Protein AF-A0A4R6NXB6-F1 (afdb_monomer)

Nearest PDB structures (foldseek):
  1ma7-assembly1_B-2  TM=5.626E-01  e=2.835E-07  Punavirus P1
  2a3v-assembly1_A  TM=4.832E-01  e=2.351E-07  Vibrio cholerae O1 biovar El Tor str. N16961
  2a3v-assembly1_C  TM=4.839E-01  e=6.283E-07  Vibrio cholerae O1 biovar El Tor str. N16961
  6emy-assembly1_A  TM=5.307E-01  e=3.552E-06  Enterococcus faecalis

pLDDT: mean 80.93, std 15.35, range [24.59, 98.0]

Secondary structure (DSSP, 8-state):
--PPPP-------PPPTTS---HHHHHHHHHTTS-TT-SBTTEETTTTEEE--TT-TTB--EE-TTT--EESSTTS--HHHHHHHHHH---HHHHHHHS-------TTS--SSBPS-EETTEE--SB--BTTB-HHHHHHHHHHHTTT--HHHHHTTPPP-PPPPPPSSTT--S--BTTTTB-HHHHHHHHHHHHTTSS-SSHHHHHHIIIIIPPPP--TTEEE-TTS-HHHHHHHHHHHHHHHHHT-S-B-HHHHHHHHHHHTT-S--TT-HHHHHHHHSTT--S-HHHHHHHHHHHHHHHHHHHHHTT--TTTSSEEETTTTT-B-SSBTTSB--S--EEEGGGS--HHHHHHHHHHHHHH---HHHHHHHHHHHHHHHHHHTTSGGGGT-GGG--HHHHHHHHHHHHT-B-TTSPBPPHHHHHHHHHHHHHHHHHHHHTTTTTTS-TTSS--TT-S-------STTTT-SPPHHHHHHHHHTGGGTT--TT---TT--HHHHHHHHHHHHHHHHHH---HHHHHT-BTT-EEEETTEEEEEEEETTTTEEEEEEEE-HHHHHHHHHHHHHHHTS---GGGTTBSSB-SSTTBSSSB--HHHHHHHHHHHHHH-S--EEEEE-TTSPEEEP-GGG--HHHHHHHHHHHHHHTT--HHHHHHHTT-SSHHHHHTTS---HHHHHHHHHHHTTS-B-TTS-B---SSHHHHHHS-EEETTEEE--HHHHHTTT---TTTT-GGG-TTEE--GGGHHHHHHHHHHHHHHHHHHHHTT--HHHHHHHHHHHHHHHHHHHHHHHHHHTS-HHHHHHHHHHHHHHHHHHHHTT---------------

Foldseek 3Di:
DDDDDDDPPPDPDQDDPDDDDPLVLVLVVLVVLFDCCPPPPQQDNQQQKGFDDQVPPQAQWHQALAQRDIASDFPHHHPVLVVVCVVVVDDPVCSSPPPHNPCPPPLVQADPQAAPQDDVVRAAPEGDNPPSHHPVLVVQVVVVVVVVDDPVRSSVPDYHHYAADAALQRPARHACDDPLSHRPVVVVVVVVCCVVVVAPPDPVRSNCCSQANDAHDDDNRMDGLSQADSQQSSLLSSLVVLCVVLVLHHDGRNLCNQQSVLNGPPPHDQPPPVSCVVLPDPDDPDDPSNSVSNVSSHLSSPCCVCVSSVHDCLPDQKHFQQSPQQAAPWFQSRGDSDTDMDRLVLQVAPLLSVLLSVVCVVVSHHPVLNCLLSVLNSLLQVQLCPDVVSCNQLLPDALVSLVSSLVCLLQPADPVRHGDDLVSSQVSLVSPLVSVVSCVVVVSSVSHDPRNHDDPVSHRDPPPPVLPLVPLADDPLLVVLCVVLLQLQQVDPPDDQASDDSVLSSLLLSLLLLLLLQQLAALCFSQQQWLPQWDQPPNWIWGFTAPPVVRRHGDTATGDPVNVVSLVVLSVVCVPDDAQPQLNGGSAAHNDVGTPHRTDDSVVSQVSQLVSLVVRPFGFDPDADPVGHTHGDDSVSDGSNSSSLNNLAVCVVVVHDLVVSCVSSVHPDSLVSLSSYDPDPVLLQLLLVLFQQFKAWLQLHTDHAPHSCRVLQQWADALQAIFRDPVCSVVRNPPDPDHPQLSVDRRGIHTPLRLVSLVVVLVVLVVVLVVCVVVVHDPVSNVVSVVSNVSSVSVNVSNVVSLVPDDPVSSVSNVVSSSSVNVVCVNVVVHSDDDDDPPDDDDD

Solvent-accessible surface area (backbone atoms only — not comparable to full-atom values): 47493 Å² total; per-residue (Å²): 144,83,83,84,82,84,79,83,76,81,74,80,77,80,63,71,96,87,60,83,78,59,63,68,64,49,46,58,53,44,63,76,70,44,67,81,72,50,60,80,88,29,46,35,71,93,34,35,30,39,40,60,48,61,86,40,87,59,29,46,33,27,59,13,78,65,69,58,47,65,19,66,46,78,98,33,52,34,78,66,57,43,49,50,40,66,72,65,74,53,55,75,68,55,44,66,72,70,60,73,63,70,83,73,68,52,84,88,72,49,53,94,47,52,18,72,45,44,51,88,93,45,62,15,56,31,52,14,66,52,94,50,20,18,64,68,55,38,54,53,45,55,60,37,46,77,69,74,45,53,70,68,72,50,46,78,74,37,78,45,44,77,57,67,67,60,18,64,34,56,55,23,80,50,63,32,50,74,94,82,30,29,20,75,66,56,44,51,53,52,51,48,38,36,74,70,68,78,37,61,99,48,73,65,48,48,48,49,36,33,62,47,62,43,76,43,69,68,57,58,39,27,33,65,49,42,28,32,33,76,54,32,38,49,54,51,48,38,28,53,50,55,40,57,72,69,61,64,59,55,50,39,31,58,34,47,42,54,28,49,66,70,47,41,75,37,72,57,67,74,90,35,61,71,64,45,56,76,65,68,56,90,80,73,92,64,67,74,58,10,50,52,54,46,51,53,39,48,53,45,44,62,60,40,49,36,56,74,62,72,39,60,55,84,74,47,57,58,37,51,43,44,79,42,92,34,31,24,93,59,26,60,83,34,42,35,66,62,83,51,76,47,59,46,69,71,27,73,28,60,70,61,32,53,47,55,52,50,50,45,68,76,65,58,46,34,61,69,55,46,52,43,40,51,53,27,44,35,54,38,29,61,47,32,51,74,40,88,78,36,53,58,56,46,70,76,43,31,50,70,56,47,48,53,34,50,51,53,38,69,70,33,57,44,98,85,70,46,76,48,53,70,70,55,32,48,50,33,50,49,39,37,50,54,51,54,50,52,29,49,78,68,61,73,38,74,66,40,38,81,51,52,54,95,51,94,79,75,60,72,76,81,72,78,67,72,75,73,60,69,76,49,42,55,53,69,70,44,51,51,54,49,59,78,46,43,82,52,33,52,61,58,96,78,68,75,51,54,88,51,52,58,67,56,45,17,54,50,48,44,39,52,48,51,52,30,47,75,62,31,47,53,51,60,42,52,26,57,25,39,63,78,24,69,46,80,55,99,94,40,44,28,39,40,39,48,43,70,92,78,72,42,67,81,40,77,43,83,48,58,69,70,60,51,47,47,52,50,56,50,51,59,61,52,70,78,55,95,66,35,80,71,14,67,60,24,64,40,46,26,55,49,78,48,38,53,56,28,26,37,54,48,67,59,52,42,51,50,50,44,56,32,61,70,65,50,91,82,57,49,42,92,52,60,46,102,84,70,46,65,34,75,46,70,65,88,59,62,48,67,68,21,33,30,18,24,38,45,30,55,43,49,73,72,62,52,54,64,70,59,52,14,57,76,70,70,49,93,48,62,73,66,46,50,63,36,41,81,81,50,70,63,60,54,50,51,22,43,56,55,46,34,71,56,20,21,35,54,87,50,47,83,53,55,44,95,38,58,66,51,47,60,73,54,34,21,73,45,68,60,29,28,31,48,44,66,68,23,35,75,49,70,49,72,59,61,91,64,73,93,46,50,58,80,35,91,48,27,36,37,37,74,50,31,49,64,53,44,54,52,47,44,53,48,41,52,52,51,39,53,49,37,60,76,66,70,54,58,67,72,58,52,49,52,36,51,51,50,42,54,39,46,50,50,43,52,47,37,51,50,53,57,53,66,75,43,57,72,68,59,40,48,53,46,52,52,22,23,50,50,52,45,54,51,35,56,64,70,70,55,63,56,76,75,86,74,81,78,78,88,84,84,89,129

Radius of gyration: 40.52 Å; Cα contacts (8 Å, |Δi|>4): 1138; chains: 1; bounding box: 104×89×130 Å

Sequence (844 aa):
MTSPAAVTALTPTAAPLNGTIDLAAWSVWLDGQVDPDWRPGEWDAERLLFSGNPDNPRTAIWRCLRCGMLTAKGGGLCTLCGRAKKQSGLSSEEFLRTCPPEDTRNRRFGSHEFCVVADGDVRCLRKSWSRGLCRNHYQAFRRNERKGRTFEQWAAGAKPLAALVKCRVRGCIIEPFGRRRLCPTHYKEFRLAVASGSLCDNTGDLAHWVDQVATPFMLAHQFSLNRCTPLVRSEVLFAMQERDRSGDSKIDPEAMRGALKRAAGVGHLVGNTAFWEANTRGGVRGSKVGLVFLRDIKLRLDAAVPRFRGVDPRDEPTWHLSTLDIPSTHTLSGKRVLAGTIDFTEITQSWLRDLVQQWARSTNPDTTALRQYFGSCCRASAVLRCRPGGGDDVTQLGFADINAVVDSFRVALGDKGQELTNKYRRTLLSRFFEILDFGRDTGRLDAVPAGFARHKTHHIAVVEVSEDELGKAIPEPVIRQLDDHLHMLGEEPGIRYGDLSREDAQMMFQAVYSVHRDTGRRPRETCSLKLDCLEYLDGEYNLIWDNQKGKRLNRRLPIVESTAKTIVEWRERRSRLVLPARARNYLFPAATNDAVDGYLRPSRFGEVLNEWVDGIPELYSEDLDSRGNRLPFDRTLIYPYAFRHSFAQRYADAGVRVEVLKEIMDHVQVSTTMGYFKVTLARKREAVETIRHHVLDRAGRPAKAGSPVSYQAKSVAVPFGNCHEPSNVKAGGKACSIRFQCAGCGFYRPDPSYLPAVEDHIRSLKSDRETAQAMDADEFVIRNLTDQISAFQKVVRALRDHMSHLPDEERHAVKEAASVLRKVRAAEGRITLPLHVIKSEQAR

Structure (mmCIF, N/CA/C/O backbone):
data_AF-A0A4R6NXB6-F1
#
_entry.id   AF-A0A4R6NXB6-F1
#
loop_
_atom_site.group_PDB
_atom_site.id
_atom_site.type_symbol
_atom_site.label_atom_id
_atom_site.label_alt_id
_atom_site.label_comp_id
_atom_site.label_asym_id
_atom_site.label_entity_id
_atom_site.label_seq_id
_atom_site.pdbx_PDB_ins_code
_atom_site.Cartn_x
_atom_site.Cartn_y
_atom_site.Cartn_z
_atom_site.occupancy
_atom_site.B_iso_or_equiv
_atom_site.auth_seq_id
_atom_site.auth_comp_id
_atom_site.auth_asym_id
_atom_site.auth_atom_id
_atom_site.pdbx_PDB_model_num
ATOM 1 N N . MET A 1 1 ? 50.641 -51.693 -11.188 1.00 35.03 1 MET A N 1
ATOM 2 C CA . MET A 1 1 ? 51.436 -50.576 -11.741 1.00 35.03 1 MET A CA 1
ATOM 3 C C . MET A 1 1 ? 50.689 -49.960 -12.911 1.00 35.03 1 MET A C 1
ATOM 5 O O . MET A 1 1 ? 50.639 -50.578 -13.963 1.00 35.03 1 MET A O 1
ATOM 9 N N . THR A 1 2 ? 50.056 -48.807 -12.687 1.00 30.47 2 THR A N 1
ATOM 10 C CA . THR A 1 2 ? 49.979 -47.605 -13.552 1.00 30.47 2 THR A CA 1
ATOM 11 C C . THR A 1 2 ? 48.856 -46.723 -12.998 1.00 30.47 2 THR A C 1
ATOM 13 O O . THR A 1 2 ? 47.683 -47.082 -13.036 1.00 30.47 2 THR A O 1
ATOM 16 N N . SER A 1 3 ? 49.261 -45.621 -12.362 1.00 24.59 3 SER A N 1
ATOM 17 C CA . SER A 1 3 ? 48.394 -44.622 -11.730 1.00 24.59 3 SER A CA 1
ATOM 18 C C . SER A 1 3 ? 47.563 -43.844 -12.757 1.00 24.59 3 SER A C 1
ATOM 20 O O . SER A 1 3 ? 48.074 -43.566 -13.844 1.00 24.59 3 SER A O 1
ATOM 22 N N . PRO A 1 4 ? 46.334 -43.419 -12.412 1.00 29.59 4 PRO A N 1
ATOM 23 C CA . PRO A 1 4 ? 45.534 -42.542 -13.252 1.00 29.59 4 PRO A CA 1
ATOM 24 C C . PRO A 1 4 ? 45.952 -41.073 -13.088 1.00 29.59 4 PRO A C 1
ATOM 26 O O . PRO A 1 4 ? 46.299 -40.614 -11.999 1.00 29.59 4 PRO A O 1
ATOM 29 N N . ALA A 1 5 ? 45.932 -40.362 -14.214 1.00 28.41 5 ALA A N 1
ATOM 30 C CA . ALA A 1 5 ? 46.346 -38.977 -14.373 1.00 28.41 5 ALA A CA 1
ATOM 31 C C . ALA A 1 5 ? 45.464 -37.992 -13.585 1.00 28.41 5 ALA A C 1
ATOM 33 O O . ALA A 1 5 ? 44.244 -38.136 -13.506 1.00 28.41 5 ALA A O 1
ATOM 34 N N . ALA A 1 6 ? 46.122 -36.978 -13.024 1.00 25.28 6 ALA A N 1
ATOM 35 C CA . ALA A 1 6 ? 45.539 -35.918 -12.221 1.00 25.28 6 ALA A CA 1
ATOM 36 C C . ALA A 1 6 ? 44.561 -35.048 -13.028 1.00 25.28 6 ALA A C 1
ATOM 38 O O . ALA A 1 6 ? 44.921 -34.448 -14.040 1.00 25.28 6 ALA A O 1
ATOM 39 N N . VAL A 1 7 ? 43.330 -34.943 -12.528 1.00 27.84 7 VAL A N 1
ATOM 40 C CA . VAL A 1 7 ? 42.381 -33.891 -12.894 1.00 27.84 7 VAL A CA 1
ATOM 41 C C . VAL A 1 7 ? 42.765 -32.651 -12.093 1.00 27.84 7 VAL A C 1
ATOM 43 O O . VAL A 1 7 ? 42.602 -32.614 -10.874 1.00 27.84 7 VAL A O 1
ATOM 46 N N . THR A 1 8 ? 43.309 -31.642 -12.768 1.00 25.30 8 THR A N 1
ATOM 47 C CA . THR A 1 8 ? 43.612 -30.343 -12.163 1.00 25.30 8 THR A CA 1
ATOM 48 C C . THR A 1 8 ? 42.298 -29.620 -11.873 1.00 25.30 8 THR A C 1
ATOM 50 O O . THR A 1 8 ? 41.699 -29.013 -12.758 1.00 25.30 8 THR A O 1
ATOM 53 N N . ALA A 1 9 ? 41.825 -29.712 -10.631 1.00 26.39 9 ALA A N 1
ATOM 54 C CA . ALA A 1 9 ? 40.753 -28.869 -10.128 1.00 26.39 9 ALA A CA 1
ATOM 55 C C . ALA A 1 9 ? 41.230 -27.408 -10.138 1.00 26.39 9 ALA A C 1
ATOM 57 O O . ALA A 1 9 ? 42.174 -27.048 -9.436 1.00 26.39 9 ALA A O 1
ATOM 58 N N . LEU A 1 10 ? 40.593 -26.569 -10.956 1.00 29.89 10 LEU A N 1
ATOM 59 C CA . LEU A 1 10 ? 40.720 -25.119 -10.864 1.00 29.89 10 LEU A CA 1
ATOM 60 C C . LEU A 1 10 ? 39.999 -24.671 -9.590 1.00 29.89 10 LEU A C 1
ATOM 62 O O . LEU A 1 10 ? 38.781 -24.512 -9.568 1.00 29.89 10 LEU A O 1
ATOM 66 N N . THR A 1 11 ? 40.756 -24.521 -8.509 1.00 27.50 11 THR A N 1
ATOM 67 C CA . THR A 1 11 ? 40.297 -23.892 -7.270 1.00 27.50 11 THR A CA 1
ATOM 68 C C . THR A 1 11 ? 39.898 -22.443 -7.579 1.00 27.50 11 THR A C 1
ATOM 70 O O . THR A 1 11 ? 40.733 -21.702 -8.103 1.00 27.50 11 THR A O 1
ATOM 73 N N . PRO A 1 12 ? 38.664 -21.994 -7.285 1.00 32.06 12 PRO A N 1
ATOM 74 C CA . PRO A 1 12 ? 38.316 -20.591 -7.431 1.00 32.06 12 PRO A CA 1
ATOM 75 C C . PRO A 1 12 ? 39.052 -19.798 -6.349 1.00 32.06 12 PRO A C 1
ATOM 77 O O . PRO A 1 12 ? 38.792 -19.947 -5.155 1.00 32.06 12 PRO A O 1
ATOM 80 N N . THR A 1 13 ? 40.013 -18.981 -6.771 1.00 31.34 13 THR A N 1
ATOM 81 C CA . THR A 1 13 ? 40.698 -18.014 -5.915 1.00 31.34 13 THR A CA 1
ATOM 82 C C . THR A 1 13 ? 39.649 -17.075 -5.325 1.00 31.34 13 THR A C 1
ATOM 84 O O . THR A 1 13 ? 38.981 -16.352 -6.063 1.00 31.34 13 THR A O 1
ATOM 87 N N . ALA A 1 14 ? 39.467 -17.114 -4.003 1.00 35.28 14 ALA A N 1
ATOM 88 C CA . ALA A 1 14 ? 38.546 -16.233 -3.297 1.00 35.28 14 ALA A CA 1
ATOM 89 C C . ALA A 1 14 ? 38.882 -14.767 -3.617 1.00 35.28 14 ALA A C 1
ATOM 91 O O . ALA A 1 14 ? 39.988 -14.295 -3.342 1.00 35.28 14 ALA A O 1
ATOM 92 N N . ALA A 1 15 ? 37.934 -14.060 -4.237 1.00 35.69 15 ALA A N 1
ATOM 93 C CA . ALA A 1 15 ? 38.073 -12.644 -4.540 1.00 35.69 15 ALA A CA 1
ATOM 94 C C . ALA A 1 15 ? 38.128 -11.830 -3.228 1.00 35.69 15 ALA A C 1
ATOM 96 O O . ALA A 1 15 ? 37.404 -12.155 -2.283 1.00 35.69 15 ALA A O 1
ATOM 97 N N . PRO A 1 16 ? 38.946 -10.764 -3.138 1.00 34.78 16 PRO A N 1
ATOM 98 C CA . PRO A 1 16 ? 39.064 -9.975 -1.917 1.00 34.78 16 PRO A CA 1
ATOM 99 C C . PRO A 1 16 ? 37.724 -9.324 -1.549 1.00 34.78 16 PRO A C 1
ATOM 101 O O . PRO A 1 16 ? 37.105 -8.641 -2.367 1.00 34.78 16 PRO A O 1
ATOM 104 N N . LEU A 1 17 ? 37.311 -9.484 -0.291 1.00 45.06 17 LEU A N 1
ATOM 105 C CA . LEU A 1 17 ? 36.036 -8.994 0.247 1.00 45.06 17 LEU A CA 1
ATOM 106 C C . LEU A 1 17 ? 35.908 -7.455 0.295 1.00 45.06 17 LEU A C 1
ATOM 108 O O . LEU A 1 17 ? 34.807 -6.960 0.485 1.00 45.06 17 LEU A O 1
ATOM 112 N N . ASN A 1 18 ? 36.981 -6.690 0.048 1.00 46.62 18 ASN A N 1
ATOM 113 C CA . ASN A 1 18 ? 36.987 -5.217 0.085 1.00 46.62 18 ASN A CA 1
ATOM 114 C C . ASN A 1 18 ? 37.804 -4.588 -1.064 1.00 46.62 18 ASN A C 1
ATOM 116 O O . ASN A 1 18 ? 38.724 -3.806 -0.833 1.00 46.62 18 ASN A O 1
ATOM 120 N N . GLY A 1 19 ? 37.488 -4.933 -2.316 1.00 54.91 19 GLY A N 1
ATOM 121 C CA . GLY A 1 19 ? 38.167 -4.389 -3.500 1.00 54.91 19 GLY A CA 1
ATOM 122 C C . GLY A 1 19 ? 37.234 -4.012 -4.653 1.00 54.91 19 GLY A C 1
ATOM 123 O O . GLY A 1 19 ? 36.106 -4.508 -4.760 1.00 54.91 19 GLY A O 1
ATOM 124 N N . THR A 1 20 ? 37.737 -3.132 -5.528 1.00 69.88 20 THR A N 1
ATOM 125 C CA . THR A 1 20 ? 37.232 -2.913 -6.893 1.00 69.88 20 THR A CA 1
ATOM 126 C C . THR A 1 20 ? 36.985 -4.256 -7.575 1.00 69.88 20 THR A C 1
ATOM 128 O O . THR A 1 20 ? 37.834 -5.142 -7.506 1.00 69.88 20 THR A O 1
ATOM 131 N N . ILE A 1 21 ? 35.823 -4.415 -8.211 1.00 83.12 21 ILE A N 1
ATOM 132 C CA . ILE A 1 21 ? 35.431 -5.664 -8.875 1.00 83.12 21 ILE A CA 1
ATOM 133 C C . ILE A 1 21 ? 36.449 -5.987 -9.972 1.00 83.12 21 ILE A C 1
ATOM 135 O O . ILE A 1 21 ? 36.679 -5.161 -10.856 1.00 83.12 21 ILE A O 1
ATOM 139 N N . ASP A 1 22 ? 37.036 -7.185 -9.924 1.00 90.75 22 ASP A N 1
ATOM 140 C CA . ASP A 1 22 ? 37.820 -7.715 -11.038 1.00 90.75 22 ASP A CA 1
ATOM 141 C C . ASP A 1 22 ? 36.882 -7.932 -12.232 1.00 90.75 22 ASP A C 1
ATOM 143 O O . ASP A 1 22 ? 36.077 -8.864 -12.260 1.00 90.75 22 ASP A O 1
ATOM 147 N N . LEU A 1 23 ? 36.968 -7.029 -13.209 1.00 92.31 23 LEU A N 1
ATOM 148 C CA . LEU A 1 23 ? 36.091 -7.015 -14.376 1.00 92.31 23 LEU A CA 1
ATOM 149 C C . LEU A 1 23 ? 36.310 -8.227 -15.293 1.00 92.31 23 LEU A C 1
ATOM 151 O O . LEU A 1 23 ? 35.374 -8.627 -15.985 1.00 92.31 23 LEU A O 1
ATOM 155 N N . ALA A 1 24 ? 37.509 -8.818 -15.302 1.00 92.44 24 ALA A N 1
ATOM 156 C CA . ALA A 1 24 ? 37.789 -10.006 -16.102 1.00 92.44 24 ALA A CA 1
ATOM 157 C C . ALA A 1 24 ? 37.125 -11.236 -15.473 1.00 92.44 24 ALA A C 1
ATOM 159 O O . ALA A 1 24 ? 36.384 -11.949 -16.151 1.00 92.44 24 ALA A O 1
ATOM 160 N N . ALA A 1 25 ? 37.308 -11.430 -14.163 1.00 92.56 25 ALA A N 1
ATOM 161 C CA . ALA A 1 25 ? 36.634 -12.494 -13.422 1.00 92.56 25 ALA A CA 1
ATOM 162 C C . ALA A 1 25 ? 35.103 -12.330 -13.444 1.00 92.56 25 ALA A C 1
ATOM 164 O O . ALA A 1 25 ? 34.376 -13.307 -13.621 1.00 92.56 25 ALA A O 1
ATOM 165 N N . TRP A 1 26 ? 34.609 -11.094 -13.334 1.00 94.69 26 TRP A N 1
ATOM 166 C CA . TRP A 1 26 ? 33.186 -10.774 -13.450 1.00 94.69 26 TRP A CA 1
ATOM 167 C C . TRP A 1 26 ? 32.617 -11.141 -14.826 1.00 94.69 26 TRP A C 1
ATOM 169 O O . TRP A 1 26 ? 31.548 -11.744 -14.900 1.00 94.69 26 TRP A O 1
ATOM 179 N N . SER A 1 27 ? 33.341 -10.842 -15.911 1.00 93.81 27 SER A N 1
ATOM 180 C CA . SER A 1 27 ? 32.936 -11.237 -17.267 1.00 93.81 27 SER A CA 1
ATOM 181 C C . SER A 1 27 ? 32.800 -12.755 -17.396 1.00 93.81 27 SER A C 1
ATOM 183 O O . SER A 1 27 ? 31.779 -13.230 -17.882 1.00 93.81 27 SER A O 1
ATOM 185 N N . VAL A 1 28 ? 33.791 -13.513 -16.914 1.00 93.88 28 VAL A N 1
ATOM 186 C CA . VAL A 1 28 ? 33.767 -14.987 -16.951 1.00 93.88 28 VAL A CA 1
ATOM 187 C C . VAL A 1 28 ? 32.607 -15.541 -16.126 1.00 93.88 28 VAL A C 1
ATOM 189 O O . VAL A 1 28 ? 31.932 -16.478 -16.547 1.00 93.88 28 VAL A O 1
ATOM 192 N N . TRP A 1 29 ? 32.343 -14.950 -14.960 1.00 95.00 29 TRP A N 1
ATOM 193 C CA . TRP A 1 29 ? 31.211 -15.350 -14.134 1.00 95.00 29 TRP A CA 1
ATOM 194 C C . TRP A 1 29 ? 29.879 -15.114 -14.852 1.00 95.00 29 TRP A C 1
ATOM 196 O O . TRP A 1 29 ? 29.048 -16.020 -14.882 1.00 95.00 29 TRP A O 1
ATOM 206 N N . LEU A 1 30 ? 29.691 -13.943 -15.475 1.00 94.62 30 LEU A N 1
ATOM 207 C CA . LEU A 1 30 ? 28.478 -13.614 -16.230 1.00 94.62 30 LEU A CA 1
ATOM 208 C C . LEU A 1 30 ? 28.225 -14.573 -17.395 1.00 94.62 30 LEU A C 1
ATOM 210 O O . LEU A 1 30 ? 27.074 -14.955 -17.606 1.00 94.62 30 LEU A O 1
ATOM 214 N N . ASP A 1 31 ? 29.268 -14.996 -18.109 1.00 89.25 31 ASP A N 1
ATOM 215 C CA . ASP A 1 31 ? 29.143 -15.953 -19.215 1.00 89.25 31 ASP A CA 1
ATOM 216 C C . ASP A 1 31 ? 28.554 -17.298 -18.747 1.00 89.25 31 ASP A C 1
ATOM 218 O O . ASP A 1 31 ? 27.840 -17.955 -19.499 1.00 89.25 31 ASP A O 1
ATOM 222 N N . GLY A 1 32 ? 28.772 -17.675 -17.480 1.00 90.69 32 GLY A N 1
ATOM 223 C CA . GLY A 1 32 ? 28.138 -18.840 -16.854 1.00 90.69 32 GLY A CA 1
ATOM 224 C C . GLY A 1 32 ? 26.720 -18.606 -16.308 1.00 90.69 32 GLY A C 1
ATOM 225 O O . GLY A 1 32 ? 26.054 -19.565 -15.923 1.00 90.69 32 GLY A O 1
ATOM 226 N N . GLN A 1 33 ? 26.246 -17.358 -16.231 1.00 91.38 33 GLN A N 1
ATOM 227 C CA . GLN A 1 33 ? 24.912 -17.009 -15.706 1.00 91.38 33 GLN A CA 1
ATOM 228 C C . GLN A 1 33 ? 23.889 -16.648 -16.796 1.00 91.38 33 GLN A C 1
ATOM 230 O O . GLN A 1 33 ? 22.675 -16.665 -16.541 1.00 91.38 33 GLN A O 1
ATOM 235 N N . VAL A 1 34 ? 24.375 -16.252 -17.974 1.00 92.62 34 VAL A N 1
ATOM 236 C CA . VAL A 1 34 ? 23.572 -15.801 -19.114 1.00 92.62 34 VAL A CA 1
ATOM 237 C C . VAL A 1 34 ? 23.265 -16.986 -20.022 1.00 92.62 34 VAL A C 1
ATOM 239 O O . VAL A 1 34 ? 24.162 -17.613 -20.571 1.00 92.62 34 VAL A O 1
ATOM 242 N N . ASP A 1 35 ? 21.980 -17.257 -20.225 1.00 90.56 35 ASP A N 1
ATOM 243 C CA . ASP A 1 35 ? 21.509 -18.234 -21.203 1.00 90.56 35 ASP A CA 1
ATOM 244 C C . ASP A 1 35 ? 21.584 -17.631 -22.624 1.00 90.56 35 ASP A C 1
ATOM 246 O O . ASP A 1 35 ? 20.921 -16.614 -22.879 1.00 90.56 35 ASP A O 1
ATOM 250 N N . PRO A 1 36 ? 22.379 -18.194 -23.554 1.00 85.25 36 PRO A N 1
ATOM 251 C CA . PRO A 1 36 ? 22.469 -17.690 -24.923 1.00 85.25 36 PRO A CA 1
ATOM 252 C C . PRO A 1 36 ? 21.161 -17.858 -25.715 1.00 85.25 36 PRO A C 1
ATOM 254 O O . PRO A 1 36 ? 20.905 -17.050 -26.613 1.00 85.25 36 PRO A O 1
ATOM 257 N N . ASP A 1 37 ? 20.317 -18.827 -25.346 1.00 88.12 37 ASP A N 1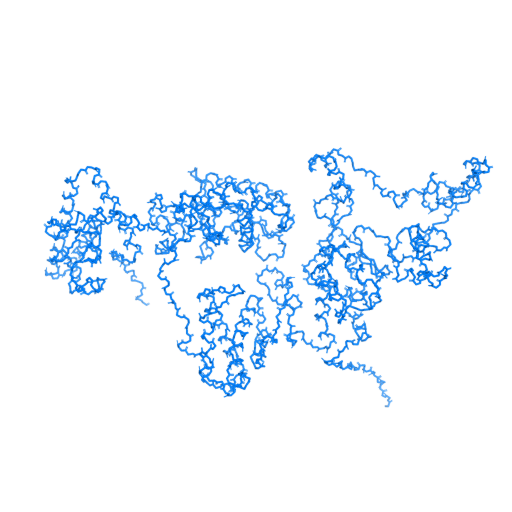
ATOM 258 C CA . ASP A 1 37 ? 19.049 -19.164 -26.010 1.00 88.12 37 ASP A CA 1
ATOM 259 C C . ASP A 1 37 ? 17.830 -18.512 -25.330 1.00 88.12 37 ASP A C 1
ATOM 261 O O . ASP A 1 37 ? 16.674 -18.883 -25.556 1.00 88.12 37 ASP A O 1
ATOM 265 N N . TRP A 1 38 ? 18.071 -17.490 -24.505 1.00 91.94 38 TRP A N 1
ATOM 266 C CA . TRP A 1 38 ? 17.032 -16.742 -23.805 1.00 91.94 38 TRP A CA 1
ATOM 267 C C . TRP A 1 38 ? 15.942 -16.211 -24.747 1.00 91.94 38 TRP A C 1
ATOM 269 O O . TRP A 1 38 ? 16.238 -15.530 -25.718 1.00 91.94 38 TRP A O 1
ATOM 279 N N . ARG A 1 39 ? 14.662 -16.453 -24.421 1.00 89.19 39 ARG A N 1
ATOM 280 C CA . ARG A 1 39 ? 13.484 -16.075 -25.237 1.00 89.19 39 ARG A CA 1
ATOM 281 C C . ARG A 1 39 ? 13.621 -16.465 -26.722 1.00 89.19 39 ARG A C 1
ATOM 283 O O . ARG A 1 39 ? 13.723 -15.582 -27.588 1.00 89.19 39 ARG A O 1
ATOM 290 N N . PRO A 1 40 ? 13.533 -17.772 -27.035 1.00 87.56 40 PRO A N 1
ATOM 291 C CA . PRO A 1 40 ? 13.573 -18.257 -28.409 1.00 87.56 40 PRO A CA 1
ATOM 292 C C . PRO A 1 40 ? 12.555 -17.526 -29.296 1.00 87.56 40 PRO A C 1
ATOM 294 O O . PRO A 1 40 ? 11.373 -17.431 -28.964 1.00 87.56 40 PRO A O 1
ATOM 297 N N . GLY A 1 41 ? 13.023 -16.975 -30.417 1.00 85.50 41 GLY A N 1
ATOM 298 C CA . GLY A 1 41 ? 12.200 -16.220 -31.369 1.00 85.50 41 GLY A CA 1
ATOM 299 C C . GLY A 1 41 ? 12.079 -14.715 -31.097 1.00 85.50 41 GLY A C 1
ATOM 300 O O . GLY A 1 41 ? 11.708 -13.983 -32.013 1.00 85.50 41 GLY A O 1
ATOM 301 N N . GLU A 1 42 ? 12.436 -14.230 -29.902 1.00 91.75 42 GLU A N 1
ATOM 302 C CA . GLU A 1 42 ? 12.564 -12.789 -29.634 1.00 91.75 42 GLU A CA 1
ATOM 303 C C . GLU A 1 42 ? 14.029 -12.339 -29.595 1.00 91.75 42 GLU A C 1
ATOM 305 O O . GLU A 1 42 ? 14.354 -11.295 -30.157 1.00 91.75 42 GLU A O 1
ATOM 310 N N . TRP A 1 43 ? 14.928 -13.096 -28.967 1.00 94.12 43 TRP A N 1
ATOM 311 C CA . TRP A 1 43 ? 16.355 -12.765 -28.910 1.00 94.12 43 TRP A CA 1
ATOM 312 C C . TRP A 1 43 ? 17.151 -13.459 -30.022 1.00 94.12 43 TRP A C 1
ATOM 314 O O . TRP A 1 43 ? 16.947 -14.633 -30.317 1.00 94.12 43 TRP A O 1
ATOM 324 N N . ASP A 1 44 ? 18.081 -12.722 -30.630 1.00 90.62 44 ASP A N 1
ATOM 325 C CA . ASP A 1 44 ? 19.024 -13.215 -31.636 1.00 90.62 44 ASP A CA 1
ATOM 326 C C . ASP A 1 44 ? 20.448 -12.845 -31.185 1.00 90.62 44 ASP A C 1
ATOM 328 O O . ASP A 1 44 ? 20.889 -11.699 -31.347 1.00 90.62 44 ASP A O 1
ATOM 332 N N . ALA A 1 45 ? 21.156 -13.809 -30.581 1.00 88.75 45 ALA A N 1
ATOM 333 C CA . ALA A 1 45 ? 22.508 -13.623 -30.050 1.00 88.75 45 ALA A CA 1
ATOM 334 C C . ALA A 1 45 ? 23.524 -13.298 -31.159 1.00 88.75 45 ALA A C 1
ATOM 336 O O . ALA A 1 45 ? 24.401 -12.443 -30.987 1.00 88.75 45 ALA A O 1
ATOM 337 N N . GLU A 1 46 ? 23.368 -13.898 -32.343 1.00 87.19 46 GLU A N 1
ATOM 338 C CA . GLU A 1 46 ? 24.219 -13.620 -33.501 1.00 87.19 46 GLU A CA 1
ATOM 339 C C . GLU A 1 46 ? 24.029 -12.180 -33.985 1.00 87.19 46 GLU A C 1
ATOM 341 O O . GLU A 1 46 ? 24.990 -11.543 -34.401 1.00 87.19 46 GLU A O 1
ATOM 346 N N . ARG A 1 47 ? 22.835 -11.596 -33.873 1.00 85.81 47 ARG A N 1
ATOM 347 C CA . ARG A 1 47 ? 22.574 -10.204 -34.281 1.00 85.81 47 ARG A CA 1
ATOM 348 C C . ARG A 1 47 ? 22.612 -9.187 -33.147 1.00 85.81 47 ARG A C 1
ATOM 350 O O . ARG A 1 47 ? 22.542 -7.992 -33.436 1.00 85.81 47 ARG A O 1
ATOM 357 N N . LEU A 1 48 ? 22.729 -9.632 -31.895 1.00 89.44 48 LEU A N 1
ATOM 358 C CA . LEU A 1 48 ? 22.557 -8.804 -30.695 1.00 89.44 48 LEU A CA 1
ATOM 359 C C . LEU A 1 48 ? 21.274 -7.969 -30.771 1.00 89.44 48 LEU A C 1
ATOM 361 O O . LEU A 1 48 ? 21.284 -6.757 -30.511 1.00 89.44 48 LEU A O 1
ATOM 365 N N . LEU A 1 49 ? 20.193 -8.599 -31.223 1.00 90.19 49 LEU A N 1
ATOM 366 C CA . LEU A 1 49 ? 18.935 -7.938 -31.535 1.00 90.19 49 LEU A CA 1
ATOM 367 C C . LEU A 1 49 ? 17.798 -8.645 -30.810 1.00 90.19 49 LEU A C 1
ATOM 369 O O . LEU A 1 49 ? 17.563 -9.830 -31.011 1.00 90.19 49 LEU A O 1
ATOM 373 N N . PHE A 1 50 ? 17.057 -7.879 -30.020 1.00 93.31 50 PHE A N 1
ATOM 374 C CA . PHE A 1 50 ? 15.788 -8.309 -29.464 1.00 93.31 50 PHE A CA 1
ATOM 375 C C . PHE A 1 50 ? 14.651 -7.820 -30.362 1.00 93.31 50 PHE A C 1
ATOM 377 O O . PHE A 1 50 ? 14.602 -6.637 -30.708 1.00 93.31 50 PHE A O 1
ATOM 384 N N . SER A 1 51 ? 13.729 -8.711 -30.711 1.00 90.69 51 SER A N 1
ATOM 385 C CA . SER A 1 51 ? 12.533 -8.471 -31.514 1.00 90.69 51 SER A CA 1
ATOM 386 C C . SER A 1 51 ? 11.301 -8.929 -30.750 1.00 90.69 51 SER A C 1
ATOM 388 O O . SER A 1 51 ? 10.986 -10.109 -30.711 1.00 90.69 51 SER A O 1
ATOM 390 N N . GLY A 1 52 ? 10.593 -7.975 -30.149 1.00 89.25 52 GLY A N 1
ATOM 391 C CA . GLY A 1 52 ? 9.439 -8.258 -29.310 1.00 89.25 52 GLY A CA 1
ATOM 392 C C . GLY A 1 52 ? 8.296 -8.943 -30.058 1.00 89.25 52 GLY A C 1
ATOM 393 O O . GLY A 1 52 ? 7.807 -8.422 -31.065 1.00 89.25 52 GLY A O 1
ATOM 394 N N . ASN A 1 53 ? 7.845 -10.071 -29.516 1.00 87.81 53 ASN A N 1
ATOM 395 C CA . ASN A 1 53 ? 6.687 -10.824 -29.963 1.00 87.81 53 ASN A CA 1
ATOM 396 C C . ASN A 1 53 ? 5.415 -10.258 -29.290 1.00 87.81 53 ASN A C 1
ATOM 398 O O . ASN A 1 53 ? 5.319 -10.306 -28.062 1.00 87.81 53 ASN A O 1
ATOM 402 N N . PRO A 1 54 ? 4.431 -9.732 -30.048 1.00 83.06 54 PRO A N 1
ATOM 403 C CA . PRO A 1 54 ? 3.176 -9.216 -29.483 1.00 83.06 54 PRO A CA 1
ATOM 404 C C . PRO A 1 54 ? 2.328 -10.273 -28.765 1.00 83.06 54 PRO A C 1
ATOM 406 O O . PRO A 1 54 ? 1.485 -9.911 -27.949 1.00 83.06 54 PRO A O 1
ATOM 409 N N . ASP A 1 55 ? 2.537 -11.555 -29.065 1.00 82.31 55 ASP A N 1
ATOM 410 C CA . ASP A 1 55 ? 1.780 -12.653 -28.466 1.00 82.31 55 ASP A CA 1
ATOM 411 C C . ASP A 1 55 ? 2.422 -13.132 -27.147 1.00 82.31 55 ASP A C 1
ATOM 413 O O . ASP A 1 55 ? 1.823 -13.910 -26.405 1.00 82.31 55 ASP A O 1
ATOM 417 N N . ASN A 1 56 ? 3.621 -12.633 -26.806 1.00 83.38 56 ASN A N 1
ATOM 418 C CA . ASN A 1 56 ? 4.244 -12.881 -25.512 1.00 83.38 56 ASN A CA 1
ATOM 419 C C . ASN A 1 56 ? 3.736 -11.860 -24.471 1.00 83.38 56 ASN A C 1
ATOM 421 O O . ASN A 1 56 ? 4.101 -10.681 -24.536 1.00 83.38 56 ASN A O 1
ATOM 425 N N . PRO A 1 57 ? 2.972 -12.277 -23.440 1.00 78.75 57 PRO A N 1
ATOM 426 C CA . PRO A 1 57 ? 2.440 -11.361 -22.430 1.00 78.75 57 PRO A CA 1
ATOM 427 C C . PRO A 1 57 ? 3.531 -10.682 -21.584 1.00 78.75 57 PRO A C 1
ATOM 429 O O . PRO A 1 57 ? 3.244 -9.696 -20.901 1.00 78.75 57 PRO A O 1
ATOM 432 N N . ARG A 1 58 ? 4.778 -11.175 -21.629 1.00 82.19 58 ARG A N 1
ATOM 433 C CA . ARG A 1 58 ? 5.954 -10.594 -20.959 1.00 82.19 58 ARG A CA 1
ATOM 434 C C . ARG A 1 58 ? 6.711 -9.575 -21.820 1.00 82.19 58 ARG A C 1
ATOM 436 O O . ARG A 1 58 ? 7.772 -9.102 -21.406 1.00 82.19 58 ARG A O 1
ATOM 443 N N . THR A 1 59 ? 6.177 -9.196 -22.978 1.00 86.88 59 THR A N 1
ATOM 444 C CA . THR A 1 59 ? 6.722 -8.144 -23.845 1.00 86.88 59 THR A CA 1
ATOM 445 C C . THR A 1 59 ? 5.713 -7.007 -23.974 1.00 86.88 59 THR A C 1
ATOM 447 O O . THR A 1 59 ? 4.542 -7.216 -24.273 1.00 86.88 59 THR A O 1
ATOM 450 N N . ALA A 1 60 ? 6.143 -5.771 -23.725 1.00 85.25 60 ALA A N 1
ATOM 451 C CA . ALA A 1 60 ? 5.297 -4.582 -23.804 1.00 85.25 60 ALA A CA 1
ATOM 452 C C . ALA A 1 60 ? 5.194 -4.079 -25.254 1.00 85.25 60 ALA A C 1
ATOM 454 O O . ALA A 1 60 ? 5.643 -2.982 -25.585 1.00 85.25 60 ALA A O 1
ATOM 455 N N . ILE A 1 61 ? 4.635 -4.913 -26.133 1.00 84.81 61 ILE A N 1
ATOM 456 C CA . ILE A 1 61 ? 4.374 -4.597 -27.538 1.00 84.81 61 ILE A CA 1
ATOM 457 C C . ILE A 1 61 ? 2.949 -5.010 -27.889 1.00 84.81 61 ILE A C 1
ATOM 459 O O . ILE A 1 61 ? 2.483 -6.077 -27.513 1.00 84.81 61 ILE A O 1
ATOM 463 N N . TRP A 1 62 ? 2.265 -4.154 -28.641 1.00 84.38 62 TRP A N 1
ATOM 464 C CA . TRP A 1 62 ? 0.872 -4.322 -29.032 1.00 84.38 62 TRP A CA 1
ATOM 465 C C . TRP A 1 62 ? 0.689 -4.027 -30.518 1.00 84.38 62 TRP A C 1
ATOM 467 O O . TRP A 1 62 ? 1.508 -3.347 -31.142 1.00 84.38 62 TRP A O 1
ATOM 477 N N . ARG A 1 63 ? -0.408 -4.515 -31.097 1.00 83.31 63 ARG A N 1
ATOM 478 C CA . ARG A 1 63 ? -0.807 -4.189 -32.471 1.00 83.31 63 ARG A CA 1
ATOM 479 C C . ARG A 1 63 ? -1.632 -2.904 -32.472 1.00 83.31 63 ARG A C 1
ATOM 481 O O . ARG A 1 63 ? -2.563 -2.757 -31.688 1.00 83.31 63 ARG A O 1
ATOM 488 N N . CYS A 1 64 ? -1.290 -1.972 -33.358 1.00 78.19 64 CYS A N 1
ATOM 489 C CA . CYS A 1 64 ? -2.060 -0.751 -33.567 1.00 78.19 64 CYS A CA 1
ATOM 490 C C . CYS A 1 64 ? -3.483 -1.097 -34.011 1.00 78.19 64 CYS A C 1
ATOM 492 O O . CYS A 1 64 ? -3.652 -1.751 -35.040 1.00 78.19 64 CYS A O 1
ATOM 494 N N . LEU A 1 65 ? -4.488 -0.572 -33.305 1.00 79.50 65 LEU A N 1
ATOM 495 C CA . LEU A 1 65 ? -5.904 -0.831 -33.602 1.00 79.50 65 LEU A CA 1
ATOM 496 C C . LEU A 1 65 ? -6.345 -0.375 -35.003 1.00 79.50 65 LEU A C 1
ATOM 498 O O . LEU A 1 65 ? -7.367 -0.836 -35.496 1.00 79.50 65 LEU A O 1
ATOM 502 N N . ARG A 1 66 ? -5.589 0.525 -35.651 1.00 77.62 66 ARG A N 1
ATOM 503 C CA . ARG A 1 66 ? -5.913 1.019 -36.997 1.00 77.62 66 ARG A CA 1
ATOM 504 C C . ARG A 1 66 ? -5.142 0.326 -38.112 1.00 77.62 66 ARG A C 1
ATOM 506 O O . ARG A 1 66 ? -5.743 -0.158 -39.058 1.00 77.62 66 ARG A O 1
ATOM 513 N N . CYS A 1 67 ? -3.813 0.329 -38.038 1.00 73.06 67 CYS A N 1
ATOM 514 C CA . CYS A 1 67 ? -2.961 -0.149 -39.133 1.00 73.06 67 CYS A CA 1
ATOM 515 C C . CYS A 1 67 ? -2.309 -1.511 -38.867 1.00 73.06 67 CYS A C 1
ATOM 517 O O . CYS A 1 67 ? -1.499 -1.959 -39.671 1.00 73.06 67 CYS A O 1
ATOM 519 N N . GLY A 1 68 ? -2.567 -2.140 -37.717 1.00 75.62 68 GLY A N 1
ATOM 520 C CA . GLY A 1 68 ? -1.987 -3.435 -37.349 1.00 75.62 68 GLY A CA 1
ATOM 521 C C . GLY A 1 68 ? -0.483 -3.423 -37.039 1.00 75.62 68 GLY A C 1
ATOM 522 O O . GLY A 1 68 ? 0.039 -4.424 -36.550 1.00 75.62 68 GLY A O 1
ATOM 523 N N . MET A 1 69 ? 0.228 -2.309 -37.268 1.00 76.44 69 MET A N 1
ATOM 524 C CA . MET A 1 69 ? 1.661 -2.203 -36.969 1.00 76.44 69 MET A CA 1
ATOM 525 C C . MET A 1 69 ? 1.957 -2.371 -35.478 1.00 76.44 69 MET A C 1
ATOM 527 O O . MET A 1 69 ? 1.240 -1.845 -34.625 1.00 76.44 69 MET A O 1
ATOM 531 N N . LEU A 1 70 ? 3.077 -3.030 -35.178 1.00 81.12 70 LEU A N 1
ATOM 532 C CA . LEU A 1 70 ? 3.564 -3.196 -33.812 1.00 81.12 70 LEU A CA 1
ATOM 533 C C . LEU A 1 70 ? 3.988 -1.855 -33.204 1.00 81.12 70 LEU A C 1
ATOM 535 O O . LEU A 1 70 ? 4.719 -1.072 -33.817 1.00 81.12 70 LEU A O 1
ATOM 539 N N . THR A 1 71 ? 3.545 -1.601 -31.979 1.00 77.38 71 THR A N 1
ATOM 540 C CA . THR A 1 71 ? 3.805 -0.377 -31.226 1.00 77.38 71 THR A CA 1
ATOM 541 C C . THR A 1 71 ? 4.016 -0.689 -29.746 1.00 77.38 71 THR A C 1
ATOM 543 O O . THR A 1 71 ? 3.432 -1.626 -29.218 1.00 77.38 71 THR A O 1
ATOM 546 N N . ALA A 1 72 ? 4.829 0.117 -29.060 1.00 71.88 72 ALA A N 1
ATOM 547 C CA . ALA A 1 72 ? 5.017 0.036 -27.608 1.00 71.88 72 ALA A CA 1
ATOM 548 C C . ALA A 1 72 ? 3.917 0.772 -26.812 1.00 71.88 72 ALA A C 1
ATOM 550 O O . ALA A 1 72 ? 4.060 1.025 -25.621 1.00 71.88 72 ALA A O 1
ATOM 551 N N . LYS A 1 73 ? 2.808 1.156 -27.462 1.00 69.88 73 LYS A N 1
ATOM 552 C CA . LYS A 1 73 ? 1.661 1.802 -26.812 1.00 69.88 73 LYS A CA 1
ATOM 553 C C . LYS A 1 73 ? 0.540 0.790 -26.582 1.00 69.88 73 LYS A C 1
ATOM 555 O O . LYS A 1 73 ? -0.073 0.333 -27.544 1.00 69.88 73 LYS A O 1
ATOM 560 N N . GLY A 1 74 ? 0.271 0.478 -25.315 1.00 62.47 74 GLY A N 1
ATOM 561 C CA . GLY A 1 74 ? -0.799 -0.435 -24.907 1.00 62.47 74 GLY A CA 1
ATOM 562 C C . GLY A 1 74 ? -2.187 0.038 -25.325 1.00 62.47 74 GLY A C 1
ATOM 563 O O . GLY A 1 74 ? -2.522 1.204 -25.130 1.00 62.47 74 GLY A O 1
ATOM 564 N N . GLY A 1 75 ? -2.962 -0.869 -25.933 1.00 60.38 75 GLY A N 1
ATOM 565 C CA . GLY A 1 75 ? -4.391 -0.685 -26.230 1.00 60.38 75 GLY A CA 1
ATOM 566 C C . GLY A 1 75 ? -4.741 0.462 -27.185 1.00 60.38 75 GLY A C 1
ATOM 567 O O . GLY A 1 75 ? -5.891 0.886 -27.216 1.00 60.38 75 GLY A O 1
ATOM 568 N N . GLY A 1 76 ? -3.775 1.001 -27.938 1.00 70.94 76 GLY A N 1
ATOM 569 C CA . GLY A 1 76 ? -3.949 2.265 -28.653 1.00 70.94 76 GLY A CA 1
ATOM 570 C C . GLY A 1 76 ? -3.424 2.300 -30.087 1.00 70.94 76 GLY A C 1
ATOM 571 O O . GLY A 1 76 ? -3.030 1.306 -30.697 1.00 70.94 76 GLY A O 1
ATOM 572 N N . LEU A 1 77 ? -3.429 3.511 -30.642 1.00 75.50 77 LEU A N 1
ATOM 573 C CA . LEU A 1 77 ? -2.887 3.812 -31.963 1.00 75.50 77 LEU A CA 1
ATOM 574 C C . LEU A 1 77 ? -1.359 3.970 -31.905 1.00 75.50 77 LEU A C 1
ATOM 576 O O . LEU A 1 77 ? -0.818 4.570 -30.970 1.00 75.50 77 LEU A O 1
ATOM 580 N N . CYS A 1 78 ? -0.653 3.510 -32.944 1.00 75.94 78 CYS A N 1
ATOM 581 C CA . CYS A 1 78 ? 0.774 3.797 -33.108 1.00 75.94 78 CYS A CA 1
ATOM 582 C C . CYS A 1 78 ? 1.020 5.315 -33.210 1.00 75.94 78 CYS A C 1
ATOM 584 O O . CYS A 1 78 ? 0.101 6.088 -33.467 1.00 75.94 78 CYS A O 1
ATOM 586 N N . THR A 1 79 ? 2.262 5.778 -33.050 1.00 74.94 79 THR A N 1
ATOM 587 C CA . THR A 1 79 ? 2.578 7.223 -33.049 1.00 74.94 79 THR A CA 1
ATOM 588 C C . THR A 1 79 ? 2.090 7.968 -34.298 1.00 74.94 79 THR A C 1
ATOM 590 O O . THR A 1 79 ? 1.664 9.116 -34.179 1.00 74.94 79 THR A O 1
ATOM 593 N N . LEU A 1 80 ? 2.110 7.325 -35.470 1.00 76.38 80 LEU A N 1
ATOM 594 C CA . LEU A 1 80 ? 1.606 7.915 -36.715 1.00 76.38 80 LEU A CA 1
ATOM 595 C C . LEU A 1 80 ? 0.077 8.006 -36.711 1.00 76.38 80 LEU A C 1
ATOM 597 O O . LEU A 1 80 ? -0.457 9.106 -36.815 1.00 76.38 80 LEU A O 1
ATOM 601 N N . CYS A 1 81 ? -0.623 6.890 -36.487 1.00 75.94 81 CYS A N 1
ATOM 602 C CA . CYS A 1 81 ? -2.086 6.881 -36.423 1.00 75.94 81 CYS A CA 1
ATOM 603 C C . CYS A 1 81 ? -2.626 7.750 -35.279 1.00 75.94 81 CYS A C 1
ATOM 605 O O . CYS A 1 81 ? -3.658 8.385 -35.431 1.00 75.94 81 CYS A O 1
ATOM 607 N N . GLY A 1 82 ? -1.922 7.834 -34.149 1.00 79.81 82 GLY A N 1
ATOM 608 C CA . GLY A 1 82 ? -2.286 8.711 -33.038 1.00 79.81 82 GLY A CA 1
ATOM 609 C C . GLY A 1 82 ? -2.156 10.193 -33.393 1.00 79.81 82 GLY A C 1
ATOM 610 O O . GLY A 1 82 ? -2.994 10.994 -32.983 1.00 79.81 82 GLY A O 1
ATOM 611 N N . ARG A 1 83 ? -1.145 10.569 -34.190 1.00 78.44 83 ARG A N 1
ATOM 612 C CA . ARG A 1 83 ? -1.021 11.934 -34.721 1.00 78.44 83 ARG A CA 1
ATOM 613 C C . ARG A 1 83 ? -2.113 12.225 -35.750 1.00 78.44 83 ARG A C 1
ATOM 615 O O . ARG A 1 83 ? -2.734 13.275 -35.647 1.00 78.44 83 ARG A O 1
ATOM 622 N N . ALA A 1 84 ? -2.370 11.293 -36.667 1.00 77.94 84 ALA A N 1
ATOM 623 C CA . ALA A 1 84 ? -3.437 11.409 -37.660 1.00 77.94 84 ALA A CA 1
ATOM 624 C C . ALA A 1 84 ? -4.813 11.553 -36.992 1.00 77.94 84 ALA A C 1
ATOM 626 O O . ALA A 1 84 ? -5.554 12.471 -37.321 1.00 77.94 84 ALA A O 1
ATOM 627 N N . LYS A 1 85 ? -5.105 10.745 -35.963 1.00 81.00 85 LYS A N 1
ATOM 628 C CA . LYS A 1 85 ? -6.316 10.888 -35.145 1.00 81.00 85 LYS A CA 1
ATOM 629 C C . LYS A 1 85 ? -6.412 12.288 -34.548 1.00 81.00 85 LYS A C 1
ATOM 631 O O . LYS A 1 85 ? -7.423 12.958 -34.725 1.00 81.00 85 LYS A O 1
ATOM 636 N N . LYS A 1 86 ? -5.351 12.753 -33.877 1.00 80.25 86 LYS A N 1
ATOM 637 C CA . LYS A 1 86 ? -5.337 14.086 -33.257 1.00 80.25 86 LYS A CA 1
ATOM 638 C C . LYS A 1 86 ? -5.566 15.203 -34.282 1.00 80.25 86 LYS A C 1
ATOM 640 O O . LYS A 1 86 ? -6.235 16.174 -33.966 1.00 80.25 86 LYS A O 1
ATOM 645 N N . GLN A 1 87 ? -5.016 15.063 -35.486 1.00 78.88 87 GLN A N 1
ATOM 646 C CA . GLN A 1 87 ? -5.197 16.023 -36.578 1.00 78.88 87 GLN A CA 1
ATOM 647 C C . GLN A 1 87 ? -6.590 15.950 -37.213 1.00 78.88 87 GLN A C 1
ATOM 649 O O . GLN A 1 87 ? -7.080 16.968 -37.680 1.00 78.88 87 GLN A O 1
ATOM 654 N N . SER A 1 88 ? -7.231 14.779 -37.209 1.00 79.88 88 SER A N 1
ATOM 655 C CA . SER A 1 88 ? -8.570 14.595 -37.780 1.00 79.88 88 SER A CA 1
ATOM 656 C C . SER A 1 88 ? -9.698 15.206 -36.945 1.00 79.88 88 SER A C 1
ATOM 658 O O . SER A 1 88 ? -10.777 15.427 -37.475 1.00 79.88 88 SER A O 1
ATOM 660 N N . GLY A 1 89 ? -9.484 15.430 -35.643 1.00 77.12 89 GLY A N 1
ATOM 661 C CA . GLY A 1 89 ? -10.526 15.905 -34.722 1.00 77.12 89 GLY A CA 1
ATOM 662 C C . GLY A 1 89 ? -11.642 14.891 -34.417 1.00 77.12 89 GLY A C 1
ATOM 663 O O . GLY A 1 89 ? -12.510 15.185 -33.603 1.00 77.12 89 GLY A O 1
ATOM 664 N N . LEU A 1 90 ? -11.610 13.700 -35.023 1.00 79.19 90 LEU A N 1
ATOM 665 C CA . LEU A 1 90 ? -12.613 12.646 -34.851 1.00 79.19 90 LEU A CA 1
ATOM 666 C C . LEU A 1 90 ? -12.510 11.953 -33.483 1.00 79.19 90 LEU A C 1
ATOM 668 O O . LEU A 1 90 ? -11.422 11.835 -32.896 1.00 79.19 90 LEU A O 1
ATOM 672 N N . SER A 1 91 ? -13.634 11.403 -33.013 1.00 77.69 91 SER A N 1
ATOM 673 C CA . SER A 1 91 ? -13.640 10.513 -31.849 1.00 77.69 91 SER A CA 1
ATOM 674 C C . SER A 1 91 ? -12.808 9.241 -32.106 1.00 77.69 91 SER A C 1
ATOM 676 O O . SER A 1 91 ? -12.464 8.898 -33.241 1.00 77.69 91 SER A O 1
ATOM 678 N N . SER A 1 92 ? -12.432 8.521 -31.038 1.00 75.44 92 SER A N 1
ATOM 679 C CA . SER A 1 92 ? -11.678 7.257 -31.162 1.00 75.44 92 SER A CA 1
ATOM 680 C C . SER A 1 92 ? -12.398 6.237 -32.041 1.00 75.44 92 SER A C 1
ATOM 682 O O . SER A 1 92 ? -11.758 5.594 -32.869 1.00 75.44 92 SER A O 1
ATOM 684 N N . GLU A 1 93 ? -13.706 6.089 -31.843 1.00 78.25 93 GLU A N 1
ATOM 685 C CA . GLU A 1 93 ? -14.518 5.084 -32.521 1.00 78.25 93 GLU A CA 1
ATOM 686 C C . GLU A 1 93 ? -14.736 5.445 -33.992 1.00 78.25 93 GLU A C 1
ATOM 688 O O . GLU A 1 93 ? -14.515 4.612 -34.870 1.00 78.25 93 GLU A O 1
ATOM 693 N N . GLU A 1 94 ? -15.054 6.709 -34.282 1.00 78.00 94 GLU A N 1
ATOM 694 C CA . GLU A 1 94 ? -15.224 7.184 -35.656 1.00 78.00 94 GLU A CA 1
ATOM 695 C C . GLU A 1 94 ? -13.921 7.077 -36.443 1.00 78.00 94 GLU A C 1
ATOM 697 O O . GLU A 1 94 ? -13.921 6.514 -37.534 1.00 78.00 94 GLU A O 1
ATOM 702 N N . PHE A 1 95 ? -12.789 7.511 -35.877 1.00 80.62 95 PHE A N 1
ATOM 703 C CA . PHE A 1 95 ? -11.485 7.409 -36.540 1.00 80.62 95 PHE A CA 1
ATOM 704 C C . PHE A 1 95 ? -11.118 5.956 -36.887 1.00 80.62 95 PHE A C 1
ATOM 706 O O . PHE A 1 95 ? -10.556 5.680 -37.952 1.00 80.62 95 PHE A O 1
ATOM 713 N N . LEU A 1 96 ? -11.445 5.013 -35.995 1.00 79.12 96 LEU A N 1
ATOM 714 C CA . LEU A 1 96 ? -11.241 3.583 -36.218 1.00 79.12 96 LEU A CA 1
ATOM 715 C C . LEU A 1 96 ? -12.204 2.983 -37.249 1.00 79.12 96 LEU A C 1
ATOM 717 O O . LEU A 1 96 ? -11.899 1.912 -37.764 1.00 79.12 96 LEU A O 1
ATOM 721 N N . ARG A 1 97 ? -13.318 3.638 -37.588 1.00 78.75 97 ARG A N 1
ATOM 722 C CA . ARG A 1 97 ? -14.257 3.171 -38.623 1.00 78.75 97 ARG A CA 1
ATOM 723 C C . ARG A 1 97 ? -13.996 3.819 -39.984 1.00 78.75 97 ARG A C 1
ATOM 725 O O . ARG A 1 97 ? -14.010 3.116 -40.989 1.00 78.75 97 ARG A O 1
ATOM 732 N N . THR A 1 98 ? -13.708 5.118 -40.034 1.00 70.31 98 THR A N 1
ATOM 733 C CA . THR A 1 98 ? -13.823 5.920 -41.269 1.00 70.31 98 THR A CA 1
ATOM 734 C C . THR A 1 98 ? -12.514 6.186 -42.007 1.00 70.31 98 THR A C 1
ATOM 736 O O . THR A 1 98 ? -12.523 6.323 -43.226 1.00 70.31 98 THR A O 1
ATOM 739 N N . CYS A 1 99 ? -11.369 6.256 -41.324 1.00 60.88 99 CYS A N 1
ATOM 740 C CA . CYS A 1 99 ? -10.150 6.797 -41.936 1.00 60.88 99 CYS A CA 1
ATOM 741 C C . CYS A 1 99 ? -9.237 5.674 -42.441 1.00 60.88 99 CYS A C 1
ATOM 743 O O . CYS A 1 99 ? -8.546 5.118 -41.592 1.00 60.88 99 CYS A O 1
ATOM 745 N N . PRO A 1 100 ? -9.239 5.239 -43.721 1.00 59.72 100 PRO A N 1
ATOM 746 C CA . PRO A 1 100 ? -8.574 4.006 -44.184 1.00 59.72 100 PRO A CA 1
ATOM 747 C C . PRO A 1 100 ? -7.149 3.874 -43.627 1.00 59.72 100 PRO A C 1
ATOM 749 O O . PRO A 1 100 ? -6.500 4.906 -43.435 1.00 59.72 100 PRO A O 1
ATOM 752 N N . PRO A 1 101 ? -6.656 2.657 -43.307 1.00 58.25 101 PRO A N 1
ATOM 753 C CA . PRO A 1 101 ? -5.267 2.502 -42.902 1.00 58.25 101 PRO A CA 1
ATOM 754 C C . PRO A 1 101 ? -4.425 3.097 -44.022 1.00 58.25 101 PRO A C 1
ATOM 756 O O . PRO A 1 101 ? -4.367 2.531 -45.111 1.00 58.25 101 PRO A O 1
ATOM 759 N N . GLU A 1 102 ? -3.857 4.286 -43.795 1.00 51.69 102 GLU A N 1
ATOM 760 C CA . GLU A 1 102 ? -3.005 4.881 -44.806 1.00 51.69 102 GLU A CA 1
ATOM 761 C C . GLU A 1 102 ? -1.956 3.831 -45.126 1.00 51.69 102 GLU A C 1
ATOM 763 O O . GLU A 1 102 ? -1.311 3.301 -44.209 1.00 51.69 102 GLU A O 1
ATOM 768 N N . ASP A 1 103 ? -1.758 3.575 -46.417 1.00 46.41 103 ASP A N 1
ATOM 769 C CA . ASP A 1 103 ? -0.686 2.740 -46.947 1.00 46.41 103 ASP A CA 1
ATOM 770 C C . ASP A 1 103 ? 0.669 3.456 -46.759 1.00 46.41 103 ASP A C 1
ATOM 772 O O . ASP A 1 103 ? 1.558 3.478 -47.605 1.00 46.41 103 ASP A O 1
ATOM 776 N N . THR A 1 104 ? 0.868 4.020 -45.568 1.00 44.59 104 THR A N 1
ATOM 777 C CA . THR A 1 104 ? 2.134 4.235 -44.888 1.00 44.59 104 THR A CA 1
ATOM 778 C C . THR A 1 104 ? 2.792 2.885 -44.588 1.00 44.59 104 THR A C 1
ATOM 780 O O . THR A 1 104 ? 3.373 2.674 -43.524 1.00 44.59 104 THR A O 1
ATOM 783 N N . ARG A 1 105 ? 2.813 1.976 -45.578 1.00 45.66 105 ARG A N 1
ATOM 784 C CA . ARG A 1 105 ? 3.937 1.075 -45.810 1.00 45.66 105 ARG A CA 1
ATOM 785 C C . ARG A 1 105 ? 5.151 1.968 -45.956 1.00 45.66 105 ARG A C 1
ATOM 787 O O . ARG A 1 105 ? 5.510 2.387 -47.046 1.00 45.66 105 ARG A O 1
ATOM 794 N N . ASN A 1 106 ? 5.705 2.359 -44.817 1.00 44.91 106 ASN A N 1
ATOM 795 C CA . ASN A 1 106 ? 7.111 2.560 -44.586 1.00 44.91 106 ASN A CA 1
ATOM 796 C C . ASN A 1 106 ? 7.881 2.916 -45.871 1.00 44.91 106 ASN A C 1
ATOM 798 O O . ASN A 1 106 ? 8.725 2.152 -46.325 1.00 44.91 106 ASN A O 1
ATOM 802 N N . ARG A 1 107 ? 7.623 4.101 -46.458 1.00 43.25 107 ARG A N 1
ATOM 803 C CA . ARG A 1 107 ? 8.342 4.584 -47.660 1.00 43.25 107 ARG A CA 1
ATOM 804 C C . ARG A 1 107 ? 9.868 4.627 -47.448 1.00 43.25 107 ARG A C 1
ATOM 806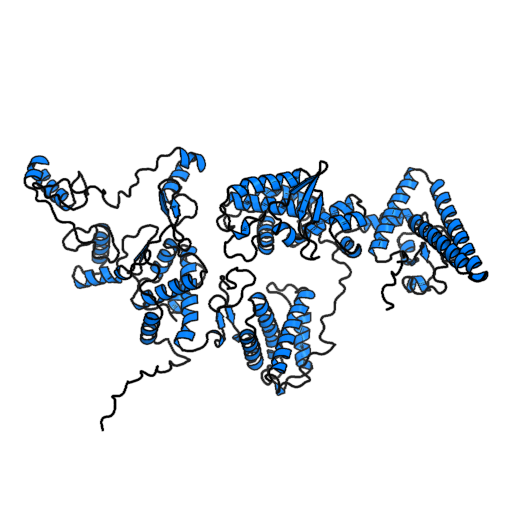 O O . ARG A 1 107 ? 10.624 4.786 -48.397 1.00 43.25 107 ARG A O 1
ATOM 813 N N . ARG A 1 108 ? 10.338 4.460 -46.203 1.00 43.53 108 ARG A N 1
ATOM 814 C CA . ARG A 1 108 ? 11.750 4.303 -45.821 1.00 43.53 108 ARG A CA 1
ATOM 815 C C . ARG A 1 108 ? 12.341 2.895 -46.026 1.00 43.53 108 ARG A C 1
ATOM 817 O O . ARG A 1 108 ? 13.558 2.781 -45.954 1.00 43.53 108 ARG A O 1
ATOM 824 N N . PHE A 1 109 ? 11.544 1.851 -46.267 1.00 47.22 109 PHE A N 1
ATOM 825 C CA . PHE A 1 109 ? 11.999 0.446 -46.301 1.00 47.22 109 PHE A CA 1
ATOM 826 C C . PHE A 1 109 ? 12.189 -0.123 -47.715 1.00 47.22 109 PHE A C 1
ATOM 828 O O . PHE A 1 109 ? 12.541 -1.293 -47.860 1.00 47.22 109 PHE A O 1
ATOM 835 N N . GLY A 1 110 ? 12.012 0.706 -48.750 1.00 46.19 110 GLY A N 1
ATOM 836 C CA . GLY A 1 110 ? 11.948 0.243 -50.137 1.00 46.19 110 GLY A CA 1
ATOM 837 C C . GLY A 1 110 ? 10.630 -0.482 -50.419 1.00 46.19 110 GLY A C 1
ATOM 838 O O . GLY A 1 110 ? 9.970 -0.978 -49.504 1.00 46.19 110 GLY A O 1
ATOM 839 N N . SER A 1 111 ? 10.200 -0.512 -51.679 1.00 48.88 111 SER A N 1
ATOM 840 C CA . SER A 1 111 ? 9.063 -1.349 -52.066 1.00 48.88 111 SER A CA 1
ATOM 841 C C . SER A 1 111 ? 9.394 -2.822 -51.789 1.00 48.88 111 SER A C 1
ATOM 843 O O . SER A 1 111 ? 10.548 -3.235 -51.903 1.00 48.88 111 SER A O 1
ATOM 845 N N . HIS A 1 112 ? 8.385 -3.637 -51.468 1.00 55.22 112 HIS A N 1
ATOM 846 C CA . HIS A 1 112 ? 8.542 -5.103 -51.467 1.00 55.22 112 HIS A CA 1
ATOM 847 C C . HIS A 1 112 ? 8.716 -5.660 -52.892 1.00 55.22 112 HIS A C 1
ATOM 849 O O . HIS A 1 112 ? 9.027 -6.831 -53.069 1.00 55.22 112 HIS A O 1
ATOM 855 N N . GLU A 1 113 ? 8.531 -4.810 -53.901 1.00 66.00 113 GLU A N 1
ATOM 856 C CA . GLU A 1 113 ? 8.698 -5.129 -55.311 1.00 66.00 113 GLU A CA 1
ATOM 857 C C . GLU A 1 113 ? 10.180 -5.214 -55.682 1.00 66.00 113 GLU A C 1
ATOM 859 O O . GLU A 1 113 ? 10.992 -4.374 -55.276 1.00 66.00 113 GLU A O 1
ATOM 864 N N . PHE A 1 114 ? 10.526 -6.231 -56.467 1.00 79.56 114 PHE A N 1
ATOM 865 C CA . PHE A 1 114 ? 11.858 -6.413 -57.033 1.00 79.56 114 PHE A CA 1
ATOM 866 C C . PHE A 1 114 ? 12.088 -5.490 -58.230 1.00 79.56 114 PHE A C 1
ATOM 868 O O . PHE A 1 114 ? 11.161 -4.934 -58.813 1.00 79.56 114 PHE A O 1
ATOM 875 N N . CYS A 1 115 ? 13.356 -5.317 -58.587 1.00 84.31 115 CYS A N 1
ATOM 876 C CA . CYS A 1 115 ? 13.746 -4.606 -59.790 1.00 84.31 115 CYS A CA 1
ATOM 877 C C . CYS A 1 115 ? 13.161 -5.276 -61.040 1.00 84.31 115 CYS A C 1
ATOM 879 O O . CYS A 1 115 ? 13.304 -6.484 -61.215 1.00 84.31 115 CYS A O 1
ATOM 881 N N . VAL A 1 116 ? 12.591 -4.476 -61.939 1.00 86.56 116 VAL A N 1
ATOM 882 C CA . VAL A 1 116 ? 11.977 -4.947 -63.191 1.00 86.56 116 VAL A CA 1
ATOM 883 C C . VAL A 1 116 ? 12.982 -5.464 -64.229 1.00 86.56 116 VAL A C 1
ATOM 885 O O . VAL A 1 116 ? 12.574 -6.032 -65.233 1.00 86.56 116 VAL A O 1
ATOM 888 N N . VAL A 1 117 ? 14.292 -5.284 -64.013 1.00 86.06 117 VAL A N 1
ATOM 889 C CA . VAL A 1 117 ? 15.330 -5.802 -64.922 1.00 86.06 117 VAL A CA 1
ATOM 890 C C . VAL A 1 117 ? 15.402 -7.325 -64.830 1.00 86.06 117 VAL A C 1
ATOM 892 O O . VAL A 1 117 ? 15.670 -7.874 -63.757 1.00 86.06 117 VAL A O 1
ATOM 895 N N . ALA A 1 118 ? 15.241 -7.982 -65.973 1.00 84.56 118 ALA A N 1
ATOM 896 C CA . ALA A 1 118 ? 15.373 -9.419 -66.154 1.00 84.56 118 ALA A CA 1
ATOM 897 C C . ALA A 1 118 ? 16.126 -9.717 -67.460 1.00 84.56 118 ALA A C 1
ATOM 899 O O . ALA A 1 118 ? 16.121 -8.894 -68.372 1.00 84.56 118 ALA A O 1
ATOM 900 N N . ASP A 1 119 ? 16.766 -10.880 -67.521 1.00 84.06 119 ASP A N 1
ATOM 901 C CA . ASP A 1 119 ? 17.423 -11.427 -68.712 1.00 84.06 119 ASP A CA 1
ATOM 902 C C . ASP A 1 119 ? 17.017 -12.904 -68.827 1.00 84.06 119 ASP A C 1
ATOM 904 O O . ASP A 1 119 ? 17.370 -13.717 -67.967 1.00 84.06 119 ASP A O 1
ATOM 908 N N . GLY A 1 120 ? 16.166 -13.221 -69.809 1.00 80.44 120 GLY A N 1
ATOM 909 C CA . GLY A 1 120 ? 15.444 -14.496 -69.868 1.00 80.44 120 GLY A CA 1
ATOM 910 C C . GLY A 1 120 ? 14.642 -14.765 -68.585 1.00 80.44 120 GLY A C 1
ATOM 911 O O . GLY A 1 120 ? 13.911 -13.898 -68.101 1.00 80.44 120 GLY A O 1
ATOM 912 N N . ASP A 1 121 ? 14.830 -15.948 -67.998 1.00 81.31 121 ASP A N 1
ATOM 913 C CA . ASP A 1 121 ? 14.188 -16.353 -66.737 1.00 81.31 121 ASP A CA 1
ATOM 914 C C . ASP A 1 121 ? 14.868 -15.777 -65.479 1.00 81.31 121 ASP A C 1
ATOM 916 O O . ASP A 1 121 ? 14.361 -15.911 -64.361 1.00 81.31 121 ASP A O 1
ATOM 920 N N . VAL A 1 122 ? 16.015 -15.103 -65.624 1.00 84.38 122 VAL A N 1
ATOM 921 C CA . VAL A 1 122 ? 16.776 -14.572 -64.488 1.00 84.38 122 VAL A CA 1
ATOM 922 C C . VAL A 1 122 ? 16.327 -13.147 -64.176 1.00 84.38 122 VAL A C 1
ATOM 924 O O . VAL A 1 122 ? 16.575 -12.206 -64.929 1.00 84.38 122 VAL A O 1
ATOM 927 N N . ARG A 1 123 ? 15.705 -12.955 -63.009 1.00 86.31 123 ARG A N 1
ATOM 928 C CA . ARG A 1 123 ? 15.286 -11.632 -62.519 1.00 86.31 123 ARG A CA 1
ATOM 929 C C . ARG A 1 123 ? 16.314 -11.013 -61.583 1.00 86.31 123 ARG A C 1
ATOM 931 O O . ARG A 1 123 ? 17.012 -11.696 -60.836 1.00 86.31 123 ARG A O 1
ATOM 938 N N . CYS A 1 124 ? 16.381 -9.686 -61.576 1.00 86.88 124 CYS A N 1
ATOM 939 C CA . CYS A 1 124 ? 17.172 -8.954 -60.599 1.00 86.88 124 CYS A CA 1
ATOM 940 C C . CYS A 1 124 ? 16.558 -9.101 -59.196 1.00 86.88 124 CYS A C 1
ATOM 942 O O . CYS A 1 124 ? 15.489 -8.569 -58.908 1.00 86.88 124 CYS A O 1
ATOM 944 N N . LEU A 1 125 ? 17.276 -9.765 -58.289 1.00 83.69 125 LEU A N 1
ATOM 945 C CA . LEU A 1 125 ? 16.812 -10.085 -56.930 1.00 83.69 125 LEU A CA 1
ATOM 946 C C . LEU A 1 125 ? 17.000 -8.929 -55.932 1.00 83.69 125 LEU A C 1
ATOM 948 O O . LEU A 1 125 ? 17.097 -9.142 -54.726 1.00 83.69 125 LEU A O 1
ATOM 952 N N . ARG A 1 126 ? 17.109 -7.692 -56.421 1.00 80.25 126 ARG A N 1
ATOM 953 C CA . ARG A 1 126 ? 17.281 -6.491 -55.589 1.00 80.25 126 ARG A CA 1
ATOM 954 C C . ARG A 1 126 ? 15.984 -5.713 -55.520 1.00 80.25 126 ARG A C 1
ATOM 956 O O . ARG A 1 126 ? 15.294 -5.606 -56.534 1.00 80.25 126 ARG A O 1
ATOM 963 N N . LYS A 1 127 ? 15.683 -5.109 -54.370 1.00 77.12 127 LYS A N 1
ATOM 964 C CA . LYS A 1 127 ? 14.453 -4.325 -54.214 1.00 77.12 127 LYS A CA 1
ATOM 965 C C . LYS A 1 127 ? 14.450 -3.090 -55.108 1.00 77.12 127 LYS A C 1
ATOM 967 O O . LYS A 1 127 ? 15.477 -2.425 -55.303 1.00 77.12 127 LYS A O 1
ATOM 972 N N . SER A 1 128 ? 13.277 -2.793 -55.654 1.00 76.56 128 SER A N 1
ATOM 973 C CA . SER A 1 128 ? 13.017 -1.567 -56.393 1.00 76.56 128 SER A CA 1
ATOM 974 C C . SER A 1 128 ? 13.177 -0.360 -55.460 1.00 76.56 128 SER A C 1
ATOM 976 O O . SER A 1 128 ? 12.785 -0.354 -54.291 1.00 76.56 128 SER A O 1
ATOM 978 N N . TRP A 1 129 ? 13.857 0.657 -55.979 1.00 69.81 129 TRP A N 1
ATOM 979 C CA . TRP A 1 129 ? 14.167 1.898 -55.281 1.00 69.81 129 TRP A CA 1
ATOM 980 C C . TRP A 1 129 ? 13.435 3.083 -55.907 1.00 69.81 129 TRP A C 1
ATOM 982 O O . TRP A 1 129 ? 12.929 3.941 -55.189 1.00 69.81 129 TRP A O 1
ATOM 992 N N . SER A 1 130 ? 13.392 3.146 -57.240 1.00 73.94 130 SER A N 1
ATOM 993 C CA . SER A 1 130 ? 12.690 4.192 -57.986 1.00 73.94 130 SER A CA 1
ATOM 994 C C . SER A 1 130 ? 12.397 3.720 -59.410 1.00 73.94 130 SER A C 1
ATOM 996 O O . SER A 1 130 ? 13.241 3.063 -60.020 1.00 73.94 130 SER A O 1
ATOM 998 N N . ARG A 1 131 ? 11.212 4.062 -59.938 1.00 76.25 131 ARG A N 1
ATOM 999 C CA . ARG A 1 131 ? 10.724 3.661 -61.276 1.00 76.25 131 ARG A CA 1
ATOM 1000 C C . ARG A 1 131 ? 10.806 2.145 -61.538 1.00 76.25 131 ARG A C 1
ATOM 1002 O O . ARG A 1 131 ? 11.243 1.727 -62.602 1.00 76.25 131 ARG A O 1
ATOM 1009 N N . GLY A 1 132 ? 10.482 1.319 -60.541 1.00 76.88 132 GLY A N 1
ATOM 1010 C CA . GLY A 1 132 ? 10.584 -0.142 -60.660 1.00 76.88 132 GLY A CA 1
ATOM 1011 C C . GLY A 1 132 ? 12.021 -0.683 -60.708 1.00 76.88 132 GLY A C 1
ATOM 1012 O O . GLY A 1 132 ? 12.210 -1.889 -60.791 1.00 76.88 132 GLY A O 1
ATOM 1013 N N . LEU A 1 133 ? 13.058 0.162 -60.648 1.00 83.25 133 LEU A N 1
ATOM 1014 C CA . LEU A 1 133 ? 14.461 -0.249 -60.742 1.00 83.25 133 LEU A CA 1
ATOM 1015 C C . LEU A 1 133 ? 15.145 -0.268 -59.374 1.00 83.25 133 LEU A C 1
ATOM 1017 O O . LEU A 1 133 ? 14.951 0.635 -58.555 1.00 83.25 133 LEU A O 1
ATOM 1021 N N . CYS A 1 134 ? 16.051 -1.227 -59.147 1.00 80.62 134 CYS A N 1
ATOM 1022 C CA . CYS A 1 134 ? 16.977 -1.148 -58.015 1.00 80.62 134 CYS A CA 1
ATOM 1023 C C . CYS A 1 134 ? 17.902 0.069 -58.157 1.00 80.62 134 CYS A C 1
ATOM 1025 O O . CYS A 1 134 ? 18.136 0.570 -59.255 1.00 80.62 134 CYS A O 1
ATOM 1027 N N . ARG A 1 135 ? 18.510 0.533 -57.061 1.00 74.56 135 ARG A N 1
ATOM 1028 C CA . ARG A 1 135 ? 19.338 1.755 -57.070 1.00 74.56 135 ARG A CA 1
ATOM 1029 C C . ARG A 1 135 ? 20.504 1.720 -58.072 1.00 74.56 135 ARG A C 1
ATOM 1031 O O . ARG A 1 135 ? 20.787 2.741 -58.694 1.00 74.56 135 ARG A O 1
ATOM 1038 N N . ASN A 1 136 ? 21.160 0.569 -58.256 1.00 80.62 136 ASN A N 1
ATOM 1039 C CA . ASN A 1 136 ? 22.252 0.422 -59.231 1.00 80.62 136 ASN A CA 1
ATOM 1040 C C . ASN A 1 136 ? 21.743 0.557 -60.669 1.00 80.62 136 ASN A C 1
ATOM 1042 O O . ASN A 1 136 ? 22.336 1.273 -61.474 1.00 80.62 136 ASN A O 1
ATOM 1046 N N . HIS A 1 137 ? 20.630 -0.110 -60.963 1.00 87.50 137 HIS A N 1
ATOM 1047 C CA . HIS A 1 137 ? 19.956 -0.049 -62.253 1.00 87.50 137 HIS A CA 1
ATOM 1048 C C . HIS A 1 137 ? 19.404 1.345 -62.524 1.00 87.50 137 HIS A C 1
ATOM 1050 O O . HIS A 1 137 ? 19.670 1.892 -63.581 1.00 87.50 137 HIS A O 1
ATOM 1056 N N . TYR A 1 138 ? 18.792 1.997 -61.539 1.00 85.56 138 TYR A N 1
ATOM 1057 C CA . TYR A 1 138 ? 18.354 3.382 -61.654 1.00 85.56 138 TYR A CA 1
ATOM 1058 C C . TYR A 1 138 ? 19.522 4.345 -61.913 1.00 85.56 138 TYR A C 1
ATOM 1060 O O . TYR A 1 138 ? 19.417 5.227 -62.755 1.00 85.56 138 TYR A O 1
ATOM 1068 N N . GLN A 1 139 ? 20.666 4.196 -61.234 1.00 84.19 139 GLN A N 1
ATOM 1069 C CA . GLN A 1 139 ? 21.846 5.037 -61.490 1.00 84.19 139 GLN A CA 1
ATOM 1070 C C . GLN A 1 139 ? 22.489 4.766 -62.856 1.00 84.19 139 GLN A C 1
ATOM 1072 O O . GLN A 1 139 ? 23.031 5.683 -63.477 1.00 84.19 139 GLN A O 1
ATOM 1077 N N . ALA A 1 140 ? 22.476 3.516 -63.322 1.00 85.62 140 ALA A N 1
ATOM 1078 C CA . ALA A 1 140 ? 22.913 3.165 -64.669 1.00 85.62 140 ALA A CA 1
ATOM 1079 C C . ALA A 1 140 ? 21.958 3.749 -65.718 1.00 85.62 140 ALA A C 1
ATOM 1081 O O . ALA A 1 140 ? 22.418 4.405 -66.651 1.00 85.62 140 ALA A O 1
ATOM 1082 N N . PHE A 1 141 ? 20.651 3.609 -65.507 1.00 88.56 141 PHE A N 1
ATOM 1083 C CA . PHE A 1 141 ? 19.616 4.180 -66.352 1.00 88.56 141 PHE A CA 1
ATOM 1084 C C . PHE A 1 141 ? 19.719 5.704 -66.400 1.00 88.56 141 PHE A C 1
ATOM 1086 O O . PHE A 1 141 ? 19.889 6.248 -67.476 1.00 88.56 141 PHE A O 1
ATOM 1093 N N . ARG A 1 142 ? 19.794 6.406 -65.261 1.00 87.19 142 ARG A N 1
ATOM 1094 C CA . ARG A 1 142 ? 19.984 7.871 -65.192 1.00 87.19 142 ARG A CA 1
ATOM 1095 C C . ARG A 1 142 ? 21.202 8.370 -65.970 1.00 87.19 142 ARG A C 1
ATOM 1097 O O . ARG A 1 142 ? 21.173 9.468 -66.516 1.00 87.19 142 ARG A O 1
ATOM 1104 N N . ARG A 1 143 ? 22.294 7.597 -66.005 1.00 85.69 143 ARG A N 1
ATOM 1105 C CA . ARG A 1 143 ? 23.485 7.930 -66.807 1.00 85.69 143 ARG A CA 1
ATOM 1106 C C . ARG A 1 143 ? 23.254 7.747 -68.309 1.00 85.69 143 ARG A C 1
ATOM 1108 O O . ARG A 1 143 ? 23.867 8.474 -69.079 1.00 85.69 143 ARG A O 1
ATOM 1115 N N . ASN A 1 144 ? 22.401 6.807 -68.711 1.00 86.81 144 ASN A N 1
ATOM 1116 C CA . ASN A 1 144 ? 22.025 6.561 -70.106 1.00 86.81 144 ASN A CA 1
ATOM 1117 C C . ASN A 1 144 ? 20.892 7.489 -70.581 1.00 86.81 144 ASN A C 1
ATOM 1119 O O . ASN A 1 144 ? 20.941 7.965 -71.707 1.00 86.81 144 ASN A O 1
ATOM 1123 N N . GLU A 1 145 ? 19.951 7.830 -69.698 1.00 86.19 145 GLU A N 1
ATOM 1124 C CA . GLU A 1 145 ? 18.891 8.829 -69.894 1.00 86.19 145 GLU A CA 1
ATOM 1125 C C . GLU A 1 145 ? 19.516 10.200 -70.196 1.00 86.19 145 GLU A C 1
ATOM 1127 O O . GLU A 1 145 ? 19.163 10.848 -71.174 1.00 86.19 145 GLU A O 1
ATOM 1132 N N . ARG A 1 146 ? 20.559 10.596 -69.448 1.00 85.94 146 ARG A N 1
ATOM 1133 C CA . ARG A 1 146 ? 21.365 11.801 -69.742 1.00 85.94 146 ARG A CA 1
ATOM 1134 C C . ARG A 1 146 ? 22.096 11.760 -71.090 1.00 85.94 146 ARG A C 1
ATOM 1136 O O . ARG A 1 146 ? 22.548 12.800 -71.548 1.00 85.94 146 ARG A O 1
ATOM 1143 N N . LYS A 1 147 ? 22.250 10.578 -71.692 1.00 85.69 147 LYS A N 1
ATOM 1144 C CA . LYS A 1 147 ? 22.837 10.365 -73.025 1.00 85.69 147 LYS A CA 1
ATOM 1145 C C . LYS A 1 147 ? 21.762 10.121 -74.100 1.00 85.69 147 LYS A C 1
ATOM 1147 O O . LYS A 1 147 ? 22.102 9.660 -75.182 1.00 85.69 147 LYS A O 1
ATOM 1152 N N . GLY A 1 148 ? 20.487 10.383 -73.796 1.00 84.81 148 GLY A N 1
ATOM 1153 C CA . GLY A 1 148 ? 19.372 10.307 -74.746 1.00 84.81 148 GLY A CA 1
ATOM 1154 C C . GLY A 1 148 ? 18.766 8.918 -74.976 1.00 84.81 148 GLY A C 1
ATOM 1155 O O . GLY A 1 148 ? 17.937 8.779 -75.867 1.00 84.81 148 GLY A O 1
ATOM 1156 N N . ARG A 1 149 ? 19.142 7.881 -74.210 1.00 84.75 149 ARG A N 1
ATOM 1157 C CA . ARG A 1 149 ? 18.556 6.532 -74.361 1.00 84.75 149 ARG A CA 1
ATOM 1158 C C . ARG A 1 149 ? 17.234 6.396 -73.607 1.00 84.75 149 ARG A C 1
ATOM 1160 O O . ARG A 1 149 ? 17.150 6.818 -72.451 1.00 84.75 149 ARG A O 1
ATOM 1167 N N . THR A 1 150 ? 16.249 5.738 -74.223 1.00 86.62 150 THR A N 1
ATOM 1168 C CA . THR A 1 150 ? 14.978 5.402 -73.561 1.00 86.62 150 THR A CA 1
ATOM 1169 C C . THR A 1 150 ? 15.148 4.260 -72.557 1.00 86.62 150 THR A C 1
ATOM 1171 O O . THR A 1 150 ? 16.189 3.593 -72.499 1.00 86.62 150 THR A O 1
ATOM 1174 N N . PHE A 1 151 ? 14.128 4.045 -71.725 1.00 82.56 151 PHE A N 1
ATOM 1175 C CA . PHE A 1 151 ? 14.133 2.985 -70.721 1.00 82.56 151 PHE A CA 1
ATOM 1176 C C . PHE A 1 151 ? 14.241 1.599 -71.362 1.00 82.56 151 PHE A C 1
ATOM 1178 O O . PHE A 1 151 ? 15.061 0.796 -70.925 1.00 82.56 151 PHE A O 1
ATOM 1185 N N . GLU A 1 152 ? 13.500 1.362 -72.440 1.00 81.56 152 GLU A N 1
ATOM 1186 C CA . GLU A 1 152 ? 13.434 0.099 -73.179 1.00 81.56 152 GLU A CA 1
ATOM 1187 C C . GLU A 1 152 ? 14.789 -0.227 -73.823 1.00 81.56 152 GLU A C 1
ATOM 1189 O O . GLU A 1 152 ? 15.308 -1.333 -73.674 1.00 81.56 152 GLU A O 1
ATOM 1194 N N . GLN A 1 153 ? 15.422 0.771 -74.451 1.00 82.62 153 GLN A N 1
ATOM 1195 C CA . GLN A 1 153 ? 16.746 0.642 -75.071 1.00 82.62 153 GLN A CA 1
ATOM 1196 C C . GLN A 1 153 ? 17.850 0.337 -74.054 1.00 82.62 153 GLN A C 1
ATOM 1198 O O . GLN A 1 153 ? 18.818 -0.358 -74.360 1.00 82.62 153 GLN A O 1
ATOM 1203 N N . TRP A 1 154 ? 17.749 0.892 -72.844 1.00 88.50 154 TRP A N 1
ATOM 1204 C CA . TRP A 1 154 ? 18.702 0.609 -71.776 1.00 88.50 154 TRP A CA 1
ATOM 1205 C C . TRP A 1 154 ? 18.430 -0.747 -71.110 1.00 88.50 154 TRP A C 1
ATOM 1207 O O . TRP A 1 154 ? 19.378 -1.488 -70.844 1.00 88.50 154 TRP A O 1
ATOM 1217 N N . ALA A 1 155 ? 17.160 -1.079 -70.862 1.00 82.75 155 ALA A N 1
ATOM 1218 C CA . ALA A 1 155 ? 16.750 -2.312 -70.199 1.00 82.75 155 ALA A CA 1
ATOM 1219 C C . ALA A 1 155 ? 17.128 -3.558 -71.013 1.00 82.75 155 ALA A C 1
ATOM 1221 O O . ALA A 1 155 ? 17.600 -4.522 -70.420 1.00 82.75 155 ALA A O 1
ATOM 1222 N N . ALA A 1 156 ? 17.041 -3.502 -72.350 1.00 80.38 156 ALA A N 1
ATOM 1223 C CA . ALA A 1 156 ? 17.422 -4.600 -73.247 1.00 80.38 156 ALA A CA 1
ATOM 1224 C C . ALA A 1 156 ? 18.890 -5.061 -73.103 1.00 80.38 156 ALA A C 1
ATOM 1226 O O . ALA A 1 156 ? 19.216 -6.193 -73.437 1.00 80.38 156 ALA A O 1
ATOM 1227 N N . GLY A 1 157 ? 19.786 -4.198 -72.604 1.00 82.19 157 GLY A N 1
ATOM 1228 C CA . GLY A 1 157 ? 21.192 -4.532 -72.335 1.00 82.19 157 GLY A CA 1
ATOM 1229 C C . GLY A 1 157 ? 21.548 -4.624 -70.847 1.00 82.19 157 GLY A C 1
ATOM 1230 O O . GLY A 1 157 ? 22.725 -4.754 -70.498 1.00 82.19 157 GLY A O 1
ATOM 1231 N N . ALA A 1 158 ? 20.572 -4.484 -69.946 1.00 86.12 158 ALA A N 1
ATOM 1232 C CA . ALA A 1 158 ? 20.808 -4.448 -68.510 1.00 86.12 158 ALA A CA 1
ATOM 1233 C C . ALA A 1 158 ? 20.790 -5.863 -67.918 1.00 86.12 158 ALA A C 1
ATOM 1235 O O . ALA A 1 158 ? 19.763 -6.527 -67.896 1.00 86.12 158 ALA A O 1
ATOM 1236 N N . LYS A 1 159 ? 21.915 -6.305 -67.347 1.00 88.75 159 LYS A N 1
ATOM 1237 C CA . LYS A 1 159 ? 21.985 -7.620 -66.695 1.00 88.75 159 LYS A CA 1
ATOM 1238 C C . LYS A 1 159 ? 21.318 -7.611 -65.309 1.00 88.75 159 LYS A C 1
ATOM 1240 O O . LYS A 1 159 ? 21.524 -6.646 -64.552 1.00 88.75 159 LYS A O 1
ATOM 1245 N N . PRO A 1 160 ? 20.560 -8.660 -64.936 1.00 87.50 160 PRO A N 1
ATOM 1246 C CA . PRO A 1 160 ? 20.014 -8.824 -63.596 1.00 87.50 160 PRO A CA 1
ATOM 1247 C C . PRO A 1 160 ? 21.142 -8.947 -62.568 1.00 87.50 160 PRO A C 1
ATOM 1249 O O . PRO A 1 160 ? 22.242 -9.415 -62.859 1.00 87.50 160 PRO A O 1
ATOM 1252 N N . LEU A 1 161 ? 20.884 -8.482 -61.346 1.00 85.00 161 LEU A N 1
ATOM 1253 C CA . LEU A 1 161 ? 21.861 -8.513 -60.262 1.00 85.00 161 LEU A CA 1
ATOM 1254 C C . LEU A 1 161 ? 21.374 -9.438 -59.149 1.00 85.00 161 LEU A C 1
ATOM 1256 O O . LEU A 1 161 ? 20.206 -9.384 -58.764 1.00 85.00 161 LEU A O 1
ATOM 1260 N N . ALA A 1 162 ? 22.294 -10.223 -58.585 1.00 80.69 162 ALA A N 1
ATOM 1261 C CA . ALA A 1 162 ? 22.025 -11.028 -57.398 1.00 80.69 162 ALA A CA 1
ATOM 1262 C C . ALA A 1 162 ? 21.613 -10.150 -56.201 1.00 80.69 162 ALA A C 1
ATOM 1264 O O . ALA A 1 162 ? 21.957 -8.954 -56.132 1.00 80.69 162 ALA A O 1
ATOM 1265 N N . ALA A 1 163 ? 20.902 -10.767 -55.254 1.00 72.69 163 ALA A N 1
ATOM 1266 C CA . ALA A 1 163 ? 20.509 -10.144 -53.998 1.00 72.69 163 ALA A CA 1
ATOM 1267 C C . ALA A 1 163 ? 21.747 -9.610 -53.266 1.00 72.69 163 ALA A C 1
ATOM 1269 O O . ALA A 1 163 ? 22.818 -10.222 -53.272 1.00 72.69 163 ALA A O 1
ATOM 1270 N N . LEU A 1 164 ? 21.624 -8.433 -52.655 1.00 69.06 164 LEU A N 1
ATOM 1271 C CA . LEU A 1 164 ? 22.705 -7.900 -51.836 1.00 69.06 164 LEU A CA 1
ATOM 1272 C C . LEU A 1 164 ? 22.721 -8.624 -50.488 1.00 69.06 164 LEU A C 1
ATOM 1274 O O . LEU A 1 164 ? 21.684 -8.778 -49.847 1.00 69.06 164 LEU A O 1
ATOM 1278 N N . VAL A 1 165 ? 23.918 -9.021 -50.042 1.00 67.44 165 VAL A N 1
ATOM 1279 C CA . VAL A 1 165 ? 24.155 -9.454 -48.655 1.00 67.44 165 VAL A CA 1
ATOM 1280 C C . VAL A 1 165 ? 23.685 -8.334 -47.722 1.00 67.44 165 VAL A C 1
ATOM 1282 O O . VAL A 1 165 ? 23.802 -7.171 -48.093 1.00 67.44 165 VAL A O 1
ATOM 1285 N N . LYS A 1 166 ? 23.146 -8.658 -46.542 1.00 75.69 166 LYS A N 1
ATOM 1286 C CA . LYS A 1 166 ? 22.647 -7.677 -45.557 1.00 75.69 166 LYS A CA 1
ATOM 1287 C C . LYS A 1 166 ? 23.679 -6.576 -45.255 1.00 75.69 166 LYS A C 1
ATOM 1289 O O . LYS A 1 166 ? 24.881 -6.748 -45.469 1.00 75.69 166 LYS A O 1
ATOM 1294 N N . CYS A 1 167 ? 23.202 -5.427 -44.766 1.00 84.75 167 CYS A N 1
ATOM 1295 C CA . CYS A 1 167 ? 24.073 -4.343 -44.306 1.00 84.75 167 CYS A CA 1
ATOM 1296 C C . CYS A 1 167 ? 25.118 -4.875 -43.313 1.00 84.75 167 CYS A C 1
ATOM 1298 O O . CYS A 1 167 ? 24.790 -5.700 -42.466 1.00 84.75 167 CYS A O 1
ATOM 1300 N N . ARG A 1 168 ? 26.361 -4.379 -43.400 1.00 87.69 168 ARG A N 1
ATOM 1301 C CA . ARG A 1 168 ? 27.448 -4.767 -42.487 1.00 87.69 168 ARG A CA 1
ATOM 1302 C C . ARG A 1 168 ? 27.144 -4.471 -41.021 1.00 87.69 168 ARG A C 1
ATOM 1304 O O . ARG A 1 168 ? 27.666 -5.169 -40.167 1.00 87.69 168 ARG A O 1
ATOM 1311 N N . VAL A 1 169 ? 26.308 -3.470 -40.734 1.00 86.62 169 VAL A N 1
ATOM 1312 C CA . VAL A 1 169 ? 25.860 -3.180 -39.364 1.00 86.62 169 VAL A CA 1
ATOM 1313 C C . VAL A 1 169 ? 25.060 -4.364 -38.834 1.00 86.62 169 VAL A C 1
ATOM 1315 O O . VAL A 1 169 ? 23.976 -4.663 -39.341 1.00 86.62 169 VAL A O 1
ATOM 1318 N N . ARG A 1 170 ? 25.602 -5.016 -37.804 1.00 85.12 170 ARG A N 1
ATOM 1319 C CA . ARG A 1 170 ? 25.021 -6.186 -37.142 1.00 85.12 170 ARG A CA 1
ATOM 1320 C C . ARG A 1 170 ? 23.567 -5.915 -36.736 1.00 85.12 170 ARG A C 1
ATOM 1322 O O . ARG A 1 170 ? 23.256 -4.874 -36.165 1.00 85.12 170 ARG A O 1
ATOM 1329 N N . GLY A 1 171 ? 22.661 -6.822 -37.106 1.00 79.62 171 GLY A N 1
ATOM 1330 C CA . GLY A 1 171 ? 21.218 -6.690 -36.856 1.00 79.62 171 GLY A CA 1
ATOM 1331 C C . GLY A 1 171 ? 20.454 -5.756 -37.806 1.00 79.62 171 GLY A C 1
ATOM 1332 O O . GLY A 1 171 ? 19.230 -5.679 -37.721 1.00 79.62 171 GLY A O 1
ATOM 1333 N N . CYS A 1 172 ? 21.116 -5.068 -38.743 1.00 84.19 172 CYS A N 1
ATOM 1334 C CA . CYS A 1 172 ? 20.427 -4.228 -39.720 1.00 84.19 172 CYS A CA 1
ATOM 1335 C C . CYS A 1 172 ? 19.815 -5.067 -40.853 1.00 84.19 172 CYS A C 1
ATOM 1337 O O . CYS A 1 172 ? 20.500 -5.824 -41.541 1.00 84.19 172 CYS A O 1
ATOM 1339 N N . ILE A 1 173 ? 18.516 -4.876 -41.087 1.00 74.56 173 ILE A N 1
ATOM 1340 C CA . ILE A 1 173 ? 17.748 -5.614 -42.104 1.00 74.56 173 ILE A CA 1
ATOM 1341 C C . ILE A 1 173 ? 17.640 -4.889 -43.453 1.00 74.56 173 ILE A C 1
ATOM 1343 O O . ILE A 1 173 ? 17.073 -5.432 -44.398 1.00 74.56 173 ILE A O 1
ATOM 1347 N N . ILE A 1 174 ? 18.138 -3.652 -43.553 1.00 76.06 174 ILE A N 1
ATOM 1348 C CA . ILE A 1 174 ? 18.023 -2.856 -44.780 1.00 76.06 174 ILE A CA 1
ATOM 1349 C C . ILE A 1 174 ? 19.101 -3.284 -45.776 1.00 76.06 174 ILE A C 1
ATOM 1351 O O . ILE A 1 174 ? 20.276 -3.410 -45.422 1.00 76.06 174 ILE A O 1
ATOM 1355 N N . GLU A 1 175 ? 18.701 -3.463 -47.036 1.00 74.06 175 GLU A N 1
ATOM 1356 C CA . GLU A 1 175 ? 19.625 -3.780 -48.123 1.00 74.06 175 GLU A CA 1
ATOM 1357 C C . GLU A 1 175 ? 20.717 -2.705 -48.241 1.00 74.06 175 GLU A C 1
ATOM 1359 O O . GLU A 1 175 ? 20.424 -1.499 -48.258 1.00 74.06 175 GLU A O 1
ATOM 1364 N N . PRO A 1 176 ? 21.997 -3.107 -48.305 1.00 76.62 176 PRO A N 1
ATOM 1365 C CA . PRO A 1 176 ? 23.069 -2.155 -48.471 1.00 76.62 176 PRO A CA 1
ATOM 1366 C C . PRO A 1 176 ? 23.128 -1.604 -49.891 1.00 76.62 176 PRO A C 1
ATOM 1368 O O . PRO A 1 176 ? 22.395 -2.006 -50.787 1.00 76.62 176 PRO A O 1
ATOM 1371 N N . PHE A 1 177 ? 24.046 -0.675 -50.122 1.00 70.12 177 PHE A N 1
ATOM 1372 C CA . PHE A 1 177 ? 24.429 -0.256 -51.459 1.00 70.12 177 PHE A CA 1
ATOM 1373 C C . PHE A 1 177 ? 25.931 0.042 -51.516 1.00 70.12 177 PHE A C 1
ATOM 1375 O O . PHE A 1 177 ? 26.580 0.318 -50.505 1.00 70.12 177 PHE A O 1
ATOM 1382 N N . GLY A 1 178 ? 26.485 -0.006 -52.727 1.00 69.00 178 GLY A N 1
ATOM 1383 C CA . GLY A 1 178 ? 27.899 0.280 -52.970 1.00 69.00 178 GLY A CA 1
ATOM 1384 C C . GLY A 1 178 ? 28.868 -0.760 -52.387 1.00 69.00 178 GLY A C 1
ATOM 1385 O O . GLY A 1 178 ? 28.477 -1.760 -51.789 1.00 69.00 178 GLY A O 1
ATOM 1386 N N . ARG A 1 179 ? 30.172 -0.517 -52.573 1.00 72.88 179 ARG A N 1
ATOM 1387 C CA . ARG A 1 179 ? 31.246 -1.461 -52.198 1.00 72.88 179 ARG A CA 1
ATOM 1388 C C . ARG A 1 179 ? 31.423 -1.630 -50.684 1.00 72.88 179 ARG A C 1
ATOM 1390 O O . ARG A 1 179 ? 31.881 -2.672 -50.236 1.00 72.88 179 ARG A O 1
ATOM 1397 N N . ARG A 1 180 ? 31.012 -0.635 -49.888 1.00 77.50 180 ARG A N 1
ATOM 1398 C CA . ARG A 1 180 ? 31.119 -0.657 -48.416 1.00 77.50 180 ARG A CA 1
ATOM 1399 C C . ARG A 1 180 ? 30.074 -1.536 -47.734 1.00 77.50 180 ARG A C 1
ATOM 1401 O O . ARG A 1 180 ? 30.172 -1.738 -46.530 1.00 77.50 180 ARG A O 1
ATOM 1408 N N . ARG A 1 181 ? 29.087 -2.050 -48.481 1.00 84.69 181 ARG A N 1
ATOM 1409 C CA . ARG A 1 181 ? 27.999 -2.893 -47.961 1.00 84.69 181 ARG A CA 1
ATOM 1410 C C . ARG A 1 181 ? 27.265 -2.257 -46.762 1.00 84.69 181 ARG A C 1
ATOM 1412 O O . ARG A 1 181 ? 26.898 -2.946 -45.817 1.00 84.69 181 ARG A O 1
ATOM 1419 N N . LEU A 1 182 ? 27.025 -0.944 -46.816 1.00 85.88 182 LEU A N 1
ATOM 1420 C CA . LEU A 1 182 ? 26.207 -0.207 -45.843 1.00 85.88 182 LEU A CA 1
ATOM 1421 C C . LEU A 1 182 ? 24.866 0.196 -46.461 1.00 85.88 182 LEU A C 1
ATOM 1423 O O . LEU A 1 182 ? 24.806 0.509 -47.649 1.00 85.88 182 LEU A O 1
ATOM 1427 N N . CYS A 1 183 ? 23.791 0.222 -45.671 1.00 83.06 183 CYS A N 1
ATOM 1428 C CA . CYS A 1 183 ? 22.499 0.753 -46.117 1.00 83.06 183 CYS A CA 1
ATOM 1429 C C . CYS A 1 183 ? 22.549 2.278 -46.339 1.00 83.06 183 CYS A C 1
ATOM 1431 O O . CYS A 1 183 ? 23.459 2.932 -45.828 1.00 83.06 183 CYS A O 1
ATOM 1433 N N . PRO A 1 184 ? 21.597 2.879 -47.087 1.00 79.75 184 PRO A N 1
ATOM 1434 C CA . PRO A 1 184 ? 21.532 4.331 -47.325 1.00 79.75 184 PRO A CA 1
ATOM 1435 C C . PRO A 1 184 ? 21.717 5.182 -46.069 1.00 79.75 184 PRO A C 1
ATOM 1437 O O . PRO A 1 184 ? 22.493 6.138 -46.087 1.00 79.75 184 PRO A O 1
ATOM 1440 N N . THR A 1 185 ? 21.053 4.797 -44.980 1.00 83.38 185 THR A N 1
ATOM 1441 C CA . THR A 1 185 ? 21.129 5.483 -43.688 1.00 83.38 185 THR A CA 1
ATOM 1442 C C . THR A 1 185 ? 22.516 5.344 -43.067 1.00 83.38 185 THR A C 1
ATOM 1444 O O . THR A 1 185 ? 23.159 6.350 -42.789 1.00 83.38 185 THR A O 1
ATOM 1447 N N . HIS A 1 186 ? 23.026 4.116 -42.941 1.00 88.75 186 HIS A N 1
ATOM 1448 C CA . HIS A 1 186 ? 24.333 3.853 -42.331 1.00 88.75 186 HIS A CA 1
ATOM 1449 C C . HIS A 1 186 ? 25.496 4.426 -43.127 1.00 88.75 186 HIS A C 1
ATOM 1451 O O . HIS A 1 186 ? 26.445 4.933 -42.548 1.00 88.75 186 HIS A O 1
ATOM 1457 N N . TYR A 1 187 ? 25.417 4.412 -44.455 1.00 87.62 187 TYR A N 1
ATOM 1458 C CA . TYR A 1 187 ? 26.416 5.075 -45.282 1.00 87.62 187 TYR A CA 1
ATOM 1459 C C . TYR A 1 187 ? 26.436 6.583 -45.024 1.00 87.62 187 TYR A C 1
ATOM 1461 O O . TYR A 1 187 ? 27.509 7.169 -44.930 1.00 87.62 187 TYR A O 1
ATOM 1469 N N . LYS A 1 188 ? 25.263 7.220 -44.894 1.00 87.31 188 LYS A N 1
ATOM 1470 C CA . LYS A 1 188 ? 25.176 8.648 -44.567 1.00 87.31 188 LYS A CA 1
ATOM 1471 C C . LYS A 1 188 ? 25.765 8.932 -43.184 1.00 87.31 188 LYS A C 1
ATOM 1473 O O . LYS A 1 188 ? 26.546 9.865 -43.062 1.00 87.31 188 LYS A O 1
ATOM 1478 N N . GLU A 1 189 ? 25.423 8.135 -42.175 1.00 88.50 189 GLU A N 1
ATOM 1479 C CA . GLU A 1 189 ? 25.961 8.279 -40.814 1.00 88.50 189 GLU A CA 1
ATOM 1480 C C . GLU A 1 189 ? 27.482 8.099 -40.775 1.00 88.50 189 GLU A C 1
ATOM 1482 O O . GLU A 1 189 ? 28.177 8.945 -40.220 1.00 88.50 189 GLU A O 1
ATOM 1487 N N . PHE A 1 190 ? 28.011 7.070 -41.443 1.00 89.19 190 PHE A N 1
ATOM 1488 C CA . PHE A 1 190 ? 29.453 6.857 -41.563 1.00 89.19 190 PHE A CA 1
ATOM 1489 C C . PHE A 1 190 ? 30.142 8.039 -42.258 1.00 89.19 190 PHE A C 1
ATOM 1491 O O . PHE A 1 190 ? 31.151 8.544 -41.779 1.00 89.19 190 PHE A O 1
ATOM 1498 N N . ARG A 1 191 ? 29.572 8.552 -43.357 1.00 89.88 191 ARG A N 1
ATOM 1499 C CA . ARG A 1 191 ? 30.116 9.729 -44.054 1.00 89.88 191 ARG A CA 1
ATOM 1500 C C . ARG A 1 191 ? 30.074 10.998 -43.209 1.00 89.88 191 ARG A C 1
ATOM 1502 O O . ARG A 1 191 ? 30.969 11.819 -43.361 1.00 89.88 191 ARG A O 1
ATOM 1509 N N . LEU A 1 192 ? 29.070 11.161 -42.349 1.00 89.81 192 LEU A N 1
ATOM 1510 C CA . LEU A 1 192 ? 29.012 12.277 -41.405 1.00 89.81 192 LEU A CA 1
ATOM 1511 C C . LEU A 1 192 ? 30.104 12.158 -40.337 1.00 89.81 192 LEU A C 1
ATOM 1513 O O . LEU A 1 192 ? 30.758 13.155 -40.068 1.00 89.81 192 LEU A O 1
ATOM 1517 N N . ALA A 1 193 ? 30.347 10.958 -39.802 1.00 86.31 193 ALA A N 1
ATOM 1518 C CA . ALA A 1 193 ? 31.426 10.716 -38.840 1.00 86.31 193 ALA A CA 1
ATOM 1519 C C . ALA A 1 193 ? 32.823 10.939 -39.450 1.00 86.31 193 ALA A C 1
ATOM 1521 O O . ALA A 1 193 ? 33.716 11.469 -38.793 1.00 86.31 193 ALA A O 1
ATOM 1522 N N . VAL A 1 194 ? 32.997 10.586 -40.727 1.00 89.50 194 VAL A N 1
ATOM 1523 C CA . VAL A 1 194 ? 34.220 10.899 -41.479 1.00 89.50 194 VAL A CA 1
ATOM 1524 C C . VAL A 1 194 ? 34.355 12.406 -41.710 1.00 89.50 194 VAL A C 1
ATOM 1526 O O . VAL A 1 194 ? 35.426 12.972 -41.522 1.00 89.50 194 VAL A O 1
ATOM 1529 N N . ALA A 1 195 ? 33.269 13.083 -42.093 1.00 89.81 195 ALA A N 1
ATOM 1530 C CA . ALA A 1 195 ? 33.282 14.524 -42.339 1.00 89.81 195 ALA A CA 1
ATOM 1531 C C . ALA A 1 195 ? 33.513 15.355 -41.065 1.00 89.81 195 ALA A C 1
ATOM 1533 O O . ALA A 1 195 ? 34.086 16.435 -41.151 1.00 89.81 195 ALA A O 1
ATOM 1534 N N . SER A 1 196 ? 33.096 14.862 -39.894 1.00 88.75 196 SER A N 1
ATOM 1535 C CA . SER A 1 196 ? 33.350 15.509 -38.601 1.00 88.75 196 SER A CA 1
ATOM 1536 C C . SER A 1 196 ? 34.759 15.264 -38.054 1.00 88.75 196 SER A C 1
ATOM 1538 O O . SER A 1 196 ? 35.057 15.723 -36.956 1.00 88.75 196 SER A O 1
ATOM 1540 N N . GLY A 1 197 ? 35.606 14.512 -38.768 1.00 86.31 197 GLY A N 1
ATOM 1541 C CA . GLY A 1 197 ? 36.943 14.129 -38.306 1.00 86.31 197 GLY A CA 1
ATOM 1542 C C . GLY A 1 197 ? 36.942 13.088 -37.183 1.00 86.31 197 GLY A C 1
ATOM 1543 O O . GLY A 1 197 ? 37.989 12.806 -36.613 1.00 86.31 197 GLY A O 1
ATOM 1544 N N . SER A 1 198 ? 35.784 12.505 -36.853 1.00 82.69 198 SER A N 1
ATOM 1545 C CA . SER A 1 198 ? 35.662 11.494 -35.795 1.00 82.69 198 SER A CA 1
ATOM 1546 C C . SER A 1 198 ? 36.145 10.111 -36.238 1.00 82.69 198 SER A C 1
ATOM 1548 O O . SER A 1 198 ? 36.395 9.263 -35.390 1.00 82.69 198 SER A O 1
ATOM 1550 N N . LEU A 1 199 ? 36.236 9.875 -37.550 1.00 87.06 199 LEU A N 1
ATOM 1551 C CA . LEU A 1 199 ? 36.754 8.657 -38.171 1.00 87.06 199 LEU A CA 1
ATOM 1552 C C . LEU A 1 199 ? 37.505 9.003 -39.459 1.00 87.06 199 LEU A C 1
ATOM 1554 O O . LEU A 1 199 ? 37.165 9.961 -40.153 1.00 87.06 199 LEU A O 1
ATOM 1558 N N . CYS A 1 200 ? 38.468 8.177 -39.839 1.00 87.19 200 CYS A N 1
ATOM 1559 C CA . CYS A 1 200 ? 39.095 8.204 -41.149 1.00 87.19 200 CYS A CA 1
ATOM 1560 C C . CYS A 1 200 ? 38.335 7.314 -42.143 1.00 87.19 200 CYS A C 1
ATOM 1562 O O . CYS A 1 200 ? 37.690 6.322 -41.795 1.00 87.19 200 CYS A O 1
ATOM 1564 N N . ASP A 1 201 ? 38.430 7.640 -43.434 1.00 85.50 201 ASP A N 1
ATOM 1565 C CA . ASP A 1 201 ? 37.770 6.870 -44.490 1.00 85.50 201 ASP A CA 1
ATOM 1566 C C . ASP A 1 201 ? 38.557 5.602 -44.894 1.00 85.50 201 ASP A C 1
ATOM 1568 O O . ASP A 1 201 ? 38.879 5.403 -46.066 1.00 85.50 201 ASP A O 1
ATOM 1572 N N . ASN A 1 202 ? 38.887 4.745 -43.922 1.00 87.94 202 ASN A N 1
ATOM 1573 C CA . ASN A 1 202 ? 39.684 3.528 -44.110 1.00 87.94 202 ASN A CA 1
ATOM 1574 C C . ASN A 1 202 ? 38.913 2.250 -43.699 1.00 87.94 202 ASN A C 1
ATOM 1576 O O . ASN A 1 202 ? 37.771 2.298 -43.234 1.00 87.94 202 ASN A O 1
ATOM 1580 N N . THR A 1 203 ? 39.504 1.075 -43.938 1.00 84.62 203 THR A N 1
ATOM 1581 C CA . THR A 1 203 ? 38.879 -0.224 -43.633 1.00 84.62 203 THR A CA 1
ATOM 1582 C C . THR A 1 203 ? 38.779 -0.515 -42.137 1.00 84.62 203 THR A C 1
ATOM 1584 O O . THR A 1 203 ? 37.792 -1.130 -41.731 1.00 84.62 203 THR A O 1
ATOM 1587 N N . GLY A 1 204 ? 39.757 -0.075 -41.339 1.00 86.25 204 GLY A N 1
ATOM 1588 C CA . GLY A 1 204 ? 39.801 -0.277 -39.888 1.00 86.25 204 GLY A CA 1
ATOM 1589 C C . GLY A 1 204 ? 38.709 0.503 -39.161 1.00 86.25 204 GLY A C 1
ATOM 1590 O O . GLY A 1 204 ? 37.904 -0.087 -38.447 1.00 86.25 204 GLY A O 1
ATOM 1591 N N . ASP A 1 205 ? 38.590 1.798 -39.438 1.00 85.88 205 ASP A N 1
ATOM 1592 C CA . ASP A 1 205 ? 37.577 2.677 -38.848 1.00 85.88 205 ASP A CA 1
ATOM 1593 C C . ASP A 1 205 ? 36.170 2.327 -39.320 1.00 85.88 205 ASP A C 1
ATOM 1595 O O . ASP A 1 205 ? 35.211 2.428 -38.557 1.00 85.88 205 ASP A O 1
ATOM 1599 N N . LEU A 1 206 ? 36.025 1.852 -40.562 1.00 87.56 206 LEU A N 1
ATOM 1600 C CA . LEU A 1 206 ? 34.758 1.294 -41.022 1.00 87.56 206 LEU A CA 1
ATOM 1601 C C . LEU A 1 206 ? 34.369 0.046 -40.218 1.00 87.56 206 LEU A C 1
ATOM 1603 O O . LEU A 1 206 ? 33.198 -0.089 -39.872 1.00 87.56 206 LEU A O 1
ATOM 1607 N N . ALA A 1 207 ? 35.311 -0.860 -39.940 1.00 86.56 207 ALA A N 1
ATOM 1608 C CA . ALA A 1 207 ? 35.045 -2.047 -39.126 1.00 86.56 207 ALA A CA 1
ATOM 1609 C C . ALA A 1 207 ? 34.701 -1.657 -37.680 1.00 86.56 207 ALA A C 1
ATOM 1611 O O . ALA A 1 207 ? 33.634 -2.020 -37.190 1.00 86.56 207 ALA A O 1
ATOM 1612 N N . HIS A 1 208 ? 35.517 -0.805 -37.053 1.00 85.06 208 HIS A N 1
ATOM 1613 C CA . HIS A 1 208 ? 35.257 -0.279 -35.713 1.00 85.06 208 HIS A CA 1
ATOM 1614 C C . HIS A 1 208 ? 33.884 0.403 -35.619 1.00 85.06 208 HIS A C 1
ATOM 1616 O O . HIS A 1 208 ? 33.099 0.123 -34.711 1.00 85.06 208 HIS A O 1
ATOM 1622 N N . TRP A 1 209 ? 33.545 1.256 -36.589 1.00 87.81 209 TRP A N 1
ATOM 1623 C CA . TRP A 1 209 ? 32.258 1.940 -36.605 1.00 87.81 209 TRP A CA 1
ATOM 1624 C C . TRP A 1 209 ? 31.089 0.967 -36.734 1.00 87.81 209 TRP A C 1
ATOM 1626 O O . TRP A 1 209 ? 30.102 1.099 -36.016 1.00 87.81 209 TRP A O 1
ATOM 1636 N N . VAL A 1 210 ? 31.193 -0.022 -37.620 1.00 87.06 210 VAL A N 1
ATOM 1637 C CA . VAL A 1 210 ? 30.160 -1.046 -37.815 1.00 87.06 210 VAL A CA 1
ATOM 1638 C C . VAL A 1 210 ? 29.929 -1.870 -36.541 1.00 87.06 210 VAL A C 1
ATOM 1640 O O . VAL A 1 210 ? 28.772 -2.106 -36.179 1.00 87.06 210 VAL A O 1
ATOM 1643 N N . ASP A 1 211 ? 31.004 -2.264 -35.860 1.00 79.94 211 ASP A N 1
ATOM 1644 C CA . ASP A 1 211 ? 30.952 -3.233 -34.760 1.00 79.94 211 ASP A CA 1
ATOM 1645 C C . ASP A 1 211 ? 30.706 -2.599 -33.384 1.00 79.94 211 ASP A C 1
ATOM 1647 O O . ASP A 1 211 ? 30.189 -3.268 -32.488 1.00 79.94 211 ASP A O 1
ATOM 1651 N N . GLN A 1 212 ? 31.075 -1.326 -33.202 1.00 75.44 212 GLN A N 1
ATOM 1652 C CA . GLN A 1 212 ? 31.064 -0.663 -31.888 1.00 75.44 212 GLN A CA 1
ATOM 1653 C C . GLN A 1 212 ? 30.243 0.634 -31.860 1.00 75.44 212 GLN A C 1
ATOM 1655 O O . GLN A 1 212 ? 29.786 1.061 -30.800 1.00 75.44 212 GLN A O 1
ATOM 1660 N N . VAL A 1 213 ? 30.010 1.278 -33.011 1.00 80.44 213 VAL A N 1
ATOM 1661 C CA . VAL A 1 213 ? 29.425 2.632 -33.050 1.00 80.44 213 VAL A CA 1
ATOM 1662 C C . VAL A 1 213 ? 28.050 2.667 -33.712 1.00 80.44 213 VAL A C 1
ATOM 1664 O O . VAL A 1 213 ? 27.190 3.425 -33.266 1.00 80.44 213 VAL A O 1
ATOM 1667 N N . ALA A 1 214 ? 27.796 1.872 -34.744 1.00 84.38 214 ALA A N 1
ATOM 1668 C CA . ALA A 1 214 ? 26.564 1.929 -35.514 1.00 84.38 214 ALA A CA 1
ATOM 1669 C C . ALA A 1 214 ? 25.394 1.266 -34.768 1.00 84.38 214 ALA A C 1
ATOM 1671 O O . ALA A 1 214 ? 25.493 0.148 -34.257 1.00 84.38 214 ALA A O 1
ATOM 1672 N N . THR A 1 215 ? 24.242 1.942 -34.746 1.00 83.94 215 THR A N 1
ATOM 1673 C CA . THR A 1 215 ? 22.983 1.323 -34.296 1.00 83.94 215 THR A CA 1
ATOM 1674 C C . THR A 1 215 ? 22.323 0.669 -35.499 1.00 83.94 215 THR A C 1
ATOM 1676 O O . THR A 1 215 ? 22.160 1.370 -36.500 1.00 83.94 215 THR A O 1
ATOM 1679 N N . PRO A 1 216 ? 21.882 -0.600 -35.461 1.00 85.62 216 PRO A N 1
ATOM 1680 C CA . PRO A 1 216 ? 21.085 -1.129 -36.556 1.00 85.62 216 PRO A CA 1
ATOM 1681 C C . PRO A 1 216 ? 19.817 -0.305 -36.753 1.00 85.62 216 PRO A C 1
ATOM 1683 O O . PRO A 1 216 ? 19.302 0.348 -35.842 1.00 85.62 216 PRO A O 1
ATOM 1686 N N . PHE A 1 217 ? 19.287 -0.364 -37.968 1.00 82.12 217 PHE A N 1
ATOM 1687 C CA . PHE A 1 217 ? 17.934 0.102 -38.176 1.00 82.12 217 PHE A CA 1
ATOM 1688 C C . PHE A 1 217 ? 16.981 -0.827 -37.403 1.00 82.12 217 PHE A C 1
ATOM 1690 O O . PHE A 1 217 ? 17.000 -2.035 -37.630 1.00 82.12 217 PHE A O 1
ATOM 1697 N N . MET A 1 218 ? 16.156 -0.269 -36.514 1.00 84.38 218 MET A N 1
ATOM 1698 C CA . MET A 1 218 ? 15.266 -1.025 -35.625 1.00 84.38 218 MET A CA 1
ATOM 1699 C C . MET A 1 218 ? 13.818 -0.565 -35.769 1.00 84.38 218 MET A C 1
ATOM 1701 O O . MET A 1 218 ? 13.530 0.632 -35.840 1.00 84.38 218 MET A O 1
ATOM 1705 N N . LEU A 1 219 ? 12.895 -1.523 -35.758 1.00 79.25 219 LEU A N 1
ATOM 1706 C CA . LEU A 1 219 ? 11.459 -1.270 -35.669 1.00 79.25 219 LEU A CA 1
ATOM 1707 C C . LEU A 1 219 ? 11.043 -0.946 -34.232 1.00 79.25 219 LEU A C 1
ATOM 1709 O O . LEU A 1 219 ? 11.798 -1.151 -33.288 1.00 79.25 219 LEU A O 1
ATOM 1713 N N . ALA A 1 220 ? 9.822 -0.440 -34.036 1.00 77.38 220 ALA A N 1
ATOM 1714 C CA . ALA A 1 220 ? 9.337 -0.027 -32.716 1.00 77.38 220 ALA A CA 1
ATOM 1715 C C . ALA A 1 220 ? 9.450 -1.131 -31.644 1.00 77.38 220 ALA A C 1
ATOM 1717 O O . ALA A 1 220 ? 9.764 -0.811 -30.503 1.00 77.38 220 ALA A O 1
ATOM 1718 N N . HIS A 1 221 ? 9.284 -2.396 -32.035 1.00 83.94 221 HIS A N 1
ATOM 1719 C CA . HIS A 1 221 ? 9.364 -3.577 -31.173 1.00 83.94 221 HIS A CA 1
ATOM 1720 C C . HIS A 1 221 ? 10.783 -4.124 -30.967 1.00 83.94 221 HIS A C 1
ATOM 1722 O O . HIS A 1 221 ? 10.938 -5.187 -30.377 1.00 83.94 221 HIS A O 1
ATOM 1728 N N . GLN A 1 222 ? 11.815 -3.428 -31.450 1.00 88.56 222 GLN A N 1
ATOM 1729 C CA . GLN A 1 222 ? 13.192 -3.914 -31.426 1.00 88.56 222 GLN A CA 1
ATOM 1730 C C . GLN A 1 222 ? 14.136 -3.011 -30.630 1.00 88.56 222 GLN A C 1
ATOM 1732 O O . GLN A 1 222 ? 14.048 -1.778 -30.702 1.00 88.56 222 GLN A O 1
ATOM 1737 N N . PHE A 1 223 ? 15.093 -3.633 -29.943 1.00 92.00 223 PHE A N 1
ATOM 1738 C CA . PHE A 1 223 ? 16.278 -2.980 -29.383 1.00 92.00 223 PHE A CA 1
ATOM 1739 C C . PHE A 1 223 ? 17.530 -3.819 -29.669 1.00 92.00 223 PHE A C 1
ATOM 1741 O O . PHE A 1 223 ? 17.433 -5.022 -29.893 1.00 92.00 223 PHE A O 1
ATOM 1748 N N . SER A 1 224 ? 18.708 -3.193 -29.672 1.00 91.06 224 SER A N 1
ATOM 1749 C CA . SER A 1 224 ? 19.970 -3.867 -29.985 1.00 91.06 224 SER A CA 1
ATOM 1750 C C . SER A 1 224 ? 21.061 -3.518 -28.986 1.00 91.06 224 SER A C 1
ATOM 1752 O O . SER A 1 224 ? 21.189 -2.358 -28.591 1.00 91.06 224 SER A O 1
ATOM 1754 N N . LEU A 1 225 ? 21.877 -4.516 -28.643 1.00 90.62 225 LEU A N 1
ATOM 1755 C CA . LEU A 1 225 ? 23.052 -4.369 -27.783 1.00 90.62 225 LEU A CA 1
ATOM 1756 C C . LEU A 1 225 ? 24.345 -4.105 -28.577 1.00 90.62 225 LEU A C 1
ATOM 1758 O O . LEU A 1 225 ? 25.427 -4.080 -27.996 1.00 90.62 225 LEU A O 1
ATOM 1762 N N . ASN A 1 226 ? 24.264 -3.879 -29.898 1.00 86.62 226 ASN A N 1
ATOM 1763 C CA . ASN A 1 226 ? 25.448 -3.714 -30.753 1.00 86.62 226 ASN A CA 1
ATOM 1764 C C . ASN A 1 226 ? 26.384 -2.584 -30.282 1.00 86.62 226 ASN A C 1
ATOM 1766 O O . ASN A 1 226 ? 27.596 -2.731 -30.340 1.00 86.62 226 ASN A O 1
ATOM 1770 N N . ARG A 1 227 ? 25.839 -1.479 -29.751 1.00 85.19 227 ARG A N 1
ATOM 1771 C CA . ARG A 1 227 ? 26.631 -0.328 -29.262 1.00 85.19 227 ARG A CA 1
ATOM 1772 C C . ARG A 1 227 ? 27.203 -0.478 -27.851 1.00 85.19 227 ARG A C 1
ATOM 1774 O O . ARG A 1 227 ? 27.900 0.417 -27.375 1.00 85.19 227 ARG A O 1
ATOM 1781 N N . CYS A 1 228 ? 26.835 -1.539 -27.147 1.00 88.50 228 CYS A N 1
ATOM 1782 C CA . CYS A 1 228 ? 27.394 -1.836 -25.837 1.00 88.50 228 CYS A CA 1
ATOM 1783 C C . CYS A 1 228 ? 28.738 -2.541 -26.024 1.00 88.50 228 CYS A C 1
ATOM 1785 O O . CYS A 1 228 ? 28.893 -3.315 -26.971 1.00 88.50 228 CYS A O 1
ATOM 1787 N N . THR A 1 229 ? 29.690 -2.298 -25.126 1.00 89.31 229 THR A N 1
ATOM 1788 C CA . THR A 1 229 ? 30.927 -3.088 -25.063 1.00 89.31 229 THR A CA 1
ATOM 1789 C C . THR A 1 229 ? 30.594 -4.547 -24.730 1.00 89.31 229 THR A C 1
ATOM 1791 O O . THR A 1 229 ? 29.510 -4.808 -24.199 1.00 89.31 229 THR A O 1
ATOM 1794 N N . PRO A 1 230 ? 31.484 -5.516 -25.016 1.00 90.06 230 PRO A N 1
ATOM 1795 C CA . PRO A 1 230 ? 31.243 -6.923 -24.691 1.00 90.06 230 PRO A CA 1
ATOM 1796 C C . PRO A 1 230 ? 30.765 -7.150 -23.251 1.00 90.06 230 PRO A C 1
ATOM 1798 O O . PRO A 1 230 ? 29.745 -7.802 -23.057 1.00 90.06 230 PRO A O 1
ATOM 1801 N N . LEU A 1 231 ? 31.406 -6.510 -22.269 1.00 93.31 231 LEU A N 1
ATOM 1802 C CA . LEU A 1 231 ? 31.022 -6.649 -20.866 1.00 93.31 231 LEU A CA 1
ATOM 1803 C C . LEU A 1 231 ? 29.634 -6.062 -20.571 1.00 93.31 231 LEU A C 1
ATOM 1805 O O . LEU A 1 231 ? 28.796 -6.733 -19.976 1.00 93.31 231 LEU A O 1
ATOM 1809 N N . VAL A 1 232 ? 29.335 -4.856 -21.066 1.00 93.44 232 VAL A N 1
ATOM 1810 C CA . VAL A 1 232 ? 28.006 -4.246 -20.886 1.00 93.44 232 VAL A CA 1
ATOM 1811 C C . VAL A 1 232 ? 26.908 -5.069 -21.569 1.00 93.44 232 VAL A C 1
ATOM 1813 O O . VAL A 1 232 ? 25.779 -5.101 -21.082 1.00 93.44 232 VAL A O 1
ATOM 1816 N N . ARG A 1 233 ? 27.203 -5.766 -22.679 1.00 92.38 233 ARG A N 1
ATOM 1817 C CA . ARG A 1 233 ? 26.245 -6.698 -23.305 1.00 92.38 233 ARG A CA 1
ATOM 1818 C C . ARG A 1 233 ? 25.883 -7.823 -22.335 1.00 92.38 233 ARG A C 1
ATOM 1820 O O . ARG A 1 233 ? 24.691 -8.044 -22.129 1.00 92.38 233 ARG A O 1
ATOM 1827 N N . SER A 1 234 ? 26.876 -8.476 -21.729 1.00 94.06 234 SER A N 1
ATOM 1828 C CA . SER A 1 234 ? 26.657 -9.554 -20.756 1.00 94.06 234 SER A CA 1
ATOM 1829 C C . SER A 1 234 ? 25.942 -9.052 -19.498 1.00 94.06 234 SER A C 1
ATOM 1831 O O . SER A 1 234 ? 24.980 -9.674 -19.059 1.00 94.06 234 SER A O 1
ATOM 1833 N N . GLU A 1 235 ? 26.312 -7.880 -18.971 1.00 95.88 235 GLU A N 1
ATOM 1834 C CA . GLU A 1 235 ? 25.648 -7.264 -17.810 1.00 95.88 235 GLU A CA 1
ATOM 1835 C C . GLU A 1 235 ? 24.170 -6.940 -18.078 1.00 95.88 235 GLU A C 1
ATOM 1837 O O . GLU A 1 235 ? 23.298 -7.226 -17.253 1.00 95.88 235 GLU A O 1
ATOM 1842 N N . VAL A 1 236 ? 23.862 -6.356 -19.242 1.00 94.00 236 VAL A N 1
ATOM 1843 C CA . VAL A 1 236 ? 22.476 -6.056 -19.626 1.00 94.00 236 VAL A CA 1
ATOM 1844 C C . VAL A 1 236 ? 21.686 -7.342 -19.848 1.00 94.00 236 VAL A C 1
ATOM 1846 O O . VAL A 1 236 ? 20.545 -7.424 -19.394 1.00 94.00 236 VAL A O 1
ATOM 1849 N N . LEU A 1 237 ? 22.259 -8.341 -20.527 1.00 94.00 237 LEU A N 1
ATOM 1850 C CA . LEU A 1 237 ? 21.597 -9.628 -20.749 1.00 94.00 237 LEU A CA 1
ATOM 1851 C C . LEU A 1 237 ? 21.288 -10.327 -19.432 1.00 94.00 237 LEU A C 1
ATOM 1853 O O . LEU A 1 237 ? 20.143 -10.714 -19.216 1.00 94.00 237 LEU A O 1
ATOM 1857 N N . PHE A 1 238 ? 22.263 -10.400 -18.529 1.00 94.56 238 PHE A N 1
ATOM 1858 C CA . PHE A 1 238 ? 22.075 -10.938 -17.188 1.00 94.56 238 PHE A CA 1
ATOM 1859 C C . PHE A 1 238 ? 20.915 -10.245 -16.465 1.00 94.56 238 PHE A C 1
ATOM 1861 O O . PHE A 1 238 ? 19.983 -10.907 -16.008 1.00 94.56 238 PHE A O 1
ATOM 1868 N N . ALA A 1 239 ? 20.904 -8.909 -16.437 1.00 91.69 239 ALA A N 1
ATOM 1869 C CA . ALA A 1 239 ? 19.834 -8.158 -15.792 1.00 91.69 239 ALA A CA 1
ATOM 1870 C C . ALA A 1 239 ? 18.455 -8.408 -16.437 1.00 91.69 239 ALA A C 1
ATOM 1872 O O . ALA A 1 239 ? 17.457 -8.527 -15.727 1.00 91.69 239 ALA A O 1
ATOM 1873 N N . MET A 1 240 ? 18.368 -8.511 -17.767 1.00 90.56 240 MET A N 1
ATOM 1874 C CA . MET A 1 240 ? 17.098 -8.801 -18.450 1.00 90.56 240 MET A CA 1
ATOM 1875 C C . MET A 1 240 ? 16.609 -10.231 -18.198 1.00 90.56 240 MET A C 1
ATOM 1877 O O . MET A 1 240 ? 15.408 -10.442 -18.035 1.00 90.56 240 MET A O 1
ATOM 1881 N N . GLN A 1 241 ? 17.518 -11.199 -18.107 1.00 91.06 241 GLN A N 1
ATOM 1882 C CA . GLN A 1 241 ? 17.169 -12.579 -17.782 1.00 91.06 241 GLN A CA 1
ATOM 1883 C C . GLN A 1 241 ? 16.714 -12.723 -16.331 1.00 91.06 241 GLN A C 1
ATOM 1885 O O . GLN A 1 241 ? 15.691 -13.354 -16.077 1.00 91.06 241 GLN A O 1
ATOM 1890 N N . GLU A 1 242 ? 17.394 -12.075 -15.383 1.00 85.62 242 GLU A N 1
ATOM 1891 C CA . GLU A 1 242 ? 16.942 -12.020 -13.989 1.00 85.62 242 GLU A CA 1
ATOM 1892 C C . GLU A 1 242 ? 15.551 -11.378 -13.881 1.00 85.62 242 GLU A C 1
ATOM 1894 O O . GLU A 1 242 ? 14.710 -11.849 -13.115 1.00 85.62 242 GLU A O 1
ATOM 1899 N N . ARG A 1 243 ? 15.276 -10.333 -14.675 1.00 84.06 243 ARG A N 1
ATOM 1900 C CA . ARG A 1 243 ? 13.954 -9.684 -14.748 1.00 84.06 243 ARG A CA 1
ATOM 1901 C C . ARG A 1 243 ? 12.862 -10.618 -15.242 1.00 84.06 243 ARG A C 1
ATOM 1903 O O . ARG A 1 243 ? 11.743 -10.598 -14.731 1.00 84.06 243 ARG A O 1
ATOM 1910 N N . ASP A 1 244 ? 13.175 -11.439 -16.231 1.00 83.12 244 ASP A N 1
ATOM 1911 C CA . ASP A 1 244 ? 12.237 -12.437 -16.723 1.00 83.12 244 ASP A CA 1
ATOM 1912 C C . ASP A 1 244 ? 12.010 -13.575 -15.734 1.00 83.12 244 ASP A C 1
ATOM 1914 O O . ASP A 1 244 ? 10.872 -14.034 -15.588 1.00 83.12 244 ASP A O 1
ATOM 1918 N N . ARG A 1 245 ? 13.064 -14.033 -15.050 1.00 81.25 245 ARG A N 1
ATOM 1919 C CA . ARG A 1 245 ? 12.973 -15.092 -14.036 1.00 81.25 245 ARG A CA 1
ATOM 1920 C C . ARG A 1 245 ? 12.105 -14.653 -12.862 1.00 81.25 245 ARG A C 1
ATOM 1922 O O . ARG A 1 245 ? 11.247 -15.421 -12.434 1.00 81.25 245 ARG A O 1
ATOM 1929 N N . SER A 1 246 ? 12.265 -13.416 -12.392 1.00 69.12 246 SER A N 1
ATOM 1930 C CA . SER A 1 246 ? 11.447 -12.883 -11.299 1.00 69.12 246 SER A CA 1
ATOM 1931 C C . SER A 1 246 ? 9.988 -12.647 -11.705 1.00 69.12 246 SER A C 1
ATOM 1933 O O . SER A 1 246 ? 9.094 -12.716 -10.869 1.00 69.12 246 SER A O 1
ATOM 1935 N N . GLY A 1 247 ? 9.714 -12.441 -13.000 1.00 66.50 247 GLY A N 1
ATOM 1936 C CA . GLY A 1 247 ? 8.357 -12.228 -13.510 1.00 66.50 247 GLY A CA 1
ATOM 1937 C C . GLY A 1 247 ? 7.767 -10.863 -13.151 1.00 66.50 247 GLY A C 1
ATOM 1938 O O . GLY A 1 247 ? 6.576 -10.638 -13.360 1.00 66.50 247 GLY A O 1
ATOM 1939 N N . ASP A 1 248 ? 8.613 -9.955 -12.663 1.00 56.84 248 ASP A N 1
ATOM 1940 C CA . ASP A 1 248 ? 8.244 -8.677 -12.056 1.00 56.84 248 ASP A CA 1
ATOM 1941 C C . ASP A 1 248 ? 7.554 -7.715 -13.026 1.00 56.84 248 ASP A C 1
ATOM 1943 O O . ASP A 1 248 ? 6.793 -6.841 -12.608 1.00 56.84 248 ASP A O 1
ATOM 1947 N N . SER A 1 249 ? 7.858 -7.796 -14.328 1.00 68.19 249 SER A N 1
ATOM 1948 C CA . SER A 1 249 ? 7.387 -6.830 -15.325 1.00 68.19 249 SER A CA 1
ATOM 1949 C C . SER A 1 249 ? 7.717 -7.226 -16.766 1.00 68.19 249 SER A C 1
ATOM 1951 O O . SER A 1 249 ? 8.647 -7.981 -17.033 1.00 68.19 249 SER A O 1
ATOM 1953 N N . LYS A 1 250 ? 6.997 -6.623 -17.721 1.00 80.69 250 LYS A N 1
ATOM 1954 C CA . LYS A 1 250 ? 7.257 -6.775 -19.160 1.00 80.69 250 LYS A CA 1
ATOM 1955 C C . LYS A 1 250 ? 8.595 -6.138 -19.568 1.00 80.69 250 LYS A C 1
ATOM 1957 O O . LYS A 1 250 ? 9.044 -5.157 -18.960 1.00 80.69 250 LYS A O 1
ATOM 1962 N N . ILE A 1 251 ? 9.194 -6.658 -20.636 1.00 86.19 251 ILE A N 1
ATOM 1963 C CA . ILE A 1 251 ? 10.295 -6.006 -21.357 1.00 86.19 251 ILE A CA 1
ATOM 1964 C C . ILE A 1 251 ? 9.697 -5.010 -22.343 1.00 86.19 251 ILE A C 1
ATOM 1966 O O . ILE A 1 251 ? 8.879 -5.383 -23.181 1.00 86.19 251 ILE A O 1
ATOM 1970 N N . ASP A 1 252 ? 10.098 -3.744 -22.238 1.00 86.00 252 ASP A N 1
ATOM 1971 C CA . ASP A 1 252 ? 9.680 -2.665 -23.135 1.00 86.00 252 ASP A CA 1
ATOM 1972 C C . ASP A 1 252 ? 10.849 -2.298 -24.063 1.00 86.00 252 ASP A C 1
ATOM 1974 O O . ASP A 1 252 ? 11.808 -1.651 -23.624 1.00 86.00 252 ASP A O 1
ATOM 1978 N N . PRO A 1 253 ? 10.793 -2.685 -25.354 1.00 88.81 253 PRO A N 1
ATOM 1979 C CA . PRO A 1 253 ? 11.847 -2.368 -26.308 1.00 88.81 253 PRO A CA 1
ATOM 1980 C C . PRO A 1 253 ? 12.099 -0.868 -26.498 1.00 88.81 253 PRO A C 1
ATOM 1982 O O . PRO A 1 253 ? 13.233 -0.456 -26.752 1.00 88.81 253 PRO A O 1
ATOM 1985 N N . GLU A 1 254 ? 11.076 -0.020 -26.376 1.00 83.12 254 GLU A N 1
ATOM 1986 C CA . GLU A 1 254 ? 11.238 1.426 -26.512 1.00 83.12 254 GLU A CA 1
ATOM 1987 C C . GLU A 1 254 ? 11.966 2.019 -25.304 1.00 83.12 254 GLU A C 1
ATOM 1989 O O . GLU A 1 254 ? 12.916 2.792 -25.480 1.00 83.12 254 GLU A O 1
ATOM 1994 N N . ALA A 1 255 ? 11.588 1.607 -24.095 1.00 82.81 255 ALA A N 1
ATOM 1995 C CA . ALA A 1 255 ? 12.282 2.000 -22.875 1.00 82.81 255 ALA A CA 1
ATOM 1996 C C . ALA A 1 255 ? 13.736 1.505 -22.857 1.00 82.81 255 ALA A C 1
ATOM 1998 O O . ALA A 1 255 ? 14.644 2.284 -22.542 1.00 82.81 255 ALA A O 1
ATOM 1999 N N . MET A 1 256 ? 13.970 0.260 -23.287 1.00 88.69 256 MET A N 1
ATOM 2000 C CA . MET A 1 256 ? 15.307 -0.325 -23.396 1.00 88.69 256 MET A CA 1
ATOM 2001 C C . MET A 1 256 ? 16.202 0.449 -24.356 1.00 88.69 256 MET A C 1
ATOM 2003 O O . MET A 1 256 ? 17.350 0.730 -24.023 1.00 88.69 256 MET A O 1
ATOM 2007 N N . ARG A 1 257 ? 15.694 0.912 -25.504 1.00 87.94 257 ARG A N 1
ATOM 2008 C CA . ARG A 1 257 ? 16.476 1.810 -26.377 1.00 87.94 257 ARG A CA 1
ATOM 2009 C C . ARG A 1 257 ? 16.901 3.093 -25.665 1.00 87.94 257 ARG A C 1
ATOM 2011 O O . ARG A 1 257 ? 18.018 3.567 -25.869 1.00 87.94 257 ARG A O 1
ATOM 2018 N N . GLY A 1 258 ? 16.027 3.656 -24.831 1.00 85.31 258 GLY A N 1
ATOM 2019 C CA . GLY A 1 258 ? 16.338 4.829 -24.015 1.00 85.31 258 GLY A CA 1
ATOM 2020 C C . GLY A 1 258 ? 17.452 4.577 -22.992 1.00 85.31 258 GLY A C 1
ATOM 2021 O O . GLY A 1 258 ? 18.290 5.461 -22.787 1.00 85.31 258 GLY A O 1
ATOM 2022 N N . ALA A 1 259 ? 17.473 3.389 -22.383 1.00 87.12 259 ALA A N 1
ATOM 2023 C CA . ALA A 1 259 ? 18.517 2.939 -21.464 1.00 87.12 259 ALA A CA 1
ATOM 2024 C C . ALA A 1 259 ? 19.852 2.695 -22.195 1.00 87.12 259 ALA A C 1
ATOM 2026 O O . ALA A 1 259 ? 20.870 3.299 -21.862 1.00 87.12 259 ALA A O 1
ATOM 2027 N N . LEU A 1 260 ? 19.828 1.897 -23.264 1.00 89.56 260 LEU A N 1
ATOM 2028 C CA . LEU A 1 260 ? 21.008 1.496 -24.038 1.00 89.56 260 LEU A CA 1
ATOM 2029 C C . LEU A 1 260 ? 21.700 2.667 -24.733 1.00 89.56 260 LEU A C 1
ATOM 2031 O O . LEU A 1 260 ? 22.918 2.671 -24.875 1.00 89.56 260 LEU A O 1
ATOM 2035 N N . LYS A 1 261 ? 20.950 3.708 -25.115 1.00 87.06 261 LYS A N 1
ATOM 2036 C CA . LYS A 1 261 ? 21.542 4.943 -25.644 1.00 87.06 261 LYS A CA 1
ATOM 2037 C C . LYS A 1 261 ? 22.513 5.597 -24.649 1.00 87.06 261 LYS A C 1
ATOM 2039 O O . LYS A 1 261 ? 23.465 6.226 -25.093 1.00 87.06 261 LYS A O 1
ATOM 2044 N N . ARG A 1 262 ? 22.264 5.472 -23.340 1.00 86.81 262 ARG A N 1
ATOM 2045 C CA . ARG A 1 262 ? 23.121 6.024 -22.275 1.00 86.81 262 ARG A CA 1
ATOM 2046 C C . ARG A 1 262 ? 24.295 5.110 -21.950 1.00 86.81 262 ARG A C 1
ATOM 2048 O O . ARG A 1 262 ? 25.377 5.609 -21.689 1.00 86.81 262 ARG A O 1
ATOM 2055 N N . ALA A 1 263 ? 24.082 3.796 -22.003 1.00 87.75 263 ALA A N 1
ATOM 2056 C CA . ALA A 1 263 ? 25.128 2.797 -21.785 1.00 87.75 263 ALA A CA 1
ATOM 2057 C C . ALA A 1 263 ? 26.070 2.617 -22.997 1.00 87.75 263 ALA A C 1
ATOM 2059 O O . ALA A 1 263 ? 27.044 1.871 -22.922 1.00 87.75 263 ALA A O 1
ATOM 2060 N N . ALA A 1 264 ? 25.786 3.268 -24.130 1.00 84.94 264 ALA A N 1
ATOM 2061 C CA . ALA A 1 264 ? 26.605 3.176 -25.334 1.00 84.94 264 ALA A CA 1
ATOM 2062 C C . ALA A 1 264 ? 28.025 3.711 -25.081 1.00 84.94 264 ALA A C 1
ATOM 2064 O O . ALA A 1 264 ? 28.189 4.847 -24.640 1.00 84.94 264 ALA A O 1
ATOM 2065 N N . GLY A 1 265 ? 29.039 2.901 -25.392 1.00 81.56 265 GLY A N 1
ATOM 2066 C CA . GLY A 1 265 ? 30.451 3.248 -25.184 1.00 81.56 265 GLY A CA 1
ATOM 2067 C C . GLY A 1 265 ? 30.942 3.184 -23.731 1.00 81.56 265 GLY A C 1
ATOM 2068 O O . GLY A 1 265 ? 32.105 3.483 -23.482 1.00 81.56 265 GLY A O 1
ATOM 2069 N N . VAL A 1 266 ? 30.097 2.788 -22.773 1.00 90.19 266 VAL A N 1
ATOM 2070 C CA . VAL A 1 266 ? 30.510 2.575 -21.378 1.00 90.19 266 VAL A CA 1
ATOM 2071 C C . VAL A 1 266 ? 31.276 1.254 -21.271 1.00 90.19 266 VAL A C 1
ATOM 2073 O O . VAL A 1 266 ? 30.849 0.253 -21.836 1.00 90.19 266 VAL A O 1
ATOM 2076 N N . GLY A 1 267 ? 32.403 1.242 -20.551 1.00 90.25 267 GLY A N 1
ATOM 2077 C CA . GLY A 1 267 ? 33.243 0.048 -20.389 1.00 90.25 267 GLY A CA 1
ATOM 2078 C C . GLY A 1 267 ? 32.565 -1.078 -19.602 1.00 90.25 267 GLY A C 1
ATOM 2079 O O . GLY A 1 267 ? 32.554 -2.215 -20.066 1.00 90.25 267 GLY A O 1
ATOM 2080 N N . HIS A 1 268 ? 31.972 -0.737 -18.454 1.00 93.31 268 HIS A N 1
ATOM 2081 C CA . HIS A 1 268 ? 31.241 -1.630 -17.547 1.00 93.31 268 HIS A CA 1
ATOM 2082 C C . HIS A 1 268 ? 30.190 -0.842 -16.745 1.00 93.31 268 HIS A C 1
ATOM 2084 O O . HIS A 1 268 ? 30.342 0.368 -16.527 1.00 93.31 268 HIS A O 1
ATOM 2090 N N . LEU A 1 269 ? 29.136 -1.518 -16.291 1.00 93.81 269 LEU A N 1
ATOM 2091 C CA . LEU A 1 269 ? 28.064 -0.960 -15.465 1.00 93.81 269 LEU A CA 1
ATOM 2092 C C . LEU A 1 269 ? 28.230 -1.312 -13.984 1.00 93.81 269 LEU A C 1
ATOM 2094 O O . LEU A 1 269 ? 27.938 -0.473 -13.124 1.00 93.81 269 LEU A O 1
ATOM 2098 N N . VAL A 1 270 ? 28.688 -2.526 -13.666 1.00 92.62 270 VAL A N 1
ATOM 2099 C CA . VAL A 1 270 ? 28.862 -2.968 -12.279 1.00 92.62 270 VAL A CA 1
ATOM 2100 C C . VAL A 1 270 ? 29.873 -2.067 -11.562 1.00 92.62 270 VAL A C 1
ATOM 2102 O O . VAL A 1 270 ? 30.910 -1.711 -12.124 1.00 92.62 270 VAL A O 1
ATOM 2105 N N . GLY A 1 271 ? 29.541 -1.611 -10.351 1.00 85.56 271 GLY A N 1
ATOM 2106 C CA . GLY A 1 271 ? 30.412 -0.741 -9.548 1.00 85.56 271 GLY A CA 1
ATOM 2107 C C . GLY A 1 271 ? 30.745 0.636 -10.154 1.00 85.56 271 GLY A C 1
ATOM 2108 O O . GLY A 1 271 ? 31.538 1.373 -9.575 1.00 85.56 271 GLY A O 1
ATOM 2109 N N . ASN A 1 272 ? 30.163 1.021 -11.298 1.00 89.81 272 ASN A N 1
ATOM 2110 C CA . ASN A 1 272 ? 30.483 2.280 -11.978 1.00 89.81 272 ASN A CA 1
ATOM 2111 C C . ASN A 1 272 ? 29.708 3.467 -11.381 1.00 89.81 272 ASN A C 1
ATOM 2113 O O . ASN A 1 272 ? 28.701 3.924 -11.932 1.00 89.81 272 ASN A O 1
ATOM 2117 N N . THR A 1 273 ? 30.163 3.963 -10.231 1.00 84.50 273 THR A N 1
ATOM 2118 C CA . THR A 1 273 ? 29.492 5.040 -9.484 1.00 84.50 273 THR A CA 1
ATOM 2119 C C . THR A 1 273 ? 29.271 6.294 -10.331 1.00 84.50 273 THR A C 1
ATOM 2121 O O . THR A 1 273 ? 28.156 6.809 -10.358 1.00 84.50 273 THR A O 1
ATOM 2124 N N . ALA A 1 274 ? 30.274 6.733 -11.099 1.00 85.31 274 ALA A N 1
ATOM 2125 C CA . ALA A 1 274 ? 30.180 7.937 -11.929 1.00 85.31 274 ALA A CA 1
ATOM 2126 C C . ALA A 1 274 ? 29.082 7.832 -13.005 1.00 85.31 274 ALA A C 1
ATOM 2128 O O . ALA A 1 274 ? 28.298 8.766 -13.195 1.00 85.31 274 ALA A O 1
ATOM 2129 N N . PHE A 1 275 ? 28.977 6.681 -13.683 1.00 88.38 275 PHE A N 1
ATOM 2130 C CA . PHE A 1 275 ? 27.900 6.436 -14.644 1.00 88.38 275 PHE A CA 1
ATOM 2131 C C . PHE A 1 275 ? 26.526 6.504 -13.974 1.00 88.38 275 PHE A C 1
ATOM 2133 O O . PHE A 1 275 ? 25.608 7.144 -14.500 1.00 88.38 275 PHE A O 1
ATOM 2140 N N . TRP A 1 276 ? 26.375 5.850 -12.819 1.00 86.38 276 TRP A N 1
ATOM 2141 C CA . TRP A 1 276 ? 25.097 5.805 -12.121 1.00 86.38 276 TRP A CA 1
ATOM 2142 C C . TRP A 1 276 ? 24.690 7.179 -11.600 1.00 86.38 276 TRP A C 1
ATOM 2144 O O . TRP A 1 276 ? 23.570 7.599 -11.866 1.00 86.38 276 TRP A O 1
ATOM 2154 N N . GLU A 1 277 ? 25.588 7.930 -10.968 1.00 81.88 277 GLU A N 1
ATOM 2155 C CA . GLU A 1 277 ? 25.298 9.282 -10.479 1.00 81.88 277 GLU A CA 1
ATOM 2156 C C . GLU A 1 277 ? 24.835 10.229 -11.589 1.00 81.88 277 GLU A C 1
ATOM 2158 O O . GLU A 1 277 ? 23.843 10.942 -11.409 1.00 81.88 277 GLU A O 1
ATOM 2163 N N . ALA A 1 278 ? 25.474 10.168 -12.762 1.00 80.75 278 ALA A N 1
ATOM 2164 C CA . ALA A 1 278 ? 25.096 10.962 -13.929 1.00 80.75 278 ALA A CA 1
ATOM 2165 C C . ALA A 1 278 ? 23.716 10.591 -14.510 1.00 80.75 278 ALA A C 1
ATOM 2167 O O . ALA A 1 278 ? 23.095 11.397 -15.206 1.00 80.75 278 ALA A O 1
ATOM 2168 N N . ASN A 1 279 ? 23.221 9.376 -14.245 1.00 76.44 279 ASN A N 1
ATOM 2169 C CA . ASN A 1 279 ? 22.003 8.841 -14.856 1.00 76.44 279 ASN A CA 1
ATOM 2170 C C . ASN A 1 279 ? 20.866 8.552 -13.861 1.00 76.44 279 ASN A C 1
ATOM 2172 O O . ASN A 1 279 ? 19.759 8.243 -14.305 1.00 76.44 279 ASN A O 1
ATOM 2176 N N . THR A 1 280 ? 21.077 8.661 -12.543 1.00 66.56 280 THR A N 1
ATOM 2177 C CA . THR A 1 280 ? 20.048 8.351 -11.532 1.00 66.56 280 THR A CA 1
ATOM 2178 C C . THR A 1 280 ? 19.621 9.530 -10.657 1.00 66.56 280 THR A C 1
ATOM 2180 O O . THR A 1 280 ? 18.479 9.486 -10.176 1.00 66.56 280 THR A O 1
ATOM 2183 N N . ARG A 1 281 ? 20.446 10.581 -10.486 1.00 57.34 281 ARG A N 1
ATOM 2184 C CA . ARG A 1 281 ? 20.087 11.793 -9.715 1.00 57.34 281 ARG A CA 1
ATOM 2185 C C . ARG A 1 281 ? 19.089 12.675 -10.492 1.00 57.34 281 ARG A C 1
ATOM 2187 O O . ARG A 1 281 ? 19.134 12.772 -11.718 1.00 57.34 281 ARG A O 1
ATOM 2194 N N . GLY A 1 282 ? 18.114 13.244 -9.777 1.00 46.72 282 GLY A N 1
ATOM 2195 C CA . GLY A 1 282 ? 16.949 13.930 -10.353 1.00 46.72 282 GLY A CA 1
ATOM 2196 C C . GLY A 1 282 ? 17.314 15.126 -11.241 1.00 46.72 282 GLY A C 1
ATOM 2197 O O . GLY A 1 282 ? 18.153 15.935 -10.869 1.00 46.72 282 GLY A O 1
ATOM 2198 N N . GLY A 1 283 ? 16.669 15.239 -12.410 1.00 45.84 283 GLY A N 1
ATOM 2199 C CA . GLY A 1 283 ? 16.810 16.394 -13.315 1.00 45.84 283 GLY A CA 1
ATOM 2200 C C . GLY A 1 283 ? 17.174 16.075 -14.771 1.00 45.84 283 GLY A C 1
ATOM 2201 O O . GLY A 1 283 ? 17.133 16.966 -15.618 1.00 45.84 283 GLY A O 1
ATOM 2202 N N . VAL A 1 284 ? 17.480 14.820 -15.119 1.00 41.91 284 VAL A N 1
ATOM 2203 C CA . VAL A 1 284 ? 17.855 14.467 -16.501 1.00 41.91 284 VAL A CA 1
ATOM 2204 C C . VAL A 1 284 ? 16.651 14.588 -17.449 1.00 41.91 284 VAL A C 1
ATOM 2206 O O . VAL A 1 284 ? 15.701 13.805 -17.375 1.00 41.91 284 VAL A O 1
ATOM 2209 N N . ARG A 1 285 ? 16.702 15.538 -18.396 1.00 39.81 285 ARG A N 1
ATOM 2210 C CA . ARG A 1 285 ? 15.738 15.643 -19.508 1.00 39.81 285 ARG A CA 1
ATOM 2211 C C . ARG A 1 285 ? 15.838 14.394 -20.396 1.00 39.81 285 ARG A C 1
ATOM 2213 O O . ARG A 1 285 ? 16.771 14.231 -21.176 1.00 39.81 285 ARG A O 1
ATOM 2220 N N . GLY A 1 286 ? 14.868 13.489 -20.276 1.00 45.88 286 GLY A N 1
ATOM 2221 C CA . GLY A 1 286 ? 14.755 12.274 -21.083 1.00 45.88 286 GLY A CA 1
ATOM 2222 C C . GLY A 1 286 ? 13.485 11.484 -20.761 1.00 45.88 286 GLY A C 1
ATOM 2223 O O . GLY A 1 286 ? 12.795 11.787 -19.792 1.00 45.88 286 GLY A O 1
ATOM 2224 N N . SER A 1 287 ? 13.160 10.475 -21.581 1.00 49.31 287 SER A N 1
ATOM 2225 C CA . SER A 1 287 ? 12.028 9.566 -21.329 1.00 49.31 287 SER A CA 1
ATOM 2226 C C . SER A 1 287 ? 12.104 9.005 -19.903 1.00 49.31 287 SER A C 1
ATOM 2228 O O . SER A 1 287 ? 13.020 8.238 -19.595 1.00 49.31 287 SER A O 1
ATOM 2230 N N . LYS A 1 288 ? 11.135 9.375 -19.048 1.00 59.91 288 LYS A N 1
ATOM 2231 C CA . LYS A 1 288 ? 11.007 8.899 -17.656 1.00 59.91 288 LYS A CA 1
ATOM 2232 C C . LYS A 1 288 ? 11.042 7.363 -17.567 1.00 59.91 288 LYS A C 1
ATOM 2234 O O . LYS A 1 288 ? 11.492 6.827 -16.565 1.00 59.91 288 LYS A O 1
ATOM 2239 N N . VAL A 1 289 ? 10.631 6.666 -18.631 1.00 63.97 289 VAL A N 1
ATOM 2240 C CA . VAL A 1 289 ? 10.538 5.198 -18.700 1.00 63.97 289 VAL A CA 1
ATOM 2241 C C . VAL A 1 289 ? 11.909 4.529 -18.887 1.00 63.97 289 VAL A C 1
ATOM 2243 O O . VAL A 1 289 ? 12.185 3.517 -18.252 1.00 63.97 289 VAL A O 1
ATOM 2246 N N . GLY A 1 290 ? 12.815 5.105 -19.686 1.00 69.75 290 GLY A N 1
ATOM 2247 C CA . GLY A 1 290 ? 14.153 4.524 -19.896 1.00 69.75 290 GLY A CA 1
ATOM 2248 C C . GLY A 1 290 ? 15.041 4.564 -18.644 1.00 69.75 290 GLY A C 1
ATOM 2249 O O . GLY A 1 290 ? 15.855 3.670 -18.429 1.00 69.75 290 GLY A O 1
ATOM 2250 N N . LEU A 1 291 ? 14.851 5.569 -17.782 1.00 74.12 291 LEU A N 1
ATOM 2251 C CA . LEU A 1 291 ? 15.550 5.670 -16.494 1.00 74.12 291 LEU A CA 1
ATOM 2252 C C . LEU A 1 291 ? 15.107 4.590 -15.498 1.00 74.12 291 LEU A C 1
ATOM 2254 O O . LEU A 1 291 ? 15.913 4.144 -14.687 1.00 74.12 291 LEU A O 1
ATOM 2258 N N . VAL A 1 292 ? 13.848 4.144 -15.570 1.00 74.94 292 VAL A N 1
ATOM 2259 C CA . VAL A 1 292 ? 13.346 3.041 -14.735 1.00 74.94 292 VAL A CA 1
ATOM 2260 C C . VAL A 1 292 ? 14.065 1.739 -15.085 1.00 74.94 292 VAL A C 1
ATOM 2262 O O . VAL A 1 292 ? 14.531 1.053 -14.182 1.00 74.94 292 VAL A O 1
ATOM 2265 N N . PHE A 1 293 ? 14.236 1.441 -16.377 1.00 81.06 293 PHE A N 1
ATOM 2266 C CA . PHE A 1 293 ? 14.981 0.254 -16.814 1.00 81.06 293 PHE A CA 1
ATOM 2267 C C . PHE A 1 293 ? 16.463 0.308 -16.428 1.00 81.06 293 PHE A C 1
ATOM 2269 O O . PHE A 1 293 ? 17.008 -0.701 -16.000 1.00 81.06 293 PHE A O 1
ATOM 2276 N N . LEU A 1 294 ? 17.111 1.476 -16.502 1.00 85.19 294 LEU A N 1
ATOM 2277 C CA . LEU A 1 294 ? 18.489 1.618 -16.013 1.00 85.19 294 LEU A CA 1
ATOM 2278 C C . LEU A 1 294 ? 18.610 1.349 -14.508 1.00 85.19 294 LEU A C 1
ATOM 2280 O O . LEU A 1 294 ? 19.555 0.692 -14.085 1.00 85.19 294 LEU A O 1
ATOM 2284 N N . ARG A 1 295 ? 17.651 1.817 -13.702 1.00 82.38 295 ARG A N 1
ATOM 2285 C CA . ARG A 1 295 ? 17.623 1.536 -12.257 1.00 82.38 295 ARG A CA 1
ATOM 2286 C C . ARG A 1 295 ? 17.395 0.054 -11.960 1.00 82.38 295 ARG A C 1
ATOM 2288 O O . ARG A 1 295 ? 18.015 -0.461 -11.039 1.00 82.38 295 ARG A O 1
ATOM 2295 N N . ASP A 1 296 ? 16.555 -0.623 -12.742 1.00 81.38 296 ASP A N 1
ATOM 2296 C CA . ASP A 1 296 ? 16.349 -2.074 -12.631 1.00 81.38 296 ASP A CA 1
ATOM 2297 C C . ASP A 1 296 ? 17.621 -2.857 -12.990 1.00 81.38 296 ASP A C 1
ATOM 2299 O O . ASP A 1 296 ? 17.999 -3.772 -12.265 1.00 81.38 296 ASP A O 1
ATOM 2303 N N . ILE A 1 297 ? 18.338 -2.449 -14.046 1.00 88.25 297 ILE A N 1
ATOM 2304 C CA . ILE A 1 297 ? 19.644 -3.033 -14.391 1.00 88.25 297 ILE A CA 1
ATOM 2305 C C . ILE A 1 297 ? 20.631 -2.850 -13.237 1.00 88.25 297 ILE A C 1
ATOM 2307 O O . ILE A 1 297 ? 21.236 -3.828 -12.809 1.00 88.25 297 ILE A O 1
ATOM 2311 N N . LYS A 1 298 ? 20.756 -1.630 -12.692 1.00 87.69 298 LYS A N 1
ATOM 2312 C CA . LYS A 1 298 ? 21.627 -1.365 -11.537 1.00 87.69 298 LYS A CA 1
ATOM 2313 C C . LYS A 1 298 ? 21.312 -2.302 -10.376 1.00 87.69 298 LYS A C 1
ATOM 2315 O O . LYS A 1 298 ? 22.206 -2.966 -9.872 1.00 87.69 298 LYS A O 1
ATOM 2320 N N . LEU A 1 299 ? 20.043 -2.356 -9.985 1.00 84.00 299 LEU A N 1
ATOM 2321 C CA . LEU A 1 299 ? 19.568 -3.162 -8.867 1.00 84.00 299 LEU A CA 1
ATOM 2322 C C . LEU A 1 299 ? 19.956 -4.641 -9.019 1.00 84.00 299 LEU A C 1
ATOM 2324 O O . LEU A 1 299 ? 20.407 -5.258 -8.059 1.00 84.00 299 LEU A O 1
ATOM 2328 N N . ARG A 1 300 ? 19.798 -5.206 -10.221 1.00 87.12 300 ARG A N 1
ATOM 2329 C CA . ARG A 1 300 ? 20.111 -6.618 -10.496 1.00 87.12 300 ARG A CA 1
ATOM 2330 C C . ARG A 1 300 ? 21.609 -6.891 -10.519 1.00 87.12 300 ARG A C 1
ATOM 2332 O O . ARG A 1 300 ? 22.029 -7.941 -10.048 1.00 87.12 300 ARG A O 1
ATOM 2339 N N . LEU A 1 301 ? 22.405 -5.952 -11.029 1.00 90.12 301 LEU A N 1
ATOM 2340 C CA . LEU A 1 301 ? 23.863 -6.056 -10.984 1.00 90.12 301 LEU A CA 1
ATOM 2341 C C . LEU A 1 301 ? 24.382 -5.943 -9.548 1.00 90.12 301 LEU A C 1
ATOM 2343 O O . LEU A 1 301 ? 25.157 -6.794 -9.130 1.00 90.12 301 LEU A O 1
ATOM 2347 N N . ASP A 1 302 ? 23.911 -4.960 -8.775 1.00 85.19 302 ASP A N 1
ATOM 2348 C CA . ASP A 1 302 ? 24.295 -4.784 -7.369 1.00 85.19 302 ASP A CA 1
ATOM 2349 C C . ASP A 1 302 ? 23.964 -6.045 -6.548 1.00 85.19 302 ASP A C 1
ATOM 2351 O O . ASP A 1 302 ? 24.802 -6.529 -5.793 1.00 85.19 302 ASP A O 1
ATOM 2355 N N . ALA A 1 303 ? 22.785 -6.643 -6.759 1.00 82.50 303 ALA A N 1
ATOM 2356 C CA . ALA A 1 303 ? 22.381 -7.884 -6.092 1.00 82.50 303 ALA A CA 1
ATOM 2357 C C . ALA A 1 303 ? 23.178 -9.130 -6.527 1.00 82.50 303 ALA A C 1
ATOM 2359 O O . ALA A 1 303 ? 23.188 -10.139 -5.821 1.00 82.50 303 ALA A O 1
ATOM 2360 N N . ALA A 1 304 ? 23.837 -9.084 -7.684 1.00 88.19 304 ALA A N 1
ATOM 2361 C CA . ALA A 1 304 ? 24.657 -10.176 -8.194 1.00 88.19 304 ALA A CA 1
ATOM 2362 C C . ALA A 1 304 ? 26.111 -10.121 -7.699 1.00 88.19 304 ALA A C 1
ATOM 2364 O O . ALA A 1 304 ? 26.780 -11.153 -7.690 1.00 88.19 304 ALA A O 1
ATOM 2365 N N . VAL A 1 305 ? 26.593 -8.964 -7.232 1.00 88.81 305 VAL A N 1
ATOM 2366 C CA . VAL A 1 305 ? 27.964 -8.817 -6.714 1.00 88.81 305 VAL A CA 1
ATOM 2367 C C . VAL A 1 305 ? 28.253 -9.745 -5.520 1.00 88.81 305 VAL A C 1
ATOM 2369 O O . VAL A 1 305 ? 29.285 -10.419 -5.566 1.00 88.81 305 VAL A O 1
ATOM 2372 N N . PRO A 1 306 ? 27.385 -9.874 -4.493 1.00 84.81 306 PRO A N 1
ATOM 2373 C CA . PRO A 1 306 ? 27.621 -10.818 -3.396 1.00 84.81 306 PRO A CA 1
ATOM 2374 C C . PRO A 1 306 ? 27.686 -12.267 -3.888 1.00 84.81 306 PRO A C 1
ATOM 2376 O O . PRO A 1 306 ? 28.614 -12.993 -3.543 1.00 84.81 306 PRO A O 1
ATOM 2379 N N . ARG A 1 307 ? 26.786 -12.657 -4.807 1.00 86.44 307 ARG A N 1
ATOM 2380 C CA . ARG A 1 307 ? 26.788 -13.992 -5.436 1.00 86.44 307 ARG A CA 1
ATOM 2381 C C . ARG A 1 307 ? 28.094 -14.278 -6.174 1.00 86.44 307 ARG A C 1
ATOM 2383 O O . ARG A 1 307 ? 28.616 -15.383 -6.074 1.00 86.44 307 ARG A O 1
ATOM 2390 N N . PHE A 1 308 ? 28.626 -13.293 -6.895 1.00 88.75 308 PHE A N 1
ATOM 2391 C CA . PHE A 1 308 ? 29.928 -13.397 -7.556 1.00 88.75 308 PHE A CA 1
ATOM 2392 C C . PHE A 1 308 ? 31.080 -13.558 -6.560 1.00 88.75 308 PHE A C 1
ATOM 2394 O O . PHE A 1 308 ? 32.005 -14.325 -6.813 1.00 88.75 308 PHE A O 1
ATOM 2401 N N . ARG A 1 309 ? 31.004 -12.894 -5.403 1.00 86.81 309 ARG A N 1
ATOM 2402 C CA . ARG A 1 309 ? 31.978 -13.036 -4.311 1.00 86.81 309 ARG A CA 1
ATOM 2403 C C . ARG A 1 309 ? 31.794 -14.315 -3.481 1.00 86.81 309 ARG A C 1
ATOM 2405 O O . ARG A 1 309 ? 32.600 -14.560 -2.591 1.00 86.81 309 ARG A O 1
ATOM 2412 N N . GLY A 1 310 ? 30.761 -15.118 -3.749 1.00 84.06 310 GLY A N 1
ATOM 2413 C CA . GLY A 1 310 ? 30.427 -16.308 -2.959 1.00 84.06 310 GLY A CA 1
ATOM 2414 C C . GLY A 1 310 ? 29.809 -15.998 -1.590 1.00 84.06 310 GLY A C 1
ATOM 2415 O O . GLY A 1 310 ? 29.837 -16.850 -0.708 1.00 84.06 310 GLY A O 1
ATOM 2416 N N . VAL A 1 311 ? 29.268 -14.792 -1.408 1.00 83.94 311 VAL A N 1
ATOM 2417 C CA . VAL A 1 311 ? 28.608 -14.324 -0.181 1.00 83.94 311 VAL A CA 1
ATOM 2418 C C . VAL A 1 311 ? 27.092 -14.446 -0.355 1.00 83.94 311 VAL A C 1
ATOM 2420 O O . VAL A 1 311 ? 26.565 -14.072 -1.410 1.00 83.94 311 VAL A O 1
ATOM 2423 N N . ASP A 1 312 ? 26.372 -14.956 0.653 1.00 80.50 312 ASP A N 1
ATOM 2424 C CA . ASP A 1 312 ? 24.904 -14.921 0.628 1.00 80.50 312 ASP A CA 1
ATOM 2425 C C . ASP A 1 312 ? 24.468 -13.445 0.614 1.00 80.50 312 ASP A C 1
ATOM 2427 O O . ASP A 1 312 ? 24.867 -12.680 1.491 1.00 80.50 312 ASP A O 1
ATOM 2431 N N . PRO A 1 313 ? 23.640 -12.991 -0.342 1.00 80.44 313 PRO A N 1
ATOM 2432 C CA . PRO A 1 313 ? 23.115 -11.627 -0.341 1.00 80.44 313 PRO A CA 1
ATOM 2433 C C . PRO A 1 313 ? 22.417 -11.211 0.967 1.00 80.44 313 PRO A C 1
ATOM 2435 O O . PRO A 1 313 ? 22.284 -10.019 1.236 1.00 80.44 313 PRO A O 1
ATOM 2438 N N . ARG A 1 314 ? 21.956 -12.167 1.784 1.00 83.12 314 ARG A N 1
ATOM 2439 C CA . ARG A 1 314 ? 21.408 -11.905 3.121 1.00 83.12 314 ARG A CA 1
ATOM 2440 C C . ARG A 1 314 ? 22.484 -11.648 4.183 1.00 83.12 314 ARG A C 1
ATOM 2442 O O . ARG A 1 314 ? 22.137 -11.134 5.253 1.00 83.12 314 ARG A O 1
ATOM 2449 N N . ASP A 1 315 ? 23.747 -11.963 3.912 1.00 83.12 315 ASP A N 1
ATOM 2450 C CA . ASP A 1 315 ? 24.903 -11.657 4.764 1.00 83.12 315 ASP A CA 1
ATOM 2451 C C . ASP A 1 315 ? 25.340 -10.196 4.668 1.00 83.12 315 ASP A C 1
ATOM 2453 O O . ASP A 1 315 ? 25.824 -9.629 5.646 1.00 83.12 315 ASP A O 1
ATOM 2457 N N . GLU A 1 316 ? 25.066 -9.555 3.535 1.00 83.94 316 GLU A N 1
ATOM 2458 C CA . GLU A 1 316 ? 25.333 -8.135 3.332 1.00 83.94 316 GLU A CA 1
ATOM 2459 C C . GLU A 1 316 ? 24.504 -7.259 4.288 1.00 83.94 316 GLU A C 1
ATOM 2461 O O . GLU A 1 316 ? 23.339 -7.568 4.578 1.00 83.94 316 GLU A O 1
ATOM 2466 N N . PRO A 1 317 ? 25.057 -6.126 4.756 1.00 83.88 317 PRO A N 1
ATOM 2467 C CA . PRO A 1 317 ? 24.352 -5.227 5.661 1.00 83.88 317 PRO A CA 1
ATOM 2468 C C . PRO A 1 317 ? 23.230 -4.455 4.955 1.00 83.88 317 PRO A C 1
ATOM 2470 O O . PRO A 1 317 ? 22.335 -3.940 5.616 1.00 83.88 317 PRO A O 1
ATOM 2473 N N . THR A 1 318 ? 23.236 -4.377 3.623 1.00 85.62 318 THR A N 1
ATOM 2474 C CA . THR A 1 318 ? 22.173 -3.728 2.850 1.00 85.62 318 THR A CA 1
ATOM 2475 C C . THR A 1 318 ? 21.401 -4.756 2.035 1.00 85.62 318 THR A C 1
ATOM 2477 O O . THR A 1 318 ? 21.923 -5.393 1.125 1.00 85.62 318 THR A O 1
ATOM 2480 N N . TRP A 1 319 ? 20.115 -4.891 2.340 1.00 85.75 319 TRP A N 1
ATOM 2481 C CA . TRP A 1 319 ? 19.206 -5.825 1.692 1.00 85.75 319 TRP A CA 1
ATOM 2482 C C . TRP A 1 319 ? 18.381 -5.136 0.614 1.00 85.75 319 TRP A C 1
ATOM 2484 O O . TRP A 1 319 ? 17.560 -4.264 0.901 1.00 85.75 319 TRP A O 1
ATOM 2494 N N . HIS A 1 320 ? 18.533 -5.585 -0.629 1.00 79.38 320 HIS A N 1
ATOM 2495 C CA . HIS A 1 320 ? 17.678 -5.195 -1.746 1.00 79.38 320 HIS A CA 1
ATOM 2496 C C . HIS A 1 320 ? 16.428 -6.093 -1.789 1.00 79.38 320 HIS A C 1
ATOM 2498 O O . HIS A 1 320 ? 16.450 -7.227 -2.258 1.00 79.38 320 HIS A O 1
ATOM 2504 N N . LEU A 1 321 ? 15.303 -5.585 -1.284 1.00 78.38 321 LEU A N 1
ATOM 2505 C CA . LEU A 1 321 ? 14.119 -6.389 -0.949 1.00 78.38 321 LEU A CA 1
ATOM 2506 C C . LEU A 1 321 ? 13.418 -7.057 -2.138 1.00 78.38 321 LEU A C 1
ATOM 2508 O O . LEU A 1 321 ? 12.650 -7.984 -1.922 1.00 78.38 321 LEU A O 1
ATOM 2512 N N . SER A 1 322 ? 13.596 -6.552 -3.359 1.00 71.25 322 SER A N 1
ATOM 2513 C CA . SER A 1 322 ? 13.005 -7.134 -4.576 1.00 71.25 322 SER A CA 1
ATOM 2514 C C . SER A 1 322 ? 13.914 -8.152 -5.265 1.00 71.25 322 SER A C 1
ATOM 2516 O O . SER A 1 322 ? 13.475 -8.825 -6.187 1.00 71.25 322 SER A O 1
ATOM 2518 N N . THR A 1 323 ? 15.189 -8.232 -4.878 1.00 72.38 323 THR A N 1
ATOM 2519 C CA . THR A 1 323 ? 16.142 -9.223 -5.411 1.00 72.38 323 THR A CA 1
ATOM 2520 C C . THR A 1 323 ? 16.394 -10.354 -4.423 1.00 72.38 323 THR A C 1
ATOM 2522 O O . THR A 1 323 ? 16.795 -11.443 -4.814 1.00 72.38 323 THR A O 1
ATOM 2525 N N . LEU A 1 324 ? 16.143 -10.102 -3.141 1.00 74.31 324 LEU A N 1
ATOM 2526 C CA . LEU A 1 324 ? 15.983 -11.128 -2.126 1.00 74.31 324 LEU A CA 1
ATOM 2527 C C . LEU A 1 324 ? 14.556 -11.674 -2.243 1.00 74.31 324 LEU A C 1
ATOM 2529 O O . LEU A 1 324 ? 13.625 -10.880 -2.345 1.00 74.31 324 LEU A O 1
ATOM 2533 N N . ASP A 1 325 ? 14.367 -12.994 -2.216 1.00 70.00 325 ASP A N 1
ATOM 2534 C CA . ASP A 1 325 ? 13.056 -13.672 -2.256 1.00 70.00 325 ASP A CA 1
ATOM 2535 C C . ASP A 1 325 ? 12.221 -13.418 -0.974 1.00 70.00 325 ASP A C 1
ATOM 2537 O O . ASP A 1 325 ? 11.777 -14.339 -0.288 1.00 70.00 325 ASP A O 1
ATOM 2541 N N . ILE A 1 326 ? 12.042 -12.146 -0.609 1.00 76.44 326 ILE A N 1
ATOM 2542 C CA . ILE A 1 326 ? 11.287 -11.687 0.550 1.00 76.44 326 ILE A CA 1
ATOM 2543 C C . ILE A 1 326 ? 9.800 -11.874 0.256 1.00 76.44 326 ILE A C 1
ATOM 2545 O O . ILE A 1 326 ? 9.300 -11.326 -0.742 1.00 76.44 326 ILE A O 1
ATOM 2549 N N . PRO A 1 327 ? 9.071 -12.584 1.135 1.00 75.12 327 PRO A N 1
ATOM 2550 C CA . PRO A 1 327 ? 7.652 -12.786 0.961 1.00 75.12 327 PRO A CA 1
ATOM 2551 C C . PRO A 1 327 ? 6.877 -11.474 0.846 1.00 75.12 327 PRO A C 1
ATOM 2553 O O . PRO A 1 327 ? 7.123 -10.478 1.539 1.00 75.12 327 PRO A O 1
ATOM 2556 N N . SER A 1 328 ? 5.885 -11.480 -0.031 1.00 73.62 328 SER A N 1
ATOM 2557 C CA . SER A 1 328 ? 4.903 -10.418 -0.141 1.00 73.62 328 SER A CA 1
ATOM 2558 C C . SER A 1 328 ? 3.511 -10.981 0.079 1.00 73.62 328 SER A C 1
ATOM 2560 O O . SER A 1 328 ? 3.074 -11.899 -0.604 1.00 73.62 328 SER A O 1
ATOM 2562 N N . THR A 1 329 ? 2.773 -10.362 0.994 1.00 71.44 329 THR A N 1
ATOM 2563 C CA . THR A 1 329 ? 1.344 -10.623 1.209 1.00 71.44 329 THR A CA 1
ATOM 2564 C C . THR A 1 329 ? 0.455 -9.912 0.186 1.00 71.44 329 THR A C 1
ATOM 2566 O O . THR A 1 329 ? -0.771 -9.985 0.260 1.00 71.44 329 THR A O 1
ATOM 2569 N N . HIS A 1 330 ? 1.058 -9.203 -0.772 1.00 68.50 330 HIS A N 1
ATOM 2570 C CA . HIS A 1 330 ? 0.353 -8.387 -1.755 1.00 68.50 330 HIS A CA 1
ATOM 2571 C C . HIS A 1 330 ? 0.477 -8.896 -3.193 1.00 68.50 330 HIS A C 1
ATOM 2573 O O . HIS A 1 330 ? -0.304 -8.443 -4.036 1.00 68.50 330 HIS A O 1
ATOM 2579 N N . THR A 1 331 ? 1.397 -9.826 -3.470 1.00 64.81 331 THR A N 1
ATOM 2580 C CA . THR A 1 331 ? 1.609 -10.411 -4.804 1.00 64.81 331 THR A CA 1
ATOM 2581 C C . THR A 1 331 ? 1.314 -11.915 -4.848 1.00 64.81 331 THR A C 1
ATOM 2583 O O . THR A 1 331 ? 1.579 -12.640 -3.892 1.00 64.81 331 THR A O 1
ATOM 2586 N N . LEU A 1 332 ? 0.711 -12.397 -5.937 1.00 61.47 332 LEU A N 1
ATOM 2587 C CA . LEU A 1 332 ? 0.304 -13.796 -6.103 1.00 61.47 332 LEU A CA 1
ATOM 2588 C C . LEU A 1 332 ? 1.521 -14.717 -6.202 1.00 61.47 332 LEU A C 1
ATOM 2590 O O . LEU A 1 332 ? 1.489 -15.836 -5.701 1.00 61.47 332 LEU A O 1
ATOM 2594 N N . SER A 1 333 ? 2.598 -14.216 -6.809 1.00 61.25 333 SER A N 1
ATOM 2595 C CA . SER A 1 333 ? 3.916 -14.856 -6.788 1.00 61.25 333 SER A CA 1
ATOM 2596 C C . SER A 1 333 ? 4.458 -15.078 -5.371 1.00 61.25 333 SER A C 1
ATOM 2598 O O . SER A 1 333 ? 5.418 -15.824 -5.198 1.00 61.25 333 SER A O 1
ATOM 2600 N N . GLY A 1 334 ? 3.887 -14.407 -4.364 1.00 62.44 334 GLY A N 1
ATOM 2601 C CA . GLY A 1 334 ? 4.420 -14.360 -3.012 1.00 62.44 334 GLY A CA 1
ATOM 2602 C C . GLY A 1 334 ? 5.736 -13.591 -2.930 1.00 62.44 334 GLY A C 1
ATOM 2603 O O . GLY A 1 334 ? 6.335 -13.567 -1.864 1.00 62.44 334 GLY A O 1
ATOM 2604 N N . LYS A 1 335 ? 6.195 -12.958 -4.019 1.00 64.00 335 LYS A N 1
ATOM 2605 C CA . LYS A 1 335 ? 7.481 -12.260 -4.110 1.00 64.00 335 LYS A CA 1
ATOM 2606 C C . LYS A 1 335 ? 7.294 -10.766 -4.263 1.00 64.00 335 LYS A C 1
ATOM 2608 O O . LYS A 1 335 ? 6.383 -10.284 -4.937 1.00 64.00 335 LYS A O 1
ATOM 2613 N N . ARG A 1 336 ? 8.171 -9.992 -3.639 1.00 64.81 336 ARG A N 1
ATOM 2614 C CA . ARG A 1 336 ? 8.134 -8.540 -3.768 1.00 64.81 336 ARG A CA 1
ATOM 2615 C C . ARG A 1 336 ? 8.597 -8.088 -5.160 1.00 64.81 336 ARG A C 1
ATOM 2617 O O . ARG A 1 336 ? 9.767 -8.184 -5.486 1.00 64.81 336 ARG A O 1
ATOM 2624 N N . VAL A 1 337 ? 7.694 -7.441 -5.893 1.00 59.62 337 VAL A N 1
ATOM 2625 C CA . VAL A 1 337 ? 7.973 -6.863 -7.224 1.00 59.62 337 VAL A CA 1
ATOM 2626 C C . VAL A 1 337 ? 8.517 -5.423 -7.157 1.00 59.62 337 VAL A C 1
ATOM 2628 O O . VAL A 1 337 ? 9.240 -4.961 -8.036 1.00 59.62 337 VAL A O 1
ATOM 2631 N N . LEU A 1 338 ? 8.157 -4.663 -6.115 1.00 61.34 338 LEU A N 1
ATOM 2632 C CA . LEU A 1 338 ? 8.559 -3.257 -5.980 1.00 61.34 338 LEU A CA 1
ATOM 2633 C C . LEU A 1 338 ? 9.958 -3.126 -5.382 1.00 61.34 338 LEU A C 1
ATOM 2635 O O . LEU A 1 338 ? 10.243 -3.736 -4.358 1.00 61.34 338 LEU A O 1
ATOM 2639 N N . ALA A 1 339 ? 10.783 -2.235 -5.929 1.00 63.97 339 ALA A N 1
ATOM 2640 C CA . ALA A 1 339 ? 12.088 -1.919 -5.354 1.00 63.97 339 ALA A CA 1
ATOM 2641 C C . ALA A 1 339 ? 11.990 -1.450 -3.883 1.00 63.97 339 ALA A C 1
ATOM 2643 O O . ALA A 1 339 ? 10.966 -0.933 -3.413 1.00 63.97 339 ALA A O 1
ATOM 2644 N N . GLY A 1 340 ? 13.068 -1.647 -3.132 1.00 71.00 340 GLY A N 1
ATOM 2645 C CA . GLY A 1 340 ? 13.219 -1.159 -1.766 1.00 71.00 340 GLY A CA 1
ATOM 2646 C C . GLY A 1 340 ? 14.485 -1.704 -1.128 1.00 71.00 340 GLY A C 1
ATOM 2647 O O . GLY A 1 340 ? 14.915 -2.802 -1.471 1.00 71.00 340 GLY A O 1
ATOM 2648 N N . THR A 1 341 ? 15.058 -0.941 -0.208 1.00 81.25 341 THR A N 1
ATOM 2649 C CA . THR A 1 341 ? 16.248 -1.331 0.548 1.00 81.25 341 THR A CA 1
ATOM 2650 C C . THR A 1 341 ? 15.960 -1.324 2.043 1.00 81.25 341 THR A C 1
ATOM 2652 O O . THR A 1 341 ? 15.085 -0.586 2.503 1.00 81.25 341 THR A O 1
ATOM 2655 N N . ILE A 1 342 ? 16.671 -2.170 2.780 1.00 87.31 342 ILE A N 1
ATOM 2656 C CA . ILE A 1 342 ? 16.852 -2.068 4.230 1.00 87.31 342 ILE A CA 1
ATOM 2657 C C . ILE A 1 342 ? 18.349 -2.046 4.466 1.00 87.31 342 ILE A C 1
ATOM 2659 O O . ILE A 1 342 ? 19.040 -2.956 4.019 1.00 87.31 342 ILE A O 1
ATOM 2663 N N . ASP A 1 343 ? 18.836 -1.001 5.120 1.00 89.88 343 ASP A N 1
ATOM 2664 C CA . ASP A 1 343 ? 20.243 -0.870 5.464 1.00 89.88 343 ASP A CA 1
ATOM 2665 C C . ASP A 1 343 ? 20.422 -1.120 6.963 1.00 89.88 343 ASP A C 1
ATOM 2667 O O . ASP A 1 343 ? 20.168 -0.254 7.797 1.00 89.88 343 ASP A O 1
ATOM 2671 N N . PHE A 1 344 ? 20.851 -2.329 7.316 1.00 92.31 344 PHE A N 1
ATOM 2672 C CA . PHE A 1 344 ? 21.097 -2.719 8.700 1.00 92.31 344 PHE A CA 1
ATOM 2673 C C . PHE A 1 344 ? 22.203 -1.885 9.363 1.00 92.31 344 PHE A C 1
ATOM 2675 O O . PHE A 1 344 ? 22.266 -1.851 10.592 1.00 92.31 344 PHE A O 1
ATOM 2682 N N . THR A 1 345 ? 23.028 -1.155 8.597 1.00 91.88 345 THR A N 1
ATOM 2683 C CA . THR A 1 345 ? 24.021 -0.237 9.175 1.00 91.88 345 THR A CA 1
ATOM 2684 C C . THR A 1 345 ? 23.409 0.949 9.923 1.00 91.88 345 THR A C 1
ATOM 2686 O O . THR A 1 345 ? 24.087 1.527 10.773 1.00 91.88 345 THR A O 1
ATOM 2689 N N . GLU A 1 346 ? 22.122 1.255 9.704 1.00 93.56 346 GLU A N 1
ATOM 2690 C CA . GLU A 1 346 ? 21.378 2.245 10.500 1.00 93.56 346 GLU A CA 1
ATOM 2691 C C . GLU A 1 346 ? 21.343 1.890 11.998 1.00 93.56 346 GLU A C 1
ATOM 2693 O O . GLU A 1 346 ? 21.255 2.780 12.849 1.00 93.56 346 GLU A O 1
ATOM 2698 N N . ILE A 1 347 ? 21.439 0.598 12.328 1.00 96.31 347 ILE A N 1
ATOM 2699 C CA . ILE A 1 347 ? 21.584 0.106 13.699 1.00 96.31 347 ILE A CA 1
ATOM 2700 C C . ILE A 1 347 ? 23.069 0.140 14.048 1.00 96.31 347 ILE A C 1
ATOM 2702 O O . ILE A 1 347 ? 23.856 -0.630 13.495 1.00 96.31 347 ILE A O 1
ATOM 2706 N N . THR A 1 348 ? 23.470 1.020 14.963 1.00 94.69 348 THR A N 1
ATOM 2707 C CA . THR A 1 348 ? 24.887 1.208 15.307 1.00 94.69 348 THR A CA 1
ATOM 2708 C C . THR A 1 348 ? 25.445 0.080 16.166 1.00 94.69 348 THR A C 1
ATOM 2710 O O . THR A 1 348 ? 26.598 -0.282 15.969 1.00 94.69 348 THR A O 1
ATOM 2713 N N . GLN A 1 349 ? 24.628 -0.514 17.045 1.00 95.50 349 GLN A N 1
ATOM 2714 C CA . GLN A 1 349 ? 25.061 -1.614 17.907 1.00 95.50 349 GLN A CA 1
ATOM 2715 C C . GLN A 1 349 ? 25.158 -2.922 17.125 1.00 95.50 349 GLN A C 1
ATOM 2717 O O . GLN A 1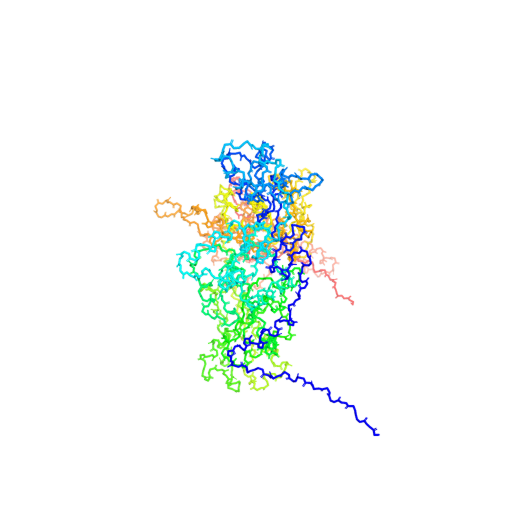 349 ? 24.143 -3.424 16.632 1.00 95.50 349 GLN A O 1
ATOM 2722 N N . SER A 1 350 ? 26.364 -3.490 17.040 1.00 93.25 350 SER A N 1
ATOM 2723 C CA . SER A 1 350 ? 26.641 -4.716 16.275 1.00 93.25 350 SER A CA 1
ATOM 2724 C C . SER A 1 350 ? 25.780 -5.891 16.736 1.00 93.25 350 SER A C 1
ATOM 2726 O O . SER A 1 350 ? 25.119 -6.515 15.914 1.00 93.25 350 SER A O 1
ATOM 2728 N N . TRP A 1 351 ? 25.670 -6.120 18.048 1.00 94.75 351 TRP A N 1
ATOM 2729 C CA . TRP A 1 351 ? 24.861 -7.212 18.600 1.00 94.75 351 TRP A CA 1
ATOM 2730 C C . TRP A 1 351 ? 23.381 -7.115 18.198 1.00 94.75 351 TRP A C 1
ATOM 2732 O O . TRP A 1 351 ? 22.753 -8.125 17.886 1.00 94.75 351 TRP A O 1
ATOM 2742 N N . LEU A 1 352 ? 22.811 -5.903 18.177 1.00 95.81 352 LEU A N 1
ATOM 2743 C CA . LEU A 1 352 ? 21.403 -5.684 17.835 1.00 95.81 352 LEU A CA 1
ATOM 2744 C C . LEU A 1 352 ? 21.184 -5.810 16.326 1.00 95.81 352 LEU A C 1
ATOM 2746 O O . LEU A 1 352 ? 20.159 -6.342 15.897 1.00 95.81 352 LEU A O 1
ATOM 2750 N N . ARG A 1 353 ? 22.154 -5.335 15.534 1.00 95.44 353 ARG A N 1
ATOM 2751 C CA . ARG A 1 353 ? 22.181 -5.468 14.076 1.00 95.44 353 ARG A CA 1
ATOM 2752 C C . ARG A 1 353 ? 22.202 -6.938 13.669 1.00 95.44 353 ARG A C 1
ATOM 2754 O O . ARG A 1 353 ? 21.318 -7.378 12.934 1.00 95.44 353 ARG A O 1
ATOM 2761 N N . ASP A 1 354 ? 23.160 -7.690 14.200 1.00 92.94 354 ASP A N 1
ATOM 2762 C CA . ASP A 1 354 ? 23.338 -9.111 13.914 1.00 92.94 354 ASP A CA 1
ATOM 2763 C C . ASP A 1 354 ? 22.101 -9.903 14.342 1.00 92.94 354 ASP A C 1
ATOM 2765 O O . ASP A 1 354 ? 21.636 -10.789 13.624 1.00 92.94 354 ASP A O 1
ATOM 2769 N N . LEU A 1 355 ? 21.500 -9.536 15.479 1.00 95.12 355 LEU A N 1
ATOM 2770 C CA . LEU A 1 355 ? 20.300 -10.182 15.991 1.00 95.12 355 LEU A CA 1
ATOM 2771 C C . LEU A 1 355 ? 19.088 -10.010 15.065 1.00 95.12 355 LEU A C 1
ATOM 2773 O O . LEU A 1 355 ? 18.432 -11.000 14.731 1.00 95.12 355 LEU A O 1
ATOM 2777 N N . VAL A 1 356 ? 18.780 -8.782 14.631 1.00 95.88 356 VAL A N 1
ATOM 2778 C CA . VAL A 1 356 ? 17.632 -8.545 13.737 1.00 95.88 356 VAL A CA 1
ATOM 2779 C C . VAL A 1 356 ? 17.872 -9.128 12.343 1.00 95.88 356 VAL A C 1
ATOM 2781 O O . VAL A 1 356 ? 16.939 -9.648 11.728 1.00 95.88 356 VAL A O 1
ATOM 2784 N N . GLN A 1 357 ? 19.117 -9.106 11.857 1.00 93.69 357 GLN A N 1
ATOM 2785 C CA . GLN A 1 357 ? 19.480 -9.708 10.578 1.00 93.69 357 GLN A CA 1
ATOM 2786 C C . GLN A 1 357 ? 19.335 -11.236 10.642 1.00 93.69 357 GLN A C 1
ATOM 2788 O O . GLN A 1 357 ? 18.717 -11.832 9.758 1.00 93.69 357 GLN A O 1
ATOM 2793 N N . GLN A 1 358 ? 19.796 -11.871 11.724 1.00 93.00 358 GLN A N 1
ATOM 2794 C CA . GLN A 1 358 ? 19.623 -13.306 11.953 1.00 93.00 358 GLN A CA 1
ATOM 2795 C C . GLN A 1 358 ? 18.147 -13.699 12.084 1.00 93.00 358 GLN A C 1
ATOM 2797 O O . GLN A 1 358 ? 17.732 -14.698 11.497 1.00 93.00 358 GLN A O 1
ATOM 2802 N N . TRP A 1 359 ? 17.349 -12.919 12.819 1.00 95.44 359 TRP A N 1
ATOM 2803 C CA . TRP A 1 359 ? 15.902 -13.126 12.925 1.00 95.44 359 TRP A CA 1
ATOM 2804 C C . TRP A 1 359 ? 15.224 -13.067 11.549 1.00 95.44 359 TRP A C 1
ATOM 2806 O O . TRP A 1 359 ? 14.404 -13.923 11.211 1.00 95.44 359 TRP A O 1
ATOM 2816 N N . ALA A 1 360 ? 15.592 -12.088 10.720 1.00 92.94 360 ALA A N 1
ATOM 2817 C CA . ALA A 1 360 ? 15.036 -11.950 9.380 1.00 92.94 360 ALA A CA 1
ATOM 2818 C C . ALA A 1 360 ? 15.423 -13.132 8.472 1.00 92.94 360 ALA A C 1
ATOM 2820 O O . ALA A 1 360 ? 14.593 -13.595 7.687 1.00 92.94 360 ALA A O 1
ATOM 2821 N N . ARG A 1 361 ? 16.650 -13.660 8.598 1.00 90.12 361 ARG A N 1
ATOM 2822 C CA . ARG A 1 361 ? 17.095 -14.859 7.865 1.00 90.12 361 ARG A CA 1
ATOM 2823 C C . ARG A 1 361 ? 16.352 -16.119 8.306 1.00 90.12 361 ARG A C 1
ATOM 2825 O O . ARG A 1 361 ? 15.956 -16.905 7.451 1.00 90.12 361 ARG A O 1
ATOM 2832 N N . SER A 1 362 ? 16.153 -16.311 9.611 1.00 89.44 362 SER A N 1
ATOM 2833 C CA . SER A 1 362 ? 15.539 -17.531 10.153 1.00 89.44 362 SER A CA 1
ATOM 2834 C C . SER A 1 362 ? 14.024 -17.590 9.956 1.00 89.44 362 SER A C 1
ATOM 2836 O O . SER A 1 362 ? 13.476 -18.676 9.784 1.00 89.44 362 SER A O 1
ATOM 2838 N N . THR A 1 363 ? 13.341 -16.441 9.966 1.00 88.75 363 THR A N 1
ATOM 2839 C CA . THR A 1 363 ? 11.870 -16.381 9.897 1.00 88.75 363 THR A CA 1
ATOM 2840 C C . THR A 1 363 ? 11.323 -16.031 8.514 1.00 88.75 363 THR A C 1
ATOM 2842 O O . THR A 1 363 ? 10.135 -16.234 8.271 1.00 88.75 363 THR A O 1
ATOM 2845 N N . ASN A 1 364 ? 12.171 -15.525 7.607 1.00 86.50 364 ASN A N 1
ATOM 2846 C CA . ASN A 1 364 ? 11.810 -15.053 6.265 1.00 86.50 364 ASN A CA 1
ATOM 2847 C C . ASN A 1 364 ? 10.512 -14.205 6.256 1.00 86.50 364 ASN A C 1
ATOM 2849 O O . ASN A 1 364 ? 9.530 -14.573 5.604 1.00 86.50 364 ASN A O 1
ATOM 2853 N N . PRO A 1 365 ? 10.464 -13.097 7.020 1.00 88.69 365 PRO A N 1
ATOM 2854 C CA . PRO A 1 365 ? 9.245 -12.327 7.241 1.00 88.69 365 PRO A CA 1
ATOM 2855 C C . PRO A 1 365 ? 8.792 -11.605 5.969 1.00 88.69 365 PRO A C 1
ATOM 2857 O O . PRO A 1 365 ? 9.602 -11.255 5.107 1.00 88.69 365 PRO A O 1
ATOM 2860 N N . ASP A 1 366 ? 7.496 -11.293 5.879 1.00 85.88 366 ASP A N 1
ATOM 2861 C CA . ASP A 1 366 ? 7.023 -10.413 4.812 1.00 85.88 366 ASP A CA 1
ATOM 2862 C C . ASP A 1 366 ? 7.606 -8.993 4.942 1.00 85.88 366 ASP A C 1
ATOM 2864 O O . ASP A 1 366 ? 8.080 -8.569 5.998 1.00 85.88 366 ASP A O 1
ATOM 2868 N N . THR A 1 367 ? 7.548 -8.222 3.855 1.00 84.06 367 THR A N 1
ATOM 2869 C CA . THR A 1 367 ? 8.043 -6.833 3.817 1.00 84.06 367 THR A CA 1
ATOM 2870 C C . THR A 1 367 ? 7.530 -5.951 4.962 1.00 84.06 367 THR A C 1
ATOM 2872 O O . THR A 1 367 ? 8.270 -5.101 5.464 1.00 84.06 367 THR A O 1
ATOM 2875 N N . THR A 1 368 ? 6.246 -6.066 5.307 1.00 84.94 368 THR A N 1
ATOM 2876 C CA . THR A 1 368 ? 5.607 -5.193 6.296 1.00 84.94 368 THR A CA 1
ATOM 2877 C C . THR A 1 368 ? 6.131 -5.524 7.681 1.00 84.94 368 THR A C 1
ATOM 2879 O O . THR A 1 368 ? 6.530 -4.617 8.411 1.00 84.94 368 THR A O 1
ATOM 2882 N N . ALA A 1 369 ? 6.181 -6.813 8.013 1.00 90.00 369 ALA A N 1
ATOM 2883 C CA . ALA A 1 369 ? 6.789 -7.297 9.237 1.00 90.00 369 ALA A CA 1
ATOM 2884 C C . ALA A 1 369 ? 8.261 -6.872 9.292 1.00 90.00 369 ALA A C 1
ATOM 2886 O O . ALA A 1 369 ? 8.635 -6.142 10.205 1.00 90.00 369 ALA A O 1
ATOM 2887 N N . LEU A 1 370 ? 9.064 -7.208 8.279 1.00 91.81 370 LEU A N 1
ATOM 2888 C CA . LEU A 1 370 ? 10.494 -6.897 8.241 1.00 91.81 370 LEU A CA 1
ATOM 2889 C C . LEU A 1 370 ? 10.781 -5.416 8.531 1.00 91.81 370 LEU A C 1
ATOM 2891 O O . LEU A 1 370 ? 11.616 -5.106 9.375 1.00 91.81 370 LEU A O 1
ATOM 2895 N N . ARG A 1 371 ? 10.041 -4.497 7.896 1.00 90.38 371 ARG A N 1
ATOM 2896 C CA . ARG A 1 371 ? 10.177 -3.051 8.141 1.00 90.38 371 ARG A CA 1
ATOM 2897 C C . ARG A 1 371 ? 9.773 -2.631 9.552 1.00 90.38 371 ARG A C 1
ATOM 2899 O O . ARG A 1 371 ? 10.404 -1.737 10.104 1.00 90.38 371 ARG A O 1
ATOM 2906 N N . GLN A 1 372 ? 8.734 -3.234 10.129 1.00 93.12 372 GLN A N 1
ATOM 2907 C CA . GLN A 1 372 ? 8.316 -2.937 11.502 1.00 93.12 372 GLN A CA 1
ATOM 2908 C C . GLN A 1 372 ? 9.367 -3.391 12.516 1.00 93.12 372 GLN A C 1
ATOM 2910 O O . GLN A 1 372 ? 9.725 -2.610 13.389 1.00 93.12 372 GLN A O 1
ATOM 2915 N N . TYR A 1 373 ? 9.885 -4.615 12.383 1.00 96.19 373 TYR A N 1
ATOM 2916 C CA . TYR A 1 373 ? 10.938 -5.135 13.259 1.00 96.19 373 TYR A CA 1
ATOM 2917 C C . TYR A 1 373 ? 12.233 -4.330 13.125 1.00 96.19 373 TYR A C 1
ATOM 2919 O O . TYR A 1 373 ? 12.750 -3.837 14.125 1.00 96.19 373 TYR A O 1
ATOM 2927 N N . PHE A 1 374 ? 12.697 -4.106 11.893 1.00 95.50 374 PHE A N 1
ATOM 2928 C CA . PHE A 1 374 ? 13.867 -3.275 11.618 1.00 95.50 374 PHE A CA 1
ATOM 2929 C C . PHE A 1 374 ? 13.708 -1.852 12.174 1.00 95.50 374 PHE A C 1
ATOM 2931 O O . PHE A 1 374 ? 14.552 -1.396 12.939 1.00 95.50 374 PHE A O 1
ATOM 2938 N N . GLY A 1 375 ? 12.593 -1.172 11.879 1.00 94.00 375 GLY A N 1
ATOM 2939 C CA . GLY A 1 375 ? 12.337 0.188 12.362 1.00 94.00 375 GLY A CA 1
ATOM 2940 C C . GLY A 1 375 ? 12.235 0.284 13.889 1.00 94.00 375 GLY A C 1
ATOM 2941 O O . GLY A 1 375 ? 12.677 1.272 14.480 1.00 94.00 375 GLY A O 1
ATOM 2942 N N . SER A 1 376 ? 11.706 -0.752 14.547 1.00 96.00 376 SER A N 1
ATOM 2943 C CA . SER A 1 376 ? 11.734 -0.871 16.006 1.00 96.00 376 SER A CA 1
ATOM 2944 C C . SER A 1 376 ? 13.165 -0.976 16.547 1.00 96.00 376 SER A C 1
ATOM 2946 O O . SER A 1 376 ? 13.500 -0.284 17.509 1.00 96.00 376 SER A O 1
ATOM 2948 N N . CYS A 1 377 ? 14.028 -1.774 15.914 1.00 97.50 377 CYS A N 1
ATOM 2949 C CA . CYS A 1 377 ? 15.441 -1.879 16.279 1.00 97.50 377 CYS A CA 1
ATOM 2950 C C . CYS A 1 377 ? 16.224 -0.586 15.997 1.00 97.50 377 CYS A C 1
ATOM 2952 O O . CYS A 1 377 ? 16.992 -0.171 16.860 1.00 97.50 377 CYS A O 1
ATOM 2954 N N . CYS A 1 378 ? 15.991 0.110 14.876 1.00 96.06 378 CYS A N 1
ATOM 2955 C CA . CYS A 1 378 ? 16.605 1.421 14.608 1.00 96.06 378 CYS A CA 1
ATOM 2956 C C . CYS A 1 378 ? 16.254 2.445 15.691 1.00 96.06 378 CYS A C 1
ATOM 2958 O O . CYS A 1 378 ? 17.115 3.195 16.148 1.00 96.06 378 CYS A O 1
ATOM 2960 N N . ARG A 1 379 ? 14.996 2.457 16.153 1.00 95.06 379 ARG A N 1
ATOM 2961 C CA . ARG A 1 379 ? 14.572 3.344 17.244 1.00 95.06 379 ARG A CA 1
ATOM 2962 C C . ARG A 1 379 ? 15.300 3.025 18.547 1.00 95.06 379 ARG A C 1
ATOM 2964 O O . ARG A 1 379 ? 15.820 3.939 19.181 1.00 95.06 379 ARG A O 1
ATOM 2971 N N . ALA A 1 380 ? 15.358 1.750 18.930 1.00 96.38 380 ALA A N 1
ATOM 2972 C CA . ALA A 1 380 ? 16.101 1.330 20.115 1.00 96.38 380 ALA A CA 1
ATOM 2973 C C . ALA A 1 380 ? 17.594 1.680 19.995 1.00 96.38 380 ALA A C 1
ATOM 2975 O O . ALA A 1 380 ? 18.170 2.243 20.922 1.00 96.38 380 ALA A O 1
ATOM 2976 N N . SER A 1 381 ? 18.187 1.437 18.827 1.00 97.12 381 SER A N 1
ATOM 2977 C CA . SER A 1 381 ? 19.585 1.741 18.527 1.00 97.12 381 SER A CA 1
ATOM 2978 C C . SER A 1 381 ? 19.918 3.225 18.673 1.00 97.12 381 SER A C 1
ATOM 2980 O O . SER A 1 381 ? 20.907 3.585 19.314 1.00 97.12 381 SER A O 1
ATOM 2982 N N . ALA A 1 382 ? 19.052 4.099 18.150 1.00 95.38 382 ALA A N 1
ATOM 2983 C CA . ALA A 1 382 ? 19.212 5.543 18.268 1.00 95.38 382 ALA A CA 1
ATOM 2984 C C . ALA A 1 382 ? 19.240 6.008 19.733 1.00 95.38 382 ALA A C 1
ATOM 2986 O O . ALA A 1 382 ? 20.010 6.905 20.066 1.00 95.38 382 ALA A O 1
ATOM 2987 N N . VAL A 1 383 ? 18.439 5.384 20.604 1.00 95.94 383 VAL A N 1
ATOM 2988 C CA . VAL A 1 383 ? 18.428 5.676 22.046 1.00 95.94 383 VAL A CA 1
ATOM 2989 C C . VAL A 1 383 ? 19.677 5.133 22.727 1.00 95.94 383 VAL A C 1
ATOM 2991 O O . VAL A 1 383 ? 20.323 5.870 23.467 1.00 95.94 383 VAL A O 1
ATOM 2994 N N . LEU A 1 384 ? 20.032 3.871 22.468 1.00 96.00 384 LEU A N 1
ATOM 2995 C CA . LEU A 1 384 ? 21.202 3.216 23.060 1.00 96.00 384 LEU A CA 1
ATOM 2996 C C . LEU A 1 384 ? 22.498 3.962 22.735 1.00 96.00 384 LEU A C 1
ATOM 2998 O O . LEU A 1 384 ? 23.329 4.151 23.618 1.00 96.00 384 LEU A O 1
ATOM 3002 N N . ARG A 1 385 ? 22.623 4.496 21.515 1.00 95.44 385 ARG A N 1
ATOM 3003 C CA . ARG A 1 385 ? 23.766 5.324 21.102 1.00 95.44 385 ARG A CA 1
ATOM 3004 C C . ARG A 1 385 ? 23.968 6.562 21.984 1.00 95.44 385 ARG A C 1
ATOM 3006 O O . ARG A 1 385 ? 25.092 7.024 22.133 1.00 95.44 385 ARG A O 1
ATOM 3013 N N . CYS A 1 386 ? 22.896 7.108 22.555 1.00 93.50 386 CYS A N 1
ATOM 3014 C CA . CYS A 1 386 ? 22.952 8.266 23.449 1.00 93.50 386 CYS A CA 1
ATOM 3015 C C . CYS A 1 386 ? 23.200 7.889 24.920 1.00 93.50 386 CYS A C 1
ATOM 3017 O O . CYS A 1 386 ? 23.290 8.777 25.768 1.00 93.50 386 CYS A O 1
ATOM 3019 N N . ARG A 1 387 ? 23.273 6.595 25.252 1.00 92.38 387 ARG A N 1
ATOM 3020 C CA . ARG A 1 387 ? 23.562 6.115 26.607 1.00 92.38 387 ARG A CA 1
ATOM 3021 C C . ARG A 1 387 ? 25.076 6.068 26.851 1.00 92.38 387 ARG A C 1
ATOM 3023 O O . ARG A 1 387 ? 25.847 5.968 25.895 1.00 92.38 387 ARG A O 1
ATOM 3030 N N . PRO A 1 388 ? 25.528 6.123 28.116 1.00 85.88 388 PRO A N 1
ATOM 3031 C CA . PRO A 1 388 ? 26.930 5.883 28.449 1.00 85.88 388 PRO A CA 1
ATOM 3032 C C . PRO A 1 388 ? 27.412 4.545 27.864 1.00 85.88 388 PRO A C 1
ATOM 3034 O O . PRO A 1 388 ? 26.728 3.536 27.997 1.00 85.88 388 PRO A O 1
ATOM 3037 N N . GLY A 1 389 ? 28.556 4.547 27.174 1.00 82.88 389 GLY A N 1
ATOM 3038 C CA . GLY A 1 389 ? 29.084 3.356 26.491 1.00 82.88 389 GLY A CA 1
ATOM 3039 C C . GLY A 1 389 ? 28.401 3.007 25.160 1.00 82.88 389 GLY A C 1
ATOM 3040 O O . GLY A 1 389 ? 28.726 1.984 24.566 1.00 82.88 389 GLY A O 1
ATOM 3041 N N . GLY A 1 390 ? 27.452 3.822 24.680 1.00 87.19 390 GLY A N 1
ATOM 3042 C CA . GLY A 1 390 ? 26.821 3.680 23.360 1.00 87.19 390 GLY A CA 1
ATOM 3043 C C . GLY A 1 390 ? 25.957 2.427 23.174 1.00 87.19 390 GLY A C 1
ATOM 3044 O O . GLY A 1 390 ? 25.401 2.237 22.095 1.00 87.19 390 GLY A O 1
ATOM 3045 N N . GLY A 1 391 ? 25.829 1.585 24.204 1.00 90.50 391 GLY A N 1
ATOM 3046 C CA . GLY A 1 391 ? 25.082 0.328 24.176 1.00 90.50 391 GLY A CA 1
ATOM 3047 C C . GLY A 1 391 ? 25.728 -0.803 23.369 1.00 90.50 391 GLY A C 1
ATOM 3048 O O . GLY A 1 391 ? 25.030 -1.772 23.079 1.00 90.50 391 GLY A O 1
ATOM 3049 N N . ASP A 1 392 ? 27.008 -0.688 22.994 1.00 90.50 392 ASP A N 1
ATOM 3050 C CA . ASP A 1 392 ? 27.739 -1.738 22.260 1.00 90.50 392 ASP A CA 1
ATOM 3051 C C . ASP A 1 392 ? 28.166 -2.891 23.172 1.00 90.50 392 ASP A C 1
ATOM 3053 O O . ASP A 1 392 ? 28.030 -4.058 22.801 1.00 90.50 392 ASP A O 1
ATOM 3057 N N . ASP A 1 393 ? 28.642 -2.576 24.380 1.00 91.62 393 ASP A N 1
ATOM 3058 C CA . ASP A 1 393 ? 28.949 -3.585 25.390 1.00 91.62 393 ASP A CA 1
ATOM 3059 C C . ASP A 1 393 ? 27.655 -4.084 26.044 1.00 91.62 393 ASP A C 1
ATOM 3061 O O . ASP A 1 393 ? 27.071 -3.439 26.921 1.00 91.62 393 ASP A O 1
ATOM 3065 N N . VAL A 1 394 ? 27.215 -5.266 25.609 1.00 91.31 394 VAL A N 1
ATOM 3066 C CA . VAL A 1 394 ? 26.007 -5.937 26.101 1.00 91.31 394 VAL A CA 1
ATOM 3067 C C . VAL A 1 394 ? 26.017 -6.182 27.609 1.00 91.31 394 VAL A C 1
ATOM 3069 O O . VAL A 1 394 ? 24.945 -6.209 28.211 1.00 91.31 394 VAL A O 1
ATOM 3072 N N . THR A 1 395 ? 27.195 -6.318 28.230 1.00 92.00 395 THR A N 1
ATOM 3073 C CA . THR A 1 395 ? 27.332 -6.633 29.662 1.00 92.00 395 THR A CA 1
ATOM 3074 C C . THR A 1 395 ? 27.031 -5.438 30.566 1.00 92.00 395 THR A C 1
ATOM 3076 O O . THR A 1 395 ? 26.710 -5.613 31.740 1.00 92.00 395 THR A O 1
ATOM 3079 N N . GLN A 1 396 ? 27.083 -4.223 30.012 1.00 92.19 396 GLN A N 1
ATOM 3080 C CA . GLN A 1 396 ? 26.804 -2.972 30.723 1.00 92.19 396 GLN A CA 1
ATOM 3081 C C . GLN A 1 396 ? 25.338 -2.536 30.610 1.00 92.19 396 GLN A C 1
ATOM 3083 O O . GLN A 1 396 ? 24.931 -1.566 31.250 1.00 92.19 396 GLN A O 1
ATOM 3088 N N . LEU A 1 397 ? 24.532 -3.234 29.803 1.00 93.81 397 LEU A N 1
ATOM 3089 C CA . LEU A 1 397 ? 23.125 -2.901 29.610 1.00 93.81 397 LEU A CA 1
ATOM 3090 C C . LEU A 1 397 ? 22.310 -3.194 30.871 1.00 93.81 397 LEU A C 1
ATOM 3092 O O . LEU A 1 397 ? 22.328 -4.299 31.414 1.00 93.81 397 LEU A O 1
ATOM 3096 N N . GLY A 1 398 ? 21.526 -2.211 31.310 1.00 93.38 398 GLY A N 1
ATOM 3097 C CA . GLY A 1 398 ? 20.735 -2.312 32.530 1.00 93.38 398 GLY A CA 1
ATOM 3098 C C . GLY A 1 398 ? 19.291 -1.845 32.388 1.00 93.38 398 GLY A C 1
ATOM 3099 O O . GLY A 1 398 ? 18.793 -1.475 31.323 1.00 93.38 398 GLY A O 1
ATOM 3100 N N . PHE A 1 399 ? 18.598 -1.823 33.527 1.00 93.62 399 PHE A N 1
ATOM 3101 C CA . PHE A 1 399 ? 17.187 -1.439 33.597 1.00 93.62 399 PHE A CA 1
ATOM 3102 C C . PHE A 1 399 ? 16.930 0.006 33.129 1.00 93.62 399 PHE A C 1
ATOM 3104 O O . PHE A 1 399 ? 15.892 0.309 32.540 1.00 93.62 399 PHE A O 1
ATOM 3111 N N . ALA A 1 400 ? 17.887 0.910 33.359 1.00 93.06 400 ALA A N 1
ATOM 3112 C CA . ALA A 1 400 ? 17.795 2.297 32.910 1.00 93.06 400 ALA A CA 1
ATOM 3113 C C . ALA A 1 400 ? 17.801 2.418 31.376 1.00 93.06 400 ALA A C 1
ATOM 3115 O O . ALA A 1 400 ? 17.082 3.253 30.827 1.00 93.06 400 ALA A O 1
ATOM 3116 N N . ASP A 1 401 ? 18.562 1.570 30.683 1.00 95.06 401 ASP A N 1
ATOM 3117 C CA . ASP A 1 401 ? 18.691 1.622 29.226 1.00 95.06 401 ASP A CA 1
ATOM 3118 C C . ASP A 1 401 ? 17.430 1.090 28.547 1.00 95.06 401 ASP A C 1
ATOM 3120 O O . ASP A 1 401 ? 16.900 1.733 27.640 1.00 95.06 401 ASP A O 1
ATOM 3124 N N . ILE A 1 402 ? 16.872 -0.024 29.040 1.00 95.38 402 ILE A N 1
ATOM 3125 C CA . ILE A 1 402 ? 15.602 -0.546 28.518 1.00 95.38 402 ILE A CA 1
ATOM 3126 C C . ILE A 1 402 ? 14.433 0.410 28.806 1.00 95.38 402 ILE A C 1
ATOM 3128 O O . ILE A 1 402 ? 13.563 0.575 27.952 1.00 95.38 402 ILE A O 1
ATOM 3132 N N . ASN A 1 403 ? 14.427 1.102 29.954 1.00 95.00 403 ASN A N 1
ATOM 3133 C CA . ASN A 1 403 ? 13.437 2.148 30.237 1.00 95.00 403 ASN A CA 1
ATOM 3134 C C . ASN A 1 403 ? 13.530 3.295 29.228 1.00 95.00 403 ASN A C 1
ATOM 3136 O O . ASN A 1 403 ? 12.509 3.670 28.659 1.00 95.00 403 ASN A O 1
ATOM 3140 N N . ALA A 1 404 ? 14.739 3.791 28.945 1.00 94.75 404 ALA A N 1
ATOM 3141 C CA . ALA A 1 404 ? 14.942 4.844 27.954 1.00 94.75 404 ALA A CA 1
ATOM 3142 C C . ALA A 1 404 ? 14.466 4.411 26.556 1.00 94.75 404 ALA A C 1
ATOM 3144 O O . ALA A 1 404 ? 13.812 5.179 25.844 1.00 94.75 404 ALA A O 1
ATOM 3145 N N . VAL A 1 405 ? 14.740 3.159 26.167 1.00 96.12 405 VAL A N 1
ATOM 3146 C CA . VAL A 1 405 ? 14.239 2.594 24.908 1.00 96.12 405 VAL A CA 1
ATOM 3147 C C . VAL A 1 405 ? 12.709 2.590 24.898 1.00 96.12 405 VAL A C 1
ATOM 3149 O O . VAL A 1 405 ? 12.110 3.103 23.954 1.00 96.12 405 VAL A O 1
ATOM 3152 N N . VAL A 1 406 ? 12.061 2.085 25.949 1.00 95.94 406 VAL A N 1
ATOM 3153 C CA . VAL A 1 406 ? 10.592 2.050 26.070 1.00 95.94 406 VAL A CA 1
ATOM 3154 C C . VAL A 1 406 ? 9.988 3.456 26.035 1.00 95.94 406 VAL A C 1
ATOM 3156 O O . VAL A 1 406 ? 8.980 3.668 25.356 1.00 95.94 406 VAL A O 1
ATOM 3159 N N . ASP A 1 407 ? 10.610 4.427 26.703 1.00 94.56 407 ASP A N 1
ATOM 3160 C CA . ASP A 1 407 ? 10.183 5.827 26.696 1.00 94.56 407 ASP A CA 1
ATOM 3161 C C . ASP A 1 407 ? 10.192 6.416 25.284 1.00 94.56 407 ASP A C 1
ATOM 3163 O O . ASP A 1 407 ? 9.233 7.080 24.887 1.00 94.56 407 ASP A O 1
ATOM 3167 N N . SER A 1 408 ? 11.181 6.064 24.461 1.00 94.19 408 SER A N 1
ATOM 3168 C CA . SER A 1 408 ? 11.215 6.488 23.056 1.00 94.19 408 SER A CA 1
ATOM 3169 C C . SER A 1 408 ? 10.051 5.947 22.214 1.00 94.19 408 SER A C 1
ATOM 3171 O O . SER A 1 408 ? 9.644 6.587 21.240 1.00 94.19 408 SER A O 1
ATOM 3173 N N . PHE A 1 409 ? 9.483 4.788 22.575 1.00 94.81 409 PHE A N 1
ATOM 3174 C CA . PHE A 1 409 ? 8.284 4.253 21.925 1.00 94.81 409 PHE A CA 1
ATOM 3175 C C . PHE A 1 409 ? 7.012 4.959 22.402 1.00 94.81 409 PHE A C 1
ATOM 3177 O O . PHE A 1 409 ? 6.081 5.119 21.609 1.00 94.81 409 PHE A O 1
ATOM 3184 N N . ARG A 1 410 ? 6.965 5.418 23.662 1.00 92.12 410 ARG A N 1
ATOM 3185 C CA . ARG A 1 410 ? 5.819 6.165 24.218 1.00 92.12 410 ARG A CA 1
ATOM 3186 C C . ARG A 1 410 ? 5.580 7.479 23.476 1.00 92.12 410 ARG A C 1
ATOM 3188 O O . ARG A 1 410 ? 4.428 7.819 23.225 1.00 92.12 410 ARG A O 1
ATOM 3195 N N . VAL A 1 411 ? 6.655 8.153 23.067 1.00 90.94 411 VAL A N 1
ATOM 3196 C CA . VAL A 1 411 ? 6.619 9.444 22.354 1.00 90.94 411 VAL A CA 1
ATOM 3197 C C . VAL A 1 411 ? 6.943 9.323 20.861 1.00 90.94 411 VAL A C 1
ATOM 3199 O O . VAL A 1 411 ? 7.311 10.297 20.212 1.00 90.94 411 VAL A O 1
ATOM 3202 N N . ALA A 1 412 ? 6.837 8.121 20.284 1.00 88.25 412 ALA A N 1
ATOM 3203 C CA . ALA A 1 412 ? 7.292 7.896 18.917 1.00 88.25 412 ALA A CA 1
ATOM 3204 C C . ALA A 1 412 ? 6.509 8.732 17.886 1.00 88.25 412 ALA A C 1
ATOM 3206 O O . ALA A 1 412 ? 5.269 8.765 17.897 1.00 88.25 412 ALA A O 1
ATOM 3207 N N . LEU A 1 413 ? 7.264 9.354 16.978 1.00 88.62 413 LEU A N 1
ATOM 3208 C CA . LEU A 1 413 ? 6.786 10.146 15.845 1.00 88.62 413 LEU A CA 1
ATOM 3209 C C . LEU A 1 413 ? 6.959 9.375 14.528 1.00 88.62 413 LEU A C 1
ATOM 3211 O O . LEU A 1 413 ? 7.835 8.507 14.425 1.00 88.62 413 LEU A O 1
ATOM 3215 N N . GLY A 1 414 ? 6.100 9.674 13.554 1.00 82.94 414 GLY A N 1
ATOM 3216 C CA . GLY A 1 414 ? 6.198 9.203 12.173 1.00 82.94 414 GLY A CA 1
ATOM 3217 C C . GLY A 1 414 ? 7.089 10.098 11.311 1.00 82.94 414 GLY A C 1
ATOM 3218 O O . GLY A 1 414 ? 7.604 11.112 11.774 1.00 82.94 414 GLY A O 1
ATOM 3219 N N . ASP A 1 415 ? 7.232 9.739 10.035 1.00 74.12 415 ASP A N 1
ATOM 3220 C CA . ASP A 1 415 ? 8.187 10.372 9.108 1.00 74.12 415 ASP A CA 1
ATOM 3221 C C . ASP A 1 415 ? 7.946 11.873 8.873 1.00 74.12 415 ASP A C 1
ATOM 3223 O O . ASP A 1 415 ? 8.869 12.596 8.511 1.00 74.12 415 ASP A O 1
ATOM 3227 N N . LYS A 1 416 ? 6.715 12.364 9.081 1.00 75.06 416 LYS A N 1
ATOM 3228 C CA . LYS A 1 416 ? 6.362 13.790 8.951 1.00 75.06 416 LYS A CA 1
ATOM 3229 C C . LYS A 1 416 ? 6.355 14.520 10.304 1.00 75.06 416 LYS A C 1
ATOM 3231 O O . LYS A 1 416 ? 5.788 15.602 10.405 1.00 75.06 416 LYS A O 1
ATOM 3236 N N . GLY A 1 417 ? 6.937 13.924 11.348 1.00 79.06 417 GLY A N 1
ATOM 3237 C CA . GLY A 1 417 ? 6.999 14.495 12.697 1.00 79.06 417 GLY A CA 1
ATOM 3238 C C . GLY A 1 417 ? 5.698 14.396 13.501 1.00 79.06 417 GLY A C 1
ATOM 3239 O O . GLY A 1 417 ? 5.644 14.870 14.630 1.00 79.06 417 GLY A O 1
ATOM 3240 N N . GLN A 1 418 ? 4.655 13.764 12.960 1.00 82.81 418 GLN A N 1
ATOM 3241 C CA . GLN A 1 418 ? 3.382 13.573 13.648 1.00 82.81 418 GLN A CA 1
ATOM 3242 C C . GLN A 1 418 ? 3.451 12.440 14.673 1.00 82.81 418 GLN A C 1
ATOM 3244 O O . GLN A 1 418 ? 4.120 11.427 14.459 1.00 82.81 418 GLN A O 1
ATOM 3249 N N . GLU A 1 419 ? 2.701 12.569 15.763 1.00 84.19 419 GLU A N 1
ATOM 3250 C CA . GLU A 1 419 ? 2.581 11.514 16.762 1.00 84.19 419 GLU A CA 1
ATOM 3251 C C . GLU A 1 419 ? 2.002 10.218 16.174 1.00 84.19 419 GLU A C 1
ATOM 3253 O O . GLU A 1 419 ? 0.943 10.204 15.543 1.00 84.19 419 GLU A O 1
ATOM 3258 N N . LEU A 1 420 ? 2.696 9.095 16.388 1.00 85.81 420 LEU A N 1
ATOM 3259 C CA . LEU A 1 420 ? 2.173 7.786 16.010 1.00 85.81 420 LEU A CA 1
ATOM 3260 C C . LEU A 1 420 ? 0.996 7.402 16.908 1.00 85.81 420 LEU A C 1
ATOM 3262 O O . LEU A 1 420 ? 1.009 7.626 18.115 1.00 85.81 420 LEU A O 1
ATOM 3266 N N . THR A 1 421 ? 0.001 6.725 16.334 1.00 83.62 421 THR A N 1
ATOM 3267 C CA . THR A 1 421 ? -1.138 6.230 17.122 1.00 83.62 421 THR A CA 1
ATOM 3268 C C . THR A 1 421 ? -0.675 5.302 18.251 1.00 83.62 421 THR A C 1
ATOM 3270 O O . THR A 1 421 ? 0.222 4.478 18.054 1.00 83.62 421 THR A O 1
ATOM 3273 N N . ASN A 1 422 ? -1.345 5.347 19.410 1.00 84.94 422 ASN A N 1
ATOM 3274 C CA . ASN A 1 422 ? -1.049 4.460 20.546 1.00 84.94 422 ASN A CA 1
ATOM 3275 C C . ASN A 1 422 ? -1.012 2.975 20.147 1.00 84.94 422 ASN A C 1
ATOM 3277 O O . ASN A 1 422 ? -0.142 2.222 20.585 1.00 84.94 422 ASN A O 1
ATOM 3281 N N . LYS A 1 423 ? -1.918 2.547 19.257 1.00 84.69 423 LYS A N 1
ATOM 3282 C CA . LYS A 1 423 ? -1.937 1.177 18.726 1.00 84.69 423 LYS A CA 1
ATOM 3283 C C . LYS A 1 423 ? -0.658 0.840 17.954 1.00 84.69 423 LYS A C 1
ATOM 3285 O O . LYS A 1 423 ? -0.103 -0.245 18.132 1.00 84.69 423 LYS A O 1
ATOM 3290 N N . TYR A 1 424 ? -0.196 1.747 17.097 1.00 88.69 424 TYR A N 1
ATOM 3291 C CA . TYR A 1 424 ? 1.008 1.518 16.307 1.00 88.69 424 TYR A CA 1
ATOM 3292 C C . TYR A 1 424 ? 2.272 1.581 17.171 1.00 88.69 424 TYR A C 1
ATOM 3294 O O . TYR A 1 424 ? 3.099 0.679 17.075 1.00 88.69 424 TYR A O 1
ATOM 3302 N N . ARG A 1 425 ? 2.366 2.536 18.110 1.00 91.94 425 ARG A N 1
ATOM 3303 C CA . ARG A 1 425 ? 3.441 2.593 19.120 1.00 91.94 425 ARG A CA 1
ATOM 3304 C C . ARG A 1 425 ? 3.568 1.276 19.895 1.00 91.94 425 ARG A C 1
ATOM 3306 O O . ARG A 1 425 ? 4.662 0.736 20.024 1.00 91.94 425 ARG A O 1
ATOM 3313 N N . ARG A 1 426 ? 2.438 0.707 20.337 1.00 91.25 426 ARG A N 1
ATOM 3314 C CA . ARG A 1 426 ? 2.386 -0.610 21.003 1.00 91.25 426 ARG A CA 1
ATOM 3315 C C . ARG A 1 426 ? 2.843 -1.749 20.099 1.00 91.25 426 ARG A C 1
ATOM 3317 O O . ARG A 1 426 ? 3.531 -2.646 20.568 1.00 91.25 426 ARG A O 1
ATOM 3324 N N . THR A 1 427 ? 2.453 -1.714 18.825 1.00 92.62 427 THR A N 1
ATOM 3325 C CA . THR A 1 427 ? 2.874 -2.720 17.839 1.00 92.62 427 THR A CA 1
ATOM 3326 C C . THR A 1 427 ? 4.392 -2.694 17.680 1.00 92.62 427 THR A C 1
ATOM 3328 O O . THR A 1 427 ? 5.027 -3.733 17.812 1.00 92.62 427 THR A O 1
ATOM 3331 N N . LEU A 1 428 ? 4.980 -1.510 17.483 1.00 93.81 428 LEU A N 1
ATOM 3332 C CA . LEU A 1 428 ? 6.428 -1.345 17.357 1.00 93.81 428 LEU A CA 1
ATOM 3333 C C . LEU A 1 428 ? 7.176 -1.795 18.622 1.00 93.81 428 LEU A C 1
ATOM 3335 O O . LEU A 1 428 ? 8.156 -2.530 18.514 1.00 93.81 428 LEU A O 1
ATOM 3339 N N . LEU A 1 429 ? 6.685 -1.426 19.810 1.00 95.38 429 LEU A N 1
ATOM 3340 C CA . LEU A 1 429 ? 7.272 -1.874 21.075 1.00 95.38 429 LEU A CA 1
ATOM 3341 C C . LEU A 1 429 ? 7.207 -3.405 21.232 1.00 95.38 429 LEU A C 1
ATOM 3343 O O . LEU A 1 429 ? 8.179 -4.012 21.669 1.00 95.38 429 LEU A O 1
ATOM 3347 N N . SER A 1 430 ? 6.092 -4.035 20.840 1.00 95.06 430 SER A N 1
ATOM 3348 C CA . SER A 1 430 ? 5.968 -5.503 20.826 1.00 95.06 430 SER A CA 1
ATOM 3349 C C . SER A 1 430 ? 7.013 -6.137 19.914 1.00 95.06 430 SER A C 1
ATOM 3351 O O . SER A 1 430 ? 7.714 -7.043 20.346 1.00 95.06 430 SER A O 1
ATOM 3353 N N . ARG A 1 431 ? 7.190 -5.609 18.692 1.00 96.12 431 ARG A N 1
ATOM 3354 C CA . ARG A 1 431 ? 8.197 -6.119 17.745 1.00 96.12 431 ARG A CA 1
ATOM 3355 C C . ARG A 1 431 ? 9.615 -6.026 18.291 1.00 96.12 431 ARG A C 1
ATOM 3357 O O . ARG A 1 431 ? 10.401 -6.938 18.082 1.00 96.12 431 ARG A O 1
ATOM 3364 N N . PHE A 1 432 ? 9.935 -4.948 19.005 1.00 97.00 432 PHE A N 1
ATOM 3365 C CA . PHE A 1 432 ? 11.234 -4.822 19.659 1.00 97.00 432 PHE A CA 1
ATOM 3366 C C . PHE A 1 432 ? 11.442 -5.907 20.724 1.00 97.00 432 PHE A C 1
ATOM 3368 O O . PHE A 1 432 ? 12.477 -6.567 20.727 1.00 97.00 432 PHE A O 1
ATOM 3375 N N . PHE A 1 433 ? 10.455 -6.131 21.597 1.00 96.75 433 PHE A N 1
ATOM 3376 C CA . PHE A 1 433 ? 10.558 -7.184 22.608 1.00 96.75 433 PHE A CA 1
ATOM 3377 C C . PHE A 1 433 ? 10.633 -8.583 21.995 1.00 96.75 433 PHE A C 1
ATOM 3379 O O . PHE A 1 433 ? 11.455 -9.369 22.436 1.00 96.75 433 PHE A O 1
ATOM 3386 N N . GLU A 1 434 ? 9.881 -8.858 20.930 1.00 96.25 434 GLU A N 1
ATOM 3387 C CA . GLU A 1 434 ? 9.947 -10.135 20.208 1.00 96.25 434 GLU A CA 1
ATOM 3388 C C . GLU A 1 434 ? 11.353 -10.424 19.638 1.00 96.25 434 GLU A C 1
ATOM 3390 O O . GLU A 1 434 ? 11.762 -11.581 19.585 1.00 96.25 434 GLU A O 1
ATOM 3395 N N . ILE A 1 435 ? 12.127 -9.395 19.260 1.00 96.94 435 ILE A N 1
ATOM 3396 C CA . ILE A 1 435 ? 13.539 -9.557 18.859 1.00 96.94 435 ILE A CA 1
ATOM 3397 C C . ILE A 1 435 ? 14.423 -9.910 20.053 1.00 96.94 435 ILE A C 1
ATOM 3399 O O . ILE A 1 435 ? 15.286 -10.777 19.936 1.00 96.94 435 ILE A O 1
ATOM 3403 N N . LEU A 1 436 ? 14.215 -9.263 21.204 1.00 95.31 436 LEU A N 1
ATOM 3404 C CA . LEU A 1 436 ? 14.954 -9.600 22.423 1.00 95.31 436 LEU A CA 1
ATOM 3405 C C . LEU A 1 436 ? 14.620 -11.012 22.912 1.00 95.31 436 LEU A C 1
ATOM 3407 O O . LEU A 1 436 ? 15.515 -11.726 23.355 1.00 95.31 436 LEU A O 1
ATOM 3411 N N . ASP A 1 437 ? 13.356 -11.417 22.814 1.00 94.50 437 ASP A N 1
ATOM 3412 C CA . ASP A 1 437 ? 12.904 -12.762 23.163 1.00 94.50 437 ASP A CA 1
ATOM 3413 C C . ASP A 1 437 ? 13.563 -13.790 22.229 1.00 94.50 437 ASP A C 1
ATOM 3415 O O . ASP A 1 437 ? 14.228 -14.704 22.707 1.00 94.50 437 ASP A O 1
ATOM 3419 N N . PHE A 1 438 ? 13.550 -13.555 20.909 1.00 95.56 438 PHE A N 1
ATOM 3420 C CA . PHE A 1 438 ? 14.288 -14.379 19.940 1.00 95.56 438 PHE A CA 1
ATOM 3421 C C . PHE A 1 438 ? 15.788 -14.485 20.265 1.00 95.56 438 PHE A C 1
ATOM 3423 O O . PHE A 1 438 ? 16.384 -15.558 20.153 1.00 95.56 438 PHE A O 1
ATOM 3430 N N . GLY A 1 439 ? 16.421 -13.385 20.677 1.00 94.25 439 GLY A N 1
ATOM 3431 C CA . GLY A 1 439 ? 17.834 -13.384 21.052 1.00 94.25 439 GLY A CA 1
ATOM 3432 C C . GLY A 1 439 ? 18.140 -14.216 22.294 1.00 94.25 439 GLY A C 1
ATOM 3433 O O . GLY A 1 439 ? 19.178 -14.873 22.337 1.00 94.25 439 GLY A O 1
ATOM 3434 N N . ARG A 1 440 ? 17.232 -14.237 23.274 1.00 93.44 440 ARG A N 1
ATOM 3435 C CA . ARG A 1 440 ? 17.342 -15.102 24.458 1.00 93.44 440 ARG A CA 1
ATOM 3436 C C . ARG A 1 440 ? 17.098 -16.565 24.111 1.00 93.44 440 ARG A C 1
ATOM 3438 O O . ARG A 1 440 ? 17.914 -17.407 24.459 1.00 93.44 440 ARG A O 1
ATOM 3445 N N . ASP A 1 441 ? 16.044 -16.851 23.355 1.00 92.75 441 ASP A N 1
ATOM 3446 C CA . ASP A 1 441 ? 15.680 -18.216 22.958 1.00 92.75 441 ASP A CA 1
ATOM 3447 C C . ASP A 1 441 ? 16.769 -18.894 22.107 1.00 92.75 441 ASP A C 1
ATOM 3449 O O . ASP A 1 441 ? 16.882 -20.118 22.083 1.00 92.75 441 ASP A O 1
ATOM 3453 N N . THR A 1 442 ? 17.590 -18.104 21.408 1.00 92.88 442 THR A N 1
ATOM 3454 C CA . THR A 1 442 ? 18.686 -18.590 20.552 1.00 92.88 442 THR A CA 1
ATOM 3455 C C . THR A 1 442 ? 20.078 -18.483 21.187 1.00 92.88 442 THR A C 1
ATOM 3457 O O . THR A 1 442 ? 21.073 -18.664 20.476 1.00 92.88 442 THR A O 1
ATOM 3460 N N . GLY A 1 443 ? 20.166 -18.163 22.485 1.00 91.81 443 GLY A N 1
ATOM 3461 C CA . GLY A 1 443 ? 21.426 -18.038 23.236 1.00 91.81 443 GLY A CA 1
ATOM 3462 C C . GLY A 1 443 ? 22.324 -16.870 22.800 1.00 91.81 443 GLY A C 1
ATOM 3463 O O . GLY A 1 443 ? 23.506 -16.812 23.122 1.00 91.81 443 GLY A O 1
ATOM 3464 N N . ARG A 1 444 ? 21.800 -15.930 22.005 1.00 91.69 444 ARG A N 1
ATOM 3465 C CA . ARG A 1 444 ? 22.565 -14.793 21.452 1.00 91.69 444 ARG A CA 1
ATOM 3466 C C . ARG A 1 444 ? 22.658 -13.614 22.405 1.00 91.69 444 ARG A C 1
ATOM 3468 O O . ARG A 1 444 ? 23.476 -12.726 22.191 1.00 91.69 444 ARG A O 1
ATOM 3475 N N . LEU A 1 445 ? 21.819 -13.602 23.436 1.00 93.19 445 LEU A N 1
ATOM 3476 C CA . LEU A 1 445 ? 21.780 -12.566 24.464 1.00 93.19 445 LEU A CA 1
ATOM 3477 C C . LEU A 1 445 ? 22.144 -13.104 25.855 1.00 93.19 445 LEU A C 1
ATOM 3479 O O . LEU A 1 445 ? 21.792 -12.476 26.847 1.00 93.19 445 LEU A O 1
ATOM 3483 N N . ASP A 1 446 ? 22.875 -14.219 25.944 1.00 91.00 446 ASP A N 1
ATOM 3484 C CA . ASP A 1 446 ? 23.291 -14.818 27.226 1.00 91.00 446 ASP A CA 1
ATOM 3485 C C . ASP A 1 446 ? 24.179 -13.881 28.060 1.00 91.00 446 ASP A C 1
ATOM 3487 O O . ASP A 1 446 ? 24.125 -13.884 29.288 1.00 91.00 446 ASP A O 1
ATOM 3491 N N . ALA A 1 447 ? 24.968 -13.034 27.392 1.00 90.69 447 ALA A N 1
ATOM 3492 C CA . ALA A 1 447 ? 25.803 -12.018 28.033 1.00 90.69 447 ALA A CA 1
ATOM 3493 C C . ALA A 1 447 ? 25.032 -10.741 28.429 1.00 90.69 447 ALA A C 1
ATOM 3495 O O . ALA A 1 447 ? 25.594 -9.879 29.104 1.00 90.69 447 ALA A O 1
ATOM 3496 N N . VAL A 1 448 ? 23.767 -10.591 28.012 1.00 92.06 448 VAL A N 1
ATOM 3497 C CA . VAL A 1 448 ? 22.937 -9.432 28.369 1.00 92.06 448 VAL A CA 1
ATOM 3498 C C . VAL A 1 448 ? 22.382 -9.626 29.783 1.00 92.06 448 VAL A C 1
ATOM 3500 O O . VAL A 1 448 ? 21.672 -10.604 30.032 1.00 92.06 448 VAL A O 1
ATOM 3503 N N . PRO A 1 449 ? 22.607 -8.683 30.716 1.00 92.88 449 PRO A N 1
ATOM 3504 C CA . PRO A 1 449 ? 22.075 -8.789 32.066 1.00 92.88 449 PRO A CA 1
ATOM 3505 C C . PRO A 1 449 ? 20.545 -8.898 32.102 1.00 92.88 449 PRO A C 1
ATOM 3507 O O . PRO A 1 449 ? 19.827 -8.234 31.349 1.00 92.88 449 PRO A O 1
ATOM 3510 N N . ALA A 1 450 ? 20.021 -9.652 33.074 1.00 87.88 450 ALA A N 1
ATOM 3511 C CA . ALA A 1 450 ? 18.577 -9.809 33.291 1.00 87.88 450 ALA A CA 1
ATOM 3512 C C . ALA A 1 450 ? 17.840 -8.472 33.526 1.00 87.88 450 ALA A C 1
ATOM 3514 O O . ALA A 1 450 ? 16.637 -8.376 33.295 1.00 87.88 450 ALA A O 1
ATOM 3515 N N . GLY A 1 451 ? 18.558 -7.426 33.956 1.00 87.88 451 GLY A N 1
ATOM 3516 C CA . GLY A 1 451 ? 18.019 -6.074 34.108 1.00 87.88 451 GLY A CA 1
ATOM 3517 C C . GLY A 1 451 ? 17.598 -5.419 32.786 1.00 87.88 451 GLY A C 1
ATOM 3518 O O . GLY A 1 451 ? 16.684 -4.597 32.788 1.00 87.88 451 GLY A O 1
ATOM 3519 N N . PHE A 1 452 ? 18.196 -5.801 31.654 1.00 92.69 452 PHE A N 1
ATOM 3520 C CA . PHE A 1 452 ? 17.804 -5.339 30.319 1.00 92.69 452 PHE A CA 1
ATOM 3521 C C . PHE A 1 452 ? 16.711 -6.250 29.728 1.00 92.69 452 PHE A C 1
ATOM 3523 O O . PHE A 1 452 ? 16.846 -6.842 28.658 1.00 92.69 452 PHE A O 1
ATOM 3530 N N . ALA A 1 453 ? 15.605 -6.416 30.453 1.00 88.62 453 ALA A N 1
ATOM 3531 C CA . ALA A 1 453 ? 14.487 -7.274 30.065 1.00 88.62 453 ALA A CA 1
ATOM 3532 C C . ALA A 1 453 ? 13.142 -6.551 30.184 1.00 88.62 453 ALA A C 1
ATOM 3534 O O . ALA A 1 453 ? 13.027 -5.474 30.776 1.00 88.62 453 ALA A O 1
ATOM 3535 N N . ARG A 1 454 ? 12.103 -7.164 29.610 1.00 90.88 454 ARG A N 1
ATOM 3536 C CA . ARG A 1 454 ? 10.735 -6.658 29.694 1.00 90.88 454 ARG A CA 1
ATOM 3537 C C . ARG A 1 454 ? 10.243 -6.682 31.142 1.00 90.88 454 ARG A C 1
ATOM 3539 O O . ARG A 1 454 ? 10.281 -7.712 31.806 1.00 90.88 454 ARG A O 1
ATOM 3546 N N . HIS A 1 455 ? 9.693 -5.563 31.599 1.00 90.88 455 HIS A N 1
ATOM 3547 C CA . HIS A 1 455 ? 9.087 -5.408 32.918 1.00 90.88 455 HIS A CA 1
ATOM 3548 C C . HIS A 1 455 ? 7.611 -4.999 32.808 1.00 90.88 455 HIS A C 1
ATOM 3550 O O . HIS A 1 455 ? 7.176 -4.426 31.809 1.00 90.88 455 HIS A O 1
ATOM 3556 N N . LYS A 1 456 ? 6.816 -5.241 33.859 1.00 86.94 456 LYS A N 1
ATOM 3557 C CA . LYS A 1 456 ? 5.376 -4.898 33.905 1.00 86.94 456 LYS A CA 1
ATOM 3558 C C . LYS A 1 456 ? 5.081 -3.410 33.652 1.00 86.94 456 LYS A C 1
ATOM 3560 O O . LYS A 1 456 ? 4.002 -3.055 33.180 1.00 86.94 456 LYS A O 1
ATOM 3565 N N . THR A 1 457 ? 6.041 -2.532 33.941 1.00 86.94 457 THR A N 1
ATOM 3566 C CA . THR A 1 457 ? 5.936 -1.086 33.681 1.00 86.94 457 THR A CA 1
ATOM 3567 C C . THR A 1 457 ? 6.187 -0.723 32.219 1.00 86.94 457 THR A C 1
ATOM 3569 O O . THR A 1 457 ? 5.828 0.379 31.815 1.00 86.94 457 THR A O 1
ATOM 3572 N N . HIS A 1 458 ? 6.746 -1.620 31.399 1.00 90.12 458 HIS A N 1
ATOM 3573 C CA . HIS A 1 458 ? 7.015 -1.400 29.972 1.00 90.12 458 HIS A CA 1
ATOM 3574 C C . HIS A 1 458 ? 5.774 -1.614 29.109 1.00 90.12 458 HIS A C 1
ATOM 3576 O O . HIS A 1 458 ? 5.779 -2.338 28.113 1.00 90.12 458 HIS A O 1
ATOM 3582 N N . HIS A 1 459 ? 4.681 -0.978 29.507 1.00 84.44 459 HIS A N 1
ATOM 3583 C CA . HIS A 1 459 ? 3.498 -0.848 28.683 1.00 84.44 459 HIS A CA 1
ATOM 3584 C C . HIS A 1 459 ? 3.303 0.624 28.320 1.00 84.44 459 HIS A C 1
ATOM 3586 O O . HIS A 1 459 ? 3.670 1.542 29.061 1.00 84.44 459 HIS A O 1
ATOM 3592 N N . ILE A 1 460 ? 2.748 0.841 27.134 1.00 86.00 460 ILE A N 1
ATOM 3593 C CA . ILE A 1 460 ? 2.249 2.146 26.720 1.00 86.00 460 ILE A CA 1
ATOM 3594 C C . ILE A 1 460 ? 0.819 2.204 27.233 1.00 86.00 460 ILE A C 1
ATOM 3596 O O . ILE A 1 460 ? -0.002 1.369 26.832 1.00 86.00 460 ILE A O 1
ATOM 3600 N N . ALA A 1 461 ? 0.560 3.122 28.166 1.00 75.50 461 ALA A N 1
ATOM 3601 C CA . ALA A 1 461 ? -0.755 3.289 28.759 1.00 75.50 461 ALA A CA 1
ATOM 3602 C C . ALA A 1 461 ? -1.794 3.455 27.649 1.00 75.50 461 ALA A C 1
ATOM 3604 O O . ALA A 1 461 ? -1.593 4.198 26.683 1.00 75.50 461 ALA A O 1
ATOM 3605 N N . VAL A 1 462 ? -2.914 2.750 27.790 1.00 62.91 462 VAL A N 1
ATOM 3606 C CA . VAL A 1 462 ? -4.111 3.139 27.063 1.00 62.91 462 VAL A CA 1
ATOM 3607 C C . VAL A 1 462 ? -4.528 4.439 27.721 1.00 62.91 462 VAL A C 1
ATOM 3609 O O . VAL A 1 462 ? -5.145 4.431 28.780 1.00 62.91 462 VAL A O 1
ATOM 3612 N N . VAL A 1 463 ? -4.126 5.562 27.132 1.00 54.69 463 VAL A N 1
ATOM 3613 C CA . VAL A 1 463 ? -4.905 6.773 27.333 1.00 54.69 463 VAL A CA 1
ATOM 3614 C C . VAL A 1 463 ? -6.268 6.389 26.774 1.00 54.69 463 VAL A C 1
ATOM 3616 O O . VAL A 1 463 ? -6.405 6.206 25.560 1.00 54.69 463 VAL A O 1
ATOM 3619 N N . GLU A 1 464 ? -7.236 6.136 27.660 1.00 42.09 464 GLU A N 1
ATOM 3620 C CA . GLU A 1 464 ? -8.632 6.356 27.315 1.00 42.09 464 GLU A CA 1
ATOM 3621 C C . GLU A 1 464 ? -8.655 7.814 26.896 1.00 42.09 464 GLU A C 1
ATOM 3623 O O . GLU A 1 464 ? -8.706 8.726 27.718 1.00 42.09 464 GLU A O 1
ATOM 3628 N N . VAL A 1 465 ? -8.455 8.040 25.601 1.00 37.78 465 VAL A N 1
ATOM 3629 C CA . VAL A 1 465 ? -8.820 9.301 25.001 1.00 37.78 465 VAL A CA 1
ATOM 3630 C C . VAL A 1 465 ? -10.311 9.344 25.276 1.00 37.78 465 VAL A C 1
ATOM 3632 O O . VAL A 1 465 ? -11.068 8.608 24.643 1.00 37.78 465 VAL A O 1
ATOM 3635 N N . SER A 1 466 ? -10.686 10.084 26.326 1.00 36.03 466 SER A N 1
ATOM 3636 C CA . SER A 1 466 ? -12.036 10.593 26.538 1.00 36.03 466 SER A CA 1
ATOM 3637 C C . SER A 1 466 ? -12.591 10.868 25.158 1.00 36.03 466 SER A C 1
ATOM 3639 O O . SER A 1 466 ? -11.965 11.650 24.461 1.00 36.03 466 SER A O 1
ATOM 3641 N N . GLU A 1 467 ? -13.641 10.145 24.777 1.00 35.16 467 GLU A N 1
ATOM 3642 C CA . GLU A 1 467 ? -14.224 9.974 23.442 1.00 35.16 467 GLU A CA 1
ATOM 3643 C C . GLU A 1 467 ? -14.087 11.158 22.456 1.00 35.16 467 GLU A C 1
ATOM 3645 O O . GLU A 1 467 ? -15.076 11.639 21.932 1.00 35.16 467 GLU A O 1
ATOM 3650 N N . ASP A 1 468 ? -12.882 11.558 22.052 1.00 40.50 468 ASP A N 1
ATOM 3651 C CA . ASP A 1 468 ? -12.624 12.469 20.931 1.00 40.50 468 ASP A CA 1
ATOM 3652 C C . ASP A 1 468 ? -12.594 11.666 19.614 1.00 40.50 468 ASP A C 1
ATOM 3654 O O . ASP A 1 468 ? -11.879 11.955 18.657 1.00 40.50 468 ASP A O 1
ATOM 3658 N N . GLU A 1 469 ? -13.436 10.626 19.538 1.00 41.44 469 GLU A N 1
ATOM 3659 C CA . GLU A 1 469 ? -14.089 10.261 18.276 1.00 41.44 469 GLU A CA 1
ATOM 3660 C C . GLU A 1 469 ? -15.233 11.245 17.937 1.00 41.44 469 GLU A C 1
ATOM 3662 O O . GLU A 1 469 ? -15.872 11.129 16.890 1.00 41.44 469 GLU A O 1
ATOM 3667 N N . LEU A 1 470 ? -15.443 12.261 18.783 1.00 42.69 470 LEU A N 1
ATOM 3668 C CA . LEU A 1 470 ? -16.168 13.496 18.501 1.00 42.69 470 LEU A CA 1
ATOM 3669 C C . LEU A 1 470 ? -15.521 14.241 17.312 1.00 42.69 470 LEU A C 1
ATOM 3671 O O . LEU A 1 470 ? -14.532 14.943 17.474 1.00 42.69 470 LEU A O 1
ATOM 3675 N N . GLY A 1 471 ? -16.095 14.117 16.109 1.00 53.12 471 GLY A N 1
ATOM 3676 C CA . GLY A 1 471 ? -15.734 14.961 14.951 1.00 53.12 471 GLY A CA 1
ATOM 3677 C C . GLY A 1 471 ? -15.129 14.253 13.733 1.00 53.12 471 GLY A C 1
ATOM 3678 O O . GLY A 1 471 ? -14.690 14.927 12.810 1.00 53.12 471 GLY A O 1
ATOM 3679 N N . LYS A 1 472 ? -15.127 12.912 13.675 1.00 72.88 472 LYS A N 1
ATOM 3680 C CA . LYS A 1 472 ? -14.638 12.165 12.491 1.00 72.88 472 LYS A CA 1
ATOM 3681 C C . LYS A 1 472 ? -15.623 12.105 11.315 1.00 72.88 472 LYS A C 1
ATOM 3683 O O . LYS A 1 472 ? -15.246 11.639 10.244 1.00 72.88 472 LYS A O 1
ATOM 3688 N N . ALA A 1 473 ? -16.882 12.496 11.517 1.00 82.12 473 ALA A N 1
ATOM 3689 C CA . ALA A 1 473 ? -17.866 12.566 10.443 1.00 82.12 473 ALA A CA 1
ATOM 3690 C C . ALA A 1 473 ? -17.600 13.802 9.574 1.00 82.12 473 ALA A C 1
ATOM 3692 O O . ALA A 1 473 ? -17.517 14.916 10.085 1.00 82.12 473 ALA A O 1
ATOM 3693 N N . ILE A 1 474 ? -17.514 13.601 8.262 1.00 87.81 474 ILE A N 1
ATOM 3694 C CA . ILE A 1 474 ? -17.521 14.686 7.278 1.00 87.81 474 ILE A CA 1
ATOM 3695 C C . ILE A 1 474 ? -18.929 15.309 7.283 1.00 87.81 474 ILE A C 1
ATOM 3697 O O . ILE A 1 474 ? -19.896 14.552 7.117 1.00 87.81 474 ILE A O 1
ATOM 3701 N N . PRO A 1 475 ? -19.069 16.635 7.466 1.00 84.31 475 PRO A N 1
ATOM 3702 C CA . PRO A 1 475 ? -20.364 17.313 7.420 1.00 84.31 475 PRO A CA 1
ATOM 3703 C C . PRO A 1 475 ? -21.065 17.153 6.064 1.00 84.31 475 PRO A C 1
ATOM 3705 O O . PRO A 1 475 ? -20.419 17.186 5.016 1.00 84.31 475 PRO A O 1
ATOM 3708 N N . GLU A 1 476 ? -22.396 17.051 6.063 1.00 81.62 476 GLU A N 1
ATOM 3709 C CA . GLU A 1 476 ? -23.188 16.874 4.834 1.00 81.62 476 GLU A CA 1
ATOM 3710 C C . GLU A 1 476 ? -22.969 17.987 3.781 1.00 81.62 476 GLU A C 1
ATOM 3712 O O . GLU A 1 476 ? -22.874 17.661 2.599 1.00 81.62 476 GLU A O 1
ATOM 3717 N N . PRO A 1 477 ? -22.794 19.278 4.136 1.00 81.12 477 PRO A N 1
ATOM 3718 C CA . PRO A 1 477 ? -22.459 20.309 3.147 1.00 81.12 477 PRO A CA 1
ATOM 3719 C C . PRO A 1 477 ? -21.075 20.142 2.517 1.00 81.12 477 PRO A C 1
ATOM 3721 O O . PRO A 1 477 ? -20.871 20.565 1.381 1.00 81.12 477 PRO A O 1
ATOM 3724 N N . VAL A 1 478 ? -20.119 19.545 3.234 1.00 88.38 478 VAL A N 1
ATOM 3725 C CA . VAL A 1 478 ? -18.799 19.215 2.677 1.00 88.38 478 VAL A CA 1
ATOM 3726 C C . VAL A 1 478 ? -18.940 18.032 1.724 1.00 88.38 478 VAL A C 1
ATOM 3728 O O . VAL A 1 478 ? -18.404 18.084 0.625 1.00 88.38 478 VAL A O 1
ATOM 3731 N N . ILE A 1 479 ? -19.724 17.007 2.085 1.00 87.56 479 ILE A N 1
ATOM 3732 C CA . ILE A 1 479 ? -20.041 15.887 1.180 1.00 87.56 479 ILE A CA 1
ATOM 3733 C C . ILE A 1 479 ? -20.724 16.390 -0.096 1.00 87.56 479 ILE A C 1
ATOM 3735 O O . ILE A 1 479 ? -20.341 15.971 -1.178 1.00 87.56 479 ILE A O 1
ATOM 3739 N N . ARG A 1 480 ? -21.658 17.343 0.002 1.00 86.38 480 ARG A N 1
ATOM 3740 C CA . ARG A 1 480 ? -22.293 17.952 -1.176 1.00 86.38 480 ARG A CA 1
ATOM 3741 C C . ARG A 1 480 ? -21.280 18.637 -2.096 1.00 86.38 480 ARG A C 1
ATOM 3743 O O . ARG A 1 480 ? -21.316 18.405 -3.295 1.00 86.38 480 ARG A O 1
ATOM 3750 N N . GLN A 1 481 ? -20.343 19.407 -1.536 1.00 93.00 481 GLN A N 1
ATOM 3751 C CA . GLN A 1 481 ? -19.253 20.008 -2.318 1.00 93.00 481 GLN A CA 1
ATOM 3752 C C . GLN A 1 481 ? -18.371 18.935 -2.980 1.00 93.00 481 GLN A C 1
ATOM 3754 O O . GLN A 1 481 ? -17.983 19.087 -4.133 1.00 93.00 481 GLN A O 1
ATOM 3759 N N . LEU A 1 482 ? -18.073 17.827 -2.288 1.00 94.00 482 LEU A N 1
ATOM 3760 C CA . LEU A 1 482 ? -17.370 16.696 -2.904 1.00 94.00 482 LEU A CA 1
ATOM 3761 C C . LEU A 1 482 ? -18.175 16.120 -4.078 1.00 94.00 482 LEU A C 1
ATOM 3763 O O . LEU A 1 482 ? -17.615 15.885 -5.143 1.00 94.00 482 LEU A O 1
ATOM 3767 N N . ASP A 1 483 ? -19.482 15.940 -3.915 1.00 90.88 483 ASP A N 1
ATOM 3768 C CA . ASP A 1 483 ? -20.358 15.402 -4.957 1.00 90.88 483 ASP A CA 1
ATOM 3769 C C . ASP A 1 483 ? -20.429 16.320 -6.190 1.00 90.88 483 ASP A C 1
ATOM 3771 O O . ASP A 1 483 ? -20.357 15.829 -7.319 1.00 90.88 483 ASP A O 1
ATOM 3775 N N . ASP A 1 484 ? -20.456 17.642 -5.994 1.00 92.50 484 ASP A N 1
ATOM 3776 C CA . ASP A 1 484 ? -20.400 18.639 -7.075 1.00 92.50 484 ASP A CA 1
ATOM 3777 C C . ASP A 1 484 ? -19.095 18.520 -7.898 1.00 92.50 484 ASP A C 1
ATOM 3779 O O . ASP A 1 484 ? -19.071 18.725 -9.118 1.00 92.50 484 ASP A O 1
ATOM 3783 N N . HIS A 1 485 ? -18.004 18.096 -7.252 1.00 94.38 485 HIS A N 1
ATOM 3784 C CA . HIS A 1 485 ? -16.691 17.870 -7.862 1.00 94.38 485 HIS A CA 1
ATOM 3785 C C . HIS A 1 485 ? -16.402 16.400 -8.219 1.00 94.38 485 HIS A C 1
ATOM 3787 O O . HIS A 1 485 ? -15.266 16.068 -8.576 1.00 94.38 485 HIS A O 1
ATOM 3793 N N . LEU A 1 486 ? -17.400 15.504 -8.187 1.00 92.94 486 LEU A N 1
ATOM 3794 C CA . LEU A 1 486 ? -17.215 14.066 -8.451 1.00 92.94 486 LEU A CA 1
ATOM 3795 C C . LEU A 1 486 ? -16.607 13.778 -9.832 1.00 92.94 486 LEU A C 1
ATOM 3797 O O . LEU A 1 486 ? -15.856 12.815 -10.005 1.00 92.94 486 LEU A O 1
ATOM 3801 N N . HIS A 1 487 ? -16.878 14.638 -10.813 1.00 91.12 487 HIS A N 1
ATOM 3802 C CA . HIS A 1 487 ? -16.310 14.533 -12.155 1.00 91.12 487 HIS A CA 1
ATOM 3803 C C . HIS A 1 487 ? -14.769 14.577 -12.161 1.00 91.12 487 HIS A C 1
ATOM 3805 O O . HIS A 1 487 ? -14.165 13.926 -13.006 1.00 91.12 487 HIS A O 1
ATOM 3811 N N . MET A 1 488 ? -14.128 15.238 -11.191 1.00 90.62 488 MET A N 1
ATOM 3812 C CA . MET A 1 488 ? -12.662 15.331 -11.085 1.00 90.62 488 MET A CA 1
ATOM 3813 C C . MET A 1 488 ? -12.010 14.059 -10.507 1.00 90.62 488 MET A C 1
ATOM 3815 O O . MET A 1 488 ? -10.798 13.858 -10.633 1.00 90.62 488 MET A O 1
ATOM 3819 N N . LEU A 1 489 ? -12.783 13.179 -9.857 1.00 91.69 489 LEU A N 1
ATOM 3820 C CA . LEU A 1 489 ? -12.252 11.992 -9.184 1.00 91.69 489 LEU A CA 1
ATOM 3821 C C . LEU A 1 489 ? -11.678 10.998 -10.198 1.00 91.69 489 LEU A C 1
ATOM 3823 O O . LEU A 1 489 ? -12.421 10.361 -10.937 1.00 91.69 489 LEU A O 1
ATOM 3827 N N . GLY A 1 490 ? -10.354 10.825 -10.193 1.00 81.25 490 GLY A N 1
ATOM 3828 C CA . GLY A 1 490 ? -9.644 9.961 -11.144 1.00 81.25 490 GLY A CA 1
ATOM 3829 C C . GLY A 1 490 ? -9.248 10.652 -12.456 1.00 81.25 490 GLY A C 1
ATOM 3830 O O . GLY A 1 490 ? -8.782 9.979 -13.374 1.00 81.25 490 GLY A O 1
ATOM 3831 N N . GLU A 1 491 ? -9.406 11.977 -12.557 1.00 76.00 491 GLU A N 1
ATOM 3832 C CA . GLU A 1 491 ? -9.101 12.745 -13.768 1.00 76.00 491 GLU A CA 1
ATOM 3833 C C . GLU A 1 491 ? -7.589 12.990 -13.974 1.00 76.00 491 GLU A C 1
ATOM 3835 O O . GLU A 1 491 ? -7.129 13.110 -15.113 1.00 76.00 491 GLU A O 1
ATOM 3840 N N . GLU A 1 492 ? -6.791 13.018 -12.907 1.00 66.06 492 GLU A N 1
ATOM 3841 C CA . GLU A 1 492 ? -5.366 13.376 -12.938 1.00 66.06 492 GLU A CA 1
ATOM 3842 C C . GLU A 1 492 ? -4.549 12.596 -14.004 1.00 66.06 492 GLU A C 1
ATOM 3844 O O . GLU A 1 492 ? -4.560 11.357 -14.017 1.00 66.06 492 GLU A O 1
ATOM 3849 N N . PRO A 1 493 ? -3.769 13.273 -14.882 1.00 52.50 493 PRO A N 1
ATOM 3850 C CA . PRO A 1 493 ? -2.999 12.645 -15.970 1.00 52.50 493 PRO A CA 1
ATOM 3851 C C . PRO A 1 493 ? -1.995 11.561 -15.534 1.00 52.50 493 PRO A C 1
ATOM 3853 O O . PRO A 1 493 ? -1.458 10.838 -16.381 1.00 52.50 493 PRO A O 1
ATOM 3856 N N . GLY A 1 494 ? -1.699 11.467 -14.233 1.00 51.19 494 GLY A N 1
ATOM 3857 C CA . GLY A 1 494 ? -0.788 10.492 -13.633 1.00 51.19 494 GLY A CA 1
ATOM 3858 C C . GLY A 1 494 ? -1.436 9.195 -13.132 1.00 51.19 494 GLY A C 1
ATOM 3859 O O . GLY A 1 494 ? -0.714 8.212 -12.935 1.00 51.19 494 GLY A O 1
ATOM 3860 N N . ILE A 1 495 ? -2.761 9.142 -12.951 1.00 58.06 495 ILE A N 1
ATOM 3861 C CA . ILE A 1 495 ? -3.441 7.983 -12.356 1.00 58.06 495 ILE A CA 1
ATOM 3862 C C . ILE A 1 495 ? -3.600 6.886 -13.416 1.00 58.06 495 ILE A C 1
ATOM 3864 O O . ILE A 1 495 ? -4.548 6.853 -14.195 1.00 58.06 495 ILE A O 1
ATOM 3868 N N . ARG A 1 496 ? -2.649 5.948 -13.448 1.00 67.75 496 ARG A N 1
ATOM 3869 C CA . ARG A 1 496 ? -2.778 4.691 -14.198 1.00 67.75 496 ARG A CA 1
ATOM 3870 C C . ARG A 1 496 ? -3.297 3.596 -13.277 1.00 67.75 496 ARG A C 1
ATOM 3872 O O . ARG A 1 496 ? -2.694 3.335 -12.237 1.00 67.75 496 ARG A O 1
ATOM 3879 N N . TYR A 1 497 ? -4.380 2.929 -13.671 1.00 80.31 497 TYR A N 1
ATOM 3880 C CA . TYR A 1 497 ? -4.917 1.776 -12.950 1.00 80.31 497 TYR A CA 1
ATOM 3881 C C . TYR A 1 497 ? -4.865 0.520 -13.823 1.00 80.31 497 TYR A C 1
ATOM 3883 O O . TYR A 1 497 ? -5.799 0.205 -14.556 1.00 80.31 497 TYR A O 1
ATOM 3891 N N . GLY A 1 498 ? -3.740 -0.195 -13.753 1.00 76.88 498 GLY A N 1
ATOM 3892 C CA . GLY A 1 498 ? -3.528 -1.387 -14.573 1.00 76.88 498 GLY A CA 1
ATOM 3893 C C . GLY A 1 498 ? -3.564 -1.066 -16.067 1.00 76.88 498 GLY A C 1
ATOM 3894 O O . GLY A 1 498 ? -3.008 -0.055 -16.497 1.00 76.88 498 GLY A O 1
ATOM 3895 N N . ASP A 1 499 ? -4.245 -1.923 -16.826 1.00 73.81 499 ASP A N 1
ATOM 3896 C CA . ASP A 1 499 ? -4.483 -1.755 -18.265 1.00 73.81 499 ASP A CA 1
ATOM 3897 C C . ASP A 1 499 ? -5.802 -1.006 -18.575 1.00 73.81 499 ASP A C 1
ATOM 3899 O O . ASP A 1 499 ? -6.182 -0.898 -19.742 1.00 73.81 499 ASP A O 1
ATOM 3903 N N . LEU A 1 500 ? -6.514 -0.488 -17.561 1.00 81.19 500 LEU A N 1
ATOM 3904 C CA . LEU A 1 500 ? -7.744 0.279 -17.784 1.00 81.19 500 LEU A CA 1
ATOM 3905 C C . LEU A 1 500 ? -7.450 1.609 -18.485 1.00 81.19 500 LEU A C 1
ATOM 3907 O O . LEU A 1 500 ? -6.438 2.267 -18.219 1.00 81.19 500 LEU A O 1
ATOM 3911 N N . SER A 1 501 ? -8.369 2.028 -19.360 1.00 81.31 501 SER A N 1
ATOM 3912 C CA . SER A 1 501 ? -8.335 3.383 -19.906 1.00 81.31 501 SER A CA 1
ATOM 3913 C C . SER A 1 501 ? -8.576 4.411 -18.790 1.00 81.31 501 SER A C 1
ATOM 3915 O O . SER A 1 501 ? -9.106 4.081 -17.728 1.00 81.31 501 SER A O 1
ATOM 3917 N N . ARG A 1 502 ? -8.192 5.672 -19.023 1.00 82.50 502 ARG A N 1
ATOM 3918 C CA . ARG A 1 502 ? -8.417 6.762 -18.056 1.00 82.50 502 ARG A CA 1
ATOM 3919 C C . ARG A 1 502 ? -9.901 6.909 -17.715 1.00 82.50 502 ARG A C 1
ATOM 3921 O O . ARG A 1 502 ? -10.237 6.994 -16.544 1.00 82.50 502 ARG A O 1
ATOM 3928 N N . GLU A 1 503 ? -10.760 6.869 -18.730 1.00 85.62 503 GLU A N 1
ATOM 3929 C CA . GLU A 1 503 ? -12.218 6.972 -18.583 1.00 85.62 503 GLU A CA 1
ATOM 3930 C C . GLU A 1 503 ? -12.782 5.805 -17.753 1.00 85.62 503 GLU A C 1
ATOM 3932 O O . GLU A 1 503 ? -13.599 6.012 -16.860 1.00 85.62 503 GLU A O 1
ATOM 3937 N N . ASP A 1 504 ? -12.283 4.582 -17.968 1.00 89.94 504 ASP A N 1
ATOM 3938 C CA . ASP A 1 504 ? -12.732 3.405 -17.210 1.00 89.94 504 ASP A CA 1
ATOM 3939 C C . ASP A 1 504 ? -12.282 3.435 -15.753 1.00 89.94 504 ASP A C 1
ATOM 3941 O O . ASP A 1 504 ? -13.043 3.075 -14.855 1.00 89.94 504 ASP A O 1
ATOM 3945 N N . ALA A 1 505 ? -11.041 3.862 -15.508 1.00 90.50 505 ALA A N 1
ATOM 3946 C CA . ALA A 1 505 ? -10.529 4.035 -14.157 1.00 90.50 505 ALA A CA 1
ATOM 3947 C C . ALA A 1 505 ? -11.318 5.123 -13.411 1.00 90.50 505 ALA A C 1
ATOM 3949 O O . ALA A 1 505 ? -11.704 4.908 -12.264 1.00 90.50 505 ALA A O 1
ATOM 3950 N N . GLN A 1 506 ? -11.603 6.248 -14.070 1.00 92.00 506 GLN A N 1
ATOM 3951 C CA . GLN A 1 506 ? -12.404 7.347 -13.533 1.00 92.00 506 GLN A CA 1
ATOM 3952 C C . GLN A 1 506 ? -13.812 6.871 -13.145 1.00 92.00 506 GLN A C 1
ATOM 3954 O O . GLN A 1 506 ? -14.207 7.012 -11.989 1.00 92.00 506 GLN A O 1
ATOM 3959 N N . MET A 1 507 ? -14.521 6.201 -14.061 1.00 94.19 507 MET A N 1
ATOM 3960 C CA . MET A 1 507 ? -15.856 5.653 -13.794 1.00 94.19 507 MET A CA 1
ATOM 3961 C C . MET A 1 507 ? -15.844 4.647 -12.630 1.00 94.19 507 MET A C 1
ATOM 3963 O O . MET A 1 507 ? -16.713 4.689 -11.759 1.00 94.19 507 MET A O 1
ATOM 3967 N N . MET A 1 508 ? -14.829 3.778 -12.560 1.00 96.12 508 MET A N 1
ATOM 3968 C CA . MET A 1 508 ? -14.657 2.844 -11.443 1.00 96.12 508 MET A CA 1
ATOM 3969 C C . MET A 1 508 ? -14.478 3.574 -10.104 1.00 96.12 508 MET A C 1
ATOM 3971 O O . MET A 1 508 ? -15.082 3.177 -9.105 1.00 96.12 508 MET A O 1
ATOM 3975 N N . PHE A 1 509 ? -13.633 4.612 -10.061 1.00 96.31 509 PHE A N 1
ATOM 3976 C CA . PHE A 1 509 ? -13.355 5.358 -8.832 1.00 96.31 509 PHE A CA 1
ATOM 3977 C C . PHE A 1 509 ? -14.564 6.180 -8.362 1.00 96.31 509 PHE A C 1
ATOM 3979 O O . PHE A 1 509 ? -14.849 6.219 -7.165 1.00 96.31 509 PHE A O 1
ATOM 3986 N N . GLN A 1 510 ? -15.334 6.749 -9.288 1.00 96.19 510 GLN A N 1
ATOM 3987 C CA . GLN A 1 510 ? -16.607 7.408 -8.985 1.00 96.19 510 GLN A CA 1
ATOM 3988 C C . GLN A 1 510 ? -17.650 6.423 -8.443 1.00 96.19 510 GLN A C 1
ATOM 3990 O O . GLN A 1 510 ? -18.335 6.716 -7.457 1.00 96.19 510 GLN A O 1
ATOM 3995 N N . ALA A 1 511 ? -17.729 5.225 -9.031 1.00 97.56 511 ALA A N 1
ATOM 3996 C CA . ALA A 1 511 ? -18.628 4.176 -8.567 1.00 97.56 511 ALA A CA 1
ATOM 3997 C C . ALA A 1 511 ? -18.248 3.670 -7.165 1.00 97.56 511 ALA A C 1
ATOM 3999 O O . ALA A 1 511 ? -19.119 3.575 -6.299 1.00 97.56 511 ALA A O 1
ATOM 4000 N N . VAL A 1 512 ? -16.964 3.392 -6.891 1.00 97.75 512 VAL A N 1
ATOM 4001 C CA . VAL A 1 512 ? -16.545 2.946 -5.546 1.00 97.75 512 VAL A CA 1
ATOM 4002 C C . VAL A 1 512 ? -16.762 4.036 -4.502 1.00 97.75 512 VAL A C 1
ATOM 4004 O O . VAL A 1 512 ? -17.224 3.715 -3.411 1.00 97.75 512 VAL A O 1
ATOM 4007 N N . TYR A 1 513 ? -16.503 5.306 -4.831 1.00 97.62 513 TYR A N 1
ATOM 4008 C CA . TYR A 1 513 ? -16.779 6.433 -3.942 1.00 97.62 513 TYR A CA 1
ATOM 4009 C C . TYR A 1 513 ? -18.265 6.521 -3.589 1.00 97.62 513 TYR A C 1
ATOM 4011 O O . TYR A 1 513 ? -18.609 6.508 -2.407 1.00 97.62 513 TYR A O 1
ATOM 4019 N N . SER A 1 514 ? -19.135 6.521 -4.601 1.00 95.19 514 SER A N 1
ATOM 4020 C CA . SER A 1 514 ? -20.583 6.645 -4.413 1.00 95.19 514 SER A CA 1
ATOM 4021 C C . SER A 1 514 ? -21.129 5.501 -3.560 1.00 95.19 514 SER A C 1
ATOM 4023 O O . SER A 1 514 ? -21.782 5.732 -2.546 1.00 95.19 514 SER A O 1
ATOM 4025 N N . VAL A 1 515 ? -20.763 4.257 -3.891 1.00 95.62 515 VAL A N 1
ATOM 4026 C CA . VAL A 1 515 ? -21.162 3.084 -3.102 1.00 95.62 515 VAL A CA 1
ATOM 4027 C C . VAL A 1 515 ? -20.598 3.160 -1.680 1.00 95.62 515 VAL A C 1
ATOM 4029 O O . VAL A 1 515 ? -21.286 2.800 -0.728 1.00 95.62 515 VAL A O 1
ATOM 4032 N N . HIS A 1 516 ? -19.363 3.627 -1.487 1.00 96.19 516 HIS A N 1
ATOM 4033 C CA . HIS A 1 516 ? -18.762 3.743 -0.157 1.00 96.19 516 HIS A CA 1
ATOM 4034 C C . HIS A 1 516 ? -19.495 4.759 0.729 1.00 96.19 516 HIS A C 1
ATOM 4036 O O . HIS A 1 516 ? -19.874 4.430 1.857 1.00 96.19 516 HIS A O 1
ATOM 4042 N N . ARG A 1 517 ? -19.726 5.962 0.192 1.00 93.56 517 ARG A N 1
ATOM 4043 C CA . ARG A 1 517 ? -20.444 7.071 0.832 1.00 93.56 517 ARG A CA 1
ATOM 4044 C C . ARG A 1 517 ? -21.876 6.673 1.193 1.00 93.56 517 ARG A C 1
ATOM 4046 O O . ARG A 1 517 ? -22.306 6.913 2.318 1.00 93.56 517 ARG A O 1
ATOM 4053 N N . ASP A 1 518 ? -22.585 6.020 0.274 1.00 87.19 518 ASP A N 1
ATOM 4054 C CA . ASP A 1 518 ? -24.017 5.729 0.425 1.00 87.19 518 ASP A CA 1
ATOM 4055 C C . ASP A 1 518 ? -24.304 4.545 1.355 1.00 87.19 518 ASP A C 1
ATOM 4057 O O . ASP A 1 518 ? -25.412 4.418 1.863 1.00 87.19 518 ASP A O 1
ATOM 4061 N N . THR A 1 519 ? -23.324 3.669 1.596 1.00 88.06 519 THR A N 1
ATOM 4062 C CA . THR A 1 519 ? -23.536 2.412 2.342 1.00 88.06 519 THR A CA 1
ATOM 4063 C C . THR A 1 519 ? -22.854 2.391 3.709 1.00 88.06 519 THR A C 1
ATOM 4065 O O . THR A 1 519 ? -23.110 1.501 4.533 1.00 88.06 519 THR A O 1
ATOM 4068 N N . GLY A 1 520 ? -21.910 3.308 3.945 1.00 87.44 520 GLY A N 1
ATOM 4069 C CA . GLY A 1 520 ? -21.116 3.371 5.169 1.00 87.44 520 GLY A CA 1
ATOM 4070 C C . GLY A 1 520 ? -20.324 2.093 5.467 1.00 87.44 520 GLY A C 1
ATOM 4071 O O . GLY A 1 520 ? -19.961 1.848 6.618 1.00 87.44 520 GLY A O 1
ATOM 4072 N N . ARG A 1 521 ? -20.089 1.211 4.484 1.00 93.19 521 ARG A N 1
ATOM 4073 C CA . ARG A 1 521 ? -19.280 -0.009 4.684 1.00 93.19 521 ARG A CA 1
ATOM 4074 C C . ARG A 1 521 ? -17.817 0.354 4.946 1.00 93.19 521 ARG A C 1
ATOM 4076 O O . ARG A 1 521 ? -17.370 1.449 4.625 1.00 93.19 521 ARG A O 1
ATOM 4083 N N . ARG A 1 522 ? -17.031 -0.540 5.556 1.00 93.25 522 ARG A N 1
ATOM 4084 C CA . ARG A 1 522 ? -15.584 -0.298 5.723 1.00 93.25 522 ARG A CA 1
ATOM 4085 C C . ARG A 1 522 ? -14.901 -0.293 4.352 1.00 93.25 522 ARG A C 1
ATOM 4087 O O . ARG A 1 522 ? -15.331 -1.036 3.474 1.00 93.25 522 ARG A O 1
ATOM 4094 N N . PRO A 1 523 ? -13.778 0.427 4.171 1.00 94.56 523 PRO A N 1
ATOM 4095 C CA . PRO A 1 523 ? -13.120 0.528 2.865 1.00 94.56 523 PRO A CA 1
ATOM 4096 C C . PRO A 1 523 ? -12.825 -0.829 2.212 1.00 94.56 523 PRO A C 1
ATOM 4098 O O . PRO A 1 523 ? -13.080 -1.013 1.027 1.00 94.56 523 PRO A O 1
ATOM 4101 N N . ARG A 1 524 ? -12.364 -1.818 2.994 1.00 94.12 524 ARG A N 1
ATOM 4102 C CA . ARG A 1 524 ? -12.128 -3.182 2.492 1.00 94.12 524 ARG A CA 1
ATOM 4103 C C . ARG A 1 524 ? -13.412 -3.891 2.065 1.00 94.12 524 ARG A C 1
ATOM 4105 O O . ARG A 1 524 ? -13.402 -4.585 1.059 1.00 94.12 524 ARG A O 1
ATOM 4112 N N . GLU A 1 525 ? -14.502 -3.705 2.799 1.00 95.94 525 GLU A N 1
ATOM 4113 C CA . GLU A 1 525 ? -15.803 -4.319 2.513 1.00 95.94 525 GLU A CA 1
ATOM 4114 C C . GLU A 1 525 ? -16.382 -3.753 1.210 1.00 95.94 525 GLU A C 1
ATOM 4116 O O . GLU A 1 525 ? -16.781 -4.526 0.348 1.00 95.94 525 GLU A O 1
ATOM 4121 N N . THR A 1 526 ? -16.316 -2.430 1.006 1.00 96.75 526 THR A N 1
ATOM 4122 C CA . THR A 1 526 ? -16.724 -1.802 -0.262 1.00 96.75 526 THR A CA 1
ATOM 4123 C C . THR A 1 526 ? -15.834 -2.238 -1.422 1.00 96.75 526 THR A C 1
ATOM 4125 O O . THR A 1 526 ? -16.333 -2.646 -2.466 1.00 96.75 526 THR A O 1
ATOM 4128 N N . CYS A 1 527 ? -14.508 -2.190 -1.255 1.00 96.88 527 CYS A N 1
ATOM 4129 C CA . CYS A 1 527 ? -13.599 -2.528 -2.347 1.00 96.88 527 CYS A CA 1
ATOM 4130 C C . CYS A 1 527 ? -13.688 -4.005 -2.756 1.00 96.88 527 CYS A C 1
ATOM 4132 O O . CYS A 1 527 ? -13.427 -4.319 -3.910 1.00 96.88 527 CYS A O 1
ATOM 4134 N N . SER A 1 528 ? -14.051 -4.905 -1.836 1.00 96.00 528 SER A N 1
ATOM 4135 C CA . SER A 1 528 ? -14.142 -6.353 -2.085 1.00 96.00 528 SER A CA 1
ATOM 4136 C C . SER A 1 528 ? -15.541 -6.852 -2.456 1.00 96.00 528 SER A C 1
ATOM 4138 O O . SER A 1 528 ? -15.747 -8.069 -2.498 1.00 96.00 528 SER A O 1
ATOM 4140 N N . LEU A 1 529 ? -16.481 -5.948 -2.766 1.00 98.00 529 LEU A N 1
ATOM 4141 C CA . LEU A 1 529 ? -17.814 -6.312 -3.251 1.00 98.00 529 LEU A CA 1
ATOM 4142 C C . LEU A 1 529 ? -17.726 -7.262 -4.450 1.00 98.00 529 LEU A C 1
ATOM 4144 O O . LEU A 1 529 ? -16.929 -7.070 -5.376 1.00 98.00 529 LEU A O 1
ATOM 4148 N N . LYS A 1 530 ? -18.549 -8.309 -4.416 1.00 96.81 530 LYS A N 1
ATOM 4149 C CA . LYS A 1 530 ? -18.653 -9.299 -5.488 1.00 96.81 530 LYS A CA 1
ATOM 4150 C C . LYS A 1 530 ? -19.460 -8.753 -6.661 1.00 96.81 530 LYS A C 1
ATOM 4152 O O . LYS A 1 530 ? -20.137 -7.740 -6.541 1.00 96.81 530 LYS A O 1
ATOM 4157 N N . LEU A 1 531 ? -19.344 -9.390 -7.822 1.00 95.19 531 LEU A N 1
ATOM 4158 C CA . LEU A 1 531 ? -20.059 -8.953 -9.024 1.00 95.19 531 LEU A CA 1
ATOM 4159 C C . LEU A 1 531 ? -21.587 -9.100 -8.890 1.00 95.19 531 LEU A C 1
ATOM 4161 O O . LEU A 1 531 ? -22.336 -8.324 -9.477 1.00 95.19 531 LEU A O 1
ATOM 4165 N N . ASP A 1 532 ? -22.031 -10.076 -8.108 1.00 94.81 532 ASP A N 1
ATOM 4166 C CA . ASP A 1 532 ? -23.416 -10.388 -7.750 1.00 94.81 532 ASP A CA 1
ATOM 4167 C C . ASP A 1 532 ? -23.875 -9.671 -6.466 1.00 94.81 532 ASP A C 1
ATOM 4169 O O . ASP A 1 532 ? -24.810 -10.105 -5.805 1.00 94.81 532 ASP A O 1
ATOM 4173 N N . CYS A 1 533 ? -23.252 -8.544 -6.107 1.00 96.44 533 CYS A N 1
ATOM 4174 C CA . CYS A 1 533 ? -23.547 -7.813 -4.872 1.00 96.44 533 CYS A CA 1
ATOM 4175 C C . CYS A 1 533 ? -24.908 -7.094 -4.828 1.00 96.44 533 CYS A C 1
ATOM 4177 O O . CYS A 1 533 ? -25.143 -6.341 -3.887 1.00 96.44 533 CYS A O 1
ATOM 4179 N N . LEU A 1 534 ? -25.779 -7.260 -5.824 1.00 96.19 534 LEU A N 1
ATOM 4180 C CA . LEU A 1 534 ? -27.056 -6.551 -5.913 1.00 96.19 534 LEU A CA 1
ATOM 4181 C C . LEU A 1 534 ? -28.204 -7.553 -6.046 1.00 96.19 534 LEU A C 1
ATOM 4183 O O . LEU A 1 534 ? -28.229 -8.335 -6.996 1.00 96.19 534 LEU A O 1
ATOM 4187 N N . GLU A 1 535 ? -29.146 -7.484 -5.112 1.00 94.69 535 GLU A N 1
ATOM 4188 C CA . GLU A 1 535 ? -30.370 -8.285 -5.036 1.00 94.69 535 GLU A CA 1
ATOM 4189 C C . GLU A 1 535 ? -31.578 -7.343 -5.113 1.00 94.69 535 GLU A C 1
ATOM 4191 O O . GLU A 1 535 ? -31.563 -6.271 -4.511 1.00 94.69 535 GLU A O 1
ATOM 4196 N N . TYR A 1 536 ? -32.607 -7.716 -5.872 1.00 91.19 536 TYR A N 1
ATOM 4197 C CA . TYR A 1 536 ? -33.884 -7.003 -5.900 1.00 91.19 536 TYR A CA 1
ATOM 4198 C C . TYR A 1 536 ? -34.948 -7.936 -5.333 1.00 91.19 536 TYR A C 1
ATOM 4200 O O . TYR A 1 536 ? -35.220 -8.985 -5.920 1.00 91.19 536 TYR A O 1
ATOM 4208 N N . LEU A 1 537 ? -35.486 -7.588 -4.167 1.00 82.12 537 LEU A N 1
ATOM 4209 C CA . LEU A 1 537 ? -36.417 -8.418 -3.408 1.00 82.12 537 LEU A CA 1
ATOM 4210 C C . LEU A 1 537 ? -37.501 -7.522 -2.810 1.00 82.12 537 LEU A C 1
ATOM 4212 O O . LEU A 1 537 ? -37.192 -6.452 -2.294 1.00 82.12 537 LEU A O 1
ATOM 4216 N N . ASP A 1 538 ? -38.760 -7.948 -2.908 1.00 78.94 538 ASP A N 1
ATOM 4217 C CA . ASP A 1 538 ? -39.922 -7.257 -2.328 1.00 78.94 538 ASP A CA 1
ATOM 4218 C C . ASP A 1 538 ? -40.041 -5.767 -2.707 1.00 78.94 538 ASP A C 1
ATOM 4220 O O . ASP A 1 538 ? -40.508 -4.939 -1.931 1.00 78.94 538 ASP A O 1
ATOM 4224 N N . GLY A 1 539 ? -39.627 -5.415 -3.929 1.00 78.00 539 GLY A N 1
ATOM 4225 C CA . GLY A 1 539 ? -39.682 -4.042 -4.438 1.00 78.00 539 GLY A CA 1
ATOM 4226 C C . GLY A 1 539 ? -38.478 -3.167 -4.067 1.00 78.00 539 GLY A C 1
ATOM 4227 O O . GLY A 1 539 ? -38.391 -2.038 -4.550 1.00 78.00 539 GLY A O 1
ATOM 4228 N N . GLU A 1 540 ? -37.530 -3.678 -3.275 1.00 79.44 540 GLU A N 1
ATOM 4229 C CA . GLU A 1 540 ? -36.373 -2.933 -2.772 1.00 79.44 540 GLU A CA 1
ATOM 4230 C C . GLU A 1 540 ? -35.035 -3.501 -3.272 1.00 79.44 540 GLU A C 1
ATOM 4232 O O . GLU A 1 540 ? -34.839 -4.713 -3.419 1.00 79.44 540 GLU A O 1
ATOM 4237 N N . TYR A 1 541 ? -34.068 -2.608 -3.500 1.00 82.75 541 TYR A N 1
ATOM 4238 C CA . TYR A 1 541 ? -32.693 -2.998 -3.803 1.00 82.75 541 TYR A CA 1
ATOM 4239 C C . TYR A 1 541 ? -31.910 -3.270 -2.519 1.00 82.75 541 TYR A C 1
ATOM 4241 O O . TYR A 1 541 ? -31.879 -2.459 -1.596 1.00 82.75 541 TYR A O 1
ATOM 4249 N N . ASN A 1 542 ? -31.203 -4.394 -2.494 1.00 85.62 542 ASN A N 1
ATOM 4250 C CA . ASN A 1 542 ? -30.371 -4.833 -1.387 1.00 85.62 542 ASN A CA 1
ATOM 4251 C C . ASN A 1 542 ? -28.924 -5.040 -1.851 1.00 85.62 542 ASN A C 1
ATOM 4253 O O . ASN A 1 542 ? -28.651 -5.759 -2.813 1.00 85.62 542 ASN A O 1
ATOM 4257 N N . LEU A 1 543 ? -27.977 -4.433 -1.134 1.00 93.44 543 LEU A N 1
ATOM 4258 C CA . LEU A 1 543 ? -26.550 -4.685 -1.299 1.00 93.44 543 LEU A CA 1
ATOM 4259 C C . LEU A 1 543 ? -26.141 -5.931 -0.507 1.00 93.44 543 LEU A C 1
ATOM 4261 O O . LEU A 1 543 ? -26.247 -5.950 0.723 1.00 93.44 543 LEU A O 1
ATOM 4265 N N . ILE A 1 544 ? -25.590 -6.926 -1.197 1.00 96.56 544 ILE A N 1
ATOM 4266 C CA . ILE A 1 544 ? -24.959 -8.104 -0.602 1.00 96.56 544 ILE A CA 1
ATOM 4267 C C . ILE A 1 544 ? -23.470 -7.829 -0.370 1.00 96.56 544 ILE A C 1
ATOM 4269 O O . ILE A 1 544 ? -22.729 -7.482 -1.294 1.00 96.56 544 ILE A O 1
ATOM 4273 N N . TRP A 1 545 ? -23.006 -8.004 0.868 1.00 95.75 545 TRP A N 1
ATOM 4274 C CA . TRP A 1 545 ? -21.610 -7.767 1.243 1.00 95.75 545 TRP A CA 1
ATOM 4275 C C . TRP A 1 545 ? -21.135 -8.682 2.381 1.00 95.75 545 TRP A C 1
ATOM 4277 O O . TRP A 1 545 ? -21.929 -9.258 3.124 1.00 95.75 545 TRP A O 1
ATOM 4287 N N . ASP A 1 546 ? -19.815 -8.777 2.555 1.00 93.69 546 ASP A N 1
ATOM 4288 C CA . ASP A 1 546 ? -19.189 -9.601 3.593 1.00 93.69 546 ASP A CA 1
ATOM 4289 C C . ASP A 1 546 ? -18.574 -8.745 4.707 1.00 93.69 546 ASP A C 1
ATOM 4291 O O . ASP A 1 546 ? -17.625 -7.989 4.478 1.00 93.69 546 ASP A O 1
ATOM 4295 N N . ASN A 1 547 ? -19.027 -8.927 5.951 1.00 88.62 547 ASN A N 1
ATOM 4296 C CA . ASN A 1 547 ? -18.354 -8.376 7.124 1.00 88.62 547 ASN A CA 1
ATOM 4297 C C . ASN A 1 547 ? -17.128 -9.207 7.483 1.00 88.62 547 ASN A C 1
ATOM 4299 O O . ASN A 1 547 ? -17.145 -10.086 8.349 1.00 88.62 547 ASN A O 1
ATOM 4303 N N . GLN A 1 548 ? -16.020 -8.856 6.848 1.00 84.94 548 GLN A N 1
ATOM 4304 C CA . GLN A 1 548 ? -14.740 -9.520 7.041 1.00 84.94 548 GLN A CA 1
ATOM 4305 C C . GLN A 1 548 ? -14.177 -9.332 8.455 1.00 84.94 548 GLN A C 1
ATOM 4307 O O . GLN A 1 548 ? -13.553 -10.248 8.984 1.00 84.94 548 GLN A O 1
ATOM 4312 N N . LYS A 1 549 ? -14.410 -8.176 9.098 1.00 82.25 549 LYS A N 1
ATOM 4313 C CA . LYS A 1 549 ? -13.923 -7.920 10.467 1.00 82.25 549 LYS A CA 1
ATOM 4314 C C . LYS A 1 549 ? -14.648 -8.801 11.486 1.00 82.25 549 LYS A C 1
ATOM 4316 O O . LYS A 1 549 ? -14.022 -9.333 12.395 1.00 82.25 549 LYS A O 1
ATOM 4321 N N . GLY A 1 550 ? -15.963 -8.929 11.335 1.00 81.31 550 GLY A N 1
ATOM 4322 C CA . GLY A 1 550 ? -16.822 -9.757 12.179 1.00 81.31 550 GLY A CA 1
ATOM 4323 C C . GLY A 1 550 ? -16.900 -11.221 11.749 1.00 81.31 550 GLY A C 1
ATOM 4324 O O . GLY A 1 550 ? -17.590 -11.982 12.418 1.00 81.31 550 GLY A O 1
ATOM 4325 N N . LYS A 1 551 ? -16.233 -11.600 10.647 1.00 86.25 551 LYS A N 1
ATOM 4326 C CA . LYS A 1 551 ? -16.328 -12.916 9.989 1.00 86.25 551 LYS A CA 1
ATOM 4327 C C . LYS A 1 551 ? -17.776 -13.348 9.690 1.00 86.25 551 LYS A C 1
ATOM 4329 O O . LYS A 1 551 ? -18.099 -14.527 9.774 1.00 86.25 551 LYS A O 1
ATOM 4334 N N . ARG A 1 552 ? -18.652 -12.398 9.345 1.00 88.31 552 ARG A N 1
ATOM 4335 C CA . ARG A 1 552 ? -20.052 -12.653 8.964 1.00 88.31 552 ARG A CA 1
ATOM 4336 C C . ARG A 1 552 ? -20.228 -12.358 7.483 1.00 88.31 552 ARG A C 1
ATOM 4338 O O . ARG A 1 552 ? -20.086 -11.211 7.074 1.00 88.31 552 ARG A O 1
ATOM 4345 N N . LEU A 1 553 ? -20.507 -13.382 6.693 1.00 92.19 553 LEU A N 1
ATOM 4346 C CA . LEU A 1 553 ? -20.603 -13.280 5.236 1.00 92.19 553 LEU A CA 1
ATOM 4347 C C . LEU A 1 553 ? -22.061 -13.090 4.792 1.00 92.19 553 LEU A C 1
ATOM 4349 O O . LEU A 1 553 ? -22.978 -13.326 5.582 1.00 92.19 553 LEU A O 1
ATOM 4353 N N . ASN A 1 554 ? -22.262 -12.684 3.538 1.00 92.06 554 ASN A N 1
ATOM 4354 C CA . ASN A 1 554 ? -23.566 -12.633 2.868 1.00 92.06 554 ASN A CA 1
ATOM 4355 C C . ASN A 1 554 ? -24.626 -11.790 3.615 1.00 92.06 554 ASN A C 1
ATOM 4357 O O . ASN A 1 554 ? -25.759 -12.215 3.857 1.00 92.06 554 ASN A O 1
ATOM 4361 N N . ARG A 1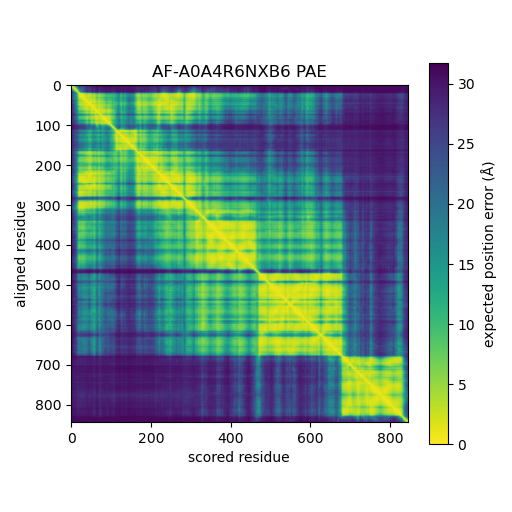 555 ? -24.235 -10.589 4.045 1.00 93.06 555 ARG A N 1
ATOM 4362 C CA . ARG A 1 555 ? -25.102 -9.622 4.731 1.00 93.06 555 ARG A CA 1
ATOM 4363 C C . ARG A 1 555 ? -25.852 -8.784 3.703 1.00 93.06 555 ARG A C 1
ATOM 4365 O O . ARG A 1 555 ? -25.280 -8.440 2.676 1.00 93.06 555 ARG A O 1
ATOM 4372 N N . ARG A 1 556 ? -27.098 -8.422 4.013 1.00 90.00 556 ARG A N 1
ATOM 4373 C CA . ARG A 1 556 ? -27.926 -7.527 3.195 1.00 90.00 556 ARG A CA 1
ATOM 4374 C C . ARG A 1 556 ? -28.014 -6.150 3.830 1.00 90.00 556 ARG A C 1
ATOM 4376 O O . ARG A 1 556 ? -28.088 -6.033 5.052 1.00 90.00 556 ARG A O 1
ATOM 4383 N N . LEU A 1 557 ? -27.973 -5.127 2.991 1.00 88.00 557 LEU A N 1
ATOM 4384 C CA . LEU A 1 557 ? -28.218 -3.741 3.357 1.00 88.00 557 LEU A CA 1
ATOM 4385 C C . LEU A 1 557 ? -29.182 -3.151 2.323 1.00 88.00 557 LEU A C 1
ATOM 4387 O O . LEU A 1 557 ? -28.777 -3.049 1.164 1.00 88.00 557 LEU A O 1
ATOM 4391 N N . PRO A 1 558 ? -30.400 -2.747 2.715 1.00 83.56 558 PRO A N 1
ATOM 4392 C CA . PRO A 1 558 ? -31.283 -2.000 1.829 1.00 83.56 558 PRO A CA 1
ATOM 4393 C C . PRO A 1 558 ? -30.595 -0.723 1.338 1.00 83.56 558 PRO A C 1
ATOM 4395 O O . PRO A 1 558 ? -29.973 -0.002 2.126 1.00 83.56 558 PRO A O 1
ATOM 4398 N N . ILE A 1 559 ? -30.671 -0.464 0.035 1.00 81.88 559 ILE A N 1
ATOM 4399 C CA . ILE A 1 559 ? -30.080 0.703 -0.621 1.00 81.88 559 ILE A CA 1
ATOM 4400 C C . ILE A 1 559 ? -31.104 1.392 -1.520 1.00 81.88 559 ILE A C 1
ATOM 4402 O O . ILE A 1 559 ? -32.043 0.781 -2.024 1.00 81.88 559 ILE A O 1
ATOM 4406 N N . VAL A 1 560 ? -30.893 2.685 -1.746 1.00 78.00 560 VAL A N 1
ATOM 4407 C CA . VAL A 1 560 ? -31.728 3.479 -2.648 1.00 78.00 560 VAL A CA 1
ATOM 4408 C C . VAL A 1 560 ? -31.455 3.135 -4.115 1.00 78.00 560 VAL A C 1
ATOM 4410 O O . VAL A 1 560 ? -30.356 2.708 -4.484 1.00 78.00 560 VAL A O 1
ATOM 4413 N N . GLU A 1 561 ? -32.450 3.374 -4.970 1.00 79.94 561 GLU A N 1
ATOM 4414 C CA . GLU A 1 561 ? -32.389 3.078 -6.406 1.00 79.94 561 GLU A CA 1
ATOM 4415 C C . GLU A 1 561 ? -31.223 3.785 -7.116 1.00 79.94 561 GLU A C 1
ATOM 4417 O O . GLU A 1 561 ? -30.579 3.197 -7.982 1.00 79.94 561 GLU A O 1
ATOM 4422 N N . SER A 1 562 ? -30.877 5.013 -6.713 1.00 80.00 562 SER A N 1
ATOM 4423 C CA . SER A 1 562 ? -29.744 5.749 -7.290 1.00 80.00 562 SER A CA 1
ATOM 4424 C C . SER A 1 562 ? -28.400 5.047 -7.056 1.00 80.00 562 SER A C 1
ATOM 4426 O O . SER A 1 562 ? -27.601 4.925 -7.984 1.00 80.00 562 SER A O 1
ATOM 4428 N N . THR A 1 563 ? -28.154 4.515 -5.854 1.00 85.50 563 THR A N 1
ATOM 4429 C CA . THR A 1 563 ? -26.943 3.733 -5.551 1.00 85.50 563 THR A CA 1
ATOM 4430 C C . THR A 1 563 ? -26.931 2.415 -6.330 1.00 85.50 563 THR A C 1
ATOM 4432 O O . THR A 1 563 ? -25.886 2.013 -6.847 1.00 85.50 563 THR A O 1
ATOM 4435 N N . ALA A 1 564 ? -28.087 1.753 -6.465 1.00 90.06 564 ALA A N 1
ATOM 4436 C CA . ALA A 1 564 ? -28.221 0.540 -7.270 1.00 90.06 564 ALA A CA 1
ATOM 4437 C C . ALA A 1 564 ? -27.917 0.806 -8.756 1.00 90.06 564 ALA A C 1
ATOM 4439 O O . ALA A 1 564 ? -27.167 0.048 -9.375 1.00 90.06 564 ALA A O 1
ATOM 4440 N N . LYS A 1 565 ? -28.411 1.922 -9.307 1.00 93.62 565 LYS A N 1
ATOM 4441 C CA . LYS A 1 565 ? -28.136 2.359 -10.681 1.00 93.62 565 LYS A CA 1
ATOM 4442 C C . LYS A 1 565 ? -26.640 2.565 -10.930 1.00 93.62 565 LYS A C 1
ATOM 4444 O O . LYS A 1 565 ? -26.123 2.016 -11.898 1.00 93.62 565 LYS A O 1
ATOM 4449 N N . THR A 1 566 ? -25.923 3.227 -10.019 1.00 93.94 566 THR A N 1
ATOM 4450 C CA . THR A 1 566 ? -24.456 3.378 -10.101 1.00 93.94 566 THR A CA 1
ATOM 4451 C C . THR A 1 566 ? -23.738 2.026 -10.187 1.00 93.94 566 THR A C 1
ATOM 4453 O O . THR A 1 566 ? -22.797 1.856 -10.967 1.00 93.94 566 THR A O 1
ATOM 4456 N N . ILE A 1 567 ? -24.184 1.030 -9.409 1.00 97.06 567 ILE A N 1
ATOM 4457 C CA . ILE A 1 567 ? -23.631 -0.332 -9.460 1.00 97.06 567 ILE A CA 1
ATOM 4458 C C . ILE A 1 567 ? -23.917 -0.977 -10.820 1.00 97.06 567 ILE A C 1
ATOM 4460 O O . ILE A 1 567 ? -23.017 -1.581 -11.405 1.00 97.06 567 ILE A O 1
ATOM 4464 N N . VAL A 1 568 ? -25.144 -0.861 -11.331 1.00 97.38 568 VAL A N 1
ATOM 4465 C CA . VAL A 1 568 ? -25.553 -1.443 -12.619 1.00 97.38 568 VAL A CA 1
ATOM 4466 C C . VAL A 1 568 ? -24.777 -0.831 -13.787 1.00 97.38 568 VAL A C 1
ATOM 4468 O O . VAL A 1 568 ? -24.209 -1.578 -14.583 1.00 97.38 568 VAL A O 1
ATOM 4471 N N . GLU A 1 569 ? -24.671 0.496 -13.856 1.00 97.00 569 GLU A N 1
ATOM 4472 C CA . GLU A 1 569 ? -23.934 1.206 -14.911 1.00 97.00 569 GLU A CA 1
ATOM 4473 C C . GLU A 1 569 ? -22.456 0.801 -14.935 1.00 97.00 569 GLU A C 1
ATOM 4475 O O . GLU A 1 569 ? -21.898 0.472 -15.989 1.00 97.00 569 GLU A O 1
ATOM 4480 N N . TRP A 1 570 ? -21.821 0.738 -13.760 1.00 97.12 570 TRP A N 1
ATOM 4481 C CA . TRP A 1 570 ? -20.443 0.269 -13.670 1.00 97.12 570 TRP A CA 1
ATOM 4482 C C . TRP A 1 570 ? -20.312 -1.210 -14.055 1.00 97.12 570 TRP A C 1
ATOM 4484 O O . TRP A 1 570 ? -19.393 -1.566 -14.794 1.00 97.12 570 TRP A O 1
ATOM 4494 N N . ARG A 1 571 ? -21.230 -2.088 -13.620 1.00 96.56 571 ARG A N 1
ATOM 4495 C CA . ARG A 1 571 ? -21.240 -3.511 -14.020 1.00 96.56 571 ARG A CA 1
ATOM 4496 C C . ARG A 1 571 ? -21.317 -3.666 -15.535 1.00 96.56 571 ARG A C 1
ATOM 4498 O O . ARG A 1 571 ? -20.575 -4.481 -16.090 1.00 96.56 571 ARG A O 1
ATOM 4505 N N . GLU A 1 572 ? -22.168 -2.884 -16.194 1.00 95.88 572 GLU A N 1
ATOM 4506 C CA . GLU A 1 572 ? -22.320 -2.908 -17.646 1.00 95.88 572 GLU A CA 1
ATOM 4507 C C . GLU A 1 572 ? -21.029 -2.472 -18.342 1.00 95.88 572 GLU A C 1
ATOM 4509 O O . GLU A 1 572 ? -20.500 -3.221 -19.170 1.00 95.88 572 GLU A O 1
ATOM 4514 N N . ARG A 1 573 ? -20.456 -1.317 -17.970 1.00 93.75 573 ARG A N 1
ATOM 4515 C CA . ARG A 1 573 ? -19.194 -0.849 -18.563 1.00 93.75 573 ARG A CA 1
ATOM 4516 C C . ARG A 1 573 ? -18.068 -1.854 -18.339 1.00 93.75 573 ARG A C 1
ATOM 4518 O O . ARG A 1 573 ? -17.365 -2.218 -19.284 1.00 93.75 573 ARG A O 1
ATOM 4525 N N . ARG A 1 574 ? -17.941 -2.344 -17.105 1.00 92.94 574 ARG A N 1
ATOM 4526 C CA . ARG A 1 574 ? -16.930 -3.314 -16.678 1.00 92.94 574 ARG A CA 1
ATOM 4527 C C . ARG A 1 574 ? -17.005 -4.628 -17.454 1.00 92.94 574 ARG A C 1
ATOM 4529 O O . ARG A 1 574 ? -15.963 -5.226 -17.707 1.00 92.94 574 ARG A O 1
ATOM 4536 N N . SER A 1 575 ? -18.198 -5.083 -17.844 1.00 91.31 575 SER A N 1
ATOM 4537 C CA . SER A 1 575 ? -18.378 -6.334 -18.602 1.00 91.31 575 SER A CA 1
ATOM 4538 C C . SER A 1 575 ? -17.646 -6.346 -19.952 1.00 91.31 575 SER A C 1
ATOM 4540 O O . SER A 1 575 ? -17.315 -7.412 -20.467 1.00 91.31 575 SER A O 1
ATOM 4542 N N . ARG A 1 576 ? -17.342 -5.160 -20.496 1.00 88.81 576 ARG A N 1
ATOM 4543 C CA . ARG A 1 576 ? -16.648 -4.964 -21.777 1.00 88.81 576 ARG A CA 1
ATOM 4544 C C . ARG A 1 576 ? -15.123 -4.861 -21.624 1.00 88.81 576 ARG A C 1
ATOM 4546 O O . ARG A 1 576 ? -14.427 -4.668 -22.618 1.00 88.81 576 ARG A O 1
ATOM 4553 N N . LEU A 1 577 ? -14.598 -4.947 -20.398 1.00 86.12 577 LEU A N 1
ATOM 4554 C CA . LEU A 1 577 ? -13.176 -4.774 -20.094 1.00 86.12 577 LEU A CA 1
ATOM 4555 C C . LEU A 1 577 ? -12.443 -6.119 -20.049 1.00 86.12 577 LEU A C 1
ATOM 4557 O O . LEU A 1 577 ? -12.962 -7.127 -19.568 1.00 86.12 577 LEU A O 1
ATOM 4561 N N . VAL A 1 578 ? -11.182 -6.121 -20.486 1.00 82.88 578 VAL A N 1
ATOM 4562 C CA . VAL A 1 578 ? -10.288 -7.275 -20.328 1.00 82.88 578 VAL A CA 1
ATOM 4563 C C . VAL A 1 578 ? -9.652 -7.207 -18.944 1.00 82.88 578 VAL A C 1
ATOM 4565 O O . VAL A 1 578 ? -8.771 -6.388 -18.695 1.00 82.88 578 VAL A O 1
ATOM 4568 N N . LEU A 1 579 ? -10.117 -8.064 -18.034 1.00 83.25 579 LEU A N 1
ATOM 4569 C CA . LEU A 1 579 ? -9.692 -8.068 -16.633 1.00 83.25 579 LEU A CA 1
ATOM 4570 C C . LEU A 1 579 ? -8.832 -9.291 -16.282 1.00 83.25 579 LEU A C 1
ATOM 4572 O O . LEU A 1 579 ? -9.049 -10.379 -16.839 1.00 83.25 579 LEU A O 1
ATOM 4576 N N . PRO A 1 580 ? -7.931 -9.156 -15.288 1.00 81.75 580 PRO A N 1
ATOM 4577 C CA . PRO A 1 580 ? -7.262 -10.287 -14.659 1.00 81.75 580 PRO A CA 1
ATOM 4578 C C . PRO A 1 580 ? -8.232 -11.393 -14.248 1.00 81.75 580 PRO A C 1
ATOM 4580 O O . PRO A 1 580 ? -9.302 -11.111 -13.708 1.00 81.75 580 PRO A O 1
ATOM 4583 N N . ALA A 1 581 ? -7.853 -12.660 -14.443 1.00 81.12 581 ALA A N 1
ATOM 4584 C CA . ALA A 1 581 ? -8.738 -13.804 -14.190 1.00 81.12 581 ALA A CA 1
ATOM 4585 C C . ALA A 1 581 ? -9.322 -13.804 -12.764 1.00 81.12 581 ALA A C 1
ATOM 4587 O O . ALA A 1 581 ? -10.529 -13.955 -12.588 1.00 81.12 581 ALA A O 1
ATOM 4588 N N . ARG A 1 582 ? -8.486 -13.536 -11.751 1.00 81.62 582 ARG A N 1
ATOM 4589 C CA . ARG A 1 582 ? -8.899 -13.457 -10.336 1.00 81.62 582 ARG A CA 1
ATOM 4590 C C . ARG A 1 582 ? -9.800 -12.260 -10.024 1.00 81.62 582 ARG A C 1
ATOM 4592 O O . ARG A 1 582 ? -10.532 -12.294 -9.039 1.00 81.62 582 ARG A O 1
ATOM 4599 N N . ALA A 1 583 ? -9.763 -11.220 -10.854 1.00 89.75 583 ALA A N 1
ATOM 4600 C CA . ALA A 1 583 ? -10.528 -9.998 -10.649 1.00 89.75 583 ALA A CA 1
ATOM 4601 C C . ALA A 1 583 ? -11.942 -10.038 -11.248 1.00 89.75 583 ALA A C 1
ATOM 4603 O O . ALA A 1 583 ? -12.776 -9.182 -10.947 1.00 89.75 583 ALA A O 1
ATOM 4604 N N . ARG A 1 584 ? -12.247 -11.066 -12.052 1.00 88.75 584 ARG A N 1
ATOM 4605 C CA . ARG A 1 584 ? -13.527 -11.209 -12.763 1.00 88.75 584 ARG A CA 1
ATOM 4606 C C . ARG A 1 584 ? -14.744 -11.302 -11.843 1.00 88.75 584 ARG A C 1
ATOM 4608 O O . ARG A 1 584 ? -15.804 -10.823 -12.232 1.00 88.75 584 ARG A O 1
ATOM 4615 N N . ASN A 1 585 ? -14.580 -11.811 -10.624 1.00 92.19 585 ASN A N 1
ATOM 4616 C CA . ASN A 1 585 ? -15.685 -12.006 -9.676 1.00 92.19 585 ASN A CA 1
ATOM 4617 C C . ASN A 1 585 ? -15.929 -10.804 -8.746 1.00 92.19 585 ASN A C 1
ATOM 4619 O O . ASN A 1 585 ? -16.776 -10.885 -7.860 1.00 92.19 585 ASN A O 1
ATOM 4623 N N . TYR A 1 586 ? -15.188 -9.706 -8.913 1.00 96.81 586 TYR A N 1
ATOM 4624 C CA . TYR A 1 586 ? -15.273 -8.531 -8.046 1.00 96.81 586 TYR A CA 1
ATOM 4625 C C . TYR A 1 586 ? -15.814 -7.317 -8.791 1.00 96.81 586 TYR A C 1
ATOM 4627 O O . TYR A 1 586 ? -15.385 -7.044 -9.914 1.00 96.81 586 TYR A O 1
ATOM 4635 N N . LEU A 1 587 ? -16.713 -6.567 -8.149 1.00 97.31 587 LEU A N 1
ATOM 4636 C CA . LEU A 1 587 ? -17.282 -5.335 -8.691 1.00 97.31 587 LEU A CA 1
ATOM 4637 C C . LEU A 1 587 ? -16.179 -4.313 -8.994 1.00 97.31 587 LEU A C 1
ATOM 4639 O O . LEU A 1 587 ? -16.149 -3.753 -10.085 1.00 97.31 587 LEU A O 1
ATOM 4643 N N . PHE A 1 588 ? -15.228 -4.136 -8.075 1.00 96.94 588 PHE A N 1
ATOM 4644 C CA . PHE A 1 588 ? -14.058 -3.273 -8.256 1.00 96.94 588 PHE A CA 1
ATOM 4645 C C . PHE A 1 588 ? -12.806 -4.141 -8.441 1.00 96.94 588 PHE A C 1
ATOM 4647 O O . PHE A 1 588 ? -12.250 -4.623 -7.451 1.00 96.94 588 PHE A O 1
ATOM 4654 N N . PRO A 1 589 ? -12.388 -4.420 -9.690 1.00 94.25 589 PRO A N 1
ATOM 4655 C CA . PRO A 1 589 ? -11.336 -5.389 -9.980 1.00 94.25 589 PRO A CA 1
ATOM 4656 C C . PRO A 1 589 ? -9.948 -4.880 -9.583 1.00 94.25 589 PRO A C 1
ATOM 4658 O O . PRO A 1 589 ? -9.670 -3.687 -9.660 1.00 94.25 589 PRO A O 1
ATOM 4661 N N . ALA A 1 590 ? -9.045 -5.791 -9.216 1.00 90.62 590 ALA A N 1
ATOM 4662 C CA . ALA A 1 590 ? -7.632 -5.460 -9.063 1.00 90.62 590 ALA A CA 1
ATOM 4663 C C . ALA A 1 590 ? -6.987 -5.032 -10.395 1.00 90.62 590 ALA A C 1
ATOM 4665 O O . ALA A 1 590 ? -7.303 -5.560 -11.461 1.00 90.62 590 ALA A O 1
ATOM 4666 N N . ALA A 1 591 ? -6.020 -4.118 -10.307 1.00 80.38 591 ALA A N 1
ATOM 4667 C CA . ALA A 1 591 ? -5.315 -3.554 -11.458 1.00 80.38 591 ALA A CA 1
ATOM 4668 C C . ALA A 1 591 ? -4.431 -4.552 -12.231 1.00 80.38 591 ALA A C 1
ATOM 4670 O O . ALA A 1 591 ? -4.157 -4.335 -13.408 1.00 80.38 591 ALA A O 1
ATOM 4671 N N . THR A 1 592 ? -3.911 -5.599 -11.581 1.00 73.94 592 THR A N 1
ATOM 4672 C CA . THR A 1 592 ? -2.860 -6.461 -12.150 1.00 73.94 592 THR A CA 1
ATOM 4673 C C . THR A 1 592 ? -3.146 -7.946 -11.927 1.00 73.94 592 THR A C 1
ATOM 4675 O O . 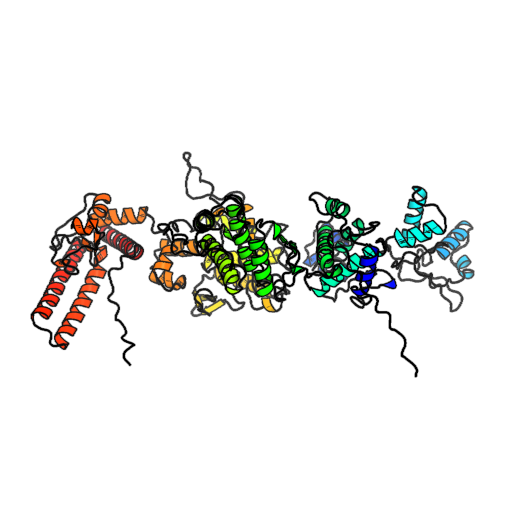THR A 1 592 ? -3.817 -8.325 -10.970 1.00 73.94 592 THR A O 1
ATOM 4678 N N . ASN A 1 593 ? -2.594 -8.802 -12.799 1.00 71.31 593 ASN A N 1
ATOM 4679 C CA . ASN A 1 593 ? -2.660 -10.267 -12.657 1.00 71.31 593 ASN A CA 1
ATOM 4680 C C . ASN A 1 593 ? -1.918 -10.797 -11.425 1.00 71.31 593 ASN A C 1
ATOM 4682 O O . ASN A 1 593 ? -2.235 -11.880 -10.945 1.00 71.31 593 ASN A O 1
ATOM 4686 N N . ASP A 1 594 ? -0.943 -10.039 -10.931 1.00 67.12 594 ASP A N 1
ATOM 4687 C CA . ASP A 1 594 ? -0.126 -10.421 -9.783 1.00 67.12 594 ASP A CA 1
ATOM 4688 C C . ASP A 1 594 ? -0.739 -9.968 -8.448 1.00 67.12 594 ASP A C 1
ATOM 4690 O O . ASP A 1 594 ? -0.189 -10.255 -7.401 1.00 67.12 594 ASP A O 1
ATOM 4694 N N . ALA A 1 595 ? -1.884 -9.282 -8.422 1.00 74.06 595 ALA A N 1
ATOM 4695 C CA . ALA A 1 595 ? -2.527 -8.950 -7.151 1.00 74.06 595 ALA A CA 1
ATOM 4696 C C . ALA A 1 595 ? -3.048 -10.220 -6.436 1.00 74.06 595 ALA A C 1
ATOM 4698 O O . ALA A 1 595 ? -3.798 -11.004 -7.024 1.00 74.06 595 ALA A O 1
ATOM 4699 N N . VAL A 1 596 ? -2.686 -10.411 -5.155 1.00 76.19 596 VAL A N 1
ATOM 4700 C CA . VAL A 1 596 ? -3.196 -11.531 -4.316 1.00 76.19 596 VAL A CA 1
ATOM 4701 C C . VAL A 1 596 ? -4.715 -11.487 -4.233 1.00 76.19 596 VAL A C 1
ATOM 4703 O O . VAL A 1 596 ? -5.421 -12.471 -4.501 1.00 76.19 596 VAL A O 1
ATOM 4706 N N . ASP A 1 597 ? -5.193 -10.305 -3.863 1.00 81.00 597 ASP A N 1
ATOM 4707 C CA . ASP A 1 597 ? -6.594 -9.953 -3.802 1.00 81.00 597 ASP A CA 1
ATOM 4708 C C . ASP A 1 597 ? -7.090 -9.643 -5.218 1.00 81.00 597 ASP A C 1
ATOM 4710 O O . ASP A 1 597 ? -6.509 -8.823 -5.924 1.00 81.00 597 ASP A O 1
ATOM 4714 N N . GLY A 1 598 ? -8.195 -10.266 -5.635 1.00 88.69 598 GLY A N 1
ATOM 4715 C CA . GLY A 1 598 ? -8.820 -9.994 -6.936 1.00 88.69 598 GLY A CA 1
ATOM 4716 C C . GLY A 1 598 ? -9.536 -8.638 -7.020 1.00 88.69 598 GLY A C 1
ATOM 4717 O O . GLY A 1 598 ? -10.199 -8.357 -8.014 1.00 88.69 598 GLY A O 1
ATOM 4718 N N . TYR A 1 599 ? -9.437 -7.794 -5.997 1.00 93.94 599 TYR A N 1
ATOM 4719 C CA . TYR A 1 599 ? -10.220 -6.571 -5.867 1.00 93.94 599 TYR A CA 1
ATOM 4720 C C . TYR A 1 599 ? -9.356 -5.324 -5.639 1.00 93.94 599 TYR A C 1
ATOM 4722 O O . TYR A 1 599 ? -8.163 -5.411 -5.335 1.00 93.94 599 TYR A O 1
ATOM 4730 N N . LEU A 1 600 ? -9.961 -4.145 -5.799 1.00 94.12 600 LEU A N 1
ATOM 4731 C CA . LEU A 1 600 ? -9.320 -2.851 -5.573 1.00 94.12 600 LEU A CA 1
ATOM 4732 C C . LEU A 1 600 ? -8.714 -2.772 -4.163 1.00 94.12 600 LEU A C 1
ATOM 4734 O O . LEU A 1 600 ? -9.376 -3.012 -3.158 1.00 94.12 600 LEU A O 1
ATOM 4738 N N . ARG A 1 601 ? -7.441 -2.386 -4.056 1.00 90.62 601 ARG A N 1
ATOM 4739 C CA . ARG A 1 601 ? -6.815 -2.216 -2.741 1.00 90.62 601 ARG A CA 1
ATOM 4740 C C . ARG A 1 601 ? -7.383 -0.983 -2.023 1.00 90.62 601 ARG A C 1
ATOM 4742 O O . ARG A 1 601 ? -7.349 0.100 -2.609 1.00 90.62 601 ARG A O 1
ATOM 4749 N N . PRO A 1 602 ? -7.796 -1.091 -0.743 1.00 91.62 602 PRO A N 1
ATOM 4750 C CA . PRO A 1 602 ? -8.301 0.055 0.016 1.00 91.62 602 PRO A CA 1
ATOM 4751 C C . PRO A 1 602 ? -7.293 1.198 0.154 1.00 91.62 602 PRO A C 1
ATOM 4753 O O . PRO A 1 602 ? -7.688 2.358 0.165 1.00 91.62 602 PRO A O 1
ATOM 4756 N N . SER A 1 603 ? -5.993 0.883 0.222 1.00 88.19 603 SER A N 1
ATOM 4757 C CA . SER A 1 603 ? -4.934 1.899 0.229 1.00 88.19 603 SER A CA 1
ATOM 4758 C C . SER A 1 603 ? -4.932 2.709 -1.063 1.00 88.19 603 SER A C 1
ATOM 4760 O O . SER A 1 603 ? -4.879 3.929 -1.010 1.00 88.19 603 SER A O 1
ATOM 4762 N N . ARG A 1 604 ? -5.090 2.044 -2.217 1.00 89.69 604 ARG A N 1
ATOM 4763 C CA . ARG A 1 604 ? -5.143 2.721 -3.514 1.00 89.69 604 ARG A CA 1
ATOM 4764 C C . ARG A 1 604 ? -6.397 3.579 -3.656 1.00 89.69 604 ARG A C 1
ATOM 4766 O O . ARG A 1 604 ? -6.320 4.657 -4.226 1.00 89.69 604 ARG A O 1
ATOM 4773 N N . PHE A 1 605 ? -7.531 3.117 -3.129 1.00 93.62 605 PHE A N 1
ATOM 4774 C CA . PHE A 1 605 ? -8.733 3.948 -3.047 1.00 93.62 605 PHE A CA 1
ATOM 4775 C C . PHE A 1 605 ? -8.493 5.200 -2.188 1.00 93.62 605 PHE A C 1
ATOM 4777 O O . PHE A 1 605 ? -8.836 6.294 -2.615 1.00 93.62 605 PHE A O 1
ATOM 4784 N N . GLY A 1 606 ? -7.841 5.058 -1.028 1.00 91.50 606 GLY A N 1
ATOM 4785 C CA . GLY A 1 606 ? -7.470 6.195 -0.179 1.00 91.50 606 GLY A CA 1
ATOM 4786 C C . GLY A 1 606 ? -6.495 7.174 -0.840 1.00 91.50 606 GLY A C 1
ATOM 4787 O O . GLY A 1 606 ? -6.689 8.375 -0.727 1.00 91.50 606 GLY A O 1
ATOM 4788 N N . GLU A 1 607 ? -5.487 6.681 -1.565 1.00 89.44 607 GLU A N 1
ATOM 4789 C CA . GLU A 1 607 ? -4.559 7.521 -2.341 1.00 89.44 607 GLU A CA 1
ATOM 4790 C C . GLU A 1 607 ? -5.303 8.368 -3.380 1.00 89.44 607 GLU A C 1
ATOM 4792 O O . GLU A 1 607 ? -5.138 9.581 -3.404 1.00 89.44 607 GLU A O 1
ATOM 4797 N N . VAL A 1 608 ? -6.159 7.738 -4.192 1.00 91.00 608 VAL A N 1
ATOM 4798 C CA . VAL A 1 608 ? -6.920 8.432 -5.246 1.00 91.00 608 VAL A CA 1
ATOM 4799 C C . VAL A 1 608 ? -7.943 9.406 -4.656 1.00 91.00 608 VAL A C 1
ATOM 4801 O O . VAL A 1 608 ? -8.146 10.481 -5.212 1.00 91.00 608 VAL A O 1
ATOM 4804 N N . LEU A 1 609 ? -8.560 9.062 -3.521 1.00 93.19 609 LEU A N 1
ATOM 4805 C CA . LEU A 1 609 ? -9.444 9.972 -2.792 1.00 93.19 609 LEU A CA 1
ATOM 4806 C C . LEU A 1 609 ? -8.684 11.221 -2.325 1.00 93.19 609 LEU A C 1
ATOM 4808 O O . LEU A 1 609 ? -9.160 12.326 -2.551 1.00 93.19 609 LEU A O 1
ATOM 4812 N N . ASN A 1 610 ? -7.512 11.051 -1.705 1.00 90.38 610 ASN A N 1
ATOM 4813 C CA . ASN A 1 610 ? -6.703 12.173 -1.227 1.00 90.38 610 ASN A CA 1
ATOM 4814 C C . ASN A 1 610 ? -6.234 13.056 -2.388 1.00 90.38 610 ASN A C 1
ATOM 4816 O O . ASN A 1 610 ? -6.382 14.268 -2.321 1.00 90.38 610 ASN A O 1
ATOM 4820 N N . GLU A 1 611 ? -5.734 12.450 -3.471 1.00 88.56 611 GLU A N 1
ATOM 4821 C CA . GLU A 1 611 ? -5.326 13.170 -4.685 1.00 88.56 611 GLU A CA 1
ATOM 4822 C C . GLU A 1 611 ? -6.482 14.008 -5.259 1.00 88.56 611 GLU A C 1
ATOM 4824 O O . GLU A 1 611 ? -6.288 15.165 -5.626 1.00 88.56 611 GLU A O 1
ATOM 4829 N N . TRP A 1 612 ? -7.696 13.452 -5.299 1.00 92.94 612 TRP A N 1
ATOM 4830 C CA . TRP A 1 612 ? -8.885 14.176 -5.747 1.00 92.94 612 TRP A CA 1
ATOM 4831 C C . TRP A 1 612 ? -9.258 15.330 -4.814 1.00 92.94 612 TRP A C 1
ATOM 4833 O O . TRP A 1 612 ? -9.450 16.446 -5.288 1.00 92.94 612 TRP A O 1
ATOM 4843 N N . VAL A 1 613 ? -9.316 15.087 -3.502 1.00 92.31 613 VAL A N 1
ATOM 4844 C CA . VAL A 1 613 ? -9.639 16.111 -2.494 1.00 92.31 613 VAL A CA 1
ATOM 4845 C C . VAL A 1 613 ? -8.615 17.250 -2.504 1.00 92.31 613 VAL A C 1
ATOM 4847 O O . VAL A 1 613 ? -8.987 18.417 -2.382 1.00 92.31 613 VAL A O 1
ATOM 4850 N N . ASP A 1 614 ? -7.334 16.940 -2.693 1.00 89.75 614 ASP A N 1
ATOM 4851 C CA . ASP A 1 614 ? -6.267 17.934 -2.832 1.00 89.75 614 ASP A CA 1
ATOM 4852 C C . ASP A 1 614 ? -6.409 18.752 -4.130 1.00 89.75 614 ASP A C 1
ATOM 4854 O O . ASP A 1 614 ? -6.082 19.939 -4.149 1.00 89.75 614 ASP A O 1
ATOM 4858 N N . GLY A 1 615 ? -6.958 18.154 -5.191 1.00 88.50 615 GLY A N 1
ATOM 4859 C CA . GLY A 1 615 ? -7.225 18.816 -6.470 1.00 88.50 615 GLY A CA 1
ATOM 4860 C C . GLY A 1 615 ? -8.447 19.743 -6.489 1.00 88.50 615 GLY A C 1
ATOM 4861 O O . GLY A 1 615 ? -8.546 20.581 -7.385 1.00 88.50 615 GLY A O 1
ATOM 4862 N N . ILE A 1 616 ? -9.373 19.635 -5.528 1.00 90.56 616 ILE A N 1
ATOM 4863 C CA . ILE A 1 616 ? -10.553 20.514 -5.454 1.00 90.56 616 ILE A CA 1
ATOM 4864 C C . ILE A 1 616 ? -10.107 21.939 -5.061 1.00 90.56 616 ILE A C 1
ATOM 4866 O O . ILE A 1 616 ? -9.357 22.078 -4.091 1.00 90.56 616 ILE A O 1
ATOM 4870 N N . PRO A 1 617 ? -10.538 23.011 -5.760 1.00 85.75 617 PRO A N 1
ATOM 4871 C CA . PRO A 1 617 ? -10.090 24.375 -5.458 1.00 85.75 617 PRO A CA 1
ATOM 4872 C C . PRO A 1 617 ? -10.468 24.853 -4.050 1.00 85.75 617 PRO A C 1
ATOM 4874 O O . PRO A 1 617 ? -9.594 25.246 -3.280 1.00 85.75 617 PRO A O 1
ATOM 4877 N N . GLU A 1 618 ? -11.746 24.760 -3.678 1.00 85.62 618 GLU A N 1
ATOM 4878 C CA . GLU A 1 618 ? -12.269 25.281 -2.413 1.00 85.62 618 GLU A CA 1
ATOM 4879 C C . GLU A 1 618 ? -13.205 24.260 -1.757 1.00 85.62 618 GLU A C 1
ATOM 4881 O O . GLU A 1 618 ? -14.047 23.655 -2.415 1.00 85.62 618 GLU A O 1
ATOM 4886 N N . LEU A 1 619 ? -13.035 24.057 -0.450 1.00 87.88 619 LEU A N 1
ATOM 4887 C CA . LEU A 1 619 ? -13.918 23.248 0.388 1.00 87.88 619 LEU A CA 1
ATOM 4888 C C . LEU A 1 619 ? -14.168 24.028 1.672 1.00 87.88 619 LEU A C 1
ATOM 4890 O O . LEU A 1 619 ? -13.215 24.365 2.375 1.00 87.88 619 LEU A O 1
ATOM 4894 N N . TYR A 1 620 ? -15.430 24.305 1.975 1.00 86.12 620 TYR A N 1
ATOM 4895 C CA . TYR A 1 620 ? -15.828 25.138 3.108 1.00 86.12 620 TYR A CA 1
ATOM 4896 C C . TYR A 1 620 ? -16.599 24.347 4.163 1.00 86.12 620 TYR A C 1
ATOM 4898 O O . TYR A 1 620 ? -17.438 23.508 3.821 1.00 86.12 620 TYR A O 1
ATOM 4906 N N . SER A 1 621 ? -16.343 24.639 5.441 1.00 80.88 621 SER A N 1
ATOM 4907 C CA . SER A 1 621 ? -17.169 24.185 6.561 1.00 80.88 621 SER A CA 1
ATOM 4908 C C . SER A 1 621 ? -18.424 25.060 6.713 1.00 80.88 621 SER A C 1
ATOM 4910 O O . SER A 1 621 ? -18.620 26.041 5.990 1.00 80.88 621 SER A O 1
ATOM 4912 N N . GLU A 1 622 ? -19.313 24.685 7.637 1.00 69.50 622 GLU A N 1
ATOM 4913 C CA . GLU A 1 622 ? -20.457 25.529 8.023 1.00 69.50 622 GLU A CA 1
ATOM 4914 C C . GLU A 1 622 ? -20.068 26.659 8.984 1.00 69.50 622 GLU A C 1
ATOM 4916 O O . GLU A 1 622 ? -20.863 27.570 9.213 1.00 69.50 622 GLU A O 1
ATOM 4921 N N . ASP A 1 623 ? -18.861 26.612 9.547 1.00 72.44 623 ASP A N 1
ATOM 4922 C CA . ASP A 1 623 ? -18.394 27.613 10.495 1.00 72.44 623 ASP A CA 1
ATOM 4923 C C . ASP A 1 623 ? -18.120 28.931 9.772 1.00 72.44 623 ASP A C 1
ATOM 4925 O O . ASP A 1 623 ? -17.586 28.956 8.660 1.00 72.44 623 ASP A O 1
ATOM 4929 N N . LEU A 1 624 ? -18.475 30.037 10.422 1.00 72.69 624 LEU A N 1
ATOM 4930 C CA . LEU A 1 624 ? -18.266 31.378 9.894 1.00 72.69 624 LEU A CA 1
ATOM 4931 C C . LEU A 1 624 ? -17.103 32.060 10.621 1.00 72.69 624 LEU A C 1
ATOM 4933 O O . LEU A 1 624 ? -16.943 31.914 11.834 1.00 72.69 624 LEU A O 1
ATOM 4937 N N . ASP A 1 625 ? -16.301 32.823 9.883 1.00 71.56 625 ASP A N 1
ATOM 4938 C CA . ASP A 1 625 ? -15.304 33.721 10.454 1.00 71.56 625 ASP A CA 1
ATOM 4939 C C . ASP A 1 625 ? -15.969 34.934 11.137 1.00 71.56 625 ASP A C 1
ATOM 4941 O O . ASP A 1 625 ? -17.182 35.151 11.070 1.00 71.56 625 ASP A O 1
ATOM 4945 N N . SER A 1 626 ? -15.161 35.776 11.785 1.00 70.81 626 SER A N 1
ATOM 4946 C CA . SER A 1 626 ? -15.631 37.003 12.445 1.00 70.81 626 SER A CA 1
ATOM 4947 C C . SER A 1 626 ? -16.252 38.040 11.496 1.00 70.81 626 SER A C 1
ATOM 4949 O O . SER A 1 626 ? -16.781 39.048 11.963 1.00 70.81 626 SER A O 1
ATOM 4951 N N . ARG A 1 627 ? -16.194 37.815 10.179 1.00 72.19 627 ARG A N 1
ATOM 4952 C CA . ARG A 1 627 ? -16.752 38.662 9.119 1.00 72.19 627 ARG A CA 1
ATOM 4953 C C . ARG A 1 627 ? -17.953 38.012 8.416 1.00 72.19 627 ARG A C 1
ATOM 4955 O O . ARG A 1 627 ? -18.514 38.634 7.519 1.00 72.19 627 ARG A O 1
ATOM 4962 N N . GLY A 1 628 ? -18.360 36.806 8.819 1.00 71.62 628 GLY A N 1
ATOM 4963 C CA . GLY A 1 628 ? -19.485 36.072 8.238 1.00 71.62 628 GLY A CA 1
ATOM 4964 C C . GLY A 1 628 ? -19.152 35.238 6.993 1.00 71.62 628 GLY A C 1
ATOM 4965 O O . GLY A 1 628 ? -20.077 34.741 6.353 1.00 71.62 628 GLY A O 1
ATOM 4966 N N . ASN A 1 629 ? -17.875 35.057 6.638 1.00 76.88 629 ASN A N 1
ATOM 4967 C CA . ASN A 1 629 ? -17.470 34.168 5.542 1.00 76.88 629 ASN A CA 1
ATOM 4968 C C . ASN A 1 629 ? -17.325 32.732 6.038 1.00 76.88 629 ASN A C 1
ATOM 4970 O O . ASN A 1 629 ? -16.887 32.511 7.164 1.00 76.88 629 ASN A O 1
ATOM 4974 N N . ARG A 1 630 ? -17.617 31.744 5.187 1.00 77.75 630 ARG A N 1
ATOM 4975 C CA . ARG A 1 630 ? -17.397 30.334 5.534 1.00 77.75 630 ARG A CA 1
ATOM 4976 C C . ARG A 1 630 ? -15.909 30.025 5.671 1.00 77.75 630 ARG A C 1
ATOM 4978 O O . ARG A 1 630 ? -15.106 30.429 4.830 1.00 77.75 630 ARG A O 1
ATOM 4985 N N . LEU A 1 631 ? -15.553 29.280 6.710 1.00 82.62 631 LEU A N 1
ATOM 4986 C CA . LEU A 1 631 ? -14.183 28.850 6.954 1.00 82.62 631 LEU A CA 1
ATOM 4987 C C . LEU A 1 631 ? -13.786 27.698 6.015 1.00 82.62 631 LEU A C 1
ATOM 4989 O O . LEU A 1 631 ? -14.618 26.841 5.708 1.00 82.62 631 LEU A O 1
ATOM 4993 N N . PRO A 1 632 ? -12.523 27.633 5.555 1.00 86.69 632 PRO A N 1
ATOM 4994 C CA . PRO A 1 632 ? -12.015 26.470 4.834 1.00 86.69 632 PRO A CA 1
ATOM 4995 C C . PRO A 1 632 ? -12.093 25.197 5.684 1.00 86.69 632 PRO A C 1
ATOM 4997 O O . PRO A 1 632 ? -11.772 25.209 6.873 1.00 86.69 632 PRO A O 1
ATOM 5000 N N . PHE A 1 633 ? -12.483 24.084 5.068 1.00 87.00 633 PHE A N 1
ATOM 5001 C CA . PHE A 1 633 ? -12.523 22.780 5.718 1.00 87.00 633 PHE A CA 1
ATOM 5002 C C . PHE A 1 633 ? -11.143 22.111 5.707 1.00 87.00 633 PHE A C 1
ATOM 5004 O O . PHE A 1 633 ? -10.448 22.099 4.687 1.00 87.00 633 PHE A O 1
ATOM 5011 N N . ASP A 1 634 ? -10.761 21.503 6.832 1.00 87.25 634 ASP A N 1
ATOM 5012 C CA . ASP A 1 634 ? -9.529 20.720 6.929 1.00 87.25 634 ASP A CA 1
ATOM 5013 C C . ASP A 1 634 ? -9.648 19.416 6.125 1.00 87.25 634 ASP A C 1
ATOM 5015 O O . ASP A 1 634 ? -10.292 18.444 6.530 1.00 87.25 634 ASP A O 1
ATOM 5019 N N . ARG A 1 635 ? -8.977 19.385 4.971 1.00 89.75 635 ARG A N 1
ATOM 5020 C CA . ARG A 1 635 ? -8.963 18.248 4.041 1.00 89.75 635 ARG A CA 1
ATOM 5021 C C . ARG A 1 635 ? -8.400 16.970 4.656 1.00 89.75 635 ARG A C 1
ATOM 5023 O O . ARG A 1 635 ? -8.765 15.885 4.214 1.00 89.75 635 ARG A O 1
ATOM 5030 N N . THR A 1 636 ? -7.569 17.063 5.697 1.00 84.69 636 THR A N 1
ATOM 5031 C CA . THR A 1 636 ? -7.005 15.878 6.367 1.00 84.69 636 THR A CA 1
ATOM 5032 C C . THR A 1 636 ? -8.069 15.043 7.087 1.00 84.69 636 THR A C 1
ATOM 5034 O O . THR A 1 636 ? -7.852 13.859 7.360 1.00 84.69 636 THR A O 1
ATOM 5037 N N . LEU A 1 637 ? -9.249 15.623 7.330 1.00 87.69 637 LEU A N 1
ATOM 5038 C CA . LEU A 1 637 ? -10.414 14.941 7.892 1.00 87.69 637 LEU A CA 1
ATOM 5039 C C . LEU A 1 637 ? -11.213 14.149 6.841 1.00 87.69 637 LEU A C 1
ATOM 5041 O O . LEU A 1 637 ? -12.107 13.384 7.205 1.00 87.69 637 LEU A O 1
ATOM 5045 N N . ILE A 1 638 ? -10.880 14.274 5.551 1.00 91.25 638 ILE A N 1
ATOM 5046 C CA . ILE A 1 638 ? -11.519 13.541 4.453 1.00 91.25 638 ILE A CA 1
ATOM 5047 C C . ILE A 1 638 ? -10.668 12.318 4.107 1.00 91.25 638 ILE A C 1
ATOM 5049 O O . ILE A 1 638 ? -9.673 12.392 3.398 1.00 91.25 638 ILE A O 1
ATOM 5053 N N . TYR A 1 639 ? -11.077 11.157 4.608 1.00 91.75 639 TYR A N 1
ATOM 5054 C CA . TYR A 1 639 ? -10.443 9.868 4.323 1.00 91.75 639 TYR A CA 1
ATOM 5055 C C . TYR A 1 639 ? -11.517 8.775 4.237 1.00 91.75 639 TYR A C 1
ATOM 5057 O O . TYR A 1 639 ? -12.606 8.960 4.780 1.00 91.75 639 TYR A O 1
ATOM 5065 N N . PRO A 1 640 ? -11.258 7.604 3.615 1.00 92.75 640 PRO A N 1
ATOM 5066 C CA . PRO A 1 640 ? -12.316 6.630 3.328 1.00 92.75 640 PRO A CA 1
ATOM 5067 C C . PRO A 1 640 ? -13.159 6.254 4.558 1.00 92.75 640 PRO A C 1
ATOM 5069 O O . PRO A 1 640 ? -14.381 6.312 4.544 1.00 92.75 640 PRO A O 1
ATOM 5072 N N . TYR A 1 641 ? -12.516 5.962 5.689 1.00 91.38 641 TYR A N 1
ATOM 5073 C CA . TYR A 1 641 ? -13.242 5.547 6.891 1.00 91.38 641 TYR A CA 1
ATOM 5074 C C . TYR A 1 641 ? -14.131 6.654 7.500 1.00 91.38 641 TYR A C 1
ATOM 5076 O O . TYR A 1 641 ? -15.089 6.327 8.200 1.00 91.38 641 TYR A O 1
ATOM 5084 N N . ALA A 1 642 ? -13.879 7.935 7.209 1.00 90.56 642 ALA A N 1
ATOM 5085 C CA . ALA A 1 642 ? -14.710 9.051 7.666 1.00 90.56 642 ALA A CA 1
ATOM 5086 C C . ALA A 1 642 ? -16.139 8.986 7.095 1.00 90.56 642 ALA A C 1
ATOM 5088 O O . ALA A 1 642 ? -17.097 9.281 7.806 1.00 90.56 642 ALA A O 1
ATOM 5089 N N . PHE A 1 643 ? -16.321 8.474 5.870 1.00 91.75 643 PHE A N 1
ATOM 5090 C CA . PHE A 1 643 ? -17.650 8.297 5.265 1.00 91.75 643 PHE A CA 1
ATOM 5091 C C . PHE A 1 643 ? -18.537 7.319 6.040 1.00 91.75 643 PHE A C 1
ATOM 5093 O O . PHE A 1 643 ? -19.754 7.478 6.076 1.00 91.75 643 PHE A O 1
ATOM 5100 N N . ARG A 1 644 ? -17.945 6.338 6.733 1.00 91.06 644 ARG A N 1
ATOM 5101 C CA . ARG A 1 644 ? -18.690 5.458 7.643 1.00 91.06 644 ARG A CA 1
ATOM 5102 C C . ARG A 1 644 ? -19.210 6.210 8.873 1.00 91.06 644 ARG A C 1
ATOM 5104 O O . ARG A 1 644 ? -20.301 5.895 9.345 1.00 91.06 644 ARG A O 1
ATOM 5111 N N . HIS A 1 645 ? -18.452 7.182 9.386 1.00 86.44 645 HIS A N 1
ATOM 5112 C CA . HIS A 1 645 ? -18.919 8.072 10.454 1.00 86.44 645 HIS A CA 1
ATOM 5113 C C . HIS A 1 645 ? -20.019 9.007 9.939 1.00 86.44 645 HIS A C 1
ATOM 5115 O O . HIS A 1 645 ? -21.075 9.083 10.557 1.00 86.44 645 HIS A O 1
ATOM 5121 N N . SER A 1 646 ? -19.836 9.631 8.770 1.00 84.44 646 SER A N 1
ATOM 5122 C CA . SER A 1 646 ? -20.867 10.471 8.138 1.00 84.44 646 SER A CA 1
ATOM 5123 C C . SER A 1 646 ? -22.169 9.720 7.885 1.00 84.44 646 SER A C 1
ATOM 5125 O O . SER A 1 646 ? -23.242 10.229 8.192 1.00 84.44 646 SER A O 1
ATOM 5127 N N . PHE A 1 647 ? -22.085 8.483 7.391 1.00 85.62 647 PHE A N 1
ATOM 5128 C CA . PHE A 1 647 ? -23.251 7.631 7.191 1.00 85.62 647 PHE A CA 1
ATOM 5129 C C . PHE A 1 647 ? -24.009 7.410 8.509 1.00 85.62 647 PHE A C 1
ATOM 5131 O O . PHE A 1 647 ? -25.215 7.623 8.569 1.00 85.62 647 PHE A O 1
ATOM 5138 N N . ALA A 1 648 ? -23.317 7.048 9.594 1.00 81.62 648 ALA A N 1
ATOM 5139 C CA . ALA A 1 648 ? -23.965 6.865 10.892 1.00 81.62 648 ALA A CA 1
ATOM 5140 C C . ALA A 1 648 ? -24.559 8.169 11.449 1.00 81.62 648 ALA A C 1
ATOM 5142 O O . ALA A 1 648 ? -25.671 8.157 11.977 1.00 81.62 648 ALA A O 1
ATOM 5143 N N . GLN A 1 649 ? -23.838 9.284 11.295 1.00 78.31 649 GLN A N 1
ATOM 5144 C CA . GLN A 1 649 ? -24.278 10.613 11.708 1.00 78.31 649 GLN A CA 1
ATOM 5145 C C . GLN A 1 649 ? -25.577 11.013 11.005 1.00 78.31 649 GLN A C 1
ATOM 5147 O O . GLN A 1 649 ? -26.531 11.379 11.681 1.00 78.31 649 GLN A O 1
ATOM 5152 N N . ARG A 1 650 ? -25.666 10.834 9.682 1.00 74.94 650 ARG A N 1
ATOM 5153 C CA . ARG A 1 650 ? -26.862 11.156 8.888 1.00 74.94 650 ARG A CA 1
ATOM 5154 C C . ARG A 1 650 ? -28.113 10.433 9.394 1.00 74.94 650 ARG A C 1
ATOM 5156 O O . ARG A 1 650 ? -29.165 11.046 9.553 1.00 74.94 650 ARG A O 1
ATOM 5163 N N . TYR A 1 651 ? -28.001 9.137 9.689 1.00 69.31 651 TYR A N 1
ATOM 5164 C CA . TYR A 1 651 ? -29.116 8.355 10.240 1.00 69.31 651 TYR A CA 1
ATOM 5165 C C . TYR A 1 651 ? -29.469 8.778 11.672 1.00 69.31 651 TYR A C 1
ATOM 5167 O O . TYR A 1 651 ? -30.647 8.823 12.034 1.00 69.31 651 TYR A O 1
ATOM 5175 N N . ALA A 1 652 ? -28.468 9.101 12.491 1.00 66.50 652 ALA A N 1
ATOM 5176 C CA . ALA A 1 652 ? -28.696 9.603 13.840 1.00 66.50 652 ALA A CA 1
ATOM 5177 C C . ALA A 1 652 ? -29.390 10.977 13.839 1.00 66.50 652 ALA A C 1
ATOM 5179 O O . ALA A 1 652 ? -30.320 11.190 14.623 1.00 66.50 652 ALA A O 1
ATOM 5180 N N . ASP A 1 653 ? -28.993 11.875 12.936 1.00 64.50 653 ASP A N 1
ATOM 5181 C CA . ASP A 1 653 ? -29.586 13.203 12.757 1.00 64.50 653 ASP A CA 1
ATOM 5182 C C . ASP A 1 653 ? -31.031 13.110 12.265 1.00 64.50 653 ASP A C 1
ATOM 5184 O O . ASP A 1 653 ? -31.900 13.802 12.800 1.00 64.50 653 ASP A O 1
ATOM 5188 N N . ALA A 1 654 ? -31.315 12.155 11.371 1.00 57.66 654 ALA A N 1
ATOM 5189 C CA . ALA A 1 654 ? -32.665 11.776 10.947 1.00 57.66 654 ALA A CA 1
ATOM 5190 C C . ALA A 1 654 ? -33.506 11.100 12.054 1.00 57.66 654 ALA A C 1
ATOM 5192 O O . ALA A 1 654 ? -34.651 10.717 11.831 1.00 57.66 654 ALA A O 1
ATOM 5193 N N . GLY A 1 655 ? -32.957 10.935 13.263 1.00 51.34 655 GLY A N 1
ATOM 5194 C CA . GLY A 1 655 ? -33.689 10.458 14.433 1.00 51.34 655 GLY A CA 1
ATOM 5195 C C . GLY A 1 655 ? -33.813 8.938 14.550 1.00 51.34 655 GLY A C 1
ATOM 5196 O O . GLY A 1 655 ? -34.457 8.471 15.497 1.00 51.34 655 GLY A O 1
ATOM 5197 N N . VAL A 1 656 ? -33.164 8.165 13.669 1.00 58.09 656 VAL A N 1
ATOM 5198 C CA . VAL A 1 656 ? -33.237 6.696 13.649 1.00 58.09 656 VAL A CA 1
ATOM 5199 C C . VAL A 1 656 ? -32.814 6.110 14.999 1.00 58.09 656 VAL A C 1
ATOM 5201 O O . VAL A 1 656 ? -31.871 6.569 15.650 1.00 58.09 656 VAL A O 1
ATOM 5204 N N . ARG A 1 657 ? -33.563 5.102 15.464 1.00 56.84 657 ARG A N 1
ATOM 5205 C CA . ARG A 1 657 ? -33.290 4.421 16.738 1.00 56.84 657 ARG A CA 1
ATOM 5206 C C . ARG A 1 657 ? -31.913 3.757 16.700 1.00 56.84 657 ARG A C 1
ATOM 5208 O O . ARG A 1 657 ? -31.544 3.153 15.694 1.00 56.84 657 ARG A O 1
ATOM 5215 N N . VAL A 1 658 ? -31.165 3.835 17.802 1.00 63.81 658 VAL A N 1
ATOM 5216 C CA . VAL A 1 658 ? -29.772 3.358 17.851 1.00 63.81 658 VAL A CA 1
ATOM 5217 C C . VAL A 1 658 ? -29.670 1.846 17.630 1.00 63.81 658 VAL A C 1
ATOM 5219 O O . VAL A 1 658 ? -28.696 1.372 17.053 1.00 63.81 658 VAL A O 1
ATOM 5222 N N . GLU A 1 659 ? -30.698 1.089 18.014 1.00 66.25 659 GLU A N 1
ATOM 5223 C CA . GLU A 1 659 ? -30.799 -0.353 17.788 1.00 66.25 659 GLU A CA 1
ATOM 5224 C C . GLU A 1 659 ? -30.923 -0.669 16.296 1.00 66.25 659 GLU A C 1
ATOM 5226 O O . GLU A 1 659 ? -30.263 -1.578 15.803 1.00 66.25 659 GLU A O 1
ATOM 5231 N N . VAL A 1 660 ? -31.703 0.128 15.561 1.00 67.69 660 VAL A N 1
ATOM 5232 C CA . VAL A 1 660 ? -31.853 -0.005 14.105 1.00 67.69 660 VAL A CA 1
ATOM 5233 C C . VAL A 1 660 ? -30.557 0.409 13.408 1.00 67.69 660 VAL A C 1
ATOM 5235 O O . VAL A 1 660 ? -30.057 -0.316 12.553 1.00 67.69 660 VAL A O 1
ATOM 5238 N N . LEU A 1 661 ? -29.945 1.520 13.828 1.00 74.25 661 LEU A N 1
ATOM 5239 C CA . LEU A 1 661 ? -28.658 1.960 13.284 1.00 74.25 661 LEU A CA 1
ATOM 5240 C C . LEU A 1 661 ? -27.538 0.938 13.544 1.00 74.25 661 LEU A C 1
ATOM 5242 O O . LEU A 1 661 ? -26.684 0.727 12.686 1.00 74.25 661 LEU A O 1
ATOM 5246 N N . LYS A 1 662 ? -27.544 0.262 14.699 1.00 82.25 662 LYS A N 1
ATOM 5247 C CA . LYS A 1 662 ? -26.624 -0.842 15.011 1.00 82.25 662 LYS A CA 1
ATOM 5248 C C . LYS A 1 662 ? -26.763 -1.985 13.999 1.00 82.25 662 LYS A C 1
ATOM 5250 O O . LYS A 1 662 ? -25.730 -2.474 13.538 1.00 82.25 662 LYS A O 1
ATOM 5255 N N . GLU A 1 663 ? -27.986 -2.381 13.642 1.00 79.38 663 GLU A N 1
ATOM 5256 C CA . GLU A 1 663 ? -28.217 -3.416 12.622 1.00 79.38 663 GLU A CA 1
ATOM 5257 C C . GLU A 1 663 ? -27.748 -2.952 11.235 1.00 79.38 663 GLU A C 1
ATOM 5259 O O . GLU A 1 663 ? -26.979 -3.657 10.582 1.00 79.38 663 GLU A O 1
ATOM 5264 N N . ILE A 1 664 ? -28.085 -1.722 10.828 1.00 80.62 664 ILE A N 1
ATOM 5265 C CA . ILE A 1 664 ? -27.634 -1.133 9.552 1.00 80.62 664 ILE A CA 1
ATOM 5266 C C . ILE A 1 664 ? -26.096 -1.105 9.479 1.00 80.62 664 ILE A C 1
ATOM 5268 O O . ILE A 1 664 ? -25.496 -1.441 8.453 1.00 80.62 664 ILE A O 1
ATOM 5272 N N . MET A 1 665 ? -25.425 -0.745 10.575 1.00 84.38 665 MET A N 1
ATOM 5273 C CA . MET A 1 665 ? -23.961 -0.702 10.685 1.00 84.38 665 MET A CA 1
ATOM 5274 C C . MET A 1 665 ? -23.311 -2.089 10.853 1.00 84.38 665 MET A C 1
ATOM 5276 O O . MET A 1 665 ? -22.079 -2.186 10.801 1.00 84.38 665 MET A O 1
ATOM 5280 N N . ASP A 1 666 ? -24.103 -3.151 11.032 1.00 86.94 666 ASP A N 1
ATOM 5281 C CA . ASP A 1 666 ? -23.690 -4.523 11.362 1.00 86.94 666 ASP A CA 1
ATOM 5282 C C . ASP A 1 666 ? -22.738 -4.584 12.578 1.00 86.94 666 ASP A C 1
ATOM 5284 O O . ASP A 1 666 ? -21.668 -5.209 12.565 1.00 86.94 666 ASP A O 1
ATOM 5288 N N . HIS A 1 667 ? -23.107 -3.881 13.651 1.00 84.31 667 HIS A N 1
ATOM 5289 C CA . HIS A 1 667 ? -22.407 -3.913 14.936 1.00 84.31 667 HIS A C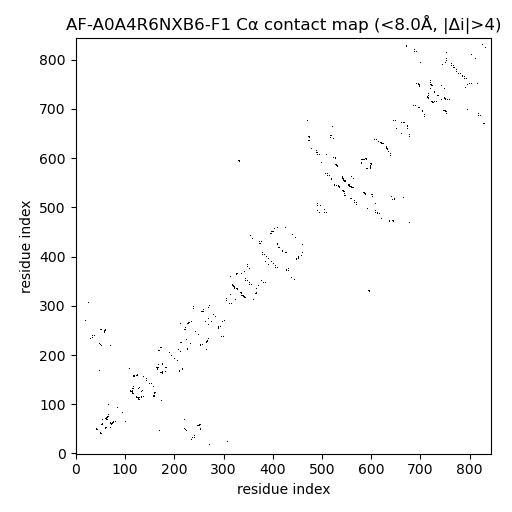A 1
ATOM 5290 C C . HIS A 1 667 ? -23.028 -4.936 15.893 1.00 84.31 667 HIS A C 1
ATOM 5292 O O . HIS A 1 667 ? -24.230 -5.161 15.894 1.00 84.31 667 HIS A O 1
ATOM 5298 N N . VAL A 1 668 ? -22.203 -5.545 16.752 1.00 80.44 668 VAL A N 1
ATOM 5299 C CA . VAL A 1 668 ? -22.694 -6.476 17.789 1.00 80.44 668 VAL A CA 1
ATOM 5300 C C . VAL A 1 668 ? -23.189 -5.709 19.015 1.00 80.44 668 VAL A C 1
ATOM 5302 O O . VAL A 1 668 ? -24.239 -6.028 19.562 1.00 80.44 668 VAL A O 1
ATOM 5305 N N . GLN A 1 669 ? -22.451 -4.678 19.429 1.00 71.75 669 GLN A N 1
ATOM 5306 C CA . GLN A 1 669 ? -22.746 -3.890 20.622 1.00 71.75 669 GLN A CA 1
ATOM 5307 C C . GLN A 1 669 ? -23.221 -2.487 20.243 1.00 71.75 669 GLN A C 1
ATOM 5309 O O . GLN A 1 669 ? -22.633 -1.841 19.376 1.00 71.75 669 GLN A O 1
ATOM 5314 N N . VAL A 1 670 ? -24.256 -1.999 20.933 1.00 64.88 670 VAL A N 1
ATOM 5315 C CA . VAL A 1 670 ? -24.793 -0.635 20.762 1.00 64.88 670 VAL A CA 1
ATOM 5316 C C . VAL A 1 670 ? -23.733 0.422 21.084 1.00 64.88 670 VAL A C 1
ATOM 5318 O O . VAL A 1 670 ? -23.617 1.404 20.353 1.00 64.88 670 VAL A O 1
ATOM 5321 N N . SER A 1 671 ? -22.890 0.166 22.091 1.00 64.00 671 SER A N 1
ATOM 5322 C CA . SER A 1 671 ? -21.759 1.029 22.454 1.00 64.00 671 SER A CA 1
ATOM 5323 C C . SER A 1 671 ? -20.812 1.284 21.281 1.00 64.00 671 SER A C 1
ATOM 5325 O O . SER A 1 671 ? -20.336 2.398 21.098 1.00 64.00 671 SER A O 1
ATOM 5327 N N . THR A 1 672 ? -20.601 0.281 20.419 1.00 71.00 672 THR A N 1
ATOM 5328 C CA . THR A 1 672 ? -19.795 0.451 19.206 1.00 71.00 672 THR A CA 1
ATOM 5329 C C . THR A 1 672 ? -20.453 1.420 18.230 1.00 71.00 672 THR A C 1
ATOM 5331 O O . THR A 1 672 ? -19.742 2.184 17.600 1.00 71.00 672 THR A O 1
ATOM 5334 N N . THR A 1 673 ? -21.781 1.398 18.076 1.00 69.38 673 THR A N 1
ATOM 5335 C CA . THR A 1 673 ? -22.520 2.286 17.157 1.00 69.38 673 THR A CA 1
ATOM 5336 C C . THR A 1 673 ? -22.539 3.727 17.640 1.00 69.38 673 THR A C 1
ATOM 5338 O O . THR A 1 673 ? -22.413 4.636 16.826 1.00 69.38 673 THR A O 1
ATOM 5341 N N . MET A 1 674 ? -22.653 3.937 18.948 1.00 67.81 674 MET A N 1
ATOM 5342 C CA . MET A 1 674 ? -22.650 5.271 19.550 1.00 67.81 674 MET A CA 1
ATOM 5343 C C . MET A 1 674 ? -21.353 6.041 19.288 1.00 67.81 674 MET A C 1
ATOM 5345 O O . MET A 1 674 ? -21.412 7.243 19.078 1.00 67.81 674 MET A O 1
ATOM 5349 N N . GLY A 1 675 ? -20.206 5.358 19.197 1.00 68.31 675 GLY A N 1
ATOM 5350 C CA . GLY A 1 675 ? -18.935 5.995 18.827 1.00 68.31 675 GLY A CA 1
ATOM 5351 C C . GLY A 1 675 ? -18.881 6.532 17.387 1.00 68.31 675 GLY A C 1
ATOM 5352 O O . GLY A 1 675 ? -17.924 7.206 17.020 1.00 68.31 675 GLY A O 1
ATOM 5353 N N . TYR A 1 676 ? -19.882 6.249 16.538 1.00 65.56 676 TYR A N 1
ATOM 5354 C CA . TYR A 1 676 ? -19.886 6.702 15.140 1.00 65.56 676 TYR A CA 1
ATOM 5355 C C . TYR A 1 676 ? -20.646 8.006 14.897 1.00 65.56 676 TYR A C 1
ATOM 5357 O O . TYR A 1 676 ? -20.518 8.543 13.799 1.00 65.56 676 TYR A O 1
ATOM 5365 N N . PHE A 1 677 ? -21.409 8.518 15.865 1.00 64.00 677 PHE A N 1
ATOM 5366 C CA . PHE A 1 677 ? -22.188 9.743 15.690 1.00 64.00 677 PHE A CA 1
ATOM 5367 C C . PHE A 1 677 ? -22.240 10.589 16.965 1.00 64.00 677 PHE A C 1
ATOM 5369 O O . PHE A 1 677 ? -22.193 10.093 18.087 1.00 64.00 677 PHE A O 1
ATOM 5376 N N . LYS A 1 678 ? -22.380 11.899 16.784 1.00 66.56 678 LYS A N 1
ATOM 5377 C CA . LYS A 1 678 ? -22.517 12.899 17.836 1.00 66.56 678 LYS A CA 1
ATOM 5378 C C . LYS A 1 678 ? -23.992 13.087 18.182 1.00 66.56 678 LYS A C 1
ATOM 5380 O O . LYS A 1 678 ? -24.800 13.423 17.320 1.00 66.56 678 LYS A O 1
ATOM 5385 N N . VAL A 1 679 ? -24.328 13.000 19.468 1.00 58.34 679 VAL A N 1
ATOM 5386 C CA . VAL A 1 679 ? -25.490 13.723 20.007 1.00 58.34 679 VAL A CA 1
ATOM 5387 C C . VAL A 1 679 ? -25.009 15.139 20.310 1.00 58.34 679 VAL A C 1
ATOM 5389 O O . VAL A 1 679 ? -24.117 15.318 21.140 1.00 58.34 679 VAL A O 1
ATOM 5392 N N . THR A 1 680 ? -25.508 16.160 19.609 1.00 53.50 680 THR A N 1
ATOM 5393 C CA . THR A 1 680 ? -24.954 17.514 19.765 1.00 53.50 680 THR A CA 1
ATOM 5394 C C . THR A 1 680 ? -25.121 18.018 21.204 1.00 53.50 680 THR A C 1
ATOM 5396 O O . THR A 1 680 ? -26.171 17.864 21.828 1.00 53.50 680 THR A O 1
ATOM 5399 N N . LEU A 1 681 ? -24.070 18.642 21.751 1.00 48.16 681 LEU A N 1
ATOM 5400 C CA . LEU A 1 681 ? -24.083 19.275 23.078 1.00 48.16 681 LEU A CA 1
ATOM 5401 C C . LEU A 1 681 ? -25.213 20.311 23.198 1.00 48.16 681 LEU A C 1
ATOM 5403 O O . LEU A 1 681 ? -25.790 20.453 24.271 1.00 48.16 681 LEU A O 1
ATOM 5407 N N . ALA A 1 682 ? -25.561 20.972 22.089 1.00 50.72 682 ALA A N 1
ATOM 5408 C CA . ALA A 1 682 ? -26.722 21.850 21.975 1.00 50.72 682 ALA A CA 1
ATOM 5409 C C . ALA A 1 682 ? -28.040 21.088 22.198 1.00 50.72 682 ALA A C 1
ATOM 5411 O O . ALA A 1 682 ? -28.788 21.445 23.100 1.00 50.72 682 ALA A O 1
ATOM 5412 N N . ARG A 1 683 ? -28.267 19.971 21.492 1.00 60.81 683 ARG A N 1
ATOM 5413 C CA . ARG A 1 683 ? -29.480 19.146 21.631 1.00 60.81 683 ARG A CA 1
ATOM 5414 C C . ARG A 1 683 ? -29.579 18.474 23.003 1.00 60.81 683 ARG A C 1
ATOM 5416 O O . ARG A 1 683 ? -30.667 18.351 23.555 1.00 60.81 683 ARG A O 1
ATOM 5423 N N . LYS A 1 684 ? -28.443 18.100 23.612 1.00 63.59 684 LYS A N 1
ATOM 5424 C CA . LYS A 1 684 ? -28.389 17.658 25.020 1.00 63.59 684 LYS A CA 1
ATOM 5425 C C . LYS A 1 684 ? -28.764 18.797 25.974 1.00 63.59 684 LYS A C 1
ATOM 5427 O O . LYS A 1 684 ? -29.533 18.562 26.899 1.00 63.59 684 LYS A O 1
ATOM 5432 N N . ARG A 1 685 ? -28.237 20.012 25.774 1.00 63.12 685 ARG A N 1
ATOM 5433 C CA . ARG A 1 685 ? -28.552 21.189 26.606 1.00 63.12 685 ARG A CA 1
ATOM 5434 C C . ARG A 1 685 ? -30.022 21.588 26.493 1.00 63.12 685 ARG A C 1
ATOM 5436 O O . ARG A 1 685 ? -30.640 21.795 27.525 1.00 63.12 685 ARG A O 1
ATOM 5443 N N . GLU A 1 686 ? -30.581 21.612 25.290 1.00 71.81 686 GLU A N 1
ATOM 5444 C CA . GLU A 1 686 ? -31.992 21.919 25.024 1.00 71.81 686 GLU A CA 1
ATOM 5445 C C . GLU A 1 686 ? -32.938 20.866 25.622 1.00 71.81 686 GLU A C 1
ATOM 5447 O O . GLU A 1 686 ? -33.934 21.196 26.268 1.00 71.81 686 GLU A O 1
ATOM 5452 N N . ALA A 1 687 ? -32.585 19.581 25.511 1.00 78.50 687 ALA A N 1
ATOM 5453 C CA . ALA A 1 687 ? -33.352 18.511 26.140 1.00 78.50 687 ALA A CA 1
ATOM 5454 C C . ALA A 1 687 ? -33.302 18.579 27.678 1.00 78.50 687 ALA A C 1
ATOM 5456 O O . ALA A 1 687 ? -34.314 18.344 28.339 1.00 78.50 687 ALA A O 1
ATOM 5457 N N . VAL A 1 688 ? -32.144 18.923 28.263 1.00 78.75 688 VAL A N 1
ATOM 5458 C CA . VAL A 1 688 ? -32.020 19.173 29.711 1.00 78.75 688 VAL A CA 1
ATOM 5459 C C . VAL A 1 688 ? -32.821 20.407 30.123 1.00 78.75 688 VAL A C 1
ATOM 5461 O O . VAL A 1 688 ? -33.502 20.363 31.146 1.00 78.75 688 VAL A O 1
ATOM 5464 N N . GLU A 1 689 ? -32.761 21.483 29.338 1.00 83.00 689 GLU A N 1
ATOM 5465 C CA . GLU A 1 689 ? -33.511 22.719 29.572 1.00 83.00 689 GLU A CA 1
ATOM 5466 C C . GLU A 1 689 ? -35.015 22.456 29.594 1.00 83.00 689 GLU A C 1
ATOM 5468 O O . GLU A 1 689 ? -35.697 22.905 30.503 1.00 83.00 689 GLU A O 1
ATOM 5473 N N . THR A 1 690 ? -35.513 21.636 28.673 1.00 87.12 690 THR A N 1
ATOM 5474 C CA . THR A 1 690 ? -36.925 21.245 28.637 1.00 87.12 690 THR A CA 1
ATOM 5475 C C . THR A 1 690 ? -37.282 20.361 29.840 1.00 87.12 690 THR A C 1
ATOM 5477 O O . THR A 1 690 ? -38.198 20.658 30.602 1.00 87.12 690 THR A O 1
ATOM 5480 N N . ILE A 1 691 ? -36.530 19.280 30.086 1.00 88.44 691 ILE A N 1
ATOM 5481 C CA . ILE A 1 691 ? -36.898 18.261 31.089 1.00 88.44 691 ILE A CA 1
ATOM 5482 C C . ILE A 1 691 ? -36.770 18.753 32.535 1.00 88.44 691 ILE A C 1
ATOM 5484 O O . ILE A 1 691 ? -37.532 18.304 33.397 1.00 88.44 691 ILE A O 1
ATOM 5488 N N . ARG A 1 692 ? -35.863 19.694 32.833 1.00 82.06 692 ARG A N 1
ATOM 5489 C CA . ARG A 1 692 ? -35.633 20.182 34.209 1.00 82.06 692 ARG A CA 1
ATOM 5490 C C . ARG A 1 692 ? -36.882 20.776 34.873 1.00 82.06 692 ARG A C 1
ATOM 5492 O O . ARG A 1 692 ? -36.939 20.843 36.104 1.00 82.06 692 ARG A O 1
ATOM 5499 N N . HIS A 1 693 ? -37.866 21.199 34.079 1.00 87.88 693 HIS A N 1
ATOM 5500 C CA . HIS A 1 693 ? -39.130 21.769 34.544 1.00 87.88 693 HIS A CA 1
ATOM 5501 C C . HIS A 1 693 ? -40.192 20.720 34.911 1.00 87.88 693 HIS A C 1
ATOM 5503 O O . HIS A 1 693 ? -41.167 21.067 35.581 1.00 87.88 693 HIS A O 1
ATOM 5509 N N . HIS A 1 694 ? -39.988 19.448 34.552 1.00 91.19 694 HIS A N 1
ATOM 5510 C CA . HIS A 1 694 ? -40.951 18.356 34.760 1.00 91.19 694 HIS A CA 1
ATOM 5511 C C . HIS A 1 694 ? -40.447 17.290 35.747 1.00 91.19 694 HIS A C 1
ATOM 5513 O O . HIS A 1 694 ? -40.955 16.172 35.776 1.00 91.19 694 HIS A O 1
ATOM 5519 N N . VAL A 1 695 ? -39.443 17.624 36.563 1.00 89.25 695 VAL A N 1
ATOM 5520 C CA . VAL A 1 695 ? -38.933 16.754 37.633 1.00 89.25 695 VAL A CA 1
ATOM 5521 C C . VAL A 1 695 ? -39.915 16.737 38.806 1.00 89.25 695 VAL A C 1
ATOM 5523 O O . VAL A 1 695 ? -40.338 17.797 39.276 1.00 89.25 695 VAL A O 1
ATOM 5526 N N . LEU A 1 696 ? -40.231 15.545 39.312 1.00 90.88 696 LEU A N 1
ATOM 5527 C CA . LEU A 1 696 ? -41.088 15.331 40.482 1.00 90.88 696 LEU A CA 1
ATOM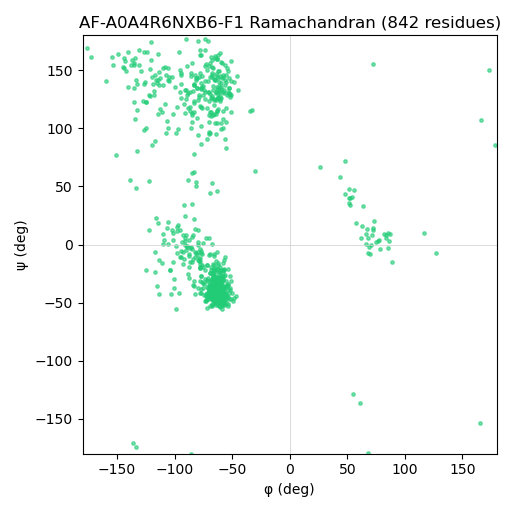 5528 C C . LEU A 1 696 ? -40.286 14.720 41.643 1.00 90.88 696 LEU A C 1
ATOM 5530 O O . LEU A 1 696 ? -39.181 14.214 41.452 1.00 90.88 696 LEU A O 1
ATOM 5534 N N . ASP A 1 697 ? -40.825 14.761 42.859 1.00 89.94 697 ASP A N 1
ATOM 5535 C CA . ASP A 1 697 ? -40.365 13.929 43.977 1.00 89.94 697 ASP A CA 1
ATOM 5536 C C . ASP A 1 697 ? -41.123 12.585 44.036 1.00 89.94 697 ASP A C 1
ATOM 5538 O O . ASP A 1 697 ? -42.045 12.329 43.259 1.00 89.94 697 ASP A O 1
ATOM 5542 N N . ARG A 1 698 ? -40.754 11.703 44.976 1.00 85.06 698 ARG A N 1
ATOM 5543 C CA . ARG A 1 698 ? -41.427 10.399 45.160 1.00 85.06 698 ARG A CA 1
ATOM 5544 C C . ARG A 1 698 ? -42.932 10.496 45.464 1.00 85.06 698 ARG A C 1
ATOM 5546 O O . ARG A 1 698 ? -43.641 9.511 45.293 1.00 85.06 698 ARG A O 1
ATOM 5553 N N . ALA A 1 699 ? -43.399 11.640 45.969 1.00 85.44 699 ALA A N 1
ATOM 5554 C CA . ALA A 1 699 ? -44.798 11.894 46.303 1.00 85.44 699 ALA A CA 1
ATOM 5555 C C . ALA A 1 699 ? -45.559 12.569 45.147 1.00 85.44 699 ALA A C 1
ATOM 5557 O O . ALA A 1 699 ? -46.738 12.872 45.298 1.00 85.44 699 ALA A O 1
ATOM 5558 N N . GLY A 1 700 ? -44.902 12.803 44.005 1.00 83.88 700 GLY A N 1
ATOM 5559 C CA . GLY A 1 700 ? -45.488 13.463 42.842 1.00 83.88 700 GLY A CA 1
ATOM 5560 C C . GLY A 1 700 ? -45.498 14.990 42.921 1.00 83.88 700 GLY A C 1
ATOM 5561 O O . GLY A 1 700 ? -46.101 15.633 42.068 1.00 83.88 700 GLY A O 1
ATOM 5562 N N . ARG A 1 701 ? -44.834 15.598 43.913 1.00 87.38 701 ARG A N 1
ATOM 5563 C CA . ARG A 1 701 ? -44.766 17.061 44.034 1.00 87.38 701 ARG A CA 1
ATOM 5564 C C . ARG A 1 701 ? -43.682 17.622 43.103 1.00 87.38 701 ARG A C 1
ATOM 5566 O O . ARG A 1 701 ? -42.628 16.993 42.976 1.00 87.38 701 ARG A O 1
ATOM 5573 N N . PRO A 1 702 ? -43.884 18.801 42.486 1.00 86.25 702 PRO A N 1
ATOM 5574 C CA . PRO A 1 702 ? -42.879 19.418 41.624 1.00 86.25 702 PRO A CA 1
ATOM 5575 C C . PRO A 1 702 ? -41.550 19.661 42.349 1.00 86.25 702 PRO A C 1
ATOM 5577 O O . PRO A 1 702 ? -41.513 20.254 43.425 1.00 86.25 702 PRO A O 1
ATOM 5580 N N . ALA A 1 703 ? -40.449 19.246 41.728 1.00 83.44 703 ALA A N 1
ATOM 5581 C CA . ALA A 1 703 ? -39.090 19.378 42.250 1.00 83.44 703 ALA A CA 1
ATOM 5582 C C . ALA A 1 703 ? -38.135 19.916 41.169 1.00 83.44 703 ALA A C 1
ATOM 5584 O O . ALA A 1 703 ? -37.067 19.357 40.912 1.00 83.44 703 ALA A O 1
ATOM 5585 N N . LYS A 1 704 ? -38.563 20.998 40.507 1.00 83.44 704 LYS A N 1
ATOM 5586 C CA . LYS A 1 704 ? -37.886 21.620 39.359 1.00 83.44 704 LYS A CA 1
ATOM 5587 C C . LYS A 1 704 ? -36.461 22.064 39.710 1.00 83.44 704 LYS A C 1
ATOM 5589 O O . LYS A 1 704 ? -36.216 22.582 40.799 1.00 83.44 704 LYS A O 1
ATOM 5594 N N . ALA A 1 705 ? -35.530 21.933 38.766 1.00 72.19 705 ALA A N 1
ATOM 5595 C CA . ALA A 1 705 ? -34.175 22.460 38.936 1.00 72.19 705 ALA A CA 1
ATOM 5596 C C . ALA A 1 705 ? -34.065 23.904 38.412 1.00 72.19 705 ALA A C 1
ATOM 5598 O O . ALA A 1 705 ? -34.472 24.204 37.289 1.00 72.19 705 ALA A O 1
ATOM 5599 N N . GLY A 1 706 ? -33.456 24.791 39.209 1.00 65.19 706 GLY A N 1
ATOM 5600 C CA . GLY A 1 706 ? -33.344 26.225 38.898 1.00 65.19 706 GLY A CA 1
ATOM 5601 C C . GLY A 1 706 ? -32.506 26.561 37.657 1.00 65.19 706 GLY A C 1
ATOM 5602 O O . GLY A 1 706 ? -32.720 27.601 37.044 1.00 65.19 706 GLY A O 1
ATOM 5603 N N . SER A 1 707 ? -31.613 25.665 37.224 1.00 68.19 707 SER A N 1
ATOM 5604 C CA . SER A 1 707 ? -30.837 25.791 35.979 1.00 68.19 707 SER A CA 1
ATOM 5605 C C . SER A 1 707 ? -30.414 24.415 35.439 1.00 68.19 707 SER A C 1
ATOM 5607 O O . SER A 1 707 ? -30.359 23.459 36.224 1.00 68.19 707 SER A O 1
ATOM 5609 N N . PRO A 1 708 ? -30.044 24.289 34.148 1.00 60.59 708 PRO A N 1
ATOM 5610 C CA . PRO A 1 708 ? -29.401 23.084 33.604 1.00 60.59 708 PRO A CA 1
ATOM 5611 C C . PRO A 1 708 ? -28.157 22.671 34.386 1.00 60.59 708 PRO A C 1
ATOM 5613 O O . PRO A 1 708 ? -27.944 21.490 34.651 1.00 60.59 708 PRO A O 1
ATOM 5616 N N . VAL A 1 709 ? -27.373 23.662 34.822 1.00 49.56 709 VAL A N 1
ATOM 5617 C CA . VAL A 1 709 ? -26.183 23.456 35.655 1.00 49.56 709 VAL A CA 1
ATOM 5618 C C . VAL A 1 709 ? -26.577 22.842 36.995 1.00 49.56 709 VAL A C 1
ATOM 5620 O O . VAL A 1 709 ? -25.966 21.873 37.425 1.00 49.56 709 VAL A O 1
ATOM 5623 N N . SER A 1 710 ? -27.642 23.330 37.637 1.00 56.00 710 SER A N 1
ATOM 5624 C CA . SER A 1 710 ? -28.142 22.742 38.882 1.00 56.00 710 SER A CA 1
ATOM 5625 C C . SER A 1 710 ? -28.708 21.334 38.681 1.00 56.00 710 SER A C 1
ATOM 5627 O O . SER A 1 710 ? -28.550 20.502 39.572 1.00 56.00 710 SER A O 1
ATOM 5629 N N . TYR A 1 711 ? -29.369 21.061 37.551 1.00 66.38 711 TYR A N 1
ATOM 5630 C CA . TYR A 1 711 ? -29.878 19.727 37.218 1.00 66.38 711 TYR A CA 1
ATOM 5631 C C . TYR A 1 711 ? -28.724 18.729 37.070 1.00 66.38 711 TYR A C 1
ATOM 5633 O O . TYR A 1 711 ? -28.780 17.644 37.635 1.00 66.38 711 TYR A O 1
ATOM 5641 N N . GLN A 1 712 ? -27.644 19.106 36.386 1.00 59.91 712 GLN A N 1
ATOM 5642 C CA . GLN A 1 712 ? -26.498 18.222 36.154 1.00 59.91 712 GLN A CA 1
ATOM 5643 C C . GLN A 1 712 ? -25.543 18.120 37.351 1.00 59.91 7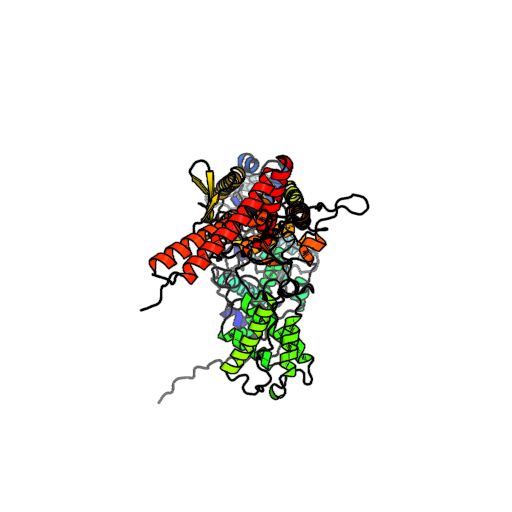12 GLN A C 1
ATOM 5645 O O . GLN A 1 712 ? -25.013 17.047 37.611 1.00 59.91 712 GLN A O 1
ATOM 5650 N N . ALA A 1 713 ? -25.316 19.211 38.086 1.00 49.03 713 ALA A N 1
ATOM 5651 C CA . ALA A 1 713 ? -24.329 19.249 39.167 1.00 49.03 713 ALA A CA 1
ATOM 5652 C C . ALA A 1 713 ? -24.858 18.688 40.492 1.00 49.03 713 ALA A C 1
ATOM 5654 O O . ALA A 1 713 ? -24.086 18.161 41.289 1.00 49.03 713 ALA A O 1
ATOM 5655 N N . LYS A 1 714 ? -26.164 18.824 40.759 1.00 62.88 714 LYS A N 1
ATOM 5656 C CA . LYS A 1 714 ? -26.765 18.385 42.030 1.00 62.88 714 LYS A CA 1
ATOM 5657 C C . LYS A 1 714 ? -27.446 17.029 41.936 1.00 62.88 714 LYS A C 1
ATOM 5659 O O . LYS A 1 714 ? -27.981 16.583 42.945 1.00 62.88 714 LYS A O 1
ATOM 5664 N N . SER A 1 715 ? -27.466 16.406 40.761 1.00 73.50 715 SER A N 1
ATOM 5665 C CA . SER A 1 715 ? -28.139 15.133 40.542 1.00 73.50 715 SER A CA 1
ATOM 5666 C C . SER A 1 715 ? -27.216 14.132 39.865 1.00 73.50 715 SER A C 1
ATOM 5668 O O . SER A 1 715 ? -26.338 14.492 39.086 1.00 73.50 715 SER A O 1
ATOM 5670 N N . VAL A 1 716 ? -27.429 12.857 40.161 1.00 74.81 716 VAL A N 1
ATOM 5671 C CA . VAL A 1 716 ? -26.807 11.753 39.442 1.00 74.81 716 VAL A CA 1
ATOM 5672 C C . VAL A 1 716 ? -27.881 10.795 38.956 1.00 74.81 716 VAL A C 1
ATOM 5674 O O . VAL A 1 716 ? -28.835 10.504 39.683 1.00 74.81 716 VAL A O 1
ATOM 5677 N N . ALA A 1 717 ? -27.740 10.308 37.725 1.00 77.62 717 ALA A N 1
ATOM 5678 C CA . ALA A 1 717 ? -28.639 9.300 37.185 1.00 77.62 717 ALA A CA 1
ATOM 5679 C C . ALA A 1 717 ? -28.521 8.000 37.998 1.00 77.62 717 ALA A C 1
ATOM 5681 O O . ALA A 1 717 ? -27.422 7.503 38.248 1.00 77.62 717 ALA A O 1
ATOM 5682 N N . VAL A 1 718 ? -29.665 7.454 38.400 1.00 78.00 718 VAL A N 1
ATOM 5683 C CA . VAL A 1 718 ? -29.825 6.152 39.059 1.00 78.00 718 VAL A CA 1
ATOM 5684 C C . VAL A 1 718 ? -30.808 5.301 38.238 1.00 78.00 718 VAL A C 1
ATOM 5686 O O . VAL A 1 718 ? -31.494 5.848 37.375 1.00 78.00 718 VAL A O 1
ATOM 5689 N N . PRO A 1 719 ? -30.909 3.973 38.453 1.00 73.69 719 PRO A N 1
ATOM 5690 C CA . PRO A 1 719 ? -31.607 3.073 37.526 1.00 73.69 719 PRO A CA 1
ATOM 5691 C C . PRO A 1 719 ? -33.032 3.481 37.126 1.00 73.69 719 PRO A C 1
ATOM 5693 O O . PRO A 1 719 ? -33.443 3.223 36.001 1.00 73.69 719 PRO A O 1
ATOM 5696 N N . PHE A 1 720 ? -33.772 4.149 38.012 1.00 83.81 720 PHE A N 1
ATOM 5697 C CA . PHE A 1 720 ? -35.179 4.486 37.783 1.00 83.81 720 PHE A CA 1
ATOM 5698 C C . PHE A 1 720 ? -35.466 5.994 37.859 1.00 83.81 720 PHE A C 1
ATOM 5700 O O . PHE A 1 720 ? -36.620 6.387 37.961 1.00 83.81 720 PHE A O 1
ATOM 5707 N N . GLY A 1 721 ? -34.454 6.866 37.862 1.00 87.44 721 GLY A N 1
ATOM 5708 C CA . GLY A 1 721 ? -34.638 8.321 37.977 1.00 87.44 721 GLY A CA 1
ATOM 5709 C C . GLY A 1 721 ? -33.340 9.048 38.308 1.00 87.44 721 GLY A C 1
ATOM 5710 O O . GLY A 1 721 ? -32.260 8.545 38.025 1.00 87.44 721 GLY A O 1
ATOM 5711 N N . ASN A 1 722 ? -33.421 10.211 38.952 1.00 86.62 722 ASN A N 1
ATOM 5712 C CA . ASN A 1 722 ? -32.239 10.921 39.448 1.00 86.62 722 ASN A CA 1
ATOM 5713 C C . ASN A 1 722 ? -32.153 10.857 40.981 1.00 86.62 722 ASN A C 1
ATOM 5715 O O . ASN A 1 722 ? -33.163 10.739 41.678 1.00 86.62 722 ASN A O 1
ATOM 5719 N N . CYS A 1 723 ? -30.937 10.936 41.514 1.00 85.19 723 CYS A N 1
ATOM 5720 C CA . CYS A 1 723 ? -30.643 11.001 42.942 1.00 85.19 723 CYS A CA 1
ATOM 5721 C C . CYS A 1 723 ? -29.945 12.321 43.265 1.00 85.19 723 CYS A C 1
ATOM 5723 O O . CYS A 1 723 ? -28.977 12.674 42.598 1.00 85.19 723 CYS A O 1
ATOM 5725 N N . HIS A 1 724 ? -30.406 13.011 44.309 1.00 85.69 724 HIS A N 1
ATOM 5726 C CA . HIS A 1 724 ? -29.808 14.258 44.807 1.00 85.69 724 HIS A CA 1
ATOM 5727 C C . HIS A 1 724 ? -29.104 14.112 46.166 1.00 85.69 724 HIS A C 1
ATOM 5729 O O . HIS A 1 724 ? -28.740 15.113 46.778 1.00 85.69 724 HIS A O 1
ATOM 5735 N N . GLU A 1 725 ? -28.930 12.888 46.673 1.00 86.19 725 GLU A N 1
ATOM 5736 C CA . GLU A 1 725 ? -28.172 12.668 47.909 1.00 86.19 725 GLU A CA 1
ATOM 5737 C C . GLU A 1 725 ? -26.690 13.035 47.675 1.00 86.19 725 GLU A C 1
ATOM 5739 O O . GLU A 1 725 ? -26.070 12.456 46.776 1.00 86.19 725 GLU A O 1
ATOM 5744 N N . PRO A 1 726 ? -26.118 14.001 48.423 1.00 77.81 726 PRO A N 1
ATOM 5745 C CA . PRO A 1 726 ? -24.805 14.571 48.112 1.00 77.81 726 PRO A CA 1
ATOM 5746 C C . PRO A 1 726 ? -23.658 13.557 48.028 1.00 77.81 726 PRO A C 1
ATOM 5748 O O . PRO A 1 726 ? -22.799 13.677 47.151 1.00 77.81 726 PRO A O 1
ATOM 5751 N N . SER A 1 727 ? -23.638 12.546 48.897 1.00 76.12 727 SER A N 1
ATOM 5752 C CA . SER A 1 727 ? -22.564 11.546 48.950 1.00 76.12 727 SER A CA 1
ATOM 5753 C C . SER A 1 727 ? -22.600 10.624 47.729 1.00 76.12 727 SER A C 1
ATOM 5755 O O . SER A 1 727 ? -21.571 10.335 47.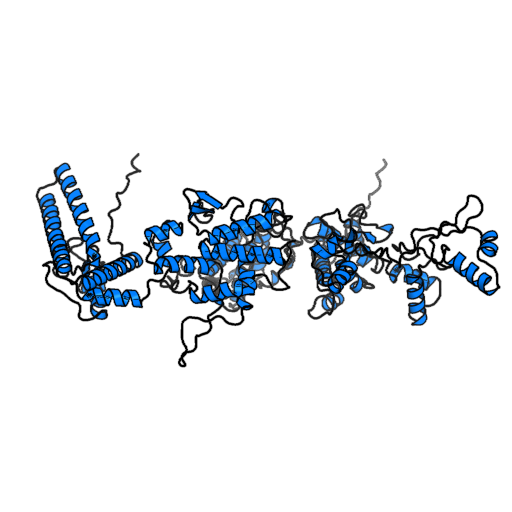119 1.00 76.12 727 SER A O 1
ATOM 5757 N N . ASN A 1 728 ? -23.794 10.217 47.310 1.00 76.94 728 ASN A N 1
ATOM 5758 C CA . ASN A 1 728 ? -24.034 9.377 46.150 1.00 76.94 728 ASN A CA 1
ATOM 5759 C C . ASN A 1 728 ? -23.852 10.155 44.843 1.00 76.94 728 ASN A C 1
ATOM 5761 O O . ASN A 1 728 ? -23.342 9.593 43.877 1.00 76.94 728 ASN A O 1
ATOM 5765 N N . VAL A 1 729 ? -24.192 11.449 44.816 1.00 71.62 729 VAL A N 1
ATOM 5766 C CA . VAL A 1 729 ? -23.858 12.351 43.700 1.00 71.62 729 VAL A CA 1
ATOM 5767 C C . VAL A 1 729 ? -22.340 12.453 43.543 1.00 71.62 729 VAL A C 1
ATOM 5769 O O . VAL A 1 729 ? -21.825 12.202 42.454 1.00 71.62 729 VAL A O 1
ATOM 5772 N N . LYS A 1 730 ? -21.606 12.709 44.636 1.00 61.53 730 LYS A N 1
ATOM 5773 C CA . LYS A 1 730 ? -20.133 12.756 44.639 1.00 61.53 730 LYS A CA 1
ATOM 5774 C C . LYS A 1 730 ? -19.502 11.431 44.195 1.00 61.53 730 LYS A C 1
ATOM 5776 O O . LYS A 1 730 ? -18.485 11.434 43.511 1.00 61.53 730 LYS A O 1
ATOM 5781 N N . ALA A 1 731 ? -20.121 10.304 44.542 1.00 65.38 731 ALA A N 1
ATOM 5782 C CA . ALA A 1 731 ? -19.681 8.966 44.148 1.00 65.38 731 ALA A CA 1
ATOM 5783 C C . ALA A 1 731 ? -20.167 8.520 42.754 1.00 65.38 731 ALA A C 1
ATOM 5785 O O . ALA A 1 731 ? -20.020 7.347 42.398 1.00 65.38 731 ALA A O 1
ATOM 5786 N N . GLY A 1 732 ? -20.790 9.405 41.968 1.00 60.50 732 GLY A N 1
ATOM 5787 C CA . GLY A 1 732 ? -21.256 9.075 40.620 1.00 60.50 732 GLY A CA 1
ATOM 5788 C C . GLY A 1 732 ? -22.337 7.986 40.585 1.00 60.50 732 GLY A C 1
ATOM 5789 O O . GLY A 1 732 ? -22.373 7.194 39.647 1.00 60.50 732 GLY A O 1
ATOM 5790 N N . GLY A 1 733 ? -23.196 7.921 41.608 1.00 70.00 733 GLY A N 1
ATOM 5791 C CA . GLY A 1 733 ? -24.321 6.985 41.706 1.00 70.00 733 GLY A CA 1
ATOM 5792 C C . GLY A 1 733 ? -23.967 5.618 42.301 1.00 70.00 733 GLY A C 1
ATOM 5793 O O . GLY A 1 733 ? -24.828 4.740 42.369 1.00 70.00 733 GLY A O 1
ATOM 5794 N N . LYS A 1 734 ? -22.715 5.419 42.737 1.00 73.62 734 LYS A N 1
ATOM 5795 C CA . LYS A 1 734 ? -22.197 4.117 43.193 1.00 73.62 734 LYS A CA 1
ATOM 5796 C C . LYS A 1 734 ? -22.283 3.887 44.709 1.00 73.62 734 LYS A C 1
ATOM 5798 O O . LYS A 1 734 ? -22.094 2.751 45.139 1.00 73.62 734 LYS A O 1
ATOM 5803 N N . ALA A 1 735 ? -22.599 4.902 45.517 1.00 75.81 735 ALA A N 1
ATOM 5804 C CA . ALA A 1 735 ? -22.521 4.846 46.986 1.00 75.81 735 ALA A CA 1
ATOM 5805 C C . ALA A 1 735 ? -23.881 4.775 47.710 1.00 75.81 735 ALA A C 1
ATOM 5807 O O . ALA A 1 735 ? -23.945 4.980 48.916 1.00 75.81 735 ALA A O 1
ATOM 5808 N N . CYS A 1 736 ? -24.981 4.488 47.008 1.00 80.75 736 CYS A N 1
ATOM 5809 C CA . CYS A 1 736 ? -26.295 4.368 47.646 1.00 80.75 736 CYS A CA 1
ATOM 5810 C C . CYS A 1 736 ? -26.352 3.178 48.625 1.00 80.75 736 CYS A C 1
ATOM 5812 O O . CYS A 1 736 ? -26.122 2.042 48.210 1.00 80.75 736 CYS A O 1
ATOM 5814 N N . SER A 1 737 ? -26.722 3.433 49.886 1.00 83.31 737 SER A N 1
ATOM 5815 C CA . SER A 1 737 ? -26.850 2.408 50.940 1.00 83.31 737 SER A CA 1
ATOM 5816 C C . SER A 1 737 ? -28.129 1.566 50.848 1.00 83.31 737 SER A C 1
ATOM 5818 O O . SER A 1 737 ? -28.182 0.474 51.397 1.00 83.31 737 SER A O 1
ATOM 5820 N N . ILE A 1 738 ? -29.156 2.056 50.147 1.00 82.94 738 ILE A N 1
ATOM 5821 C CA . ILE A 1 738 ? -30.469 1.404 49.984 1.00 82.94 738 ILE A CA 1
ATOM 5822 C C . ILE A 1 738 ? -30.778 1.176 48.498 1.00 82.94 738 ILE A C 1
ATOM 5824 O O . ILE A 1 738 ? -31.774 1.662 47.956 1.00 82.94 738 ILE A O 1
ATOM 5828 N N . ARG A 1 739 ? -29.860 0.497 47.799 1.00 75.94 739 ARG A N 1
ATOM 5829 C CA . ARG A 1 739 ? -29.955 0.266 46.347 1.00 75.94 739 ARG A CA 1
ATOM 5830 C C . ARG A 1 739 ? -31.309 -0.345 45.970 1.00 75.94 739 ARG A C 1
ATOM 5832 O O . ARG A 1 739 ? -31.861 -1.154 46.705 1.00 75.94 739 ARG A O 1
ATOM 5839 N N . PHE A 1 740 ? -31.826 0.064 44.812 1.00 75.88 740 PHE A N 1
ATOM 5840 C CA . PHE A 1 740 ? -33.107 -0.372 44.234 1.00 75.88 740 PHE A CA 1
ATOM 5841 C C . PHE A 1 740 ? -34.383 0.069 44.981 1.00 75.88 740 PHE A C 1
ATOM 5843 O O . PHE A 1 740 ? -35.462 -0.009 44.410 1.00 75.88 740 PHE A O 1
ATOM 5850 N N . GLN A 1 741 ? -34.283 0.683 46.165 1.00 85.81 741 GLN A N 1
ATOM 5851 C CA . GLN A 1 741 ? -35.433 1.193 46.934 1.00 85.81 741 GLN A CA 1
ATOM 5852 C C . GLN A 1 741 ? -35.769 2.667 46.621 1.00 85.81 741 GLN A C 1
ATOM 5854 O O . GLN A 1 741 ? -36.174 3.441 47.492 1.00 85.81 741 GLN A O 1
ATOM 5859 N N . CYS A 1 742 ? -35.568 3.103 45.370 1.00 87.88 742 CYS A N 1
ATOM 5860 C CA . CYS A 1 742 ? -35.624 4.523 44.997 1.00 87.88 742 CYS A CA 1
ATOM 5861 C C . CYS A 1 742 ? -36.986 5.175 45.288 1.00 87.88 742 CYS A C 1
ATOM 5863 O O . CYS A 1 742 ? -37.017 6.284 45.817 1.00 87.88 742 CYS A O 1
ATOM 5865 N N . ALA A 1 743 ? -38.102 4.485 45.029 1.00 88.06 743 ALA A N 1
ATOM 5866 C CA . ALA A 1 743 ? -39.445 5.014 45.289 1.00 88.06 743 ALA A CA 1
ATOM 5867 C C . ALA A 1 743 ? -39.727 5.281 46.787 1.00 88.06 743 ALA A C 1
ATOM 5869 O O . ALA A 1 743 ? -40.591 6.093 47.119 1.00 88.06 743 ALA A O 1
ATOM 5870 N N . GLY A 1 744 ? -38.974 4.651 47.697 1.00 86.62 744 GLY A N 1
ATOM 5871 C CA . GLY A 1 744 ? -39.035 4.906 49.140 1.00 86.62 744 GLY A CA 1
ATOM 5872 C C . GLY A 1 744 ? -38.143 6.060 49.618 1.00 86.62 744 GLY A C 1
ATOM 5873 O O . GLY A 1 744 ? -38.334 6.567 50.721 1.00 86.62 744 GLY A O 1
ATOM 5874 N N . CYS A 1 745 ? -37.190 6.516 48.801 1.00 89.88 745 CYS A N 1
ATOM 5875 C CA . CYS A 1 745 ? -36.141 7.449 49.212 1.00 89.88 745 CYS A CA 1
ATOM 5876 C C . CYS A 1 745 ? -36.524 8.925 49.001 1.00 89.88 745 CYS A C 1
ATOM 5878 O O . CYS A 1 745 ? -36.943 9.331 47.917 1.00 89.88 745 CYS A O 1
ATOM 5880 N N . GLY A 1 746 ? -36.300 9.777 50.009 1.00 88.25 746 GLY A N 1
ATOM 5881 C CA . GLY A 1 746 ? -36.578 11.221 49.933 1.00 88.25 746 GLY A CA 1
ATOM 5882 C C . GLY A 1 746 ? -35.729 11.997 48.911 1.00 88.25 746 GLY A C 1
ATOM 5883 O O . GLY A 1 746 ? -36.139 13.069 48.458 1.00 88.25 746 GLY A O 1
ATOM 5884 N N . PHE A 1 747 ? -34.581 11.452 48.499 1.00 88.56 747 PHE A N 1
ATOM 5885 C CA . PHE A 1 747 ? -33.669 12.063 47.520 1.00 88.56 747 PHE A CA 1
ATOM 5886 C C . PHE A 1 747 ? -33.967 11.690 46.063 1.00 88.56 747 PHE A C 1
ATOM 5888 O O . PHE A 1 747 ? -33.283 12.168 45.155 1.00 88.56 747 PHE A O 1
ATOM 5895 N N . TYR A 1 748 ? -34.965 10.836 45.832 1.00 91.62 748 TYR A N 1
ATOM 5896 C CA . TYR A 1 748 ? -35.350 10.390 44.500 1.00 91.62 748 TYR A CA 1
ATOM 5897 C C . TYR A 1 748 ? -36.087 11.493 43.733 1.00 91.62 748 TYR A C 1
ATOM 5899 O O . TYR A 1 748 ? -36.999 12.139 44.261 1.00 91.62 748 TYR A O 1
ATOM 5907 N N . ARG A 1 749 ? -35.650 11.732 42.495 1.00 90.25 749 ARG A N 1
ATOM 5908 C CA . ARG A 1 749 ? -36.160 12.758 41.580 1.00 90.25 749 ARG A CA 1
ATOM 5909 C C . ARG A 1 749 ? -36.399 12.164 40.190 1.00 90.25 749 ARG A C 1
ATOM 5911 O O . ARG A 1 749 ? -35.523 12.259 39.324 1.00 90.25 749 ARG A O 1
ATOM 5918 N N . PRO A 1 750 ? -37.529 11.472 39.980 1.00 91.50 750 PRO A N 1
ATOM 5919 C CA . PRO A 1 750 ? -37.918 11.003 38.659 1.00 91.50 750 PRO A CA 1
ATOM 5920 C C . PRO A 1 750 ? -38.330 12.163 37.745 1.00 91.50 750 PRO A C 1
ATOM 5922 O O . PRO A 1 750 ? -38.803 13.207 38.192 1.00 91.50 750 PRO A O 1
ATOM 5925 N N . ASP A 1 751 ? -38.178 11.948 36.443 1.00 91.88 751 ASP A N 1
ATOM 5926 C CA . ASP A 1 751 ? -38.657 12.844 35.392 1.00 91.88 751 ASP A CA 1
ATOM 5927 C C . ASP A 1 751 ? -39.221 12.010 34.216 1.00 91.88 751 ASP A C 1
ATOM 5929 O O . ASP A 1 751 ? -38.976 10.794 34.164 1.00 91.88 751 ASP A O 1
ATOM 5933 N N . PRO A 1 752 ? -39.971 12.610 33.267 1.00 92.56 752 PRO A N 1
ATOM 5934 C CA . PRO A 1 752 ? -40.672 11.877 32.206 1.00 92.56 752 PRO A CA 1
ATOM 5935 C C . PRO A 1 752 ? -39.780 10.997 31.321 1.00 92.56 752 PRO A C 1
ATOM 5937 O O . PRO A 1 752 ? -40.258 10.046 30.701 1.00 92.56 752 PRO A O 1
ATOM 5940 N N . SER A 1 753 ? -38.473 11.261 31.261 1.00 88.94 753 SER A N 1
ATOM 5941 C CA . SER A 1 753 ? -37.555 10.432 30.479 1.00 88.94 753 SER A CA 1
ATOM 5942 C C . SER A 1 753 ? -37.380 9.017 31.042 1.00 88.94 753 SER A C 1
ATOM 5944 O O . SER A 1 753 ? -37.078 8.109 30.268 1.00 88.94 753 SER A O 1
ATOM 5946 N N . TYR A 1 754 ? -37.620 8.810 32.341 1.00 89.31 754 TYR A N 1
ATOM 5947 C CA . TYR A 1 754 ? -37.502 7.513 33.015 1.00 89.31 754 TYR A CA 1
ATOM 5948 C C . TYR A 1 754 ? -38.798 6.694 33.014 1.00 89.31 754 TYR A C 1
ATOM 5950 O O . TYR A 1 754 ? -38.767 5.547 33.449 1.00 89.31 754 TYR A O 1
ATOM 5958 N N . LEU A 1 755 ? -39.913 7.240 32.506 1.00 90.31 755 LEU A N 1
ATOM 5959 C CA . LEU A 1 755 ? -41.220 6.569 32.518 1.00 90.31 755 LEU A CA 1
ATOM 5960 C C . LEU A 1 755 ? -41.158 5.120 31.984 1.00 90.31 755 LEU A C 1
ATOM 5962 O O . LEU A 1 755 ? -41.603 4.232 32.710 1.00 90.31 755 LEU A O 1
ATOM 5966 N N . PRO A 1 756 ? -40.526 4.833 30.820 1.00 86.88 756 PRO A N 1
ATOM 5967 C CA . PRO A 1 756 ? -40.436 3.457 30.325 1.00 86.88 756 PRO A CA 1
ATOM 5968 C C . PRO A 1 756 ? -39.630 2.545 31.260 1.00 86.88 756 PRO A C 1
ATOM 5970 O O . PRO A 1 756 ? -40.050 1.437 31.559 1.00 86.88 756 PRO A O 1
ATOM 5973 N N . ALA A 1 757 ? -38.506 3.026 31.802 1.00 83.25 757 ALA A N 1
ATOM 5974 C CA . ALA A 1 757 ? -37.661 2.233 32.699 1.00 83.25 757 ALA A CA 1
ATOM 5975 C C . ALA A 1 757 ? -38.372 1.884 34.020 1.00 83.25 757 ALA A C 1
ATOM 5977 O O . ALA A 1 757 ? -38.197 0.788 34.551 1.00 83.25 757 ALA A O 1
ATOM 5978 N N . VAL A 1 758 ? -39.193 2.798 34.548 1.00 89.25 758 VAL A N 1
ATOM 5979 C CA . VAL A 1 758 ? -40.001 2.545 35.750 1.00 89.25 758 VAL A CA 1
ATOM 5980 C C . VAL A 1 758 ? -41.118 1.537 35.455 1.00 89.25 758 VAL A C 1
ATOM 5982 O O . VAL A 1 758 ? -41.371 0.648 36.265 1.00 89.25 758 VAL A O 1
ATOM 5985 N N . GLU A 1 759 ? -41.773 1.637 34.296 1.00 89.94 759 GLU A N 1
ATOM 5986 C CA . GLU A 1 759 ? -42.810 0.688 33.866 1.00 89.94 759 GLU A CA 1
ATOM 5987 C C . GLU A 1 759 ? -42.249 -0.726 33.665 1.00 89.94 759 GLU A C 1
ATOM 5989 O O . GLU A 1 759 ? -42.853 -1.705 34.110 1.00 89.94 759 GLU A O 1
ATOM 5994 N N . ASP A 1 760 ? -41.067 -0.835 33.062 1.00 85.50 760 ASP A N 1
ATOM 5995 C CA . ASP A 1 760 ? -40.341 -2.093 32.882 1.00 85.50 760 ASP A CA 1
ATOM 5996 C C . ASP A 1 760 ? -39.965 -2.714 34.230 1.00 85.50 760 ASP A C 1
ATOM 5998 O O . ASP A 1 760 ? -40.163 -3.911 34.444 1.00 85.50 760 ASP A O 1
ATOM 6002 N N . HIS A 1 761 ? -39.507 -1.895 35.180 1.00 89.06 761 HIS A N 1
ATOM 6003 C CA . HIS A 1 761 ? -39.194 -2.360 36.526 1.00 89.06 761 HIS A CA 1
ATOM 6004 C C . HIS A 1 761 ? -40.433 -2.865 37.276 1.00 89.06 761 HIS A C 1
ATOM 6006 O O . HIS A 1 761 ? -40.369 -3.910 37.917 1.00 89.06 761 HIS A O 1
ATOM 6012 N N . ILE A 1 762 ? -41.586 -2.198 37.144 1.00 91.44 762 ILE A N 1
ATOM 6013 C CA . ILE A 1 762 ? -42.855 -2.688 37.711 1.00 91.44 762 ILE A CA 1
ATOM 6014 C C . ILE A 1 762 ? -43.216 -4.061 37.130 1.00 91.44 762 ILE A C 1
ATOM 6016 O O . ILE A 1 762 ? -43.692 -4.924 37.866 1.00 91.44 762 ILE A O 1
ATOM 6020 N N . ARG A 1 763 ? -43.003 -4.280 35.824 1.00 91.00 763 ARG A N 1
ATOM 6021 C CA . ARG A 1 763 ? -43.233 -5.589 35.189 1.00 91.00 763 ARG A CA 1
ATOM 6022 C C . ARG A 1 763 ? -42.294 -6.657 35.753 1.00 91.00 763 ARG A C 1
ATOM 6024 O O . ARG A 1 763 ? -42.770 -7.739 36.078 1.00 91.00 763 ARG A O 1
ATOM 6031 N N . SER A 1 764 ? -41.014 -6.327 35.943 1.00 88.00 764 SER A N 1
ATOM 6032 C CA . SER A 1 764 ? -40.043 -7.213 36.603 1.00 88.00 764 SER A CA 1
ATOM 6033 C C . SER A 1 764 ? -40.486 -7.573 38.018 1.00 88.00 764 SER A C 1
ATOM 6035 O O . SER A 1 764 ? -40.631 -8.747 38.321 1.00 88.00 764 SER A O 1
ATOM 6037 N N . LEU A 1 765 ? -40.814 -6.583 38.854 1.00 91.62 765 LEU A N 1
ATOM 6038 C CA . LEU A 1 765 ? -41.231 -6.820 40.238 1.00 91.62 765 LEU A CA 1
ATOM 6039 C C . LEU A 1 765 ? -42.501 -7.679 40.338 1.00 91.62 765 LEU A C 1
ATOM 6041 O O . LEU A 1 765 ? -42.636 -8.469 41.269 1.00 91.62 765 LEU A O 1
ATOM 6045 N N . LYS A 1 766 ? -43.440 -7.541 39.390 1.00 93.62 766 LYS A N 1
ATOM 6046 C CA . LYS A 1 766 ? -44.626 -8.411 39.314 1.00 93.62 766 LYS A CA 1
ATOM 6047 C C . LYS A 1 766 ? -44.242 -9.861 39.020 1.00 93.62 766 LYS A C 1
ATOM 6049 O O . LYS A 1 766 ? -44.731 -10.744 39.717 1.00 93.62 766 LYS A O 1
ATOM 6054 N N . SER A 1 767 ? -43.347 -10.074 38.055 1.00 92.25 767 SER A N 1
ATOM 6055 C CA . SER A 1 767 ? -42.799 -11.397 37.735 1.00 92.25 767 SER A CA 1
ATOM 6056 C C . SER A 1 767 ? -42.037 -11.995 38.922 1.00 92.25 767 SER A C 1
ATOM 6058 O O . SER A 1 767 ? -42.217 -13.166 39.248 1.00 92.25 767 SER A O 1
ATOM 6060 N N . ASP A 1 768 ? -41.219 -11.190 39.604 1.00 90.69 768 ASP A N 1
ATOM 6061 C CA . ASP A 1 768 ? -40.445 -11.616 40.774 1.00 90.69 768 ASP A CA 1
ATOM 6062 C C . ASP A 1 768 ? -41.372 -12.000 41.933 1.00 90.69 768 ASP A C 1
ATOM 6064 O O . ASP A 1 768 ? -41.133 -12.991 42.617 1.00 90.69 768 ASP A O 1
ATOM 6068 N N . ARG A 1 769 ? -42.472 -11.261 42.129 1.00 94.69 769 ARG A N 1
ATOM 6069 C CA . ARG A 1 769 ? -43.488 -11.581 43.140 1.00 94.69 769 ARG A CA 1
ATOM 6070 C C . ARG A 1 769 ? -44.218 -12.883 42.821 1.00 94.69 769 ARG A C 1
ATOM 6072 O O . ARG A 1 769 ? -44.394 -13.689 43.725 1.00 94.69 769 ARG A O 1
ATOM 6079 N N . GLU A 1 770 ? -44.630 -13.091 41.571 1.00 93.25 770 GLU A N 1
ATOM 6080 C CA . GLU A 1 770 ? -45.260 -14.349 41.134 1.00 93.25 770 GLU A CA 1
ATOM 6081 C C . GLU A 1 770 ? -44.311 -15.539 41.326 1.00 93.25 770 GLU A C 1
ATOM 6083 O O . GLU A 1 770 ? -44.709 -16.578 41.847 1.00 93.25 770 GLU A O 1
ATOM 6088 N N . THR A 1 771 ? -43.031 -15.356 40.996 1.00 90.94 771 THR A N 1
ATOM 6089 C CA . THR A 1 771 ? -41.992 -16.373 41.206 1.00 90.94 771 THR A CA 1
ATOM 6090 C C . THR A 1 771 ? -41.792 -16.667 42.691 1.00 90.94 771 THR A C 1
ATOM 6092 O O . THR A 1 771 ? -41.765 -17.826 43.090 1.00 90.94 771 THR A O 1
ATOM 6095 N N . ALA A 1 772 ? -41.707 -15.633 43.529 1.00 90.69 772 ALA A N 1
ATOM 6096 C CA . ALA A 1 772 ? -41.560 -15.789 44.972 1.00 90.69 772 ALA A CA 1
ATOM 6097 C C . ALA A 1 772 ? -42.766 -16.509 45.604 1.00 90.69 772 ALA A C 1
ATOM 6099 O O . ALA A 1 772 ? -42.576 -17.343 46.482 1.00 90.69 772 ALA A O 1
ATOM 6100 N N . GLN A 1 773 ? -43.990 -16.251 45.125 1.00 92.38 773 GLN A N 1
ATOM 6101 C CA . GLN A 1 773 ? -45.189 -16.988 45.549 1.00 92.38 773 GLN A CA 1
ATOM 6102 C C . GLN A 1 773 ? -45.130 -18.461 45.128 1.00 92.38 773 GLN A C 1
ATOM 6104 O O . GLN A 1 773 ? -45.448 -19.337 45.924 1.00 92.38 773 GLN A O 1
ATOM 6109 N N . ALA A 1 774 ? -44.688 -18.745 43.900 1.00 93.00 774 ALA A N 1
ATOM 6110 C CA . ALA A 1 774 ? -44.534 -20.115 43.409 1.00 93.00 774 ALA A CA 1
ATOM 6111 C C . ALA A 1 774 ? -43.431 -20.900 44.144 1.00 93.00 774 ALA A C 1
ATOM 6113 O O . ALA A 1 774 ? -43.482 -22.125 44.202 1.00 93.00 774 ALA A O 1
ATOM 6114 N N . MET A 1 775 ? -42.442 -20.199 44.702 1.00 92.88 775 MET A N 1
ATOM 6115 C CA . MET A 1 775 ? -41.351 -20.771 45.494 1.00 92.88 775 MET A CA 1
ATOM 6116 C C . MET A 1 775 ? -41.678 -20.918 46.988 1.00 92.88 775 MET A C 1
ATOM 6118 O O . MET A 1 775 ? -40.785 -21.293 47.743 1.00 92.88 775 MET A O 1
ATOM 6122 N N . ASP A 1 776 ? -42.907 -20.603 47.414 1.00 92.62 776 ASP A N 1
ATOM 6123 C CA . ASP A 1 776 ? -43.312 -20.573 48.828 1.00 92.62 776 ASP A CA 1
ATOM 6124 C C . ASP A 1 776 ? -42.391 -19.682 49.689 1.00 92.62 776 ASP A C 1
ATOM 6126 O O . ASP A 1 776 ? -41.969 -20.028 50.792 1.00 92.62 776 ASP A O 1
ATOM 6130 N N . ALA A 1 777 ? -42.002 -18.522 49.145 1.00 90.88 777 ALA A N 1
ATOM 6131 C CA . ALA A 1 777 ? -41.191 -17.554 49.872 1.00 90.88 777 ALA A CA 1
ATOM 6132 C C . ALA A 1 777 ? -41.979 -16.931 51.037 1.00 90.88 777 ALA A C 1
ATOM 6134 O O . ALA A 1 777 ? -43.173 -16.654 50.919 1.00 90.88 777 ALA A O 1
ATOM 6135 N N . ASP A 1 778 ? -41.274 -16.634 52.131 1.00 95.62 778 ASP A N 1
ATOM 6136 C CA . ASP A 1 778 ? -41.847 -16.050 53.349 1.00 95.62 778 ASP A CA 1
ATOM 6137 C C . ASP A 1 778 ? -42.643 -14.751 53.079 1.00 95.62 778 ASP A C 1
ATOM 6139 O O . ASP A 1 778 ? -42.323 -13.959 52.181 1.00 95.62 778 ASP A O 1
ATOM 6143 N N . GLU A 1 779 ? -43.664 -14.495 53.901 1.00 93.75 779 GLU A N 1
ATOM 6144 C CA . GLU A 1 779 ? -44.576 -13.354 53.796 1.00 93.75 779 GLU A CA 1
ATOM 6145 C C . GLU A 1 779 ? -43.834 -12.013 53.709 1.00 93.75 779 GLU A C 1
ATOM 6147 O O . GLU A 1 779 ? -44.230 -11.127 52.940 1.00 93.75 779 GLU A O 1
ATOM 6152 N N . PHE A 1 780 ? -42.721 -11.846 54.436 1.00 92.56 780 PHE A N 1
ATOM 6153 C CA . PHE A 1 780 ? -41.983 -10.579 54.404 1.00 92.56 780 PHE A CA 1
ATOM 6154 C C . PHE A 1 780 ? -41.406 -10.261 53.011 1.00 92.56 780 PHE A C 1
ATOM 6156 O O . PHE A 1 780 ? -41.292 -9.083 52.654 1.00 92.56 780 PHE A O 1
ATOM 6163 N N . VAL A 1 781 ? -41.072 -11.283 52.212 1.00 90.62 781 VAL A N 1
ATOM 6164 C CA . VAL A 1 781 ? -40.554 -11.137 50.841 1.00 90.62 781 VAL A CA 1
ATOM 6165 C C . VAL A 1 781 ? -41.676 -10.697 49.905 1.00 90.62 781 VAL A C 1
ATOM 6167 O O . VAL A 1 781 ? -41.522 -9.719 49.165 1.00 90.62 781 VAL A O 1
ATOM 6170 N N . ILE A 1 782 ? -42.829 -11.365 49.984 1.00 92.38 782 ILE A N 1
ATOM 6171 C CA . ILE A 1 782 ? -44.012 -11.056 49.169 1.00 92.38 782 ILE A CA 1
ATOM 6172 C C . ILE A 1 782 ? -44.537 -9.651 49.472 1.00 92.38 782 ILE A C 1
ATOM 6174 O O . ILE A 1 782 ? -44.845 -8.886 48.547 1.00 92.38 782 ILE A O 1
ATOM 6178 N N . ARG A 1 783 ? -44.585 -9.278 50.757 1.00 94.81 783 ARG A N 1
ATOM 6179 C CA . ARG A 1 783 ? -44.962 -7.933 51.203 1.00 94.81 783 ARG A CA 1
ATOM 6180 C C . ARG A 1 783 ? -44.019 -6.879 50.628 1.00 94.81 783 ARG A C 1
ATOM 6182 O O . ARG A 1 783 ? -44.483 -5.934 50.001 1.00 94.81 783 ARG A O 1
ATOM 6189 N N . ASN A 1 784 ? -42.705 -7.075 50.748 1.00 91.88 784 ASN A N 1
ATOM 6190 C CA . ASN A 1 784 ? -41.710 -6.129 50.238 1.00 91.88 784 ASN A CA 1
ATOM 6191 C C . ASN A 1 784 ? -41.821 -5.903 48.716 1.00 91.88 784 ASN A C 1
ATOM 6193 O O . ASN A 1 784 ? -41.775 -4.761 48.255 1.00 91.88 784 ASN A O 1
ATOM 6197 N N . LEU A 1 785 ? -41.998 -6.966 47.923 1.00 92.56 785 LEU A N 1
ATOM 6198 C CA . LEU A 1 785 ? -42.201 -6.838 46.473 1.00 92.56 785 LEU A CA 1
ATOM 6199 C C . LEU A 1 785 ? -43.509 -6.099 46.152 1.00 92.56 785 LEU A C 1
ATOM 6201 O O . LEU A 1 785 ? -43.539 -5.230 45.281 1.00 92.56 785 LEU A O 1
ATOM 6205 N N . THR A 1 786 ? -44.581 -6.390 46.891 1.00 94.06 786 THR A N 1
ATOM 6206 C CA . THR A 1 786 ? -45.884 -5.726 46.735 1.00 94.06 786 THR A CA 1
ATOM 6207 C C . THR A 1 786 ? -45.822 -4.234 47.074 1.00 94.06 786 THR A C 1
ATOM 6209 O O . THR A 1 786 ? -46.375 -3.405 46.339 1.00 94.06 786 THR A O 1
ATOM 6212 N N . ASP A 1 787 ? -45.098 -3.872 48.130 1.00 94.06 787 ASP A N 1
ATOM 6213 C CA . ASP A 1 787 ? -44.891 -2.484 48.539 1.00 94.06 787 ASP A CA 1
ATOM 6214 C C . ASP A 1 787 ? -44.069 -1.712 47.498 1.00 94.06 787 ASP A C 1
ATOM 6216 O O . ASP A 1 787 ? -44.429 -0.588 47.133 1.00 94.06 787 ASP A O 1
ATOM 6220 N N . GLN A 1 788 ? -43.019 -2.327 46.941 1.00 92.62 788 GLN A N 1
ATOM 6221 C CA . GLN A 1 788 ? -42.219 -1.731 45.865 1.00 92.62 788 GLN A CA 1
ATOM 6222 C C . GLN A 1 788 ? -43.035 -1.521 44.584 1.00 92.62 788 GLN A C 1
ATOM 6224 O O . GLN A 1 788 ? -42.989 -0.430 44.006 1.00 92.62 788 GLN A O 1
ATOM 6229 N N . ILE A 1 789 ? -43.835 -2.514 44.167 1.00 93.19 789 ILE A N 1
ATOM 6230 C CA . ILE A 1 789 ? -44.762 -2.381 43.029 1.00 93.19 789 ILE A CA 1
ATOM 6231 C C . ILE A 1 789 ? -45.687 -1.183 43.257 1.00 93.19 789 ILE A C 1
ATOM 6233 O O . ILE A 1 789 ? -45.803 -0.310 42.394 1.00 93.19 789 ILE A O 1
ATOM 6237 N N . SER A 1 790 ? -46.306 -1.109 44.436 1.00 94.25 790 SER A N 1
ATOM 6238 C CA . SER A 1 790 ? -47.241 -0.041 44.794 1.00 94.25 790 SER A CA 1
ATOM 6239 C C . SER A 1 790 ? -46.570 1.336 44.798 1.00 94.25 790 SER A C 1
ATOM 6241 O O . SER A 1 790 ? -47.152 2.319 44.328 1.00 94.25 790 SER A O 1
ATOM 6243 N N . ALA A 1 791 ? -45.334 1.422 45.296 1.00 91.94 791 ALA A N 1
ATOM 6244 C CA . ALA A 1 791 ? -44.560 2.656 45.344 1.00 91.94 791 ALA A CA 1
ATOM 6245 C C . ALA A 1 791 ? -44.189 3.159 43.938 1.00 91.94 791 ALA A C 1
ATOM 6247 O O . ALA A 1 791 ? -44.447 4.320 43.618 1.00 91.94 791 ALA A O 1
ATOM 6248 N N . PHE A 1 792 ? -43.669 2.301 43.056 1.00 93.12 792 PHE A N 1
ATOM 6249 C CA . PHE A 1 792 ? -43.349 2.704 41.681 1.00 93.12 792 PHE A CA 1
ATOM 6250 C C . PHE A 1 792 ? -44.602 2.978 40.835 1.00 93.12 792 PHE A C 1
ATOM 6252 O O . PHE A 1 792 ? -44.598 3.899 40.020 1.00 93.12 792 PHE A O 1
ATOM 6259 N N . GLN A 1 793 ? -45.719 2.281 41.068 1.00 94.56 793 GLN A N 1
ATOM 6260 C CA . GLN A 1 793 ? -47.001 2.610 40.430 1.00 94.56 793 GLN A CA 1
ATOM 6261 C C . GLN A 1 793 ? -47.515 4.003 40.815 1.00 94.56 793 GLN A C 1
ATOM 6263 O O . GLN A 1 793 ? -48.134 4.678 39.992 1.00 94.56 793 GLN A O 1
ATOM 6268 N N . LYS A 1 794 ? -47.279 4.458 42.055 1.00 92.75 794 LYS A N 1
ATOM 6269 C CA . LYS A 1 794 ? -47.571 5.847 42.456 1.00 92.75 794 LYS A CA 1
ATOM 6270 C C . LYS A 1 794 ? -46.713 6.841 41.667 1.00 92.75 794 LYS A C 1
ATOM 6272 O O . LYS A 1 794 ? -47.250 7.833 41.188 1.00 92.75 794 LYS A O 1
ATOM 6277 N N . VAL A 1 795 ? -45.430 6.538 41.454 1.00 91.81 795 VAL A N 1
ATOM 6278 C CA . VAL A 1 795 ? -44.519 7.372 40.647 1.00 91.81 795 VAL A CA 1
ATOM 6279 C C . VAL A 1 795 ? -44.976 7.461 39.187 1.00 91.81 795 VAL A C 1
ATOM 6281 O O . VAL A 1 795 ? -45.044 8.557 38.637 1.00 91.81 795 VAL A O 1
ATOM 6284 N N . VAL A 1 796 ? -45.338 6.333 38.562 1.00 93.44 796 VAL A N 1
ATOM 6285 C CA . VAL A 1 796 ? -45.842 6.319 37.175 1.00 93.44 796 VAL A CA 1
ATOM 6286 C C . VAL A 1 796 ? -47.137 7.114 37.048 1.00 93.44 796 VAL A C 1
ATOM 6288 O O . VAL A 1 796 ? -47.261 7.903 36.114 1.00 93.44 796 VAL A O 1
ATOM 6291 N N . ARG A 1 797 ? -48.081 6.947 37.987 1.00 93.75 797 ARG A N 1
ATOM 6292 C CA . ARG A 1 797 ? -49.320 7.739 38.012 1.00 93.75 797 ARG A CA 1
ATOM 6293 C C . ARG A 1 797 ? -49.020 9.229 38.105 1.00 93.75 797 ARG A C 1
ATOM 6295 O O . ARG A 1 797 ? -49.454 9.965 37.235 1.00 93.75 797 ARG A O 1
ATOM 6302 N N . ALA A 1 798 ? -48.177 9.647 39.048 1.00 91.94 798 ALA A N 1
ATOM 6303 C CA . ALA A 1 798 ? -47.806 11.053 39.196 1.00 91.94 798 ALA A CA 1
ATOM 6304 C C . ALA A 1 798 ? -47.167 11.645 37.925 1.00 91.94 798 ALA A C 1
ATOM 6306 O O . ALA A 1 798 ? -47.509 12.753 37.522 1.00 91.94 798 ALA A O 1
ATOM 6307 N N . LEU A 1 799 ? -46.271 10.907 37.257 1.00 91.94 799 LEU A N 1
ATOM 6308 C CA . LEU A 1 799 ? -45.662 11.362 36.003 1.00 91.94 799 LEU A CA 1
ATOM 6309 C C . LEU A 1 799 ? -46.672 11.425 34.850 1.00 91.94 799 LEU A C 1
ATOM 6311 O O . LEU A 1 799 ? -46.628 12.368 34.063 1.00 91.94 799 LEU A O 1
ATOM 6315 N N . ARG A 1 800 ? -47.572 10.441 34.729 1.00 92.75 800 ARG A N 1
ATOM 6316 C CA . ARG A 1 800 ? -48.615 10.432 33.690 1.00 92.75 800 ARG A CA 1
ATOM 6317 C C . ARG A 1 800 ? -49.644 11.532 33.920 1.00 92.75 800 ARG A C 1
ATOM 6319 O O . ARG A 1 800 ? -49.974 12.227 32.966 1.00 92.75 800 ARG A O 1
ATOM 6326 N N . ASP A 1 801 ? -50.077 11.729 35.159 1.00 92.88 801 ASP A N 1
ATOM 6327 C CA . ASP A 1 801 ? -51.005 12.792 35.534 1.00 92.88 801 ASP A CA 1
ATOM 6328 C C . ASP A 1 801 ? -50.371 14.153 35.237 1.00 92.88 801 ASP A C 1
ATOM 6330 O O . ASP A 1 801 ? -50.980 14.957 34.534 1.00 92.88 801 ASP A O 1
ATOM 6334 N N . HIS A 1 802 ? -49.111 14.379 35.630 1.00 90.62 802 HIS A N 1
ATOM 6335 C CA . HIS A 1 802 ? -48.368 15.597 35.276 1.00 90.62 802 HIS A CA 1
ATOM 6336 C C . HIS A 1 802 ? -48.308 15.817 33.759 1.00 90.62 802 HIS A C 1
ATOM 6338 O O . HIS A 1 802 ? -48.644 16.892 33.276 1.00 90.62 802 HIS A O 1
ATOM 6344 N N . MET A 1 803 ? -47.960 14.780 32.989 1.00 92.12 803 MET A N 1
ATOM 6345 C CA . MET A 1 803 ? -47.925 14.845 31.523 1.00 92.12 803 MET A CA 1
ATOM 6346 C C . MET A 1 803 ? -49.310 15.044 30.889 1.00 92.12 803 MET A C 1
ATOM 6348 O O . MET A 1 803 ? -49.391 15.576 29.782 1.00 92.12 803 MET A O 1
ATOM 6352 N N . SER A 1 804 ? -50.392 14.603 31.542 1.00 91.38 804 SER A N 1
ATOM 6353 C CA . SER A 1 804 ? -51.770 14.723 31.043 1.00 91.38 804 SER A CA 1
ATOM 6354 C C . SER A 1 804 ? -52.287 16.166 31.097 1.00 91.38 804 SER A C 1
ATOM 6356 O O . SER A 1 804 ? -53.016 16.572 30.194 1.00 91.38 804 SER A O 1
ATOM 6358 N N . HIS A 1 805 ? -51.818 16.947 32.077 1.00 90.50 805 HIS A N 1
ATOM 6359 C CA . HIS A 1 805 ? -52.192 18.348 32.295 1.00 90.50 805 HIS A CA 1
ATOM 6360 C C . HIS A 1 805 ? -51.379 19.354 31.457 1.00 90.50 805 HIS A C 1
ATOM 6362 O O . HIS A 1 805 ? -51.661 20.549 31.514 1.00 90.50 805 HIS A O 1
ATOM 6368 N N . LEU A 1 806 ? -50.375 18.906 30.691 1.00 91.31 806 LEU A N 1
ATOM 6369 C CA . LEU A 1 806 ? -49.610 19.780 29.793 1.00 91.31 806 LEU A CA 1
ATOM 6370 C C . LEU A 1 806 ? -50.383 20.061 28.489 1.00 91.31 806 LEU A C 1
ATOM 6372 O O . LEU A 1 806 ? -51.018 19.136 27.969 1.00 91.31 806 LEU A O 1
ATOM 6376 N N . PRO A 1 807 ? -50.279 21.276 27.915 1.00 93.69 807 PRO A N 1
ATOM 6377 C CA . PRO A 1 807 ? -50.708 21.566 26.544 1.00 93.69 807 PRO A CA 1
ATOM 6378 C C . PRO A 1 807 ? -50.059 20.617 25.530 1.00 93.69 807 PRO A C 1
ATOM 6380 O O . PRO A 1 807 ? -48.943 20.147 25.747 1.00 93.69 807 PRO A O 1
ATOM 6383 N N . ASP A 1 808 ? -50.716 20.347 24.401 1.00 88.88 808 ASP A N 1
ATOM 6384 C CA . ASP A 1 808 ? -50.253 19.327 23.446 1.00 88.88 808 ASP A CA 1
ATOM 6385 C C . ASP A 1 808 ? -48.876 19.617 22.837 1.00 88.88 808 ASP A C 1
ATOM 6387 O O . ASP A 1 808 ? -48.062 18.698 22.713 1.00 88.88 808 ASP A O 1
ATOM 6391 N N . GLU A 1 809 ? -48.577 20.883 22.538 1.00 82.44 809 GLU A N 1
ATOM 6392 C CA . GLU A 1 809 ? -47.261 21.306 22.042 1.00 82.44 809 GLU A CA 1
ATOM 6393 C C . GLU A 1 809 ? -46.157 21.081 23.087 1.00 82.44 809 GLU A C 1
ATOM 6395 O O . GLU A 1 809 ? -45.129 20.466 22.796 1.00 82.44 809 GLU A O 1
ATOM 6400 N N . GLU A 1 810 ? -46.394 21.490 24.337 1.00 87.75 810 GLU A N 1
ATOM 6401 C CA . GLU A 1 810 ? -45.450 21.304 25.446 1.00 87.75 810 GLU A CA 1
ATOM 6402 C C . GLU A 1 810 ? -45.261 19.813 25.762 1.00 87.75 810 GLU A C 1
ATOM 6404 O O . GLU A 1 810 ? -44.145 19.324 25.936 1.00 87.75 810 GLU A O 1
ATOM 6409 N N . ARG A 1 811 ? -46.349 19.040 25.745 1.00 89.56 811 ARG A N 1
ATOM 6410 C CA . ARG A 1 811 ? -46.336 17.586 25.924 1.00 89.56 811 ARG A CA 1
ATOM 6411 C C . ARG A 1 811 ? -45.505 16.894 24.841 1.00 89.56 811 ARG A C 1
ATOM 6413 O O . ARG A 1 811 ? -44.807 15.922 25.144 1.00 89.56 811 ARG A O 1
ATOM 6420 N N . HIS A 1 812 ? -45.582 17.362 23.593 1.00 80.88 812 HIS A N 1
ATOM 6421 C CA . HIS A 1 812 ? -44.775 16.853 22.486 1.00 80.88 812 HIS A CA 1
ATOM 6422 C C . HIS A 1 812 ? -43.291 17.201 22.672 1.00 80.88 812 HIS A C 1
ATOM 6424 O O . HIS A 1 812 ? -42.452 16.299 22.631 1.00 80.88 812 HIS A O 1
ATOM 6430 N N . ALA A 1 813 ? -42.975 18.456 23.007 1.00 79.94 813 ALA A N 1
ATOM 6431 C CA . ALA A 1 813 ? -41.610 18.899 23.295 1.00 79.94 813 ALA A CA 1
ATOM 6432 C C . ALA A 1 813 ? -40.964 18.096 24.440 1.00 79.94 813 ALA A C 1
ATOM 6434 O O . ALA A 1 813 ? -39.823 17.640 24.332 1.00 79.94 813 ALA A O 1
ATOM 6435 N N . VAL A 1 814 ? -41.713 17.824 25.513 1.00 89.62 814 VAL A N 1
ATOM 6436 C CA . VAL A 1 814 ? -41.242 17.008 26.641 1.00 89.62 814 VAL A CA 1
ATOM 6437 C C . VAL A 1 814 ? -41.007 15.552 26.232 1.00 89.62 814 VAL A C 1
ATOM 6439 O O . VAL A 1 814 ? -40.029 14.950 26.676 1.00 89.62 814 VAL A O 1
ATOM 6442 N N . LYS A 1 815 ? -41.852 14.967 25.372 1.00 85.19 815 LYS A N 1
ATOM 6443 C CA . LYS A 1 815 ? -41.646 13.602 24.848 1.00 85.19 815 LYS A CA 1
ATOM 6444 C C . LYS A 1 815 ? -40.382 13.505 23.988 1.00 85.19 815 LYS A C 1
ATOM 6446 O O . LYS A 1 815 ? -39.618 12.547 24.153 1.00 85.19 815 LYS A O 1
ATOM 6451 N N . GLU A 1 816 ? -40.138 14.496 23.137 1.00 77.75 816 GLU A N 1
ATOM 6452 C CA . GLU A 1 816 ? -38.932 14.587 22.308 1.00 77.75 816 GLU A CA 1
ATOM 6453 C C . GLU A 1 816 ? -37.673 14.765 23.167 1.00 77.75 816 GLU A C 1
ATOM 6455 O O . GLU A 1 816 ? -36.729 13.972 23.073 1.00 77.75 816 GLU A O 1
ATOM 6460 N N . ALA A 1 817 ? -37.678 15.718 24.102 1.00 82.31 817 ALA A N 1
ATOM 6461 C CA . ALA A 1 817 ? -36.574 15.935 25.036 1.00 82.31 817 ALA A CA 1
ATOM 6462 C C . ALA A 1 817 ? -36.291 14.693 25.902 1.00 82.31 817 ALA A C 1
ATOM 6464 O O . ALA A 1 817 ? -35.137 14.293 26.085 1.00 82.31 817 ALA A O 1
ATOM 6465 N N . ALA A 1 818 ? -37.340 14.012 26.372 1.00 85.50 818 ALA A N 1
ATOM 6466 C CA . ALA A 1 818 ? -37.235 12.746 27.090 1.00 85.50 818 ALA A CA 1
ATOM 6467 C C . ALA A 1 818 ? -36.574 11.647 26.241 1.00 85.50 818 ALA A C 1
ATOM 6469 O O . ALA A 1 818 ? -35.769 10.869 26.759 1.00 85.50 818 ALA A O 1
ATOM 6470 N N . SER A 1 819 ? -36.884 11.587 24.943 1.00 77.94 819 SER A N 1
ATOM 6471 C CA . SER A 1 819 ? -36.250 10.672 23.989 1.00 77.94 819 SER A CA 1
ATOM 6472 C C . SER A 1 819 ? -34.755 10.962 23.839 1.00 77.94 819 SER A C 1
ATOM 6474 O O . SER A 1 819 ? -33.934 10.048 23.947 1.00 77.94 819 SER A O 1
ATOM 6476 N N . VAL A 1 820 ? -34.381 12.237 23.686 1.00 74.69 820 VAL A N 1
ATOM 6477 C CA . VAL A 1 820 ? -32.978 12.670 23.600 1.00 74.69 820 VAL A CA 1
ATOM 6478 C C . VAL A 1 820 ? -32.204 12.300 24.868 1.00 74.69 820 VAL A C 1
ATOM 6480 O O . VAL A 1 820 ? -31.133 11.701 24.769 1.00 74.69 820 VAL A O 1
ATOM 6483 N N . LEU A 1 821 ? -32.737 12.577 26.063 1.00 77.81 821 LEU A N 1
ATOM 6484 C CA . LEU A 1 821 ? -32.047 12.240 27.315 1.00 77.81 821 LEU A CA 1
ATOM 6485 C C . LEU A 1 821 ? -31.896 10.731 27.529 1.00 77.81 821 LEU A C 1
ATOM 6487 O O . LEU A 1 821 ? -30.858 10.298 28.032 1.00 77.81 821 LEU A O 1
ATOM 6491 N N . ARG A 1 822 ? -32.874 9.916 27.109 1.00 79.56 822 ARG A N 1
ATOM 6492 C CA . ARG A 1 822 ? -32.727 8.450 27.109 1.00 79.56 822 ARG A CA 1
ATOM 6493 C C . ARG A 1 822 ? -31.575 8.003 26.209 1.00 79.56 822 ARG A C 1
ATOM 6495 O O . ARG A 1 822 ? -30.744 7.213 26.652 1.00 79.56 822 ARG A O 1
ATOM 6502 N N . LYS A 1 823 ? -31.481 8.553 24.991 1.00 65.44 823 LYS A N 1
ATOM 6503 C CA . LYS A 1 823 ? -30.374 8.274 24.057 1.00 65.44 823 LYS A CA 1
ATOM 6504 C C . LYS A 1 823 ? -29.020 8.663 24.662 1.00 65.44 823 LYS A C 1
ATOM 6506 O O . LYS A 1 823 ? -28.080 7.882 24.586 1.00 65.44 823 LYS A O 1
ATOM 6511 N N . VAL A 1 824 ? -28.931 9.821 25.322 1.00 65.75 824 VAL A N 1
ATOM 6512 C CA . VAL A 1 824 ? -27.705 10.282 26.001 1.00 65.75 824 VAL A CA 1
ATOM 6513 C C . VAL A 1 824 ? -27.296 9.357 27.154 1.00 65.75 824 VAL A C 1
ATOM 6515 O O . VAL A 1 824 ? -26.116 9.062 27.303 1.00 65.75 824 VAL A O 1
ATOM 6518 N N . ARG A 1 825 ? -28.236 8.860 27.967 1.00 68.56 825 ARG A N 1
ATOM 6519 C CA . ARG A 1 825 ? -27.903 7.944 29.079 1.00 68.56 825 ARG A CA 1
ATOM 6520 C C . ARG A 1 825 ? -27.466 6.570 28.600 1.00 68.56 825 ARG A C 1
ATOM 6522 O O . ARG A 1 825 ? -26.517 6.014 29.150 1.00 68.56 825 ARG A O 1
ATOM 6529 N N . ALA A 1 826 ? -28.122 6.056 27.561 1.00 58.94 826 ALA A N 1
ATOM 6530 C CA . ALA A 1 826 ? -27.653 4.866 26.864 1.00 58.94 826 ALA A CA 1
ATOM 6531 C C . ALA A 1 826 ? -26.233 5.088 26.314 1.00 58.94 826 ALA A C 1
ATOM 6533 O O . ALA A 1 826 ? -25.408 4.179 26.392 1.00 58.94 826 ALA A O 1
ATOM 6534 N N . ALA A 1 827 ? -25.936 6.315 25.855 1.00 52.16 827 ALA A N 1
ATOM 6535 C CA . ALA A 1 827 ? -24.624 6.693 25.349 1.00 52.16 827 ALA A CA 1
ATOM 6536 C C . ALA A 1 827 ? -23.507 6.688 26.412 1.00 52.16 827 ALA A C 1
ATOM 6538 O O . ALA A 1 827 ? -22.403 6.224 26.166 1.00 52.16 827 ALA A O 1
ATOM 6539 N N . GLU A 1 828 ? -23.802 7.130 27.632 1.00 52.09 828 GLU A N 1
ATOM 6540 C CA . GLU A 1 828 ? -22.825 7.214 28.730 1.00 52.09 828 GLU A CA 1
ATOM 6541 C C . GLU A 1 828 ? -22.561 5.859 29.431 1.00 52.09 828 GLU A C 1
ATOM 6543 O O . GLU A 1 828 ? -22.016 5.824 30.535 1.00 52.09 828 GLU A O 1
ATOM 6548 N N . GLY A 1 829 ? -23.010 4.732 28.859 1.00 47.88 829 GLY A N 1
ATOM 6549 C CA . GLY A 1 829 ? -22.897 3.405 29.482 1.00 47.88 829 GLY A CA 1
ATOM 6550 C C . GLY A 1 829 ? -23.727 3.249 30.764 1.00 47.88 829 GLY A C 1
ATOM 6551 O O . GLY A 1 829 ? -23.626 2.240 31.463 1.00 47.88 829 GLY A O 1
ATOM 6552 N N . ARG A 1 830 ? -24.586 4.228 31.072 1.00 51.03 830 ARG A N 1
ATOM 6553 C CA . ARG A 1 830 ? -25.532 4.220 32.193 1.00 51.03 830 ARG A CA 1
ATOM 6554 C C . ARG A 1 830 ? -26.801 3.496 31.760 1.00 51.03 830 ARG A C 1
ATOM 6556 O O . ARG A 1 830 ? -27.882 4.077 31.690 1.00 51.03 830 ARG A O 1
ATOM 6563 N N . ILE A 1 831 ? -26.647 2.218 31.423 1.00 42.22 831 ILE A N 1
ATOM 6564 C CA . ILE A 1 831 ? -27.773 1.335 31.133 1.00 42.22 831 ILE A CA 1
ATOM 6565 C C . ILE A 1 831 ? -28.609 1.242 32.414 1.00 42.22 831 ILE A C 1
ATOM 6567 O O . ILE A 1 831 ? -28.141 0.759 33.447 1.00 42.22 831 ILE A O 1
ATOM 6571 N N . THR A 1 832 ? -29.850 1.720 32.355 1.00 43.53 832 THR A N 1
ATOM 6572 C CA . THR A 1 832 ? -30.890 1.367 33.322 1.00 43.53 832 THR A CA 1
ATOM 6573 C C . THR A 1 832 ? -31.128 -0.131 33.144 1.00 43.53 832 THR A C 1
ATOM 6575 O O . THR A 1 832 ? -31.782 -0.530 32.186 1.00 43.53 832 THR A O 1
ATOM 6578 N N . LEU A 1 833 ? -30.451 -0.940 33.963 1.00 34.16 833 LEU A N 1
ATOM 6579 C CA . LEU A 1 833 ? -30.362 -2.403 33.871 1.00 34.16 833 LEU A CA 1
ATOM 6580 C C . LEU A 1 833 ? -31.657 -3.061 33.348 1.00 34.16 833 LEU A C 1
ATOM 6582 O O . LEU A 1 833 ? -32.654 -3.057 34.069 1.00 34.16 833 LEU A O 1
ATOM 6586 N N . PRO A 1 834 ? -31.647 -3.706 32.169 1.00 32.94 834 PRO A N 1
ATOM 6587 C CA . PRO A 1 834 ? -32.455 -4.887 31.944 1.00 32.94 834 PRO A CA 1
ATOM 6588 C C . PRO A 1 834 ? -31.730 -6.059 32.613 1.00 32.94 834 PRO A C 1
ATOM 6590 O O . PRO A 1 834 ? -30.579 -6.358 32.289 1.00 32.94 834 PRO A O 1
ATOM 6593 N N . LEU A 1 835 ? -32.383 -6.700 33.581 1.00 29.23 835 LEU A N 1
ATOM 6594 C CA . LEU A 1 835 ? -31.926 -7.963 34.156 1.00 29.23 835 LEU A CA 1
ATOM 6595 C C . LEU A 1 835 ? -31.806 -8.991 33.018 1.00 29.23 835 LEU A C 1
ATOM 6597 O O . LEU A 1 835 ? -32.803 -9.433 32.451 1.00 29.23 835 LEU A O 1
ATOM 6601 N N . HIS A 1 836 ? -30.575 -9.338 32.643 1.00 26.34 836 HIS A N 1
ATOM 6602 C CA . HIS A 1 836 ? -30.321 -10.479 31.775 1.00 26.34 836 HIS A CA 1
ATOM 6603 C C . HIS A 1 836 ? -30.683 -11.763 32.527 1.00 26.34 836 HIS A C 1
ATOM 6605 O O . HIS A 1 836 ? -30.143 -12.028 33.600 1.00 26.34 836 HIS A O 1
ATOM 6611 N N . VAL A 1 837 ? -31.545 -12.588 31.929 1.00 27.50 837 VAL A N 1
ATOM 6612 C CA . VAL A 1 837 ? -31.673 -14.004 32.287 1.00 27.50 837 VAL A CA 1
ATOM 6613 C C . VAL A 1 837 ? -30.340 -14.674 31.954 1.00 27.50 837 VAL A C 1
ATOM 6615 O O . VAL A 1 837 ? -29.964 -14.776 30.784 1.00 27.50 837 VAL A O 1
ATOM 6618 N N . ILE A 1 838 ? -29.605 -15.104 32.978 1.00 26.69 838 ILE A N 1
ATOM 6619 C CA . ILE A 1 838 ? -28.460 -15.999 32.809 1.00 26.69 838 ILE A CA 1
ATOM 6620 C C . ILE A 1 838 ? -29.028 -17.326 32.299 1.00 26.69 838 ILE A C 1
ATOM 6622 O O . ILE A 1 838 ? -29.743 -18.013 33.024 1.00 26.69 838 ILE A O 1
ATOM 6626 N N . LYS A 1 839 ? -28.729 -17.695 31.049 1.00 29.03 839 LYS A N 1
ATOM 6627 C CA . LYS A 1 839 ? -28.885 -19.087 30.617 1.00 29.03 839 LYS A CA 1
ATOM 6628 C C . LYS A 1 839 ? -27.839 -19.910 31.363 1.00 29.03 839 LYS A C 1
ATOM 6630 O O . LYS A 1 839 ? -26.645 -19.758 31.122 1.00 29.03 839 LYS A O 1
ATOM 6635 N N . SER A 1 840 ? -28.296 -20.743 32.288 1.00 30.59 840 SER A N 1
ATOM 6636 C CA . SER A 1 840 ? -27.481 -21.743 32.963 1.00 30.59 840 SER A CA 1
ATOM 6637 C C . SER A 1 840 ? -27.148 -22.877 31.990 1.00 30.59 840 SER A C 1
ATOM 6639 O O . SER A 1 840 ? -27.884 -23.853 31.888 1.00 30.59 840 SER A O 1
ATOM 6641 N N . GLU A 1 841 ? -26.034 -22.761 31.277 1.00 39.22 841 GLU A N 1
ATOM 6642 C CA . GLU A 1 841 ? -25.354 -23.907 30.669 1.00 39.22 841 GLU A CA 1
ATOM 6643 C C . GLU A 1 841 ? -23.947 -23.977 31.252 1.00 39.22 841 GLU A C 1
ATOM 6645 O O . GLU A 1 841 ? -23.019 -23.385 30.713 1.00 39.22 841 GLU A O 1
ATOM 6650 N N . GLN A 1 842 ? -23.831 -24.643 32.404 1.00 35.09 842 GLN A N 1
ATOM 6651 C CA . GLN A 1 842 ? -22.667 -25.427 32.838 1.00 35.09 842 GLN A CA 1
ATOM 6652 C C . GLN A 1 842 ? -22.935 -25.989 34.240 1.00 35.09 842 GLN A C 1
ATOM 6654 O O . GLN A 1 842 ? -22.576 -25.407 35.258 1.00 35.09 842 GLN A O 1
ATOM 6659 N N . ALA A 1 843 ? -23.601 -27.140 34.262 1.00 31.39 843 ALA A N 1
ATOM 6660 C CA . ALA A 1 843 ? -23.528 -28.111 35.346 1.00 31.39 843 ALA A CA 1
ATOM 6661 C C . ALA A 1 843 ? -23.777 -29.502 34.749 1.00 31.39 843 ALA A C 1
ATOM 6663 O O . ALA A 1 843 ? -24.886 -30.032 34.816 1.00 31.39 843 ALA A O 1
ATOM 6664 N N . ARG A 1 844 ? -22.748 -30.039 34.092 1.00 32.16 844 ARG A N 1
ATOM 6665 C CA . ARG A 1 844 ? -22.409 -31.464 34.032 1.00 32.16 844 ARG A CA 1
ATOM 6666 C C . ARG A 1 844 ? -20.974 -31.614 33.561 1.00 32.16 844 ARG A C 1
ATOM 6668 O O . ARG A 1 844 ? -20.623 -30.923 32.579 1.00 32.16 844 ARG A O 1
#

InterPro domains:
  IPR002104 Integrase, catalytic domain [PF00589] (507-680)
  IPR002104 Integrase, catalytic domain [PS51898] (475-689)
  IPR011010 DNA breaking-rejoining enzyme, catalytic core [SSF56349] (505-688)
  IPR013762 Integrase-like, catalytic domain superfamily [G3DSA:1.10.443.10] (481-698)
  IPR050090 Bacterial tyrosine recombinase XerC/XerD complex [PTHR30349] (357-690)

Mean predicted aligned error: 17.98 Å

Organism: Nocardia ignorata (NCBI:txid145285)